Protein 6OUV (pdb70)

Sequence (1171 aa):
SDTPLLDQIHGPKDLKRLSREQLPALTEELRGEIVRVCSRGGLHLASSLGAVDIITALHYVLDSPRDRILFDVGHQAYAHKILTGRRDQMADIKKEGGISGFTKVSESEHDAITVGHASTSLANALGMALARDAQGKDFHVAAVIGDGSLTGGMALAALNTIGDMGRKMLIVLNDNEMSISENVGAMMNKFMRGLQVQKWFQAVEAVSKPSVNPFAAMGVRYVGPVDGHNVQELVWLLERLVDLDGPTILHIVTTKGKGLSYAEADPIYWHGPAKFDPATGEYVPPSSSSAAYYSWSAAFGEAVTEWAKTDPRRTFVVTPAMREGSGLVEEFSRRVHPHRYLDVGIAEEEVAVTTAAGMALQGMRPVVAIYSTFLQRAYDQVLHDVAIEHLNVTFCIDRAGIVGADGATHNGVFDLSFLRSIPGVRIGLPKDAAELRGMLKYAQTHDDGPFAIRYPRGNTAQVPAGTWPDLKWGEEWERLKGGDDVVILAGGKALDYALKAAEDLPGVGVVNARFVKPLDEEMLREVGGRARALITVEDNTVVGGFGGAVLEALNSMNLHPTVRRVLGIPDEFQEHATAESVHARAGIDAPAIRTVLAELGVDVPIEVSDTPLLDQIHGPKDLKRLSREQLPALTEELRGEIVRVCSRGGLHLASSLGAVDIITALHYVLDSPRDRILFDVGHQAYAHKILTGRRDQMADIKKEGGISGFTKVSESEHDAITVGHASTSLANALGMALARDAQGKDFHVAAVIGDGSLTGGMALAALNTIGDMGRKMLIVLNDNEMSISENVGAMMNKFMRGSVNPFAAMGVRYVGPVDGHNVQELVWLLERLVDLDGPTILHIVTTKGKGLSYAEADPIYWHGPAKFDPATGEYVPSSAYSWSAAFGEAVTEWAKTDPRRTFVVTPAMREGSGLVEEFSRRVHPHRYLDVGIAEEEVAVTTAAGMALQGMRPVVAIYSTFLQRAYDQVLHDVAIEHLNVTFCIDRAGIVGADGATHNGVFDLSFLRSIPGVRIGLPKDAAELRGMLKYAQTHDDGPFAIRYPRGNTAQVPAGTWPDLKWGEEWERLKGGDDVVILAGGKALDYALKAAEDLPGVGVVNARFVKPLDEEMLREVGGRARALITVEDNTVVGGFGGAVLEALNSMNLHPTVRRVLGIPDEFQEHATAESVHARAGIDAPAIRTVLAELGVDVP

Organism: Deinococcus radiodurans (strain ATCC 13939 / DSM 20539 / JCM 16871 / CCUG 27074 / LMG 4051 / NBRC 15346 / NCIMB 9279 / VKM B-1422 / R1) (NCBI:txid243230)

B-factor: mean 44.84, std 14.16, range [22.23, 112.89]

Secondary structure (DSSP, 8-state):
---TTGGG-SSHHHHHTS-GGGHHHHHHHHHHHHHHHHTTSSS-HHHHHHTHHHHHHHHHHS-TTTSEEEESSSTT-HHHHHTTT-TGGGGGTTSTTS--SS--TTT-TT--S--SSSS-HHHHHHHHHHHHHHTT----EEEEEETTGGGSHHHHHHHHHHHHH--SEEEEEEE-SBSSSB--SHHHHHHHTPPPPP----HHHHH-----TTGGGT-EEEEEEETT-HHHHHHHHHTTTTSSSEEEEEEE--TTTT-HHHHH-TTGGGS--SB-TTT--B----S-BHHHHHHHHHHHHHHH-TTEEEEESS-TTTTT-HHHHHH-GGGEEE--S-HHHHHHHHHHHHHTT-EEEEEEEHHHHGGGHHIIIIIIITTT---EEEEESBB---TT-TTT-B--HHHHTTTSTT-EEE--SSHHHHHHHHHHHHHSSS-EEEE--SSB-----TT------TT--EEEE--SSEEEEE-HHHHHHHHHHTTT-TTEEEEE--EEES--HHHHHHHHHH-SEEEEEEEEESSSSHHHHHHHHHHHTT---EEEEEEE-SS---SS-HHHHHHHHT-SHHHHHHHHHHTT--PPP--/---TTGGG-SSHHHHTTS-GGGHHHHHHHHHHHHHHHHTTSSS-HHHHHHTHHHHHHHHHHS-TTTSEEEESSSTT-HHHHIIIIITGGGGGTTSTTS--SS--TTT-TT--S--SSSS-HHHHHHHHHHHHHHTT----EEEEEETTGGGSHHHHHHHHHHHHH--SEEEEEEE-SBSSSB--SHHHHHHH----TTGGGT-EEEEEEETT-HHHHHHHHHTTTTSSSEEEEEEE--TTTT-HHHHH-TTGGGS--SB-TTT--B------BHHHHHHHHHHHHHHH-TTEEEEESS-TTTTT-HHHHHH-GGGEEE--S-HHHHHHHHHHHHHTT-EEEEEEEHHHHGGGHHIIIIIIITTT---EEEEESBB---TT-TTT-B--HHHHTTTSTT-EEE--SSHHHHHHHHHHHHTSSS-EEEE--SSB-----TT------TT--EEEE--SSEEEEE-HHHHHHHHHHTTT-TTEEEEE--EEES--HHHHHHHHHH-SEEEEEEEEESSSSHHHHHHHHHHHTT---EEEEEEE-SS---SS-HHHHHHHHT-SHHHHHHHHHHTT----

Radius of gyration: 29.57 Å; Cα contacts (8 Å, |Δi|>4): 2898; chains: 2; bounding box: 86×63×84 Å

Foldseek 3Di:
DQQVQLVQAQALVSLLVDDLVCLLVNLLVLLVLLCVLCLQFFAQNQLLNFQSQLLSLCSNQFPPPQAAEEEFQQSNCPNVCSNHRCSVLSNQELAVVGHHSGQDVVPHSRHRHDHRQGQCQLLSLVVVQVVCVVVVHDHAGEYEHEPLSCLAPSNVVSLLVQLVVFAQYEYEYAYACPDLHRFDDPVSVVCVPDDFDDPPCHVPVVVVCDDDPCVVSNAAEAGAHASNSNSVSNVVCNVRRPDTGYYYHYYYTQRNPPQVLCSVPVNQSSTFHNADSVPRDGDDDDCFWPLQLVQLLLLLVCVPAVLEAEEEANPCPVSNNPVVCVSCVVRYYHSGLYLLCRLLVVLVSQVVPGQYEYEEELLSCVNNLCCCQPSFQVVQTRYEYEYEAAFQQFSNFQSRGNFCCLFSQQPRPNEWEFEAAASLSVLQQVVVSSPDTGYYYYYARGDGHDHDDPPRHDHDDRAAKAKDADAQAEEEEEEHPLLVQVCVLCVPAHRHTYIHQGIQVPHNLVVLLVSLQRYQEYEYAYSHELPRGSQVNSVVSCVVVVGDHHYHYQYQYPDTTGHHGSVVSNVVSQRGNVSVNVVCVVSPGPRDDDD/DQQVQLVQAQALVSLLVDDLVCLLVNLLVLLVLLCVLCLQFFAQNQLLNFQSQLLSLCSNQFPPPQAAEEEFQQSNCPNVCSRHRCSVLSNQELAVPGHDSGQDVVVHSRHRHDHRQGQCQLLSLVVVQVVCVVVVHDHEYEYEHEPLSCLAPSNVVSLLVQLVVFAQYEYEYEYACPDLHRFDDPVSVVVVPPDDPCVVSNAAEADADASNSNSVSNVVCNVRRPDTGYYYHYYYTQRNPPQPLCSVPVNQSSTFHNADSVPRDGDDPPFAKPLQLVLLLLLLVCVPAVLEAEEEANPCPVSNNPVVCVSCVVRYYHSGNYLQCRLLVVLVSQVVPGQYEYEEALLSCVNNLCCCQPSFQVVQTRYEYEYEQAFQQFSNFQSRGNFCCLFSQVPRPNEWEFFAAASLSVLQQVVDSSPDTGYYYYYARTDGHDHDDPPRRDHDDRAAKAKDADAQAEEEEEEHPLLVQVCLLCVPFHRHTYIHQGILVPHNLVVLVVSLQRYQEYEYAYSHELPRGSVVNSVVSCVVVVGDHHYHYQYQYPDTTGHHGSVVSNVVSQRGNVSVNVVCVVSPGPDD

Solvent-accessible surface area: 37596 Å² total; per-residue (Å²): 125,122,7,82,35,1,50,122,8,134,13,7,141,25,0,70,173,23,50,110,125,71,0,51,52,0,7,117,21,0,17,27,20,0,16,111,19,0,26,88,11,54,4,26,0,0,7,0,0,2,0,0,2,0,0,0,0,0,0,20,34,1,52,4,28,117,8,33,2,0,2,1,20,1,30,5,1,1,0,0,2,1,0,10,44,9,60,127,80,1,62,69,0,15,88,100,83,24,16,11,2,6,2,25,45,84,48,19,117,19,1,3,1,15,1,4,2,10,0,0,0,1,0,4,1,0,0,1,0,3,0,7,55,24,54,69,112,133,29,53,3,1,0,0,0,14,8,4,7,10,9,1,3,2,0,10,2,0,0,6,5,1,12,25,50,36,72,82,13,6,3,0,2,10,7,23,78,25,18,40,3,83,8,35,4,4,23,9,104,61,12,128,58,35,149,74,41,142,37,82,108,49,104,51,23,111,81,70,153,156,87,42,16,5,37,6,20,54,5,89,37,15,3,5,0,60,0,36,57,6,50,6,0,0,48,3,0,57,117,16,20,93,70,107,16,7,2,2,0,0,0,56,7,57,7,0,73,49,16,77,72,0,65,89,59,24,45,64,8,23,40,0,36,131,10,68,51,85,66,9,130,88,86,101,108,116,64,52,37,16,9,39,3,0,4,49,0,0,10,36,32,10,142,120,24,88,117,0,8,0,0,0,3,6,29,38,50,19,2,21,0,43,108,0,17,180,61,23,76,146,46,36,4,19,5,2,30,1,6,19,0,0,0,0,0,0,0,0,0,12,43,30,34,2,61,0,0,0,0,1,16,0,3,28,0,2,15,0,2,1,3,0,4,2,12,0,4,20,35,63,18,31,0,3,1,1,0,1,48,1,0,2,7,1,44,44,4,12,9,24,4,0,7,6,0,0,10,0,1,12,2,0,10,23,0,44,0,0,9,1,67,46,2,28,12,1,3,1,0,0,54,50,3,6,73,74,96,1,0,0,0,0,10,3,13,135,31,94,22,78,114,24,103,83,55,31,52,52,127,24,142,27,8,82,10,71,82,56,70,51,17,72,66,0,0,0,1,0,4,8,40,0,1,83,30,0,55,136,0,0,131,79,8,134,38,3,0,0,0,0,1,30,0,4,25,60,15,13,89,147,42,0,134,92,9,3,52,142,9,116,2,0,0,0,1,3,5,0,2,40,16,4,0,4,0,0,4,0,15,27,10,4,14,92,19,73,42,76,14,42,3,75,36,16,4,1,47,45,114,40,22,89,18,4,81,13,110,24,1,0,50,143,21,18,0,23,5,86,20,0,55,76,9,0,52,108,27,58,23,136,22,84,146,180,185,124,124,6,84,31,2,54,118,7,135,11,4,148,22,0,75,171,24,49,110,128,69,0,49,52,0,6,116,19,0,17,25,21,0,15,116,21,0,27,91,11,52,4,27,0,0,8,0,0,2,0,0,2,0,0,0,0,0,0,21,33,2,53,3,26,122,9,31,2,0,2,1,20,1,31,6,0,1,0,0,2,1,0,10,42,9,55,128,83,0,63,67,0,16,90,99,82,23,15,12,2,6,2,25,45,85,48,18,118,20,1,3,2,14,1,4,2,11,0,0,0,0,0,4,0,0,0,1,0,2,0,8,55,24,51,69,114,136,29,54,3,1,0,0,1,14,10,4,8,9,8,1,1,8,0,9,2,0,1,6,5,1,13,27,51,37,71,80,13,7,3,0,2,9,10,24,82,27,17,40,3,84,8,34,5,4,20,9,102,70,30,136,103,160,98,42,23,5,42,6,20,54,5,89,41,36,31,83,30,73,0,37,61,5,71,68,0,0,135,25,0,59,122,17,18,92,66,107,17,7,2,4,0,3,0,71,7,59,7,0,74,47,16,75,72,0,66,89,60,24,48,62,8,21,41,0,33,135,10,67,52,87,66,9,128,88,87,101,104,115,63,48,35,15,9,39,3,0,5,50,0,0,13,36,31,9,140,123,23,92,122,0,8,0,0,0,3,5,28,38,49,18,2,21,0,78,87,0,21,165,50,23,77,146,45,35,3,16,6,2,32,0,6,12,0,0,0,0,0,0,0,0,0,11,43,32,34,2,61,0,0,0,0,1,16,0,2,28,0,3,24,0,2,0,2,0,5,3,11,0,4,20,36,64,18,30,0,2,0,1,0,1,48,1,0,3,7,2,43,44,4,11,11,22,5,0,8,6,0,0,9,0,0,12,1,0,10,22,0,45,0,0,8,2,72,44,2,28,10,0,2,1,0,0,54,49,3,6,73,73,96,1,0,1,0,0,10,3,13,135,32,99,22,76,117,26,104,85,54,30,50,53,124,25,148,27,9,75,7,69,80,64,48,48,18,71,57,0,1,0,0,0,5,10,39,0,1,86,32,0,64,120,0,0,120,79,5,124,29,1,0,0,0,0,1,19,0,4,25,60,17,15,87,146,42,0,129,87,6,4,56,141,11,127,1,0,0,0,1,2,5,0,2,40,15,6,0,5,0,0,5,0,16,26,10,4,15,91,20,89,43,76,16,40,2,61,34,23,4,0,45,46,114,40,20,87,18,4,83,12,106,26,1,0,51,143,22,18,0,21,10,90,20,0,48,78,19,0,52,124,16,60,17,134,38,131

InterPro domains:
  IPR005475 Transketolase-like, pyrimidine-binding domain [PF02779] (322-483)
  IPR005475 Transketolase-like, pyrimidine-binding domain [SM00861] (322-485)
  IPR005477 Deoxyxylulose-5-phosphate synthase [MF_00315] (12-623)
  IPR005477 Deoxyxylulose-5-phosphate synthase [NF003933] (9-615)
  IPR005477 Deoxyxylulose-5-phosphate synthase [PF13292] (13-287)
  IPR005477 Deoxyxylulose-5-phosphate synthase [PTHR43322] (8-617)
  IPR005477 Deoxyxylulose-5-phosphate synthase [TIGR00204] (15-615)
  IPR005477 Deoxyxylulose-5-phosphate synthase [cd02007] (49-293)
  IPR009014 Transketolase C-terminal/Pyruvate-ferredoxin oxidoreductase domain II [G3DSA:3.40.50.920] (497-629)
  IPR009014 Transketolase C-terminal/Pyruvate-ferredoxin oxidoreductase domain II [SSF52922] (494-619)
  IPR020826 Transketolase binding site [PS00802] (428-444)
  IPR029061 Thiamin diphosphate-binding fold [SSF52518] (10-384)
  IPR029061 Thiamin diphosphate-binding fold [SSF52518] (320-507)
  IPR033248 Transketolase, C-terminal domain [PF02780] (497-614)

Nearest PDB structures (foldseek):
  6ouv-assembly1_A  TM=1.002E+00  e=0.000E+00  Deinococcus radiodurans
  8v9i-assembly1_B  TM=1.001E+00  e=0.000E+00  Deinococcus radiodurans
  2o1x-assembly1_A  TM=9.989E-01  e=0.000E+00  Deinococcus radiodurans
  2o1x-assembly1_B  TM=9.949E-01  e=0.000E+00  Deinococcus radiodurans
  6ouw-assembly1_A-2  TM=9.785E-01  e=0.000E+00  Deinococcus radiodurans

Structure (mmCIF, N/CA/C/O backbone):
data_6OUV
#
_entry.id   6OUV
#
_cell.length_a   78.503
_cell.length_b   125.279
_cell.length_c   151.699
_cell.angle_alpha   90.00
_cell.angle_beta   90.00
_cell.angle_gamma   90.00
#
_symmetry.space_group_name_H-M   'P 21 21 21'
#
loop_
_entity.id
_entity.type
_entity.pdbx_description
1 polymer '1-deoxy-D-xylulose-5-phosphate synthase'
2 non-polymer 3-[(4-AMINO-2-METHYLPYRIMIDIN-5-YL)METHYL]-2-{(1S)-1-HYDROXY-1-[(R)-HYDROXY(METHOXY)PHOSPHORYL]ETHYL}-5-(2-{[(S)-HYDROXY(PHOSPHONOOXY)PHOSPHORYL]OXY}ETHYL)-4-METHYL-1,3-THIAZOL-3-IUM
3 non-polymer 'MAGNESIUM ION'
4 non-polymer 'SODIUM ION'
5 water water
#
loop_
_atom_site.group_PDB
_atom_site.id
_atom_site.type_symbol
_atom_site.label_atom_id
_atom_site.label_alt_id
_atom_site.label_comp_id
_atom_site.label_asym_id
_atom_site.label_entity_id
_atom_site.label_seq_id
_atom_site.pdbx_PDB_ins_code
_atom_site.Cartn_x
_atom_site.Cartn_y
_atom_site.Cartn_z
_atom_site.occupancy
_atom_site.B_iso_or_equiv
_atom_site.auth_seq_id
_atom_site.auth_comp_id
_atom_site.auth_asym_id
_atom_site.auth_atom_id
_atom_site.pdbx_PDB_model_num
ATOM 1 N N . SER A 1 29 ? -47.383 9.556 36.691 1.00 71.14 8 SER A N 1
ATOM 2 C CA . SER A 1 29 ? -46.062 8.972 36.902 1.00 68.13 8 SER A CA 1
ATOM 3 C C . SER A 1 29 ? -46.021 8.096 38.151 1.00 68.78 8 SER A C 1
ATOM 4 O O . SER A 1 29 ? -46.638 8.415 39.167 1.00 74.54 8 SER A O 1
ATOM 7 N N . ASP A 1 30 ? -45.282 6.989 38.063 1.00 68.99 9 ASP A N 1
ATOM 8 C CA . ASP A 1 30 ? -45.121 6.079 39.190 1.00 71.50 9 ASP A CA 1
ATOM 9 C C . ASP A 1 30 ? -44.083 6.554 40.198 1.00 67.98 9 ASP A C 1
ATOM 10 O O . ASP A 1 30 ? -44.043 6.032 41.317 1.00 67.65 9 ASP A O 1
ATOM 15 N N . THR A 1 31 ? -43.243 7.518 39.830 1.00 62.16 10 THR A N 1
ATOM 16 C CA . THR A 1 31 ? -42.083 7.908 40.632 1.00 58.97 10 THR A CA 1
ATOM 17 C C . THR A 1 31 ? -42.056 9.418 40.837 1.00 59.65 10 THR A C 1
ATOM 18 O O . THR A 1 31 ? -41.149 10.103 40.351 1.00 55.96 10 THR A O 1
ATOM 22 N N . PRO A 1 32 ? -43.020 9.969 41.585 1.00 59.33 11 PRO A N 1
ATOM 23 C CA . PRO A 1 32 ? -43.042 11.432 41.763 1.00 58.75 11 PRO A CA 1
ATOM 24 C C . PRO A 1 32 ? -41.806 11.980 42.461 1.00 59.39 11 PRO A C 1
ATOM 25 O O . PRO A 1 32 ? -41.349 13.079 42.123 1.00 55.77 11 PRO A O 1
ATOM 29 N N . LEU A 1 33 ? -41.246 11.246 43.425 1.00 55.25 12 LEU A N 1
ATOM 30 C CA . LEU A 1 33 ? -40.065 11.737 44.129 1.00 55.96 12 LEU A CA 1
ATOM 31 C C . LEU A 1 33 ? -38.832 11.694 43.234 1.00 59.31 12 LEU A C 1
ATOM 32 O O . LEU A 1 33 ? -38.079 12.672 43.146 1.00 61.02 12 LEU A O 1
ATOM 37 N N . LEU A 1 34 ? -38.610 10.563 42.560 1.00 55.26 13 LEU A N 1
ATOM 38 C CA . LEU A 1 34 ? -37.431 10.412 41.716 1.00 54.14 13 LEU A CA 1
ATOM 39 C C . LEU A 1 34 ? -37.462 11.350 40.514 1.00 52.64 13 LEU A C 1
ATOM 40 O O . LEU A 1 34 ? -36.402 11.727 39.998 1.00 54.33 13 LEU A O 1
ATOM 45 N N . ASP A 1 35 ? -38.657 11.734 40.056 1.00 51.26 14 ASP A N 1
ATOM 46 C CA . ASP A 1 35 ? -38.779 12.640 38.918 1.00 55.39 14 ASP A CA 1
ATOM 47 C C . ASP A 1 35 ? -38.153 14.004 39.188 1.00 58.98 14 ASP A C 1
ATOM 48 O O . ASP A 1 35 ? -37.843 14.728 38.236 1.00 62.61 14 ASP A O 1
ATOM 53 N N . GLN A 1 36 ? -37.977 14.378 40.454 1.00 53.54 15 GLN A N 1
ATOM 54 C CA . GLN A 1 36 ? -37.415 15.673 40.814 1.00 57.17 15 GLN A CA 1
ATOM 55 C C . GLN A 1 36 ? -35.970 15.587 41.289 1.00 57.64 15 GLN A C 1
ATOM 56 O O . GLN A 1 36 ? -35.410 16.605 41.708 1.00 57.55 15 GLN A O 1
ATOM 62 N N . ILE A 1 37 ? -35.352 14.410 41.234 1.00 52.22 16 ILE A N 1
ATOM 63 C CA . ILE A 1 37 ? -33.999 14.201 41.738 1.00 53.28 16 ILE A CA 1
ATOM 64 C C . ILE A 1 37 ? -33.077 13.991 40.546 1.00 56.10 16 ILE A C 1
ATOM 65 O O . ILE A 1 37 ? -33.125 12.949 39.882 1.00 56.92 16 ILE A O 1
ATOM 70 N N . HIS A 1 38 ? -32.234 14.985 40.272 1.00 58.12 17 HIS A N 1
ATOM 71 C CA . HIS A 1 38 ? -31.220 14.892 39.232 1.00 55.68 17 HIS A CA 1
ATOM 72 C C . HIS A 1 38 ? -29.816 14.775 39.803 1.00 51.68 17 HIS A C 1
ATOM 73 O O . HIS A 1 38 ? -28.852 14.657 39.036 1.00 51.52 17 HIS A O 1
ATOM 80 N N . GLY A 1 39 ? -29.679 14.791 41.125 1.00 49.44 18 GLY A N 1
ATOM 81 C CA . GLY A 1 39 ? -28.398 14.686 41.779 1.00 46.22 18 GLY A CA 1
ATOM 82 C C . GLY A 1 39 ? -28.570 14.674 43.284 1.00 46.26 18 GLY A C 1
ATOM 83 O O . GLY A 1 39 ? -29.674 14.873 43.803 1.00 50.86 18 GLY A O 1
ATOM 84 N N . PRO A 1 40 ? -27.478 14.444 44.015 1.00 46.20 19 PRO A N 1
ATOM 85 C CA . PRO A 1 40 ? -27.581 14.367 45.482 1.00 46.25 19 PRO A CA 1
ATOM 86 C C . PRO A 1 40 ? -28.093 15.639 46.143 1.00 50.53 19 PRO A C 1
ATOM 87 O O . PRO A 1 40 ? -28.682 15.560 47.229 1.00 51.88 19 PRO A O 1
ATOM 91 N N . LYS A 1 41 ? -27.898 16.809 45.533 1.00 51.82 20 LYS A N 1
ATOM 92 C CA . LYS A 1 41 ? -28.451 18.024 46.126 1.00 54.33 20 LYS A CA 1
ATOM 93 C C . LYS A 1 41 ? -29.974 17.997 46.121 1.00 55.40 20 LYS A C 1
ATOM 94 O O . LYS A 1 41 ? -30.609 18.398 47.103 1.00 56.40 20 LYS A O 1
ATOM 100 N N . ASP A 1 42 ? -30.580 17.526 45.028 1.00 53.28 21 ASP A N 1
ATOM 101 C CA . ASP A 1 42 ? -32.032 17.382 45.008 1.00 57.31 21 ASP A CA 1
ATOM 102 C C . ASP A 1 42 ? -32.490 16.358 46.039 1.00 55.86 21 ASP A C 1
ATOM 103 O O . ASP A 1 42 ? -33.539 16.528 46.671 1.00 53.24 21 ASP A O 1
ATOM 108 N N . LEU A 1 43 ? -31.708 15.290 46.228 1.00 54.38 22 LEU A N 1
ATOM 109 C CA . LEU A 1 43 ? -32.067 14.261 47.200 1.00 49.72 22 LEU A CA 1
ATOM 110 C C . LEU A 1 43 ? -32.141 14.833 48.612 1.00 51.73 22 LEU A C 1
ATOM 111 O O . LEU A 1 43 ? -33.057 14.504 49.377 1.00 50.98 22 LEU A O 1
ATOM 116 N N . LYS A 1 44 ? -31.201 15.710 48.969 1.00 49.72 23 LYS A N 1
ATOM 117 C CA . LYS A 1 44 ? -31.155 16.259 50.319 1.00 51.33 23 LYS A CA 1
ATOM 118 C C . LYS A 1 44 ? -32.326 17.179 50.634 1.00 56.37 23 LYS A C 1
ATOM 119 O O . LYS A 1 44 ? -32.549 17.483 51.811 1.00 57.18 23 LYS A O 1
ATOM 125 N N . ARG A 1 45 ? -33.083 17.618 49.627 1.00 53.98 24 ARG A N 1
ATOM 126 C CA . ARG A 1 45 ? -34.259 18.435 49.899 1.00 58.79 24 ARG A CA 1
ATOM 127 C C . ARG A 1 45 ? -35.409 17.615 50.467 1.00 57.54 24 ARG A C 1
ATOM 128 O O . ARG A 1 45 ? -36.344 18.190 51.029 1.00 53.93 24 ARG A O 1
ATOM 136 N N . LEU A 1 46 ? -35.358 16.290 50.344 1.00 57.81 25 LEU A N 1
ATOM 137 C CA . LEU A 1 46 ? -36.372 15.446 50.957 1.00 56.25 25 LEU A CA 1
ATOM 138 C C . LEU A 1 46 ? -36.182 15.397 52.469 1.00 54.19 25 LEU A C 1
ATOM 139 O O . LEU A 1 46 ? -35.064 15.489 52.983 1.00 53.00 25 LEU A O 1
ATOM 144 N N . SER A 1 47 ? -37.289 15.235 53.185 1.00 54.18 26 SER A N 1
ATOM 145 C CA . SER A 1 47 ? -37.187 14.984 54.611 1.00 55.72 26 SER A CA 1
ATOM 146 C C . SER A 1 47 ? -36.801 13.527 54.845 1.00 58.85 26 SER A C 1
ATOM 147 O O . SER A 1 47 ? -36.956 12.670 53.971 1.00 55.06 26 SER A O 1
ATOM 150 N N . ARG A 1 48 ? -36.270 13.256 56.040 1.00 61.10 27 ARG A N 1
ATOM 151 C CA . ARG A 1 48 ? -35.865 11.893 56.370 1.00 61.76 27 ARG A CA 1
ATOM 152 C C . ARG A 1 48 ? -37.040 10.926 56.317 1.00 60.66 27 ARG A C 1
ATOM 153 O O . ARG A 1 48 ? -36.851 9.737 56.035 1.00 56.68 27 ARG A O 1
ATOM 161 N N . GLU A 1 49 ? -38.255 11.417 56.568 1.00 60.71 28 GLU A N 1
ATOM 162 C CA . GLU A 1 49 ? -39.441 10.569 56.550 1.00 65.66 28 GLU A CA 1
ATOM 163 C C . GLU A 1 49 ? -39.887 10.203 55.140 1.00 61.91 28 GLU A C 1
ATOM 164 O O . GLU A 1 49 ? -40.639 9.236 54.976 1.00 62.15 28 GLU A O 1
ATOM 170 N N . GLN A 1 50 ? -39.451 10.948 54.124 1.00 59.73 29 GLN A N 1
ATOM 171 C CA . GLN A 1 50 ? -39.761 10.606 52.741 1.00 56.22 29 GLN A CA 1
ATOM 172 C C . GLN A 1 50 ? -38.803 9.580 52.154 1.00 57.55 29 GLN A C 1
ATOM 173 O O . GLN A 1 50 ? -39.086 9.039 51.080 1.00 57.10 29 GLN A O 1
ATOM 179 N N . LEU A 1 51 ? -37.688 9.302 52.827 1.00 55.01 30 LEU A N 1
ATOM 180 C CA . LEU A 1 51 ? -36.695 8.387 52.272 1.00 51.62 30 LEU A CA 1
ATOM 181 C C . LEU A 1 51 ? -37.209 6.962 52.077 1.00 50.85 30 LEU A C 1
ATOM 182 O O . LEU A 1 51 ? -36.849 6.349 51.057 1.00 48.21 30 LEU A O 1
ATOM 187 N N . PRO A 1 52 ? -38.014 6.375 52.975 1.00 50.33 31 PRO A N 1
ATOM 188 C CA . PRO A 1 52 ? -38.574 5.048 52.663 1.00 53.63 31 PRO A CA 1
ATOM 189 C C . PRO A 1 52 ? -39.349 5.020 51.357 1.00 53.98 31 PRO A C 1
ATOM 190 O O . PRO A 1 52 ? -39.186 4.081 50.567 1.00 54.14 31 PRO A O 1
ATOM 194 N N . ALA A 1 53 ? -40.176 6.036 51.099 1.00 51.15 32 ALA A N 1
ATOM 195 C CA . ALA A 1 53 ? -40.916 6.080 49.842 1.00 53.34 32 ALA A CA 1
ATOM 196 C C . ALA A 1 53 ? -39.971 6.171 48.650 1.00 54.47 32 ALA A C 1
ATOM 197 O O . ALA A 1 53 ? -40.229 5.576 47.596 1.00 56.50 32 ALA A O 1
ATOM 199 N N . LEU A 1 54 ? -38.861 6.897 48.799 1.00 51.11 33 LEU A N 1
ATOM 200 C CA . LEU A 1 54 ? -37.907 6.997 47.698 1.00 49.23 33 LEU A CA 1
ATOM 201 C C . LEU A 1 54 ? -37.254 5.652 47.395 1.00 46.74 33 LEU A C 1
ATOM 202 O O . LEU A 1 54 ? -37.063 5.305 46.223 1.00 49.94 33 LEU A O 1
ATOM 207 N N . THR A 1 55 ? -36.899 4.878 48.429 1.00 45.22 34 THR A N 1
ATOM 208 C CA . THR A 1 55 ? -36.274 3.580 48.178 1.00 46.06 34 THR A CA 1
ATOM 209 C C . THR A 1 55 ? -37.215 2.638 47.440 1.00 45.23 34 THR A C 1
ATOM 210 O O . THR A 1 55 ? -36.758 1.792 46.660 1.00 42.83 34 THR A O 1
ATOM 214 N N . GLU A 1 56 ? -38.523 2.760 47.675 1.00 50.75 35 GLU A N 1
ATOM 215 C CA . GLU A 1 56 ? -39.485 1.952 46.934 1.00 55.82 35 GLU A CA 1
ATOM 216 C C . GLU A 1 56 ? -39.503 2.335 45.460 1.00 55.87 35 GLU A C 1
ATOM 217 O O . GLU A 1 56 ? -39.526 1.457 44.588 1.00 49.03 35 GLU A O 1
ATOM 223 N N . GLU A 1 57 ? -39.484 3.639 45.163 1.00 55.40 36 GLU A N 1
ATOM 224 C CA . GLU A 1 57 ? -39.388 4.085 43.775 1.00 52.44 36 GLU A CA 1
ATOM 225 C C . GLU A 1 57 ? -38.101 3.595 43.129 1.00 48.59 36 GLU A C 1
ATOM 226 O O . GLU A 1 57 ? -38.105 3.161 41.971 1.00 49.73 36 GLU A O 1
ATOM 232 N N . LEU A 1 58 ? -36.986 3.669 43.860 1.00 45.22 37 LEU A N 1
ATOM 233 C CA . LEU A 1 58 ? -35.718 3.198 43.319 1.00 44.74 37 LEU A CA 1
ATOM 234 C C . LEU A 1 58 ? -35.769 1.706 43.015 1.00 48.53 37 LEU A C 1
ATOM 235 O O . LEU A 1 58 ? -35.268 1.262 41.975 1.00 44.27 37 LEU A O 1
ATOM 240 N N . ARG A 1 59 ? -36.371 0.916 43.909 1.00 48.68 38 ARG A N 1
ATOM 241 C CA . ARG A 1 59 ? -36.459 -0.524 43.679 1.00 52.07 38 ARG A CA 1
ATOM 242 C C . ARG A 1 59 ? -37.308 -0.838 42.455 1.00 52.55 38 ARG A C 1
ATOM 243 O O . ARG A 1 59 ? -36.920 -1.661 41.618 1.00 52.46 38 ARG A O 1
ATOM 251 N N . GLY A 1 60 ? -38.459 -0.177 42.320 1.00 52.10 39 GLY A N 1
ATOM 252 C CA . GLY A 1 60 ? -39.274 -0.378 41.134 1.00 54.08 39 GLY A CA 1
ATOM 253 C C . GLY A 1 60 ? -38.555 0.043 39.868 1.00 54.84 39 GLY A C 1
ATOM 254 O O . GLY A 1 60 ? -38.681 -0.605 38.826 1.00 52.18 39 GLY A O 1
ATOM 255 N N . GLU A 1 61 ? -37.776 1.125 39.949 1.00 52.53 40 GLU A N 1
ATOM 256 C CA . GLU A 1 61 ? -36.999 1.580 38.800 1.00 52.20 40 GLU A CA 1
ATOM 257 C C . GLU A 1 61 ? -35.929 0.565 38.408 1.00 47.57 40 GLU A C 1
ATOM 258 O O . GLU A 1 61 ? -35.738 0.285 37.219 1.00 49.13 40 GLU A O 1
ATOM 264 N N . ILE A 1 62 ? -35.217 0.012 39.391 1.00 41.46 41 ILE A N 1
ATOM 265 C CA . ILE A 1 62 ? -34.163 -0.953 39.096 1.00 41.67 41 ILE A CA 1
ATOM 266 C C . ILE A 1 62 ? -34.750 -2.225 38.495 1.00 44.33 41 ILE A C 1
ATOM 267 O O . ILE A 1 62 ? -34.158 -2.833 37.594 1.00 45.50 41 ILE A O 1
ATOM 272 N N . VAL A 1 63 ? -35.921 -2.645 38.977 1.00 42.01 42 VAL A N 1
ATOM 273 C CA . VAL A 1 63 ? -36.571 -3.832 38.426 1.00 48.07 42 VAL A CA 1
ATOM 274 C C . VAL A 1 63 ? -36.908 -3.625 36.952 1.00 49.99 42 VAL A C 1
ATOM 275 O O . VAL A 1 63 ? -36.672 -4.508 36.119 1.00 49.32 42 VAL A O 1
ATOM 279 N N . ARG A 1 64 ? -37.450 -2.453 36.603 1.00 50.56 43 ARG A N 1
ATOM 280 C CA . ARG A 1 64 ? -37.786 -2.187 35.207 1.00 50.00 43 ARG A CA 1
ATOM 281 C C . ARG A 1 64 ? -36.533 -2.120 34.338 1.00 50.96 43 ARG A C 1
ATOM 282 O O . ARG A 1 64 ? -36.518 -2.645 33.217 1.00 53.01 43 ARG A O 1
ATOM 290 N N . VAL A 1 65 ? -35.468 -1.496 34.845 1.00 46.84 44 VAL A N 1
ATOM 291 C CA . VAL A 1 65 ? -34.215 -1.413 34.096 1.00 47.07 44 VAL A CA 1
ATOM 292 C C . VAL A 1 65 ? -33.678 -2.807 33.791 1.00 47.73 44 VAL A C 1
ATOM 293 O O . VAL A 1 65 ? -33.183 -3.072 32.688 1.00 49.01 44 VAL A O 1
ATOM 297 N N . CYS A 1 66 ? -33.777 -3.721 34.752 1.00 45.10 45 CYS A N 1
ATOM 298 C CA . CYS A 1 66 ? -33.193 -5.046 34.600 1.00 42.76 45 CYS A CA 1
ATOM 299 C C . CYS A 1 66 ? -34.105 -6.039 33.892 1.00 42.70 45 CYS A C 1
ATOM 300 O O . CYS A 1 66 ? -33.644 -7.137 33.555 1.00 42.05 45 CYS A O 1
ATOM 303 N N . SER A 1 67 ? -35.373 -5.684 33.649 1.00 45.75 46 SER A N 1
ATOM 304 C CA . SER A 1 67 ? -36.317 -6.638 33.075 1.00 46.33 46 SER A CA 1
ATOM 305 C C . SER A 1 67 ? -35.946 -7.055 31.657 1.00 49.01 46 SER A C 1
ATOM 306 O O . SER A 1 67 ? -36.401 -8.109 31.201 1.00 50.47 46 SER A O 1
ATOM 309 N N . ARG A 1 68 ? -35.136 -6.266 30.948 1.00 48.94 47 ARG A N 1
ATOM 310 C CA . ARG A 1 68 ? -34.698 -6.678 29.620 1.00 50.86 47 ARG A CA 1
ATOM 311 C C . ARG A 1 68 ? -33.627 -7.760 29.659 1.00 46.70 47 ARG A C 1
ATOM 312 O O . ARG A 1 68 ? -33.339 -8.357 28.617 1.00 48.33 47 ARG A O 1
ATOM 320 N N . GLY A 1 69 ? -33.036 -8.022 30.813 1.00 42.92 48 GLY A N 1
ATOM 321 C CA . GLY A 1 69 ? -32.123 -9.135 30.960 1.00 42.25 48 GLY A CA 1
ATOM 322 C C . GLY A 1 69 ? -30.667 -8.718 30.873 1.00 45.33 48 GLY A C 1
ATOM 323 O O . GLY A 1 69 ? -30.313 -7.701 30.265 1.00 49.76 48 GLY A O 1
ATOM 324 N N . GLY A 1 70 ? -29.807 -9.511 31.509 1.00 42.77 49 GLY A N 1
ATOM 325 C CA . GLY A 1 70 ? -28.372 -9.341 31.410 1.00 45.07 49 GLY A CA 1
ATOM 326 C C . GLY A 1 70 ? -27.743 -8.361 32.377 1.00 45.05 49 GLY A C 1
ATOM 327 O O . GLY A 1 70 ? -26.573 -8.003 32.187 1.00 43.95 49 GLY A O 1
ATOM 328 N N . LEU A 1 71 ? -28.456 -7.942 33.420 1.00 40.42 50 LEU A N 1
ATOM 329 C CA . LEU A 1 71 ? -27.973 -6.927 34.349 1.00 42.29 50 LEU A CA 1
ATOM 330 C C . LEU A 1 71 ? -27.919 -7.487 35.769 1.00 41.18 50 LEU A C 1
ATOM 331 O O . LEU A 1 71 ? -28.446 -8.564 36.060 1.00 42.69 50 LEU A O 1
ATOM 336 N N . HIS A 1 72 ? -27.285 -6.724 36.666 1.00 38.20 51 HIS A N 1
ATOM 337 C CA . HIS A 1 72 ? -27.071 -7.134 38.060 1.00 37.49 51 HIS A CA 1
ATOM 338 C C . HIS A 1 72 ? -28.240 -6.666 38.927 1.00 39.37 51 HIS A C 1
ATOM 339 O O . HIS A 1 72 ? -28.166 -5.666 39.646 1.00 43.76 51 HIS A O 1
ATOM 346 N N . LEU A 1 73 ? -29.324 -7.442 38.890 1.00 37.07 52 LEU A N 1
ATOM 347 C CA . LEU A 1 73 ? -30.556 -7.042 39.566 1.00 36.98 52 LEU A CA 1
ATOM 348 C C . LEU A 1 73 ? -30.452 -7.188 41.084 1.00 40.72 52 LEU A C 1
ATOM 349 O O . LEU A 1 73 ? -30.649 -6.220 41.826 1.00 41.21 52 LEU A O 1
ATOM 354 N N . ALA A 1 74 ? -30.153 -8.399 41.568 1.00 39.21 53 ALA A N 1
ATOM 355 C CA . ALA A 1 74 ? -30.322 -8.681 42.994 1.00 38.69 53 ALA A CA 1
ATOM 356 C C . ALA A 1 74 ? -29.340 -7.889 43.853 1.00 36.67 53 ALA A C 1
ATOM 357 O O . ALA A 1 74 ? -29.681 -7.473 44.968 1.00 37.06 53 ALA A O 1
ATOM 359 N N . SER A 1 75 ? -28.120 -7.671 43.362 1.00 33.41 54 SER A N 1
ATOM 360 C CA . SER A 1 75 ? -27.137 -6.935 44.155 1.00 37.52 54 SER A CA 1
ATOM 361 C C . SER A 1 75 ? -27.516 -5.466 44.295 1.00 38.35 54 SER A C 1
ATOM 362 O O . SER A 1 75 ? -27.387 -4.889 45.382 1.00 36.05 54 SER A O 1
ATOM 365 N N . SER A 1 76 ? -27.974 -4.838 43.208 1.00 35.40 55 SER A N 1
ATOM 366 C CA . SER A 1 76 ? -28.352 -3.431 43.294 1.00 36.44 55 SER A CA 1
ATOM 367 C C . SER A 1 76 ? -29.628 -3.240 44.101 1.00 37.47 55 SER A C 1
ATOM 368 O O . SER A 1 76 ? -29.775 -2.221 44.783 1.00 38.97 55 SER A O 1
ATOM 371 N N . LEU A 1 77 ? -30.560 -4.197 44.041 1.00 37.99 56 LEU A N 1
ATOM 372 C CA . LEU A 1 77 ? -31.747 -4.108 44.886 1.00 40.15 56 LEU A CA 1
ATOM 373 C C . LEU A 1 77 ? -31.374 -4.152 46.362 1.00 40.12 56 LEU A C 1
ATOM 374 O O . LEU A 1 77 ? -31.952 -3.422 47.176 1.00 43.32 56 LEU A O 1
ATOM 379 N N . GLY A 1 78 ? -30.419 -5.011 46.729 1.00 37.59 57 GLY A N 1
ATOM 380 C CA . GLY A 1 78 ? -30.025 -5.115 48.124 1.00 39.54 57 GLY A CA 1
ATOM 381 C C . GLY A 1 78 ? -29.350 -3.867 48.661 1.00 39.39 57 GLY A C 1
ATOM 382 O O . GLY A 1 78 ? -29.436 -3.580 49.859 1.00 39.97 57 GLY A O 1
ATOM 383 N N . ALA A 1 79 ? -28.694 -3.097 47.792 1.00 37.02 58 ALA A N 1
ATOM 384 C CA . ALA A 1 79 ? -27.903 -1.946 48.210 1.00 35.80 58 ALA A CA 1
ATOM 385 C C . ALA A 1 79 ? -28.657 -0.622 48.120 1.00 36.96 58 ALA A C 1
ATOM 386 O O . ALA A 1 79 ? -28.056 0.430 48.361 1.00 36.63 58 ALA A O 1
ATOM 388 N N . VAL A 1 80 ? -29.957 -0.646 47.802 1.00 36.08 59 VAL A N 1
ATOM 389 C CA . VAL A 1 80 ? -30.698 0.597 47.572 1.00 39.33 59 VAL A CA 1
ATOM 390 C C . VAL A 1 80 ? -30.674 1.490 48.808 1.00 43.89 59 VAL A C 1
ATOM 391 O O . VAL A 1 80 ? -30.474 2.709 48.709 1.00 41.91 59 VAL A O 1
ATOM 395 N N . ASP A 1 81 ? -30.885 0.908 49.988 1.00 44.90 60 ASP A N 1
ATOM 396 C CA . ASP A 1 81 ? -31.105 1.725 51.178 1.00 45.32 60 ASP A CA 1
ATOM 397 C C . ASP A 1 81 ? -29.813 2.368 51.666 1.00 42.92 60 ASP A C 1
ATOM 398 O O . ASP A 1 81 ? -29.814 3.537 52.070 1.00 45.67 60 ASP A O 1
ATOM 403 N N . ILE A 1 82 ? -28.704 1.625 51.651 1.00 41.08 61 ILE A N 1
ATOM 404 C CA . ILE A 1 82 ? -27.442 2.206 52.096 1.00 41.73 61 ILE A CA 1
ATOM 405 C C . ILE A 1 82 ? -26.945 3.248 51.098 1.00 42.18 61 ILE A C 1
ATOM 406 O O . ILE A 1 82 ? -26.342 4.253 51.492 1.00 36.43 61 ILE A O 1
ATOM 411 N N . ILE A 1 83 ? -27.203 3.048 49.802 1.00 40.71 62 ILE A N 1
ATOM 412 C CA . ILE A 1 83 ? -26.794 4.040 48.809 1.00 38.86 62 ILE A CA 1
ATOM 413 C C . ILE A 1 83 ? -27.594 5.324 48.977 1.00 40.94 62 ILE A C 1
ATOM 414 O O . ILE A 1 83 ? -27.041 6.429 48.909 1.00 37.54 62 ILE A O 1
ATOM 419 N N . THR A 1 84 ? -28.906 5.201 49.206 1.00 37.66 63 THR A N 1
ATOM 420 C CA . THR A 1 84 ? -29.734 6.374 49.458 1.00 39.93 63 THR A CA 1
ATOM 421 C C . THR A 1 84 ? -29.254 7.127 50.694 1.00 42.06 63 THR A C 1
ATOM 422 O O . THR A 1 84 ? -29.140 8.358 50.682 1.00 41.85 63 THR A O 1
ATOM 426 N N . ALA A 1 85 ? -28.968 6.395 51.774 1.00 42.61 64 ALA A N 1
ATOM 427 C CA . ALA A 1 85 ? -28.505 7.033 53.003 1.00 42.71 64 ALA A CA 1
ATOM 428 C C . ALA A 1 85 ? -27.153 7.707 52.806 1.00 40.61 64 ALA A C 1
ATOM 429 O O . ALA A 1 85 ? -26.919 8.805 53.324 1.00 40.15 64 ALA A O 1
ATOM 431 N N . LEU A 1 86 ? -26.247 7.063 52.064 1.00 39.77 65 LEU A N 1
ATOM 432 C CA . LEU A 1 86 ? -24.918 7.633 51.862 1.00 39.61 65 LEU A CA 1
ATOM 433 C C . LEU A 1 86 ? -24.982 8.962 51.119 1.00 43.14 65 LEU A C 1
ATOM 434 O O . LEU A 1 86 ? -24.298 9.923 51.492 1.00 42.60 65 LEU A O 1
ATOM 439 N N . HIS A 1 87 ? -25.786 9.036 50.057 1.00 41.86 66 HIS A N 1
ATOM 440 C CA . HIS A 1 87 ? -25.891 10.285 49.313 1.00 40.02 66 HIS A CA 1
ATOM 441 C C . HIS A 1 87 ? -26.690 11.344 50.064 1.00 41.81 66 HIS A C 1
ATOM 442 O O . HIS A 1 87 ? -26.489 12.541 49.826 1.00 43.19 66 HIS A O 1
ATOM 449 N N . TYR A 1 88 ? -27.574 10.936 50.977 1.00 39.40 67 TYR A N 1
ATOM 450 C CA . TYR A 1 88 ? -28.311 11.908 51.776 1.00 41.59 67 TYR A CA 1
ATOM 451 C C . TYR A 1 88 ? -27.406 12.564 52.811 1.00 42.06 67 TYR A C 1
ATOM 452 O O . TYR A 1 88 ? -27.545 13.758 53.099 1.00 43.59 67 TYR A O 1
ATOM 461 N N . VAL A 1 89 ? -26.478 11.802 53.380 1.00 40.50 68 VAL A N 1
ATOM 462 C CA . VAL A 1 89 ? -25.601 12.307 54.433 1.00 46.90 68 VAL A CA 1
ATOM 463 C C . VAL A 1 89 ? -24.336 12.937 53.858 1.00 44.91 68 VAL A C 1
ATOM 464 O O . VAL A 1 89 ? -23.933 14.028 54.266 1.00 43.83 68 VAL A O 1
ATOM 468 N N . LEU A 1 90 ? -23.686 12.266 52.912 1.00 40.01 69 LEU A N 1
ATOM 469 C CA . LEU A 1 90 ? -22.429 12.741 52.352 1.00 41.66 69 LEU A CA 1
ATOM 470 C C . LEU A 1 90 ? -22.680 13.682 51.175 1.00 43.54 69 LEU A C 1
ATOM 471 O O . LEU A 1 90 ? -23.797 13.807 50.670 1.00 45.41 69 LEU A O 1
ATOM 476 N N . ASP A 1 91 ? -21.614 14.342 50.732 1.00 41.06 70 ASP A N 1
ATOM 477 C CA . ASP A 1 91 ? -21.690 15.411 49.738 1.00 44.04 70 ASP A CA 1
ATOM 478 C C . ASP A 1 91 ? -20.803 15.056 48.543 1.00 40.67 70 ASP A C 1
ATOM 479 O O . ASP A 1 91 ? -19.758 15.674 48.313 1.00 40.17 70 ASP A O 1
ATOM 484 N N . SER A 1 92 ? -21.223 14.052 47.780 1.00 36.20 71 SER A N 1
ATOM 485 C CA . SER A 1 92 ? -20.525 13.719 46.545 1.00 36.14 71 SER A CA 1
ATOM 486 C C . SER A 1 92 ? -20.769 14.818 45.512 1.00 38.71 71 SER A C 1
ATOM 487 O O . SER A 1 92 ? -21.876 15.353 45.431 1.00 38.03 71 SER A O 1
ATOM 490 N N . PRO A 1 93 ? -19.774 15.151 44.673 1.00 40.90 72 PRO A N 1
ATOM 491 C CA . PRO A 1 93 ? -18.464 14.518 44.493 1.00 38.80 72 PRO A CA 1
ATOM 492 C C . PRO A 1 93 ? -17.350 15.050 45.400 1.00 38.92 72 PRO A C 1
ATOM 493 O O . PRO A 1 93 ? -16.220 14.587 45.282 1.00 42.59 72 PRO A O 1
ATOM 497 N N . ARG A 1 94 ? -17.647 16.003 46.283 1.00 39.10 73 ARG A N 1
ATOM 498 C CA . ARG A 1 94 ? -16.620 16.464 47.213 1.00 40.22 73 ARG A CA 1
ATOM 499 C C . ARG A 1 94 ? -16.194 15.332 48.144 1.00 42.07 73 ARG A C 1
ATOM 500 O O . ARG A 1 94 ? -14.998 15.068 48.315 1.00 40.26 73 ARG A O 1
ATOM 508 N N . ASP A 1 95 ? -17.162 14.625 48.720 1.00 39.58 74 ASP A N 1
ATOM 509 C CA . ASP A 1 95 ? -16.876 13.367 49.392 1.00 35.66 74 ASP A CA 1
ATOM 510 C C . ASP A 1 95 ? -16.799 12.245 48.363 1.00 35.18 74 ASP A C 1
ATOM 511 O O . ASP A 1 95 ? -17.484 12.268 47.338 1.00 35.49 74 ASP A O 1
ATOM 516 N N . ARG A 1 96 ? -15.962 11.250 48.650 1.00 33.02 75 ARG A N 1
ATOM 517 C CA . ARG A 1 96 ? -15.718 10.143 47.734 1.00 35.92 75 ARG A CA 1
ATOM 518 C C . ARG A 1 96 ? -16.376 8.885 48.281 1.00 35.53 75 ARG A C 1
ATOM 519 O O . ARG A 1 96 ? -16.042 8.433 49.382 1.00 35.31 75 ARG A O 1
ATOM 527 N N . ILE A 1 97 ? -17.301 8.324 47.511 1.00 34.82 76 ILE A N 1
ATOM 528 C CA . ILE A 1 97 ? -17.975 7.076 47.849 1.00 35.27 76 ILE A CA 1
ATOM 529 C C . ILE A 1 97 ? -17.512 6.026 46.851 1.00 32.52 76 ILE A C 1
ATOM 530 O O . ILE A 1 97 ? -17.743 6.165 45.643 1.00 37.18 76 ILE A O 1
ATOM 535 N N . LEU A 1 98 ? -16.850 4.985 47.352 1.00 30.29 77 LEU A N 1
ATOM 536 C CA . LEU A 1 98 ? -16.226 3.961 46.524 1.00 29.87 77 LEU A CA 1
ATOM 537 C C . LEU A 1 98 ? -17.035 2.674 46.619 1.00 34.71 77 LEU A C 1
ATOM 538 O O . LEU A 1 98 ? -17.383 2.236 47.720 1.00 36.21 77 LEU A O 1
ATOM 543 N N . PHE A 1 99 ? -17.333 2.072 45.473 1.00 31.21 78 PHE A N 1
ATOM 544 C CA . PHE A 1 99 ? -18.070 0.818 45.429 1.00 32.95 78 PHE A CA 1
ATOM 545 C C . PHE A 1 99 ? -17.132 -0.307 45.031 1.00 32.11 78 PHE A C 1
ATOM 546 O O . PHE A 1 99 ? -16.414 -0.205 44.031 1.00 31.02 78 PHE A O 1
ATOM 554 N N . ASP A 1 100 ? -17.134 -1.367 45.823 1.00 32.21 79 ASP A N 1
ATOM 555 C CA . ASP A 1 100 ? -16.374 -2.557 45.485 1.00 31.22 79 ASP A CA 1
ATOM 556 C C . ASP A 1 100 ? -17.151 -3.379 44.463 1.00 32.39 79 ASP A C 1
ATOM 557 O O . ASP A 1 100 ? -18.318 -3.712 44.691 1.00 34.00 79 ASP A O 1
ATOM 562 N N . VAL A 1 101 ? -16.490 -3.701 43.343 1.00 31.09 80 VAL A N 1
ATOM 563 C CA . VAL A 1 101 ? -17.064 -4.332 42.149 1.00 28.67 80 VAL A CA 1
ATOM 564 C C . VAL A 1 101 ? -17.896 -3.325 41.358 1.00 30.60 80 VAL A C 1
ATOM 565 O O . VAL A 1 101 ? -17.697 -3.155 40.150 1.00 31.72 80 VAL A O 1
ATOM 569 N N . GLY A 1 102 ? -18.839 -2.660 42.021 1.00 30.78 81 GLY A N 1
ATOM 570 C CA . GLY A 1 102 ? -19.674 -1.676 41.362 1.00 33.58 81 GLY A CA 1
ATOM 571 C C . GLY A 1 102 ? -20.953 -2.219 40.763 1.00 34.14 81 GLY A C 1
ATOM 572 O O . GLY A 1 102 ? -21.764 -1.432 40.256 1.00 37.24 81 GLY A O 1
ATOM 573 N N . HIS A 1 103 ? -21.155 -3.537 40.797 1.00 31.59 82 HIS A N 1
ATOM 574 C CA . HIS A 1 103 ? -22.369 -4.146 40.265 1.00 34.81 82 HIS A CA 1
ATOM 575 C C . HIS A 1 103 ? -23.596 -3.851 41.119 1.00 37.91 82 HIS A C 1
ATOM 576 O O . HIS A 1 103 ? -24.723 -4.075 40.658 1.00 35.34 82 HIS A O 1
ATOM 583 N N . GLN A 1 104 ? -23.410 -3.383 42.353 1.00 34.27 83 GLN A N 1
ATOM 584 C CA . GLN A 1 104 ? -24.517 -3.092 43.255 1.00 33.30 83 GLN A CA 1
ATOM 585 C C . GLN A 1 104 ? -24.921 -1.621 43.236 1.00 34.20 83 GLN A C 1
ATOM 586 O O . GLN A 1 104 ? -25.740 -1.202 44.064 1.00 32.51 83 GLN A O 1
ATOM 592 N N . ALA A 1 105 ? -24.396 -0.835 42.293 1.00 35.14 84 ALA A N 1
ATOM 593 C CA . ALA A 1 105 ? -24.499 0.620 42.350 1.00 37.13 84 ALA A CA 1
ATOM 594 C C . ALA A 1 105 ? -25.480 1.207 41.334 1.00 36.49 84 ALA A C 1
ATOM 595 O O . ALA A 1 105 ? -25.344 2.372 40.952 1.00 38.08 84 ALA A O 1
ATOM 597 N N . TYR A 1 106 ? -26.495 0.447 40.908 1.00 35.53 85 TYR A N 1
ATOM 598 C CA . TYR A 1 106 ? -27.474 1.020 39.980 1.00 36.15 85 TYR A CA 1
ATOM 599 C C . TYR A 1 106 ? -28.222 2.191 40.609 1.00 38.36 85 TYR A C 1
ATOM 600 O O . TYR A 1 106 ? -28.480 3.201 39.941 1.00 37.34 85 TYR A O 1
ATOM 609 N N . ALA A 1 107 ? -28.592 2.073 41.887 1.00 37.79 86 ALA A N 1
ATOM 610 C CA . ALA A 1 107 ? -29.258 3.187 42.556 1.00 38.68 86 ALA A CA 1
ATOM 611 C C . ALA A 1 107 ? -28.340 4.397 42.661 1.00 36.49 86 ALA A C 1
ATOM 612 O O . ALA A 1 107 ? -28.811 5.539 42.642 1.00 37.83 86 ALA A O 1
ATOM 614 N N . HIS A 1 108 ? -27.032 4.161 42.789 1.00 37.14 87 HIS A N 1
ATOM 615 C CA . HIS A 1 108 ? -26.061 5.252 42.807 1.00 35.77 87 HIS A CA 1
ATOM 616 C C . HIS A 1 108 ? -26.076 6.030 41.495 1.00 36.42 87 HIS A C 1
ATOM 617 O O . HIS A 1 108 ? -26.084 7.267 41.498 1.00 36.69 87 HIS A O 1
ATOM 624 N N . LYS A 1 109 ? -26.103 5.323 40.363 1.00 38.11 88 LYS A N 1
ATOM 625 C CA . LYS A 1 109 ? -26.132 6.000 39.070 1.00 38.86 88 LYS A CA 1
ATOM 626 C C . LYS A 1 109 ? -27.458 6.720 38.849 1.00 39.13 88 LYS A C 1
ATOM 627 O O . LYS A 1 109 ? -27.485 7.821 38.286 1.00 39.07 88 LYS A O 1
ATOM 633 N N . ILE A 1 110 ? -28.562 6.129 39.313 1.00 36.55 89 ILE A N 1
ATOM 634 C CA . ILE A 1 110 ? -29.871 6.761 39.166 1.00 37.25 89 ILE A CA 1
ATOM 635 C C . ILE A 1 110 ? -29.925 8.066 39.950 1.00 40.47 89 ILE A C 1
ATOM 636 O O . ILE A 1 110 ? -30.544 9.045 39.514 1.00 41.62 89 ILE A O 1
ATOM 641 N N . LEU A 1 111 ? -29.261 8.114 41.102 1.00 41.61 90 LEU A N 1
ATOM 642 C CA . LEU A 1 111 ? -29.271 9.295 41.955 1.00 40.08 90 LEU A CA 1
ATOM 643 C C . LEU A 1 111 ? -28.199 10.316 41.588 1.00 41.66 90 LEU A C 1
ATOM 644 O O . LEU A 1 111 ? -28.150 11.383 42.206 1.00 40.78 90 LEU A O 1
ATOM 649 N N . THR A 1 112 ? -27.339 10.024 40.615 1.00 41.84 91 THR A N 1
ATOM 650 C CA . THR A 1 112 ? -26.257 10.923 40.230 1.00 42.68 91 THR A CA 1
ATOM 651 C C . THR A 1 112 ? -26.348 11.299 38.755 1.00 44.37 91 THR A C 1
ATOM 652 O O . THR A 1 112 ? -25.349 11.306 38.032 1.00 47.85 91 THR A O 1
ATOM 656 N N . GLY A 1 113 ? -27.557 11.603 38.290 1.00 38.37 92 GLY A N 1
ATOM 657 C CA . GLY A 1 113 ? -27.741 12.181 36.975 1.00 42.86 92 GLY A CA 1
ATOM 658 C C . GLY A 1 113 ? -27.746 11.211 35.816 1.00 44.40 92 GLY A C 1
ATOM 659 O O . GLY A 1 113 ? -27.676 11.653 34.663 1.00 47.05 92 GLY A O 1
ATOM 660 N N . ARG A 1 114 ? -27.837 9.906 36.067 1.00 40.39 93 ARG A N 1
ATOM 661 C CA . ARG A 1 114 ? -27.801 8.932 34.983 1.00 38.15 93 ARG A CA 1
ATOM 662 C C . ARG A 1 114 ? -29.076 8.096 34.906 1.00 39.77 93 ARG A C 1
ATOM 663 O O . ARG A 1 114 ? -29.060 7.005 34.331 1.00 41.75 93 ARG A O 1
ATOM 671 N N . ARG A 1 115 ? -30.191 8.601 35.442 1.00 39.36 94 ARG A N 1
ATOM 672 C CA . ARG A 1 115 ? -31.426 7.821 35.453 1.00 42.72 94 ARG A CA 1
ATOM 673 C C . ARG A 1 115 ? -31.876 7.462 34.040 1.00 47.57 94 ARG A C 1
ATOM 674 O O . ARG A 1 115 ? -32.234 6.311 33.765 1.00 48.89 94 ARG A O 1
ATOM 682 N N . ASP A 1 116 ? -31.871 8.440 33.129 1.00 45.87 95 ASP A N 1
ATOM 683 C CA . ASP A 1 116 ? -32.308 8.168 31.763 1.00 49.79 95 ASP A CA 1
ATOM 684 C C . ASP A 1 116 ? -31.358 7.220 31.040 1.00 51.85 95 ASP A C 1
ATOM 685 O O . ASP A 1 116 ? -31.799 6.424 30.202 1.00 54.70 95 ASP A O 1
ATOM 690 N N . GLN A 1 117 ? -30.062 7.274 31.356 1.00 47.01 96 GLN A N 1
ATOM 691 C CA . GLN A 1 117 ? -29.089 6.420 30.683 1.00 44.67 96 GLN A CA 1
ATOM 692 C C . GLN A 1 117 ? -29.149 4.965 31.131 1.00 43.99 96 GLN A C 1
ATOM 693 O O . GLN A 1 117 ? -28.493 4.123 30.510 1.00 40.98 96 GLN A O 1
ATOM 699 N N . MET A 1 118 ? -29.901 4.646 32.188 1.00 44.62 97 MET A N 1
ATOM 700 C CA . MET A 1 118 ? -29.992 3.256 32.626 1.00 45.64 97 MET A CA 1
ATOM 701 C C . MET A 1 118 ? -30.620 2.362 31.564 1.00 43.08 97 MET A C 1
ATOM 702 O O . MET A 1 118 ? -30.407 1.146 31.589 1.00 42.81 97 MET A O 1
ATOM 707 N N . ALA A 1 119 ? -31.383 2.937 30.631 1.00 42.41 98 ALA A N 1
ATOM 708 C CA . ALA A 1 119 ? -31.998 2.135 29.579 1.00 44.50 98 ALA A CA 1
ATOM 709 C C . ALA A 1 119 ? -30.953 1.480 28.686 1.00 45.42 98 ALA A C 1
ATOM 710 O O . ALA A 1 119 ? -31.193 0.396 28.142 1.00 47.91 98 ALA A O 1
ATOM 712 N N . ASP A 1 120 ? -29.788 2.110 28.526 1.00 44.23 99 ASP A N 1
ATOM 713 C CA . ASP A 1 120 ? -28.739 1.597 27.654 1.00 43.36 99 ASP A CA 1
ATOM 714 C C . ASP A 1 120 ? -27.507 1.135 28.426 1.00 40.77 99 ASP A C 1
ATOM 715 O O . ASP A 1 120 ? -26.415 1.063 27.852 1.00 43.60 99 ASP A O 1
ATOM 720 N N . ILE A 1 121 ? -27.653 0.811 29.714 1.00 38.87 100 ILE A N 1
ATOM 721 C CA . ILE A 1 121 ? -26.491 0.414 30.500 1.00 36.46 100 ILE A CA 1
ATOM 722 C C . ILE A 1 121 ? -25.916 -0.888 29.947 1.00 39.55 100 ILE A C 1
ATOM 723 O O . ILE A 1 121 ? -26.653 -1.812 29.577 1.00 40.92 100 ILE A O 1
ATOM 728 N N . LYS A 1 122 ? -24.584 -0.941 29.857 1.00 35.97 101 LYS A N 1
ATOM 729 C CA . LYS A 1 122 ? -23.770 -2.027 29.309 1.00 34.68 101 LYS A CA 1
ATOM 730 C C . LYS A 1 122 ? -23.910 -2.195 27.796 1.00 35.24 101 LYS A C 1
ATOM 731 O O . LYS A 1 122 ? -23.280 -3.098 27.231 1.00 40.13 101 LYS A O 1
ATOM 737 N N . LYS A 1 123 ? -24.712 -1.374 27.125 1.00 34.87 102 LYS A N 1
ATOM 738 C CA . LYS A 1 123 ? -24.755 -1.366 25.669 1.00 40.12 102 LYS A CA 1
ATOM 739 C C . LYS A 1 123 ? -23.631 -0.500 25.109 1.00 40.90 102 LYS A C 1
ATOM 740 O O . LYS A 1 123 ? -23.188 0.462 25.742 1.00 37.90 102 LYS A O 1
ATOM 746 N N . GLU A 1 124 ? -23.190 -0.837 23.896 1.00 40.71 103 GLU A N 1
ATOM 747 C CA . GLU A 1 124 ? -22.144 -0.063 23.237 1.00 39.41 103 GLU A CA 1
ATOM 748 C C . GLU A 1 124 ? -22.559 1.399 23.129 1.00 39.16 103 GLU A C 1
ATOM 749 O O . GLU A 1 124 ? -23.642 1.715 22.634 1.00 37.62 103 GLU A O 1
ATOM 755 N N . GLY A 1 125 ? -21.698 2.294 23.613 1.00 41.31 104 GLY A N 1
ATOM 756 C CA . GLY A 1 125 ? -22.011 3.706 23.634 1.00 46.41 104 GLY A CA 1
ATOM 757 C C . GLY A 1 125 ? -22.792 4.173 24.845 1.00 45.44 104 GLY A C 1
ATOM 758 O O . GLY A 1 125 ? -22.908 5.387 25.055 1.00 44.42 104 GLY A O 1
ATOM 759 N N . GLY A 1 126 ? -23.346 3.256 25.637 1.00 44.52 105 GLY A N 1
ATOM 760 C CA . GLY A 1 126 ? -24.044 3.607 26.855 1.00 43.59 105 GLY A CA 1
ATOM 761 C C . GLY A 1 126 ? -23.111 3.643 28.050 1.00 40.52 105 GLY A C 1
ATOM 762 O O . GLY A 1 126 ? -21.891 3.520 27.933 1.00 42.58 105 GLY A O 1
ATOM 763 N N . ILE A 1 127 ? -23.710 3.816 29.231 1.00 39.12 106 ILE A N 1
ATOM 764 C CA . ILE A 1 127 ? -22.927 3.835 30.462 1.00 37.27 106 ILE A CA 1
ATOM 765 C C . ILE A 1 127 ? -22.502 2.416 30.829 1.00 39.02 106 ILE A C 1
ATOM 766 O O . ILE A 1 127 ? -23.081 1.423 30.378 1.00 39.21 106 ILE A O 1
ATOM 771 N N . SER A 1 128 ? -21.472 2.332 31.667 1.00 35.78 107 SER A N 1
ATOM 772 C CA . SER A 1 128 ? -20.916 1.063 32.108 1.00 32.86 107 SER A CA 1
ATOM 773 C C . SER A 1 128 ? -21.828 0.393 33.136 1.00 35.09 107 SER A C 1
ATOM 774 O O . SER A 1 128 ? -22.623 1.042 33.823 1.00 34.80 107 SER A O 1
ATOM 777 N N . GLY A 1 129 ? -21.712 -0.934 33.225 1.00 34.19 108 GLY A N 1
ATOM 778 C CA . GLY A 1 129 ? -22.404 -1.682 34.263 1.00 35.80 108 GLY A CA 1
ATOM 779 C C . GLY A 1 129 ? -21.807 -1.534 35.649 1.00 36.24 108 GLY A C 1
ATOM 780 O O . GLY A 1 129 ? -22.444 -1.940 36.628 1.00 33.50 108 GLY A O 1
ATOM 781 N N . PHE A 1 130 ? -20.612 -0.962 35.751 1.00 30.50 109 PHE A N 1
ATOM 782 C CA . PHE A 1 130 ? -19.940 -0.694 37.012 1.00 32.04 109 PHE A CA 1
ATOM 783 C C . PHE A 1 130 ? -19.607 0.793 37.076 1.00 32.33 109 PHE A C 1
ATOM 784 O O . PHE A 1 130 ? -19.727 1.516 36.083 1.00 34.45 109 PHE A O 1
ATOM 792 N N . THR A 1 131 ? -19.184 1.262 38.250 1.00 32.99 110 THR A N 1
ATOM 793 C CA . THR A 1 131 ? -18.773 2.657 38.352 1.00 30.76 110 THR A CA 1
ATOM 794 C C . THR A 1 131 ? -17.477 2.855 37.578 1.00 32.17 110 THR A C 1
ATOM 795 O O . THR A 1 131 ? -16.623 1.967 37.532 1.00 31.64 110 THR A O 1
ATOM 799 N N . LYS A 1 132 ? -17.342 4.019 36.948 1.00 31.19 111 LYS A N 1
ATOM 800 C CA . LYS A 1 132 ? -16.221 4.287 36.056 1.00 35.66 111 LYS A CA 1
ATOM 801 C C . LYS A 1 132 ? -15.826 5.748 36.191 1.00 34.05 111 LYS A C 1
ATOM 802 O O . LYS A 1 132 ? -16.657 6.638 35.983 1.00 30.95 111 LYS A O 1
ATOM 808 N N . VAL A 1 133 ? -14.553 5.986 36.520 1.00 32.43 112 VAL A N 1
ATOM 809 C CA . VAL A 1 133 ? -14.079 7.340 36.812 1.00 33.11 112 VAL A CA 1
ATOM 810 C C . VAL A 1 133 ? -14.328 8.276 35.636 1.00 34.78 112 VAL A C 1
ATOM 811 O O . VAL A 1 133 ? -14.741 9.429 35.816 1.00 30.90 112 VAL A O 1
ATOM 815 N N . SER A 1 134 ? -14.083 7.807 34.412 1.00 33.89 113 SER A N 1
ATOM 816 C CA . SER A 1 134 ? -14.275 8.686 33.262 1.00 36.52 113 SER A CA 1
ATOM 817 C C . SER A 1 134 ? -15.744 8.966 32.967 1.00 37.38 113 SER A C 1
ATOM 818 O O . SER A 1 134 ? -16.040 9.881 32.189 1.00 38.71 113 SER A O 1
ATOM 821 N N . GLU A 1 135 ? -16.665 8.220 33.572 1.00 35.02 114 GLU A N 1
ATOM 822 C CA . GLU A 1 135 ? -18.085 8.375 33.282 1.00 38.34 114 GLU A CA 1
ATOM 823 C C . GLU A 1 135 ? -18.758 9.450 34.125 1.00 39.30 114 GLU A C 1
ATOM 824 O O . GLU A 1 135 ? -19.673 10.126 33.639 1.00 39.01 114 GLU A O 1
ATOM 830 N N . SER A 1 136 ? -18.322 9.640 35.368 1.00 36.37 115 SER A N 1
ATOM 831 C CA . SER A 1 136 ? -18.999 10.584 36.244 1.00 38.74 115 SER A CA 1
ATOM 832 C C . SER A 1 136 ? -18.058 11.022 37.355 1.00 36.91 115 SER A C 1
ATOM 833 O O . SER A 1 136 ? -17.288 10.212 37.877 1.00 35.93 115 SER A O 1
ATOM 836 N N . GLU A 1 137 ? -18.151 12.303 37.725 1.00 36.89 116 GLU A N 1
ATOM 837 C CA . GLU A 1 137 ? -17.433 12.805 38.891 1.00 36.43 116 GLU A CA 1
ATOM 838 C C . GLU A 1 137 ? -17.865 12.099 40.168 1.00 39.32 116 GLU A C 1
ATOM 839 O O . GLU A 1 137 ? -17.123 12.116 41.157 1.00 34.30 116 GLU A O 1
ATOM 845 N N . HIS A 1 138 ? -19.051 11.484 40.169 1.00 38.66 117 HIS A N 1
ATOM 846 C CA . HIS A 1 138 ? -19.553 10.754 41.327 1.00 37.62 117 HIS A CA 1
ATOM 847 C C . HIS A 1 138 ? -19.023 9.329 41.422 1.00 35.34 117 HIS A C 1
ATOM 848 O O . HIS A 1 138 ? -19.248 8.680 42.448 1.00 34.97 117 HIS A O 1
ATOM 855 N N . ASP A 1 139 ? -18.339 8.825 40.392 1.00 34.69 118 ASP A N 1
ATOM 856 C CA . ASP A 1 139 ? -17.779 7.471 40.400 1.00 34.24 118 ASP A CA 1
ATOM 857 C C . ASP A 1 139 ? -16.324 7.571 40.850 1.00 34.59 118 ASP A C 1
ATOM 858 O O . ASP A 1 139 ? -15.454 7.994 40.084 1.00 33.92 118 ASP A O 1
ATOM 863 N N . ALA A 1 140 ? -16.060 7.175 42.097 1.00 31.57 119 ALA A N 1
ATOM 864 C CA . ALA A 1 140 ? -14.745 7.412 42.685 1.00 35.01 119 ALA A CA 1
ATOM 865 C C . ALA A 1 140 ? -13.678 6.469 42.143 1.00 33.42 119 ALA A C 1
ATOM 866 O O . ALA A 1 140 ? -12.511 6.863 42.028 1.00 34.77 119 ALA A O 1
ATOM 868 N N . ILE A 1 141 ? -14.042 5.233 41.811 1.00 30.82 120 ILE A N 1
ATOM 869 C CA . ILE A 1 141 ? -13.087 4.271 41.277 1.00 32.52 120 ILE A CA 1
ATOM 870 C C . ILE A 1 141 ? -13.726 3.519 40.121 1.00 32.99 120 ILE A C 1
ATOM 871 O O . ILE A 1 141 ? -14.949 3.371 40.047 1.00 33.85 120 ILE A O 1
ATOM 876 N N . THR A 1 142 ? -12.881 3.045 39.212 1.00 30.20 121 THR A N 1
ATOM 877 C CA . THR A 1 142 ? -13.309 2.162 38.135 1.00 31.08 121 THR A CA 1
ATOM 878 C C . THR A 1 142 ? -13.098 0.724 38.589 1.00 29.19 121 THR A C 1
ATOM 879 O O . THR A 1 142 ? -11.968 0.319 38.888 1.00 29.08 121 THR A O 1
ATOM 883 N N . VAL A 1 143 ? -14.187 -0.042 38.660 1.00 27.19 122 VAL A N 1
ATOM 884 C CA . VAL A 1 143 ? -14.169 -1.346 39.300 1.00 26.98 122 VAL A CA 1
ATOM 885 C C . VAL A 1 143 ? -14.869 -2.369 38.414 1.00 32.83 122 VAL A C 1
ATOM 886 O O . VAL A 1 143 ? -15.542 -2.039 37.437 1.00 32.75 122 VAL A O 1
ATOM 890 N N . GLY A 1 144 ? -14.675 -3.629 38.772 1.00 28.54 123 GLY A N 1
ATOM 891 C CA . GLY A 1 144 ? -15.232 -4.769 38.074 1.00 27.83 123 GLY A CA 1
ATOM 892 C C . GLY A 1 144 ? -14.670 -5.992 38.759 1.00 29.18 123 GLY A C 1
ATOM 893 O O . GLY A 1 144 ? -15.411 -6.848 39.247 1.00 29.68 123 GLY A O 1
ATOM 894 N N . HIS A 1 145 ? -13.343 -6.055 38.830 1.00 26.51 124 HIS A N 1
ATOM 895 C CA . HIS A 1 145 ? -12.698 -6.968 39.756 1.00 29.23 124 HIS A CA 1
ATOM 896 C C . HIS A 1 145 ? -13.018 -6.546 41.185 1.00 29.89 124 HIS A C 1
ATOM 897 O O . HIS A 1 145 ? -13.153 -5.357 41.490 1.00 29.34 124 HIS A O 1
ATOM 904 N N . ALA A 1 146 ? -13.153 -7.539 42.056 1.00 28.12 125 ALA A N 1
ATOM 905 C CA . ALA A 1 146 ? -13.582 -7.351 43.433 1.00 28.38 125 ALA A CA 1
ATOM 906 C C . ALA A 1 146 ? -12.402 -7.057 44.351 1.00 31.45 125 ALA A C 1
ATOM 907 O O . ALA A 1 146 ? -11.247 -7.364 44.042 1.00 28.89 125 ALA A O 1
ATOM 909 N N . SER A 1 147 ? -12.720 -6.449 45.498 1.00 27.71 126 SER A N 1
ATOM 910 C CA . SER A 1 147 ? -11.842 -6.276 46.659 1.00 28.49 126 SER A CA 1
ATOM 911 C C . SER A 1 147 ? -10.863 -5.117 46.512 1.00 29.25 126 SER A C 1
ATOM 912 O O . SER A 1 147 ? -9.948 -4.997 47.345 1.00 29.05 126 SER A O 1
ATOM 915 N N . THR A 1 148 ? -11.020 -4.251 45.506 1.00 25.78 127 THR A N 1
ATOM 916 C CA . THR A 1 148 ? -10.094 -3.137 45.314 1.00 27.58 127 THR A CA 1
ATOM 917 C C . THR A 1 148 ? -10.489 -1.879 46.077 1.00 30.83 127 THR A C 1
ATOM 918 O O . THR A 1 148 ? -9.691 -0.937 46.129 1.00 29.14 127 THR A O 1
ATOM 922 N N . SER A 1 149 ? -11.684 -1.839 46.674 1.00 31.39 128 SER A N 1
ATOM 923 C CA . SER A 1 149 ? -12.183 -0.588 47.243 1.00 30.64 128 SER A CA 1
ATOM 924 C C . SER A 1 149 ? -11.360 -0.146 48.446 1.00 29.00 128 SER A C 1
ATOM 925 O O . SER A 1 149 ? -11.155 1.055 48.652 1.00 30.69 128 SER A O 1
ATOM 928 N N . LEU A 1 150 ? -10.882 -1.095 49.256 1.00 29.04 129 LEU A N 1
ATOM 929 C CA . LEU A 1 150 ? -10.249 -0.712 50.517 1.00 29.23 129 LEU A CA 1
ATOM 930 C C . LEU A 1 150 ? -8.870 -0.099 50.290 1.00 30.05 129 LEU A C 1
ATOM 931 O O . LEU A 1 150 ? -8.535 0.919 50.905 1.00 28.86 129 LEU A O 1
ATOM 936 N N . ALA A 1 151 ? -8.052 -0.699 49.420 1.00 27.32 130 ALA A N 1
ATOM 937 C CA . ALA A 1 151 ? -6.759 -0.092 49.112 1.00 28.91 130 ALA A CA 1
ATOM 938 C C . ALA A 1 151 ? -6.930 1.246 48.397 1.00 27.70 130 ALA A C 1
ATOM 939 O O . ALA A 1 151 ? -6.201 2.203 48.685 1.00 30.27 130 ALA A O 1
ATOM 941 N N . ASN A 1 152 ? -7.881 1.333 47.459 1.00 27.14 131 ASN A N 1
ATOM 942 C CA . ASN A 1 152 ? -8.174 2.620 46.822 1.00 27.86 131 ASN A CA 1
ATOM 943 C C . ASN A 1 152 ? -8.591 3.663 47.853 1.00 28.84 131 ASN A C 1
ATOM 944 O O . ASN A 1 152 ? -8.137 4.814 47.805 1.00 30.17 131 ASN A O 1
ATOM 949 N N . ALA A 1 153 ? -9.464 3.283 48.789 1.00 27.66 132 ALA A N 1
ATOM 950 C CA . ALA A 1 153 ? -9.915 4.229 49.805 1.00 31.27 132 ALA A CA 1
ATOM 951 C C . ALA A 1 153 ? -8.759 4.675 50.687 1.00 32.48 132 ALA A C 1
ATOM 952 O O . ALA A 1 153 ? -8.668 5.851 51.060 1.00 32.22 132 ALA A O 1
ATOM 954 N N . LEU A 1 154 ? -7.867 3.746 51.036 1.00 29.68 133 LEU A N 1
ATOM 955 C CA . LEU A 1 154 ? -6.692 4.116 51.814 1.00 32.47 133 LEU A CA 1
ATOM 956 C C . LEU A 1 154 ? -5.841 5.133 51.067 1.00 28.96 133 LEU A C 1
ATOM 957 O O . LEU A 1 154 ? -5.396 6.128 51.649 1.00 30.43 133 LEU A O 1
ATOM 962 N N . GLY A 1 155 ? -5.613 4.904 49.771 1.00 28.35 134 GLY A N 1
ATOM 963 C CA . GLY A 1 155 ? -4.819 5.844 48.997 1.00 29.12 134 GLY A CA 1
ATOM 964 C C . GLY A 1 155 ? -5.446 7.223 48.937 1.00 32.63 134 GLY A C 1
ATOM 965 O O . GLY A 1 155 ? -4.749 8.236 49.020 1.00 32.30 134 GLY A O 1
ATOM 966 N N . MET A 1 156 ? -6.772 7.283 48.815 1.00 29.21 135 MET A N 1
ATOM 967 C CA . MET A 1 156 ? -7.442 8.579 48.775 1.00 31.17 135 MET A CA 1
ATOM 968 C C . MET A 1 156 ? -7.375 9.284 50.123 1.00 33.26 135 MET A C 1
ATOM 969 O O . MET A 1 156 ? -7.202 10.509 50.178 1.00 33.61 135 MET A O 1
ATOM 974 N N . ALA A 1 157 ? -7.507 8.533 51.219 1.00 30.92 136 ALA A N 1
ATOM 975 C CA . ALA A 1 157 ? -7.421 9.143 52.543 1.00 33.48 136 ALA A CA 1
ATOM 976 C C . ALA A 1 157 ? -6.013 9.651 52.824 1.00 31.67 136 ALA A C 1
ATOM 977 O O . ALA A 1 157 ? -5.840 10.727 53.410 1.00 35.16 136 ALA A O 1
ATOM 979 N N . LEU A 1 158 ? -4.993 8.887 52.427 1.00 32.81 137 LEU A N 1
ATOM 980 C CA . LEU A 1 158 ? -3.618 9.343 52.611 1.00 34.31 137 LEU A CA 1
ATOM 981 C C . LEU A 1 158 ? -3.324 10.563 51.747 1.00 35.09 137 LEU A C 1
ATOM 982 O O . LEU A 1 158 ? -2.623 11.485 52.182 1.00 37.43 137 LEU A O 1
ATOM 987 N N . ALA A 1 159 ? -3.851 10.587 50.522 1.00 33.97 138 ALA A N 1
ATOM 988 C CA . ALA A 1 159 ? -3.679 11.754 49.660 1.00 33.59 138 ALA A CA 1
ATOM 989 C C . ALA A 1 159 ? -4.382 12.971 50.239 1.00 35.05 138 ALA A C 1
ATOM 990 O O . ALA A 1 159 ? -3.839 14.083 50.213 1.00 33.65 138 ALA A O 1
ATOM 992 N N . ARG A 1 160 ? -5.596 12.776 50.758 1.00 36.82 139 ARG A N 1
ATOM 993 C CA . ARG A 1 160 ? -6.324 13.860 51.407 1.00 34.15 139 ARG A CA 1
ATOM 994 C C . ARG A 1 160 ? -5.526 14.446 52.567 1.00 35.62 139 ARG A C 1
ATOM 995 O O . ARG A 1 160 ? -5.384 15.669 52.686 1.00 37.39 139 ARG A O 1
ATOM 1003 N N . ASP A 1 161 ? -5.011 13.582 53.446 1.00 36.29 140 ASP A N 1
ATOM 1004 C CA . ASP A 1 161 ? -4.272 14.062 54.611 1.00 39.40 140 ASP A CA 1
ATOM 1005 C C . ASP A 1 161 ? -2.967 14.735 54.201 1.00 41.65 140 ASP A C 1
ATOM 1006 O O . ASP A 1 161 ? -2.573 15.749 54.791 1.00 40.88 140 ASP A O 1
ATOM 1011 N N . ALA A 1 162 ? -2.288 14.193 53.186 1.00 40.89 141 ALA A N 1
ATOM 1012 C CA . ALA A 1 162 ? -1.046 14.804 52.724 1.00 41.94 141 ALA A CA 1
ATOM 1013 C C . ALA A 1 162 ? -1.282 16.204 52.169 1.00 41.65 141 ALA A C 1
ATOM 1014 O O . ALA A 1 162 ? -0.431 17.088 52.325 1.00 42.43 141 ALA A O 1
ATOM 1016 N N . GLN A 1 163 ? -2.440 16.436 51.559 1.00 40.62 142 GLN A N 1
ATOM 1017 C CA . GLN A 1 163 ? -2.772 17.734 50.986 1.00 41.59 142 GLN A CA 1
ATOM 1018 C C . GLN A 1 163 ? -3.463 18.657 51.981 1.00 41.74 142 GLN A C 1
ATOM 1019 O O . GLN A 1 163 ? -3.829 19.777 51.614 1.00 42.99 142 GLN A O 1
ATOM 1025 N N . GLY A 1 164 ? -3.657 18.216 53.222 1.00 43.02 143 GLY A N 1
ATOM 1026 C CA . GLY A 1 164 ? -4.315 19.056 54.201 1.00 43.79 143 GLY A CA 1
ATOM 1027 C C . GLY A 1 164 ? -5.787 19.271 53.949 1.00 44.17 143 GLY A C 1
ATOM 1028 O O . GLY A 1 164 ? -6.346 20.266 54.415 1.00 44.33 143 GLY A O 1
ATOM 1029 N N . LYS A 1 165 ? -6.432 18.369 53.213 1.00 41.26 144 LYS A N 1
ATOM 1030 C CA . LYS A 1 165 ? -7.840 18.506 52.883 1.00 42.80 144 LYS A CA 1
ATOM 1031 C C . LYS A 1 165 ? -8.706 17.772 53.902 1.00 46.77 144 LYS A C 1
ATOM 1032 O O . LYS A 1 165 ? -8.225 16.991 54.728 1.00 45.68 144 LYS A O 1
ATOM 1038 N N . ASP A 1 166 ? -10.016 18.011 53.812 1.00 47.96 145 ASP A N 1
ATOM 1039 C CA . ASP A 1 166 ? -10.962 17.546 54.813 1.00 55.15 145 ASP A CA 1
ATOM 1040 C C . ASP A 1 166 ? -12.277 17.195 54.114 1.00 59.05 145 ASP A C 1
ATOM 1041 O O . ASP A 1 166 ? -13.278 17.906 54.188 1.00 73.35 145 ASP A O 1
ATOM 1046 N N . PHE A 1 167 ? -12.272 16.085 53.389 1.00 48.19 146 PHE A N 1
ATOM 1047 C CA . PHE A 1 167 ? -13.488 15.516 52.834 1.00 41.53 146 PHE A CA 1
ATOM 1048 C C . PHE A 1 167 ? -13.628 14.086 53.340 1.00 38.23 146 PHE A C 1
ATOM 1049 O O . PHE A 1 167 ? -12.687 13.505 53.887 1.00 38.35 146 PHE A O 1
ATOM 1057 N N . HIS A 1 168 ? -14.822 13.524 53.180 1.00 37.85 147 HIS A N 1
ATOM 1058 C CA . HIS A 1 168 ? -15.092 12.168 53.647 1.00 37.39 147 HIS A CA 1
ATOM 1059 C C . HIS A 1 168 ? -14.716 11.141 52.588 1.00 36.03 147 HIS A C 1
ATOM 1060 O O . HIS A 1 168 ? -14.894 11.367 51.386 1.00 34.77 147 HIS A O 1
ATOM 1067 N N . VAL A 1 169 ? -14.186 10.010 53.047 1.00 34.43 148 VAL A N 1
ATOM 1068 C CA . VAL A 1 169 ? -13.917 8.851 52.206 1.00 33.49 148 VAL A CA 1
ATOM 1069 C C . VAL A 1 169 ? -14.748 7.700 52.750 1.00 36.07 148 VAL A C 1
ATOM 1070 O O . VAL A 1 169 ? -14.636 7.354 53.934 1.00 34.63 148 VAL A O 1
ATOM 1074 N N . ALA A 1 170 ? -15.585 7.118 51.896 1.00 34.12 149 ALA A N 1
ATOM 1075 C CA . ALA A 1 170 ? -16.444 6.007 52.277 1.00 33.98 149 ALA A CA 1
ATOM 1076 C C . ALA A 1 170 ? -16.349 4.916 51.224 1.00 34.24 149 ALA A C 1
ATOM 1077 O O . ALA A 1 170 ? -16.357 5.198 50.021 1.00 36.85 149 ALA A O 1
ATOM 1079 N N . ALA A 1 171 ? -16.250 3.671 51.680 1.00 32.27 150 ALA A N 1
ATOM 1080 C CA . ALA A 1 171 ? -16.179 2.518 50.797 1.00 31.91 150 ALA A CA 1
ATOM 1081 C C . ALA A 1 171 ? -17.281 1.535 51.160 1.00 35.35 150 ALA A C 1
ATOM 1082 O O . ALA A 1 171 ? -17.517 1.260 52.340 1.00 39.29 150 ALA A O 1
ATOM 1084 N N . VAL A 1 172 ? -17.960 1.017 50.140 1.00 32.11 151 VAL A N 1
ATOM 1085 C CA . VAL A 1 172 ? -18.979 -0.015 50.302 1.00 32.55 151 VAL A CA 1
ATOM 1086 C C . VAL A 1 172 ? -18.412 -1.316 49.749 1.00 31.87 151 VAL A C 1
ATOM 1087 O O . VAL A 1 172 ? -18.124 -1.413 48.550 1.00 35.34 151 VAL A O 1
ATOM 1091 N N . ILE A 1 173 ? -18.252 -2.317 50.614 1.00 33.56 152 ILE A N 1
ATOM 1092 C CA . ILE A 1 173 ? -17.668 -3.595 50.225 1.00 29.89 152 ILE A CA 1
ATOM 1093 C C . ILE A 1 173 ? -18.589 -4.717 50.687 1.00 33.45 152 ILE A C 1
ATOM 1094 O O . ILE A 1 173 ? -19.071 -4.707 51.825 1.00 32.13 152 ILE A O 1
ATOM 1099 N N . GLY A 1 174 ? -18.848 -5.676 49.793 1.00 31.92 153 GLY A N 1
ATOM 1100 C CA . GLY A 1 174 ? -19.693 -6.798 50.134 1.00 32.11 153 GLY A CA 1
ATOM 1101 C C . GLY A 1 174 ? -18.955 -7.859 50.926 1.00 29.94 153 GLY A C 1
ATOM 1102 O O . GLY A 1 174 ? -17.729 -7.876 51.007 1.00 32.15 153 GLY A O 1
ATOM 1103 N N . ASP A 1 175 ? -19.735 -8.763 51.526 1.00 33.69 154 ASP A N 1
ATOM 1104 C CA . ASP A 1 175 ? -19.136 -9.855 52.287 1.00 32.82 154 ASP A CA 1
ATOM 1105 C C . ASP A 1 175 ? -18.340 -10.794 51.389 1.00 33.75 154 ASP A C 1
ATOM 1106 O O . ASP A 1 175 ? -17.354 -11.392 51.836 1.00 32.66 154 ASP A O 1
ATOM 1111 N N . GLY A 1 176 ? -18.748 -10.940 50.127 1.00 33.37 155 GLY A N 1
ATOM 1112 C CA . GLY A 1 176 ? -17.961 -11.736 49.199 1.00 32.06 155 GLY A CA 1
ATOM 1113 C C . GLY A 1 176 ? -16.633 -11.080 48.864 1.00 30.11 155 GLY A C 1
ATOM 1114 O O . GLY A 1 176 ? -15.579 -11.718 48.909 1.00 31.71 155 GLY A O 1
ATOM 1115 N N . SER A 1 177 ? -16.667 -9.791 48.528 1.00 33.80 156 SER A N 1
ATOM 1116 C CA . SER A 1 177 ? -15.432 -9.077 48.221 1.00 29.91 156 SER A CA 1
ATOM 1117 C C . SER A 1 177 ? -14.483 -9.040 49.412 1.00 31.33 156 SER A C 1
ATOM 1118 O O . SER A 1 177 ? -13.263 -8.960 49.228 1.00 29.33 156 SER A O 1
ATOM 1121 N N . LEU A 1 178 ? -15.018 -9.086 50.636 1.00 29.41 157 LEU A N 1
ATOM 1122 C CA . LEU A 1 178 ? -14.168 -9.078 51.821 1.00 32.56 157 LEU A CA 1
ATOM 1123 C C . LEU A 1 178 ? -13.333 -10.349 51.947 1.00 34.12 157 LEU A C 1
ATOM 1124 O O . LEU A 1 178 ? -12.346 -10.350 52.687 1.00 33.05 157 LEU A O 1
ATOM 1129 N N . THR A 1 179 ? -13.705 -11.432 51.253 1.00 33.22 158 THR A N 1
ATOM 1130 C CA . THR A 1 179 ? -12.887 -12.643 51.285 1.00 34.47 158 THR A CA 1
ATOM 1131 C C . THR A 1 179 ? -11.597 -12.508 50.485 1.00 34.49 158 THR A C 1
ATOM 1132 O O . THR A 1 179 ? -10.724 -13.377 50.601 1.00 32.11 158 THR A O 1
ATOM 1136 N N . GLY A 1 180 ? -11.456 -11.455 49.685 1.00 30.63 159 GLY A N 1
ATOM 1137 C CA . GLY A 1 180 ? -10.258 -11.304 48.878 1.00 29.46 159 GLY A CA 1
ATOM 1138 C C . GLY A 1 180 ? -9.065 -10.896 49.725 1.00 31.36 159 GLY A C 1
ATOM 1139 O O . GLY A 1 180 ? -9.173 -10.071 50.632 1.00 30.56 159 GLY A O 1
ATOM 1140 N N . GLY A 1 181 ? -7.907 -11.485 49.412 1.00 30.90 160 GLY A N 1
ATOM 1141 C CA . GLY A 1 181 ? -6.699 -11.178 50.163 1.00 29.91 160 GLY A CA 1
ATOM 1142 C C . GLY A 1 181 ? -6.327 -9.705 50.139 1.00 30.94 160 GLY A C 1
ATOM 1143 O O . GLY A 1 181 ? -5.866 -9.156 51.144 1.00 31.24 160 GLY A O 1
ATOM 1144 N N . MET A 1 182 ? -6.509 -9.042 48.993 1.00 26.99 161 MET A N 1
ATOM 1145 C CA . MET A 1 182 ? -6.125 -7.635 48.927 1.00 30.52 161 MET A CA 1
ATOM 1146 C C . MET A 1 182 ? -7.059 -6.743 49.736 1.00 29.41 161 MET A C 1
ATOM 1147 O O . MET A 1 182 ? -6.674 -5.622 50.075 1.00 31.53 161 MET A O 1
ATOM 1152 N N . ALA A 1 183 ? -8.273 -7.207 50.051 1.00 29.80 162 ALA A N 1
ATOM 1153 C CA . ALA A 1 183 ? -9.109 -6.466 50.994 1.00 29.74 162 ALA A CA 1
ATOM 1154 C C . ALA A 1 183 ? -8.668 -6.706 52.433 1.00 32.00 162 ALA A C 1
ATOM 1155 O O . ALA A 1 183 ? -8.597 -5.763 53.228 1.00 32.42 162 ALA A O 1
ATOM 1157 N N . LEU A 1 184 ? -8.370 -7.960 52.787 1.00 31.45 163 LEU A N 1
ATOM 1158 C CA . LEU A 1 184 ? -7.935 -8.250 54.151 1.00 31.93 163 LEU A CA 1
ATOM 1159 C C . LEU A 1 184 ? -6.607 -7.572 54.459 1.00 31.38 163 LEU A C 1
ATOM 1160 O O . LEU A 1 184 ? -6.422 -7.012 55.548 1.00 31.30 163 LEU A O 1
ATOM 1165 N N . ALA A 1 185 ? -5.668 -7.608 53.512 1.00 30.72 164 ALA A N 1
ATOM 1166 C CA . ALA A 1 185 ? -4.384 -6.955 53.749 1.00 28.41 164 ALA A CA 1
ATOM 1167 C C . ALA A 1 185 ? -4.534 -5.437 53.784 1.00 30.38 164 ALA A C 1
ATOM 1168 O O . ALA A 1 185 ? -3.906 -4.768 54.614 1.00 31.56 164 ALA A O 1
ATOM 1170 N N . ALA A 1 186 ? -5.371 -4.868 52.909 1.00 29.73 165 ALA A N 1
ATOM 1171 C CA . ALA A 1 186 ? -5.573 -3.420 52.942 1.00 29.82 165 ALA A CA 1
ATOM 1172 C C . ALA A 1 186 ? -6.176 -2.980 54.271 1.00 29.64 165 ALA A C 1
ATOM 1173 O O . ALA A 1 186 ? -5.808 -1.933 54.816 1.00 32.32 165 ALA A O 1
ATOM 1175 N N . LEU A 1 187 ? -7.095 -3.779 54.816 1.00 31.02 166 LEU A N 1
ATOM 1176 C CA . LEU A 1 187 ? -7.679 -3.458 56.113 1.00 32.05 166 LEU A CA 1
ATOM 1177 C C . LEU A 1 187 ? -6.615 -3.449 57.204 1.00 34.56 166 LEU A C 1
ATOM 1178 O O . LEU A 1 187 ? -6.645 -2.607 58.111 1.00 35.18 166 LEU A O 1
ATOM 1183 N N . ASN A 1 188 ? -5.651 -4.369 57.115 1.00 31.22 167 ASN A N 1
ATOM 1184 C CA . ASN A 1 188 ? -4.538 -4.399 58.059 1.00 31.37 167 ASN A CA 1
ATOM 1185 C C . ASN A 1 188 ? -3.734 -3.105 57.998 1.00 32.87 167 ASN A C 1
ATOM 1186 O O . ASN A 1 188 ? -3.285 -2.592 59.030 1.00 37.47 167 ASN A O 1
ATOM 1191 N N . THR A 1 189 ? -3.539 -2.562 56.793 1.00 32.64 168 THR A N 1
ATOM 1192 C CA . THR A 1 189 ? -2.841 -1.286 56.670 1.00 32.92 168 THR A CA 1
ATOM 1193 C C . THR A 1 189 ? -3.729 -0.134 57.119 1.00 34.68 168 THR A C 1
ATOM 1194 O O . THR A 1 189 ? -3.256 0.809 57.765 1.00 36.00 168 THR A O 1
ATOM 1198 N N . ILE A 1 190 ? -5.022 -0.201 56.789 1.00 34.07 169 ILE A N 1
ATOM 1199 C CA . ILE A 1 190 ? -5.966 0.838 57.190 1.00 33.92 169 ILE A CA 1
ATOM 1200 C C . ILE A 1 190 ? -5.979 1.000 58.705 1.00 34.64 169 ILE A C 1
ATOM 1201 O O . ILE A 1 190 ? -5.960 2.122 59.224 1.00 38.20 169 ILE A O 1
ATOM 1206 N N . GLY A 1 191 ? -6.014 -0.112 59.439 1.00 36.04 170 GLY A N 1
ATOM 1207 C CA . GLY A 1 191 ? -5.953 -0.017 60.887 1.00 38.84 170 GLY A CA 1
ATOM 1208 C C . GLY A 1 191 ? -4.634 0.537 61.384 1.00 42.50 170 GLY A C 1
ATOM 1209 O O . GLY A 1 191 ? -4.591 1.227 62.407 1.00 42.41 170 GLY A O 1
ATOM 1210 N N . ASP A 1 192 ? -3.547 0.258 60.663 1.00 41.89 171 ASP A N 1
ATOM 1211 C CA . ASP A 1 192 ? -2.233 0.754 61.055 1.00 40.87 171 ASP A CA 1
ATOM 1212 C C . ASP A 1 192 ? -2.138 2.264 60.885 1.00 41.05 171 ASP A C 1
ATOM 1213 O O . ASP A 1 192 ? -1.604 2.961 61.758 1.00 41.41 171 ASP A O 1
ATOM 1218 N N . MET A 1 193 ? -2.653 2.790 59.770 1.00 38.43 172 MET A N 1
ATOM 1219 C CA . MET A 1 193 ? -2.527 4.217 59.493 1.00 35.89 172 MET A CA 1
ATOM 1220 C C . MET A 1 193 ? -3.505 5.049 60.312 1.00 36.75 172 MET A C 1
ATOM 1221 O O . MET A 1 193 ? -3.213 6.211 60.621 1.00 36.76 172 MET A O 1
ATOM 1226 N N . GLY A 1 194 ? -4.663 4.489 60.658 1.00 36.57 173 GLY A N 1
ATOM 1227 C CA . GLY A 1 194 ? -5.578 5.150 61.575 1.00 39.85 173 GLY A CA 1
ATOM 1228 C C . GLY A 1 194 ? -6.195 6.438 61.073 1.00 39.77 173 GLY A C 1
ATOM 1229 O O . GLY A 1 194 ? -6.475 7.333 61.875 1.00 39.96 173 GLY A O 1
ATOM 1230 N N . ARG A 1 195 ? -6.439 6.550 59.773 1.00 39.14 174 ARG A N 1
ATOM 1231 C CA . ARG A 1 195 ? -6.961 7.785 59.210 1.00 41.48 174 ARG A CA 1
ATOM 1232 C C . ARG A 1 195 ? -8.488 7.772 59.172 1.00 41.06 174 ARG A C 1
ATOM 1233 O O . ARG A 1 195 ? -9.132 6.726 59.284 1.00 40.00 174 ARG A O 1
ATOM 1241 N N . LYS A 1 196 ? -9.060 8.964 59.019 1.00 38.20 175 LYS A N 1
ATOM 1242 C CA . LYS A 1 196 ? -10.507 9.106 58.918 1.00 38.29 175 LYS A CA 1
ATOM 1243 C C . LYS A 1 196 ? -10.996 8.470 57.624 1.00 39.03 175 LYS A C 1
ATOM 1244 O O . LYS A 1 196 ? -10.547 8.837 56.534 1.00 37.86 175 LYS A O 1
ATOM 1250 N N . MET A 1 197 ? -11.918 7.521 57.750 1.00 34.80 176 MET A N 1
ATOM 1251 C CA . MET A 1 197 ? -12.548 6.851 56.622 1.00 34.53 176 MET A CA 1
ATOM 1252 C C . MET A 1 197 ? -13.624 5.929 57.175 1.00 39.45 176 MET A C 1
ATOM 1253 O O . MET A 1 197 ? -13.556 5.499 58.331 1.00 38.33 176 MET A O 1
ATOM 1258 N N . LEU A 1 198 ? -14.629 5.658 56.350 1.00 37.40 177 LEU A N 1
ATOM 1259 C CA . LEU A 1 198 ? -15.737 4.794 56.724 1.00 36.37 177 LEU A CA 1
ATOM 1260 C C . LEU A 1 198 ? -15.841 3.639 55.741 1.00 36.23 177 LEU A C 1
ATOM 1261 O O . LEU A 1 198 ? -15.862 3.851 54.525 1.00 39.66 177 LEU A O 1
ATOM 1266 N N . ILE A 1 199 ? -15.903 2.423 56.269 1.00 33.99 178 ILE A N 1
ATOM 1267 C CA . ILE A 1 199 ? -16.116 1.221 55.474 1.00 33.85 178 ILE A CA 1
ATOM 1268 C C . ILE A 1 199 ? -17.491 0.679 55.824 1.00 35.69 178 ILE A C 1
ATOM 1269 O O . ILE A 1 199 ? -17.765 0.385 56.993 1.00 36.79 178 ILE A O 1
ATOM 1274 N N . VAL A 1 200 ? -18.361 0.568 54.827 1.00 34.94 179 VAL A N 1
ATOM 1275 C CA . VAL A 1 200 ? -19.659 -0.074 54.998 1.00 32.78 179 VAL A CA 1
ATOM 1276 C C . VAL A 1 200 ? -19.523 -1.509 54.504 1.00 33.84 179 VAL A C 1
ATOM 1277 O O . VAL A 1 200 ? -19.314 -1.746 53.310 1.00 33.88 179 VAL A O 1
ATOM 1281 N N . LEU A 1 201 ? -19.626 -2.471 55.421 1.00 34.15 180 LEU A N 1
ATOM 1282 C CA . LEU A 1 201 ? -19.640 -3.886 55.067 1.00 34.83 180 LEU A CA 1
ATOM 1283 C C . LEU A 1 201 ? -21.075 -4.265 54.727 1.00 36.38 180 LEU A C 1
ATOM 1284 O O . LEU A 1 201 ? -21.932 -4.339 55.613 1.00 35.52 180 LEU A O 1
ATOM 1289 N N . ASN A 1 202 ? -21.339 -4.476 53.439 1.00 37.50 181 ASN A N 1
ATOM 1290 C CA . ASN A 1 202 ? -22.668 -4.837 52.947 1.00 36.80 181 ASN A CA 1
ATOM 1291 C C . ASN A 1 202 ? -22.771 -6.357 52.978 1.00 37.54 181 ASN A C 1
ATOM 1292 O O . ASN A 1 202 ? -22.416 -7.045 52.022 1.00 36.62 181 ASN A O 1
ATOM 1297 N N . ASP A 1 203 ? -23.272 -6.884 54.093 1.00 37.90 182 ASP A N 1
ATOM 1298 C CA . ASP A 1 203 ? -23.255 -8.316 54.378 1.00 37.03 182 ASP A CA 1
ATOM 1299 C C . ASP A 1 203 ? -24.628 -8.907 54.074 1.00 36.59 182 ASP A C 1
ATOM 1300 O O . ASP A 1 203 ? -25.593 -8.659 54.804 1.00 34.81 182 ASP A O 1
ATOM 1305 N N . ASN A 1 204 ? -24.712 -9.698 53.004 1.00 36.55 183 ASN A N 1
ATOM 1306 C CA . ASN A 1 204 ? -25.934 -10.426 52.680 1.00 36.81 183 ASN A CA 1
ATOM 1307 C C . ASN A 1 204 ? -25.723 -11.934 52.659 1.00 38.85 183 ASN A C 1
ATOM 1308 O O . ASN A 1 204 ? -26.601 -12.662 52.177 1.00 36.13 183 ASN A O 1
ATOM 1313 N N . GLU A 1 205 ? -24.591 -12.416 53.174 1.00 35.80 184 GLU A N 1
ATOM 1314 C CA . GLU A 1 205 ? -24.203 -13.825 53.198 1.00 37.06 184 GLU A CA 1
ATOM 1315 C C . GLU A 1 205 ? -24.124 -14.436 51.806 1.00 38.08 184 GLU A C 1
ATOM 1316 O O . GLU A 1 205 ? -24.034 -15.663 51.676 1.00 38.15 184 GLU A O 1
ATOM 1322 N N . MET A 1 206 ? -24.135 -13.614 50.763 1.00 33.82 185 MET A N 1
ATOM 1323 C CA . MET A 1 206 ? -24.101 -14.083 49.388 1.00 34.78 185 MET A CA 1
ATOM 1324 C C . MET A 1 206 ? -22.879 -13.511 48.688 1.00 36.82 185 MET A C 1
ATOM 1325 O O . MET A 1 206 ? -22.487 -12.365 48.927 1.00 34.08 185 MET A O 1
ATOM 1330 N N . SER A 1 207 ? -22.266 -14.333 47.837 1.00 30.64 186 SER A N 1
ATOM 1331 C CA . SER A 1 207 ? -21.301 -13.855 46.866 1.00 31.17 186 SER A CA 1
ATOM 1332 C C . SER A 1 207 ? -22.027 -13.911 45.534 1.00 37.01 186 SER A C 1
ATOM 1333 O O . SER A 1 207 ? -22.893 -13.054 45.268 1.00 35.14 186 SER A O 1
ATOM 1336 N N . ILE A 1 208 ? -21.754 -14.892 44.677 1.00 33.47 187 ILE A N 1
ATOM 1337 C CA . ILE A 1 208 ? -22.713 -15.247 43.638 1.00 33.66 187 ILE A CA 1
ATOM 1338 C C . ILE A 1 208 ? -23.448 -16.487 44.128 1.00 33.59 187 ILE A C 1
ATOM 1339 O O . ILE A 1 208 ? -24.679 -16.486 44.242 1.00 35.73 187 ILE A O 1
ATOM 1344 N N . SER A 1 209 ? -22.699 -17.548 44.433 1.00 31.13 188 SER A N 1
ATOM 1345 C CA . SER A 1 209 ? -23.212 -18.587 45.308 1.00 34.61 188 SER A CA 1
ATOM 1346 C C . SER A 1 209 ? -23.339 -18.024 46.720 1.00 35.89 188 SER A C 1
ATOM 1347 O O . SER A 1 209 ? -23.034 -16.858 46.985 1.00 36.47 188 SER A O 1
ATOM 1350 N N . GLU A 1 210 ? -23.789 -18.864 47.645 1.00 33.60 189 GLU A N 1
ATOM 1351 C CA . GLU A 1 210 ? -23.682 -18.512 49.052 1.00 37.00 189 GLU A CA 1
ATOM 1352 C C . GLU A 1 210 ? -22.224 -18.208 49.369 1.00 37.27 189 GLU A C 1
ATOM 1353 O O . GLU A 1 210 ? -21.314 -18.847 48.834 1.00 34.52 189 GLU A O 1
ATOM 1359 N N . ASN A 1 211 ? -21.994 -17.202 50.208 1.00 37.67 190 ASN A N 1
ATOM 1360 C CA . ASN A 1 211 ? -20.621 -16.853 50.537 1.00 34.66 190 ASN A CA 1
ATOM 1361 C C . ASN A 1 211 ? -19.982 -17.983 51.342 1.00 36.73 190 ASN A C 1
ATOM 1362 O O . ASN A 1 211 ? -20.665 -18.801 51.959 1.00 34.62 190 ASN A O 1
ATOM 1367 N N . VAL A 1 212 ? -18.653 -18.040 51.309 1.00 37.13 191 VAL A N 1
ATOM 1368 C CA . VAL A 1 212 ? -17.898 -19.057 52.024 1.00 39.06 191 VAL A CA 1
ATOM 1369 C C . VAL A 1 212 ? -16.858 -18.362 52.897 1.00 38.74 191 VAL A C 1
ATOM 1370 O O . VAL A 1 212 ? -16.702 -17.142 52.860 1.00 36.28 191 VAL A O 1
ATOM 1374 N N . GLY A 1 213 ? -16.144 -19.156 53.681 1.00 37.23 192 GLY A N 1
ATOM 1375 C CA . GLY A 1 213 ? -15.085 -18.642 54.522 1.00 40.92 192 GLY A CA 1
ATOM 1376 C C . GLY A 1 213 ? -15.496 -18.592 55.985 1.00 42.40 192 GLY A C 1
ATOM 1377 O O . GLY A 1 213 ? -16.679 -18.617 56.338 1.00 41.35 192 GLY A O 1
ATOM 1378 N N . ALA A 1 214 ? -14.480 -18.521 56.849 1.00 41.12 193 ALA A N 1
ATOM 1379 C CA . ALA A 1 214 ? -14.731 -18.525 58.287 1.00 41.16 193 ALA A CA 1
ATOM 1380 C C . ALA A 1 214 ? -15.360 -17.219 58.759 1.00 39.00 193 ALA A C 1
ATOM 1381 O O . ALA A 1 214 ? -16.171 -17.225 59.694 1.00 36.43 193 ALA A O 1
ATOM 1383 N N . MET A 1 215 ? -14.993 -16.094 58.147 1.00 36.94 194 MET A N 1
ATOM 1384 C CA A MET A 1 215 ? -15.581 -14.818 58.544 0.50 39.37 194 MET A CA 1
ATOM 1385 C CA B MET A 1 215 ? -15.584 -14.822 58.551 0.50 39.37 194 MET A CA 1
ATOM 1386 C C . MET A 1 215 ? -17.082 -14.804 58.285 1.00 40.06 194 MET A C 1
ATOM 1387 O O . MET A 1 215 ? -17.858 -14.291 59.100 1.00 45.07 194 MET A O 1
ATOM 1396 N N . ASN A 1 216 ? -17.507 -15.363 57.152 1.00 38.73 195 ASN A N 1
ATOM 1397 C CA . ASN A 1 216 ? -18.932 -15.445 56.855 1.00 42.30 195 ASN A CA 1
ATOM 1398 C C . ASN A 1 216 ? -19.655 -16.306 57.884 1.00 45.70 195 ASN A C 1
ATOM 1399 O O . ASN A 1 216 ? -20.756 -15.962 58.329 1.00 47.58 195 ASN A O 1
ATOM 1404 N N . LYS A 1 217 ? -19.046 -17.427 58.282 1.00 45.97 196 LYS A N 1
ATOM 1405 C CA . LYS A 1 217 ? -19.643 -18.274 59.311 1.00 49.86 196 LYS A CA 1
ATOM 1406 C C . LYS A 1 217 ? -19.709 -17.558 60.655 1.00 50.07 196 LYS A C 1
ATOM 1407 O O . LYS A 1 217 ? -20.708 -17.665 61.377 1.00 49.76 196 LYS A O 1
ATOM 1413 N N . PHE A 1 218 ? -18.649 -16.828 61.012 1.00 45.71 197 PHE A N 1
ATOM 1414 C CA . PHE A 1 218 ? -18.612 -16.146 62.302 1.00 49.34 197 PHE A CA 1
ATOM 1415 C C . PHE A 1 218 ? -19.679 -15.061 62.391 1.00 54.06 197 PHE A C 1
ATOM 1416 O O . PHE A 1 218 ? -20.338 -14.913 63.427 1.00 57.13 197 PHE A O 1
ATOM 1424 N N . MET A 1 219 ? -19.873 -14.300 61.312 1.00 51.53 198 MET A N 1
ATOM 1425 C CA . MET A 1 219 ? -20.812 -13.186 61.334 1.00 54.63 198 MET A CA 1
ATOM 1426 C C . MET A 1 219 ? -22.268 -13.633 61.311 1.00 60.82 198 MET A C 1
ATOM 1427 O O . MET A 1 219 ? -23.150 -12.829 61.630 1.00 63.37 198 MET A O 1
ATOM 1432 N N . ARG A 1 220 ? -22.540 -14.887 60.940 1.00 63.94 199 ARG A N 1
ATOM 1433 C CA . ARG A 1 220 ? -23.909 -15.392 60.994 1.00 66.99 199 ARG A CA 1
ATOM 1434 C C . ARG A 1 220 ? -24.462 -15.340 62.412 1.00 68.61 199 ARG A C 1
ATOM 1435 O O . ARG A 1 220 ? -25.655 -15.086 62.611 1.00 71.29 199 ARG A O 1
ATOM 1443 N N . GLY A 1 221 ? -23.616 -15.583 63.408 1.00 68.76 200 GLY A N 1
ATOM 1444 C CA . GLY A 1 221 ? -24.027 -15.581 64.794 1.00 68.96 200 GLY A CA 1
ATOM 1445 C C . GLY A 1 221 ? -24.038 -14.229 65.476 1.00 67.12 200 GLY A C 1
ATOM 1446 O O . GLY A 1 221 ? -24.277 -14.168 66.686 1.00 68.64 200 GLY A O 1
ATOM 1447 N N . LEU A 1 222 ? -23.790 -13.143 64.747 1.00 64.98 201 LEU A N 1
ATOM 1448 C CA . LEU A 1 222 ? -23.813 -11.806 65.326 1.00 65.24 201 LEU A CA 1
ATOM 1449 C C . LEU A 1 222 ? -25.236 -11.258 65.309 1.00 66.63 201 LEU A C 1
ATOM 1450 O O . LEU A 1 222 ? -25.893 -11.249 64.264 1.00 66.93 201 LEU A O 1
ATOM 1455 N N . GLN A 1 223 ? -25.704 -10.804 66.469 1.00 68.83 202 GLN A N 1
ATOM 1456 C CA . GLN A 1 223 ? -27.064 -10.299 66.596 1.00 70.56 202 GLN A CA 1
ATOM 1457 C C . GLN A 1 223 ? -27.163 -8.867 66.084 1.00 65.67 202 GLN A C 1
ATOM 1458 O O . GLN A 1 223 ? -26.248 -8.060 66.267 1.00 60.52 202 GLN A O 1
ATOM 1464 N N . VAL A 1 224 ? -28.294 -8.555 65.448 1.00 66.60 203 VAL A N 1
ATOM 1465 C CA . VAL A 1 224 ? -28.513 -7.222 64.899 1.00 67.22 203 VAL A CA 1
ATOM 1466 C C . VAL A 1 224 ? -28.760 -6.229 66.029 1.00 67.44 203 VAL A C 1
ATOM 1467 O O . VAL A 1 224 ? -29.481 -6.519 66.993 1.00 68.14 203 VAL A O 1
ATOM 1471 N N . GLN A 1 225 ? -28.156 -5.048 65.913 1.00 64.98 204 GLN A N 1
ATOM 1472 C CA . GLN A 1 225 ? -28.285 -3.988 66.905 1.00 67.21 204 GLN A CA 1
ATOM 1473 C C . GLN A 1 225 ? -29.308 -2.954 66.449 1.00 62.76 204 GLN A C 1
ATOM 1474 O O . GLN A 1 225 ? -29.341 -2.575 65.274 1.00 58.46 204 GLN A O 1
ATOM 1480 N N . LYS A 1 226 ? -30.133 -2.494 67.388 1.00 62.87 205 LYS A N 1
ATOM 1481 C CA . LYS A 1 226 ? -31.148 -1.480 67.125 1.00 65.99 205 LYS A CA 1
ATOM 1482 C C . LYS A 1 226 ? -30.665 -0.141 67.673 1.00 67.56 205 LYS A C 1
ATOM 1483 O O . LYS A 1 226 ? -30.490 0.010 68.887 1.00 66.69 205 LYS A O 1
ATOM 1489 N N . TRP A 1 227 ? -30.460 0.826 66.780 1.00 67.02 206 TRP A N 1
ATOM 1490 C CA . TRP A 1 227 ? -29.914 2.129 67.145 1.00 68.98 206 TRP A CA 1
ATOM 1491 C C . TRP A 1 227 ? -30.929 3.259 67.101 1.00 73.10 206 TRP A C 1
ATOM 1492 O O . TRP A 1 227 ? -30.956 4.084 68.017 1.00 77.74 206 TRP A O 1
ATOM 1503 N N . PHE A 1 228 ? -31.762 3.337 66.065 1.00 75.73 207 PHE A N 1
ATOM 1504 C CA . PHE A 1 228 ? -32.697 4.443 65.898 1.00 84.87 207 PHE A CA 1
ATOM 1505 C C . PHE A 1 228 ? -34.128 3.925 65.888 1.00 93.17 207 PHE A C 1
ATOM 1506 O O . PHE A 1 228 ? -34.431 2.931 65.219 1.00 94.69 207 PHE A O 1
ATOM 1514 N N . GLN A 1 229 ? -35.002 4.609 66.623 1.00 98.35 208 GLN A N 1
ATOM 1515 C CA . GLN A 1 229 ? -36.416 4.257 66.692 1.00 99.96 208 GLN A CA 1
ATOM 1516 C C . GLN A 1 229 ? -37.294 5.439 66.287 1.00 100.31 208 GLN A C 1
ATOM 1517 O O . GLN A 1 229 ? -37.644 5.596 65.116 1.00 100.07 208 GLN A O 1
ATOM 1519 N N . ALA A 1 238 ? -34.354 2.674 70.335 1.00 112.89 217 ALA A N 1
ATOM 1520 C CA . ALA A 1 238 ? -32.981 3.165 70.338 1.00 108.20 217 ALA A CA 1
ATOM 1521 C C . ALA A 1 238 ? -32.172 2.516 71.459 1.00 104.38 217 ALA A C 1
ATOM 1522 O O . ALA A 1 238 ? -31.563 3.210 72.271 1.00 105.10 217 ALA A O 1
ATOM 1524 N N . VAL A 1 239 ? -32.161 1.181 71.491 1.00 97.77 218 VAL A N 1
ATOM 1525 C CA . VAL A 1 239 ? -31.525 0.464 72.595 1.00 93.21 218 VAL A CA 1
ATOM 1526 C C . VAL A 1 239 ? -30.020 0.715 72.603 1.00 87.42 218 VAL A C 1
ATOM 1527 O O . VAL A 1 239 ? -29.436 1.065 73.636 1.00 83.43 218 VAL A O 1
ATOM 1531 N N . GLU A 1 240 ? -29.368 0.542 71.449 1.00 82.97 219 GLU A N 1
ATOM 1532 C CA . GLU A 1 240 ? -27.921 0.727 71.386 1.00 82.22 219 GLU A CA 1
ATOM 1533 C C . GLU A 1 240 ? -27.524 2.196 71.486 1.00 77.45 219 GLU A C 1
ATOM 1534 O O . GLU A 1 240 ? -26.428 2.504 71.969 1.00 76.12 219 GLU A O 1
ATOM 1540 N N . ALA A 1 241 ? -28.385 3.113 71.034 1.00 74.31 220 ALA A N 1
ATOM 1541 C CA . ALA A 1 241 ? -28.079 4.536 71.167 1.00 72.19 220 ALA A CA 1
ATOM 1542 C C . ALA A 1 241 ? -28.128 4.984 72.621 1.00 75.36 220 ALA A C 1
ATOM 1543 O O . ALA A 1 241 ? -27.402 5.907 73.009 1.00 74.48 220 ALA A O 1
ATOM 1545 N N . VAL A 1 242 ? -28.977 4.349 73.430 1.00 78.37 221 VAL A N 1
ATOM 1546 C CA . VAL A 1 242 ? -29.035 4.649 74.856 1.00 80.45 221 VAL A CA 1
ATOM 1547 C C . VAL A 1 242 ? -27.875 3.992 75.601 1.00 87.18 221 VAL A C 1
ATOM 1548 O O . VAL A 1 242 ? -27.351 4.562 76.567 1.00 90.42 221 VAL A O 1
ATOM 1552 N N . SER A 1 243 ? -27.446 2.803 75.160 1.00 90.26 222 SER A N 1
ATOM 1553 C CA . SER A 1 243 ? -26.387 2.076 75.857 1.00 93.20 222 SER A CA 1
ATOM 1554 C C . SER A 1 243 ? -25.055 2.815 75.809 1.00 93.11 222 SER A C 1
ATOM 1555 O O . SER A 1 243 ? -24.270 2.732 76.761 1.00 96.38 222 SER A O 1
ATOM 1558 N N . LYS A 1 244 ? -24.779 3.537 74.724 1.00 89.34 223 LYS A N 1
ATOM 1559 C CA . LYS A 1 244 ? -23.527 4.273 74.556 1.00 88.68 223 LYS A CA 1
ATOM 1560 C C . LYS A 1 244 ? -23.825 5.751 74.319 1.00 86.67 223 LYS A C 1
ATOM 1561 O O . LYS A 1 244 ? -23.654 6.254 73.202 1.00 88.03 223 LYS A O 1
ATOM 1563 N N . PRO A 1 245 ? -24.265 6.484 75.358 1.00 81.83 224 PRO A N 1
ATOM 1564 C CA . PRO A 1 245 ? -24.538 7.913 75.185 1.00 78.99 224 PRO A CA 1
ATOM 1565 C C . PRO A 1 245 ? -23.281 8.763 75.350 1.00 79.09 224 PRO A C 1
ATOM 1566 O O . PRO A 1 245 ? -22.307 8.284 75.931 1.00 77.89 224 PRO A O 1
ATOM 1570 N N . SER A 1 265 ? -21.316 -8.588 71.202 1.00 111.85 244 SER A N 1
ATOM 1571 C CA . SER A 1 265 ? -20.654 -7.345 71.581 1.00 109.97 244 SER A CA 1
ATOM 1572 C C . SER A 1 265 ? -19.172 -7.375 71.213 1.00 105.89 244 SER A C 1
ATOM 1573 O O . SER A 1 265 ? -18.412 -6.478 71.585 1.00 105.85 244 SER A O 1
ATOM 1576 N N . VAL A 1 266 ? -18.767 -8.411 70.478 1.00 98.71 245 VAL A N 1
ATOM 1577 C CA . VAL A 1 266 ? -17.371 -8.602 70.103 1.00 89.89 245 VAL A CA 1
ATOM 1578 C C . VAL A 1 266 ? -17.107 -7.910 68.772 1.00 79.08 245 VAL A C 1
ATOM 1579 O O . VAL A 1 266 ? -17.978 -7.827 67.900 1.00 77.74 245 VAL A O 1
ATOM 1583 N N . ASN A 1 267 ? -15.887 -7.393 68.624 1.00 69.33 246 ASN A N 1
ATOM 1584 C CA . ASN A 1 267 ? -15.448 -6.782 67.378 1.00 60.73 246 ASN A CA 1
ATOM 1585 C C . ASN A 1 267 ? -14.762 -7.843 66.526 1.00 56.66 246 ASN A C 1
ATOM 1586 O O . ASN A 1 267 ? -13.643 -8.259 66.863 1.00 53.61 246 ASN A O 1
ATOM 1591 N N . PRO A 1 268 ? -15.369 -8.298 65.424 1.00 54.18 247 PRO A N 1
ATOM 1592 C CA . PRO A 1 268 ? -14.706 -9.312 64.584 1.00 50.52 247 PRO A CA 1
ATOM 1593 C C . PRO A 1 268 ? -13.404 -8.827 63.977 1.00 48.66 247 PRO A C 1
ATOM 1594 O O . PRO A 1 268 ? -12.607 -9.650 63.508 1.00 45.70 247 PRO A O 1
ATOM 1598 N N . PHE A 1 269 ? -13.174 -7.515 63.956 1.00 44.52 248 PHE A N 1
ATOM 1599 C CA . PHE A 1 269 ? -11.952 -6.918 63.435 1.00 44.08 248 PHE A CA 1
ATOM 1600 C C . PHE A 1 269 ? -11.120 -6.290 64.547 1.00 46.95 248 PHE A C 1
ATOM 1601 O O . PHE A 1 269 ? -10.438 -5.288 64.323 1.00 45.73 248 PHE A O 1
ATOM 1609 N N . ALA A 1 270 ? -11.179 -6.867 65.751 1.00 48.10 249 ALA A N 1
ATOM 1610 C CA . ALA A 1 270 ? -10.487 -6.284 66.898 1.00 50.54 249 ALA A CA 1
ATOM 1611 C C . ALA A 1 270 ? -8.990 -6.156 66.647 1.00 49.84 249 ALA A C 1
ATOM 1612 O O . ALA A 1 270 ? -8.387 -5.122 66.959 1.00 52.31 249 ALA A O 1
ATOM 1614 N N . ALA A 1 271 ? -8.373 -7.188 66.069 1.00 45.26 250 ALA A N 1
ATOM 1615 C CA . ALA A 1 271 ? -6.948 -7.129 65.771 1.00 49.55 250 ALA A CA 1
ATOM 1616 C C . ALA A 1 271 ? -6.614 -6.124 64.677 1.00 54.29 250 ALA A C 1
ATOM 1617 O O . ALA A 1 271 ? -5.436 -5.790 64.509 1.00 55.97 250 ALA A O 1
ATOM 1619 N N . MET A 1 272 ? -7.610 -5.635 63.937 1.00 53.07 251 MET A N 1
ATOM 1620 C CA . MET A 1 272 ? -7.373 -4.640 62.901 1.00 53.61 251 MET A CA 1
ATOM 1621 C C . MET A 1 272 ? -7.334 -3.214 63.436 1.00 52.77 251 MET A C 1
ATOM 1622 O O . MET A 1 272 ? -7.003 -2.300 62.676 1.00 55.42 251 MET A O 1
ATOM 1627 N N . GLY A 1 273 ? -7.662 -3.000 64.707 1.00 51.10 252 GLY A N 1
ATOM 1628 C CA . GLY A 1 273 ? -7.642 -1.656 65.262 1.00 55.23 252 GLY A CA 1
ATOM 1629 C C . GLY A 1 273 ? -8.630 -0.709 64.622 1.00 56.63 252 GLY A C 1
ATOM 1630 O O . GLY A 1 273 ? -8.369 0.496 64.549 1.00 59.13 252 GLY A O 1
ATOM 1631 N N . VAL A 1 274 ? -9.760 -1.222 64.148 1.00 54.75 253 VAL A N 1
ATOM 1632 C CA . VAL A 1 274 ? -10.772 -0.431 63.460 1.00 51.16 253 VAL A CA 1
ATOM 1633 C C . VAL A 1 274 ? -12.029 -0.390 64.318 1.00 49.39 253 VAL A C 1
ATOM 1634 O O . VAL A 1 274 ? -12.428 -1.406 64.900 1.00 49.88 253 VAL A O 1
ATOM 1638 N N . ARG A 1 275 ? -12.639 0.789 64.413 1.00 44.70 254 ARG A N 1
ATOM 1639 C CA . ARG A 1 275 ? -13.929 0.910 65.078 1.00 46.88 254 ARG A CA 1
ATOM 1640 C C . ARG A 1 275 ? -14.972 0.076 64.343 1.00 47.27 254 ARG A C 1
ATOM 1641 O O . ARG A 1 275 ? -15.038 0.082 63.110 1.00 46.61 254 ARG A O 1
ATOM 1649 N N . TYR A 1 276 ? -15.781 -0.660 65.103 1.00 42.51 255 TYR A N 1
ATOM 1650 C CA . TYR A 1 276 ? -16.755 -1.586 64.535 1.00 40.63 255 TYR A CA 1
ATOM 1651 C C . TYR A 1 276 ? -18.135 -1.271 65.086 1.00 42.84 255 TYR A C 1
ATOM 1652 O O . TYR A 1 276 ? -18.338 -1.282 66.305 1.00 42.01 255 TYR A O 1
ATOM 1661 N N . VAL A 1 277 ? -19.084 -1.007 64.189 1.00 42.62 256 VAL A N 1
ATOM 1662 C CA . VAL A 1 277 ? -20.462 -0.701 64.554 1.00 40.85 256 VAL A CA 1
ATOM 1663 C C . VAL A 1 277 ? -21.372 -1.670 63.817 1.00 42.96 256 VAL A C 1
ATOM 1664 O O . VAL A 1 277 ? -21.263 -1.822 62.595 1.00 40.74 256 VAL A O 1
ATOM 1668 N N . GLY A 1 278 ? -22.256 -2.334 64.554 1.00 44.90 257 GLY A N 1
ATOM 1669 C CA . GLY A 1 278 ? -23.190 -3.251 63.950 1.00 47.33 257 GLY A CA 1
ATOM 1670 C C . GLY A 1 278 ? -23.132 -4.645 64.542 1.00 51.03 257 GLY A C 1
ATOM 1671 O O . GLY A 1 278 ? -22.492 -4.881 65.571 1.00 54.07 257 GLY A O 1
ATOM 1672 N N . PRO A 1 279 ? -23.805 -5.611 63.892 1.00 48.98 258 PRO A N 1
ATOM 1673 C CA . PRO A 1 279 ? -24.555 -5.430 62.641 1.00 47.48 258 PRO A CA 1
ATOM 1674 C C . PRO A 1 279 ? -25.858 -4.653 62.825 1.00 43.99 258 PRO A C 1
ATOM 1675 O O . PRO A 1 279 ? -26.469 -4.736 63.887 1.00 46.92 258 PRO A O 1
ATOM 1679 N N . VAL A 1 280 ? -26.261 -3.895 61.804 1.00 42.08 259 VAL A N 1
ATOM 1680 C CA . VAL A 1 280 ? -27.499 -3.127 61.832 1.00 44.53 259 VAL A CA 1
ATOM 1681 C C . VAL A 1 280 ? -28.338 -3.506 60.619 1.00 45.81 259 VAL A C 1
ATOM 1682 O O . VAL A 1 280 ? -27.854 -4.118 59.664 1.00 45.24 259 VAL A O 1
ATOM 1686 N N . ASP A 1 281 ? -29.620 -3.142 60.674 1.00 46.97 260 ASP A N 1
ATOM 1687 C CA . ASP A 1 281 ? -30.547 -3.413 59.576 1.00 48.96 260 ASP A CA 1
ATOM 1688 C C . ASP A 1 281 ? -30.159 -2.564 58.370 1.00 46.03 260 ASP A C 1
ATOM 1689 O O . ASP A 1 281 ? -30.296 -1.337 58.395 1.00 46.05 260 ASP A O 1
ATOM 1694 N N . GLY A 1 282 ? -29.694 -3.217 57.307 1.00 41.88 261 GLY A N 1
ATOM 1695 C CA . GLY A 1 282 ? -29.286 -2.539 56.094 1.00 39.33 261 GLY A CA 1
ATOM 1696 C C . GLY A 1 282 ? -30.404 -2.038 55.209 1.00 42.24 261 GLY A C 1
ATOM 1697 O O . GLY A 1 282 ? -30.131 -1.472 54.147 1.00 45.16 261 GLY A O 1
ATOM 1698 N N . HIS A 1 283 ? -31.661 -2.224 55.614 1.00 44.45 262 HIS A N 1
ATOM 1699 C CA . HIS A 1 283 ? -32.808 -1.760 54.842 1.00 46.74 262 HIS A CA 1
ATOM 1700 C C . HIS A 1 283 ? -33.634 -0.722 55.588 1.00 50.61 262 HIS A C 1
ATOM 1701 O O . HIS A 1 283 ? -34.707 -0.335 55.108 1.00 56.89 262 HIS A O 1
ATOM 1708 N N . ASN A 1 284 ? -33.173 -0.272 56.752 1.00 50.27 263 ASN A N 1
ATOM 1709 C CA . ASN A 1 284 ? -33.823 0.804 57.501 1.00 50.40 263 ASN A CA 1
ATOM 1710 C C . ASN A 1 284 ? -33.107 2.097 57.122 1.00 50.12 263 ASN A C 1
ATOM 1711 O O . ASN A 1 284 ? -32.108 2.477 57.734 1.00 49.83 263 ASN A O 1
ATOM 1716 N N . VAL A 1 285 ? -33.627 2.780 56.097 1.00 50.42 264 VAL A N 1
ATOM 1717 C CA . VAL A 1 285 ? -32.885 3.893 55.506 1.00 47.84 264 VAL A CA 1
ATOM 1718 C C . VAL A 1 285 ? -32.766 5.066 56.479 1.00 48.06 264 VAL A C 1
ATOM 1719 O O . VAL A 1 285 ? -31.745 5.767 56.485 1.00 47.60 264 VAL A O 1
ATOM 1723 N N . GLN A 1 286 ? -33.778 5.297 57.321 1.00 49.20 265 GLN A N 1
ATOM 1724 C CA . GLN A 1 286 ? -33.691 6.405 58.271 1.00 51.96 265 GLN A CA 1
ATOM 1725 C C . GLN A 1 286 ? -32.667 6.118 59.363 1.00 53.55 265 GLN A C 1
ATOM 1726 O O . GLN A 1 286 ? -31.923 7.016 59.774 1.00 50.93 265 GLN A O 1
ATOM 1732 N N . GLU A 1 287 ? -32.613 4.872 59.845 1.00 50.57 266 GLU A N 1
ATOM 1733 C CA . GLU A 1 287 ? -31.610 4.507 60.842 1.00 51.40 266 GLU A CA 1
ATOM 1734 C C . GLU A 1 287 ? -30.205 4.556 60.254 1.00 47.26 266 GLU A C 1
ATOM 1735 O O . GLU A 1 287 ? -29.256 4.961 60.935 1.00 47.79 266 GLU A O 1
ATOM 1741 N N . LEU A 1 288 ? -30.050 4.148 58.991 1.00 44.35 267 LEU A N 1
ATOM 1742 C CA . LEU A 1 288 ? -28.747 4.259 58.345 1.00 43.63 267 LEU A CA 1
ATOM 1743 C C . LEU A 1 288 ? -28.309 5.716 58.252 1.00 44.22 267 LEU A C 1
ATOM 1744 O O . LEU A 1 288 ? -27.144 6.037 58.509 1.00 43.48 267 LEU A O 1
ATOM 1749 N N . VAL A 1 289 ? -29.233 6.611 57.888 1.00 42.46 268 VAL A N 1
ATOM 1750 C CA . VAL A 1 289 ? -28.934 8.042 57.887 1.00 45.07 268 VAL A CA 1
ATOM 1751 C C . VAL A 1 289 ? -28.505 8.493 59.277 1.00 46.95 268 VAL A C 1
ATOM 1752 O O . VAL A 1 289 ? -27.483 9.169 59.446 1.00 46.87 268 VAL A O 1
ATOM 1756 N N . TRP A 1 290 ? -29.287 8.120 60.293 1.00 43.75 269 TRP A N 1
ATOM 1757 C CA . TRP A 1 290 ? -28.967 8.484 61.670 1.00 46.55 269 TRP A CA 1
ATOM 1758 C C . TRP A 1 290 ? -27.574 8.004 62.062 1.00 48.71 269 TRP A C 1
ATOM 1759 O O . TRP A 1 290 ? -26.802 8.750 62.676 1.00 54.49 269 TRP A O 1
ATOM 1770 N N . LEU A 1 291 ? -27.230 6.764 61.705 1.00 47.17 270 LEU A N 1
ATOM 1771 C CA . LEU A 1 291 ? -25.917 6.223 62.046 1.00 47.73 270 LEU A CA 1
ATOM 1772 C C . LEU A 1 291 ? -24.806 6.921 61.272 1.00 46.92 270 LEU A C 1
ATOM 1773 O O . LEU A 1 291 ? -23.773 7.285 61.847 1.00 44.79 270 LEU A O 1
ATOM 1778 N N . LEU A 1 292 ? -24.990 7.096 59.960 1.00 44.66 271 LEU A N 1
ATOM 1779 C CA . LEU A 1 292 ? -23.942 7.705 59.146 1.00 44.55 271 LEU A CA 1
ATOM 1780 C C . LEU A 1 292 ? -23.616 9.114 59.626 1.00 43.49 271 LEU A C 1
ATOM 1781 O O . LEU A 1 292 ? -22.443 9.505 59.669 1.00 43.02 271 LEU A O 1
ATOM 1786 N N . GLU A 1 293 ? -24.640 9.888 60.000 1.00 43.15 272 GLU A N 1
ATOM 1787 C CA . GLU A 1 293 ? -24.402 11.237 60.507 1.00 47.66 272 GLU A CA 1
ATOM 1788 C C . GLU A 1 293 ? -23.504 11.223 61.734 1.00 48.57 272 GLU A C 1
ATOM 1789 O O . GLU A 1 293 ? -22.730 12.162 61.949 1.00 46.57 272 GLU A O 1
ATOM 1795 N N . ARG A 1 294 ? -23.596 10.176 62.551 1.00 45.72 273 ARG A N 1
ATOM 1796 C CA . ARG A 1 294 ? -22.868 10.108 63.807 1.00 46.62 273 ARG A CA 1
ATOM 1797 C C . ARG A 1 294 ? -21.573 9.316 63.712 1.00 47.52 273 ARG A C 1
ATOM 1798 O O . ARG A 1 294 ? -20.899 9.141 64.731 1.00 48.38 273 ARG A O 1
ATOM 1806 N N . LEU A 1 295 ? -21.191 8.861 62.517 1.00 43.95 274 LEU A N 1
ATOM 1807 C CA . LEU A 1 295 ? -19.958 8.105 62.329 1.00 44.39 274 LEU A CA 1
ATOM 1808 C C . LEU A 1 295 ? -18.951 8.784 61.411 1.00 46.85 274 LEU A C 1
ATOM 1809 O O . LEU A 1 295 ? -17.744 8.671 61.645 1.00 45.80 274 LEU A O 1
ATOM 1814 N N . VAL A 1 296 ? -19.407 9.486 60.369 1.00 43.06 275 VAL A N 1
ATOM 1815 C CA . VAL A 1 296 ? -18.497 9.892 59.299 1.00 41.03 275 VAL A CA 1
ATOM 1816 C C . VAL A 1 296 ? -17.489 10.943 59.746 1.00 43.11 275 VAL A C 1
ATOM 1817 O O . VAL A 1 296 ? -16.468 11.134 59.075 1.00 43.31 275 VAL A O 1
ATOM 1821 N N . ASP A 1 297 ? -17.729 11.625 60.864 1.00 41.71 276 ASP A N 1
ATOM 1822 C CA . ASP A 1 297 ? -16.831 12.674 61.330 1.00 46.06 276 ASP A CA 1
ATOM 1823 C C . ASP A 1 297 ? -15.953 12.232 62.493 1.00 48.00 276 ASP A C 1
ATOM 1824 O O . ASP A 1 297 ? -15.217 13.055 63.047 1.00 48.80 276 ASP A O 1
ATOM 1829 N N . LEU A 1 298 ? -16.007 10.959 62.871 1.00 48.09 277 LEU A N 1
ATOM 1830 C CA . LEU A 1 298 ? -15.192 10.448 63.961 1.00 47.71 277 LEU A CA 1
ATOM 1831 C C . LEU A 1 298 ? -13.744 10.251 63.518 1.00 48.74 277 LEU A C 1
ATOM 1832 O O . LEU A 1 298 ? -13.440 10.082 62.334 1.00 44.52 277 LEU A O 1
ATOM 1837 N N . ASP A 1 299 ? -12.847 10.253 64.501 1.00 47.94 278 ASP A N 1
ATOM 1838 C CA . ASP A 1 299 ? -11.440 9.986 64.239 1.00 48.18 278 ASP A CA 1
ATOM 1839 C C . ASP A 1 299 ? -11.225 8.512 63.923 1.00 44.68 278 ASP A C 1
ATOM 1840 O O . ASP A 1 299 ? -11.877 7.635 64.496 1.00 47.09 278 ASP A O 1
ATOM 1845 N N . GLY A 1 300 ? -10.295 8.240 63.011 1.00 41.37 279 GLY A N 1
ATOM 1846 C CA . GLY A 1 300 ? -9.895 6.884 62.715 1.00 40.81 279 GLY A CA 1
ATOM 1847 C C . GLY A 1 300 ? -10.867 6.135 61.825 1.00 41.15 279 GLY A C 1
ATOM 1848 O O . GLY A 1 300 ? -11.963 6.611 61.512 1.00 43.84 279 GLY A O 1
ATOM 1849 N N . PRO A 1 301 ? -10.472 4.941 61.395 1.00 41.96 280 PRO A N 1
ATOM 1850 C CA . PRO A 1 301 ? -11.322 4.156 60.495 1.00 39.13 280 PRO A CA 1
ATOM 1851 C C . PRO A 1 301 ? -12.442 3.442 61.232 1.00 42.68 280 PRO A C 1
ATOM 1852 O O . PRO A 1 301 ? -12.288 2.982 62.366 1.00 42.77 280 PRO A O 1
ATOM 1856 N N . THR A 1 302 ? -13.579 3.330 60.548 1.00 42.51 281 THR A N 1
ATOM 1857 C CA . THR A 1 302 ? -14.768 2.689 61.090 1.00 42.84 281 THR A CA 1
ATOM 1858 C C . THR A 1 302 ? -15.315 1.698 60.076 1.00 42.24 281 THR A C 1
ATOM 1859 O O . THR A 1 302 ? -15.364 1.987 58.876 1.00 37.04 281 THR A O 1
ATOM 1863 N N . ILE A 1 303 ? -15.704 0.522 60.560 1.00 42.36 282 ILE A N 1
ATOM 1864 C CA . ILE A 1 303 ? -16.475 -0.435 59.777 1.00 38.61 282 ILE A CA 1
ATOM 1865 C C . ILE A 1 303 ? -17.911 -0.396 60.277 1.00 38.56 282 ILE A C 1
ATOM 1866 O O . ILE A 1 303 ? -18.179 -0.694 61.447 1.00 39.91 282 ILE A O 1
ATOM 1871 N N . LEU A 1 304 ? -18.830 0.008 59.406 1.00 37.09 283 LEU A N 1
ATOM 1872 C CA . LEU A 1 304 ? -20.260 -0.080 59.675 1.00 37.98 283 LEU A CA 1
ATOM 1873 C C . LEU A 1 304 ? -20.762 -1.366 59.032 1.00 38.26 283 LEU A C 1
ATOM 1874 O O . LEU A 1 304 ? -20.789 -1.484 57.802 1.00 38.19 283 LEU A O 1
ATOM 1879 N N . HIS A 1 305 ? -21.139 -2.329 59.863 1.00 37.08 284 HIS A N 1
ATOM 1880 C CA . HIS A 1 305 ? -21.581 -3.638 59.400 1.00 38.84 284 HIS A CA 1
ATOM 1881 C C . HIS A 1 305 ? -23.098 -3.607 59.246 1.00 36.89 284 HIS A C 1
ATOM 1882 O O . HIS A 1 305 ? -23.824 -3.509 60.238 1.00 38.14 284 HIS A O 1
ATOM 1889 N N . ILE A 1 306 ? -23.577 -3.684 58.008 1.00 36.43 285 ILE A N 1
ATOM 1890 C CA . ILE A 1 306 ? -25.009 -3.731 57.739 1.00 35.51 285 ILE A CA 1
ATOM 1891 C C . ILE A 1 306 ? -25.364 -5.114 57.207 1.00 39.79 285 ILE A C 1
ATOM 1892 O O . ILE A 1 306 ? -24.534 -5.810 56.608 1.00 36.57 285 ILE A O 1
ATOM 1897 N N . VAL A 1 307 ? -26.609 -5.516 57.448 1.00 40.60 286 VAL A N 1
ATOM 1898 C CA . VAL A 1 307 ? -27.142 -6.799 57.003 1.00 43.72 286 VAL A CA 1
ATOM 1899 C C . VAL A 1 307 ? -28.233 -6.519 55.981 1.00 42.32 286 VAL A C 1
ATOM 1900 O O . VAL A 1 307 ? -29.212 -5.827 56.285 1.00 45.10 286 VAL A O 1
ATOM 1904 N N . THR A 1 308 ? -28.066 -7.047 54.770 1.00 39.68 287 THR A N 1
ATOM 1905 C CA . THR A 1 308 ? -29.036 -6.843 53.705 1.00 39.31 287 THR A CA 1
ATOM 1906 C C . THR A 1 308 ? -29.491 -8.188 53.155 1.00 42.07 287 THR A C 1
ATOM 1907 O O . THR A 1 308 ? -28.835 -9.218 53.332 1.00 38.59 287 THR A O 1
ATOM 1911 N N . THR A 1 309 ? -30.638 -8.156 52.485 1.00 44.10 288 THR A N 1
ATOM 1912 C CA . THR A 1 309 ? -31.192 -9.309 51.791 1.00 41.01 288 THR A CA 1
ATOM 1913 C C . THR A 1 309 ? -30.926 -9.128 50.304 1.00 42.65 288 THR A C 1
ATOM 1914 O O . THR A 1 309 ? -31.416 -8.168 49.699 1.00 45.14 288 THR A O 1
ATOM 1918 N N . LYS A 1 310 ? -30.145 -10.031 49.716 1.00 38.70 289 LYS A N 1
ATOM 1919 C CA . LYS A 1 310 ? -29.877 -9.919 48.290 1.00 39.10 289 LYS A CA 1
ATOM 1920 C C . LYS A 1 310 ? -31.186 -10.052 47.519 1.00 42.43 289 LYS A C 1
ATOM 1921 O O . LYS A 1 310 ? -31.980 -10.964 47.770 1.00 42.21 289 LYS A O 1
ATOM 1927 N N . GLY A 1 311 ? -31.431 -9.105 46.615 1.00 40.85 290 GLY A N 1
ATOM 1928 C CA . GLY A 1 311 ? -32.682 -9.060 45.886 1.00 41.75 290 GLY A CA 1
ATOM 1929 C C . GLY A 1 311 ? -33.831 -8.394 46.611 1.00 43.09 290 GLY A C 1
ATOM 1930 O O . GLY A 1 311 ? -34.978 -8.543 46.177 1.00 46.73 290 GLY A O 1
ATOM 1931 N N . LYS A 1 312 ? -33.558 -7.666 47.695 1.00 40.62 291 LYS A N 1
ATOM 1932 C CA . LYS A 1 312 ? -34.608 -7.067 48.516 1.00 42.26 291 LYS A CA 1
ATOM 1933 C C . LYS A 1 312 ? -35.567 -6.228 47.681 1.00 45.47 291 LYS A C 1
ATOM 1934 O O . LYS A 1 312 ? -35.153 -5.316 46.963 1.00 47.20 291 LYS A O 1
ATOM 1940 N N . GLY A 1 313 ? -36.858 -6.536 47.791 1.00 50.09 292 GLY A N 1
ATOM 1941 C CA . GLY A 1 313 ? -37.904 -5.817 47.094 1.00 52.19 292 GLY A CA 1
ATOM 1942 C C . GLY A 1 313 ? -38.581 -6.608 45.998 1.00 52.44 292 GLY A C 1
ATOM 1943 O O . GLY A 1 313 ? -39.670 -6.222 45.554 1.00 55.07 292 GLY A O 1
ATOM 1944 N N . LEU A 1 314 ? -37.970 -7.701 45.546 1.00 49.08 293 LEU A N 1
ATOM 1945 C CA . LEU A 1 314 ? -38.562 -8.579 44.545 1.00 52.31 293 LEU A CA 1
ATOM 1946 C C . LEU A 1 314 ? -38.583 -9.989 45.116 1.00 53.15 293 LEU A C 1
ATOM 1947 O O . LEU A 1 314 ? -37.522 -10.575 45.361 1.00 48.25 293 LEU A O 1
ATOM 1952 N N . SER A 1 315 ? -39.790 -10.528 45.321 1.00 53.28 294 SER A N 1
ATOM 1953 C CA . SER A 1 315 ? -39.939 -11.790 46.044 1.00 55.18 294 SER A CA 1
ATOM 1954 C C . SER A 1 315 ? -39.155 -12.917 45.381 1.00 55.20 294 SER A C 1
ATOM 1955 O O . SER A 1 315 ? -38.497 -13.710 46.066 1.00 51.53 294 SER A O 1
ATOM 1958 N N . TYR A 1 316 ? -39.199 -12.994 44.049 1.00 55.79 295 TYR A N 1
ATOM 1959 C CA . TYR A 1 316 ? -38.487 -14.057 43.347 1.00 56.73 295 TYR A CA 1
ATOM 1960 C C . TYR A 1 316 ? -36.985 -13.943 43.559 1.00 50.66 295 TYR A C 1
ATOM 1961 O O . TYR A 1 316 ? -36.295 -14.956 43.729 1.00 48.46 295 TYR A O 1
ATOM 1970 N N . ALA A 1 317 ? -36.462 -12.713 43.554 1.00 47.93 296 ALA A N 1
ATOM 1971 C CA . ALA A 1 317 ? -35.027 -12.506 43.721 1.00 46.67 296 ALA A CA 1
ATOM 1972 C C . ALA A 1 317 ? -34.581 -12.813 45.145 1.00 48.06 296 ALA A C 1
ATOM 1973 O O . ALA A 1 317 ? -33.492 -13.360 45.356 1.00 45.55 296 ALA A O 1
ATOM 1975 N N . GLU A 1 318 ? -35.404 -12.462 46.138 1.00 49.10 297 GLU A N 1
ATOM 1976 C CA . GLU A 1 318 ? -35.073 -12.803 47.518 1.00 48.03 297 GLU A CA 1
ATOM 1977 C C . GLU A 1 318 ? -35.069 -14.312 47.735 1.00 48.81 297 GLU A C 1
ATOM 1978 O O . GLU A 1 318 ? -34.244 -14.823 48.501 1.00 48.59 297 GLU A O 1
ATOM 1984 N N . ALA A 1 319 ? -35.962 -15.038 47.056 1.00 48.23 298 ALA A N 1
ATOM 1985 C CA . ALA A 1 319 ? -36.057 -16.483 47.235 1.00 50.21 298 ALA A CA 1
ATOM 1986 C C . ALA A 1 319 ? -34.916 -17.226 46.553 1.00 50.28 298 ALA A C 1
ATOM 1987 O O . ALA A 1 319 ? -34.504 -18.289 47.032 1.00 50.36 298 ALA A O 1
ATOM 1989 N N . ASP A 1 320 ? -34.404 -16.705 45.441 1.00 50.46 299 ASP A N 1
ATOM 1990 C CA . ASP A 1 320 ? -33.281 -17.316 44.727 1.00 43.67 299 ASP A CA 1
ATOM 1991 C C . ASP A 1 320 ? -32.308 -16.223 44.318 1.00 42.02 299 ASP A C 1
ATOM 1992 O O . ASP A 1 320 ? -32.253 -15.821 43.149 1.00 41.12 299 ASP A O 1
ATOM 1997 N N . PRO A 1 321 ? -31.506 -15.721 45.262 1.00 40.44 300 PRO A N 1
ATOM 1998 C CA . PRO A 1 321 ? -30.544 -14.661 44.921 1.00 39.19 300 PRO A CA 1
ATOM 1999 C C . PRO A 1 321 ? -29.414 -15.126 44.020 1.00 39.52 300 PRO A C 1
ATOM 2000 O O . PRO A 1 321 ? -28.688 -14.278 43.484 1.00 39.42 300 PRO A O 1
ATOM 2004 N N . ILE A 1 322 ? -29.237 -16.433 43.829 1.00 39.18 301 ILE A N 1
ATOM 2005 C CA . ILE A 1 322 ? -28.184 -16.907 42.936 1.00 39.12 301 ILE A CA 1
ATOM 2006 C C . ILE A 1 322 ? -28.550 -16.619 41.485 1.00 39.69 301 ILE A C 1
ATOM 2007 O O . ILE A 1 322 ? -27.813 -15.931 40.769 1.00 35.80 301 ILE A O 1
ATOM 2012 N N . TYR A 1 323 ? -29.700 -17.133 41.030 1.00 37.87 302 TYR A N 1
ATOM 2013 C CA . TYR A 1 323 ? -30.093 -16.875 39.648 1.00 39.80 302 TYR A CA 1
ATOM 2014 C C . TYR A 1 323 ? -30.309 -15.386 39.407 1.00 39.44 302 TYR A C 1
ATOM 2015 O O . TYR A 1 323 ? -29.862 -14.844 38.389 1.00 40.92 302 TYR A O 1
ATOM 2024 N N . TRP A 1 324 ? -30.992 -14.709 40.327 1.00 37.65 303 TRP A N 1
ATOM 2025 C CA . TRP A 1 324 ? -31.366 -13.317 40.118 1.00 37.69 303 TRP A CA 1
ATOM 2026 C C . TRP A 1 324 ? -30.212 -12.348 40.330 1.00 40.78 303 TRP A C 1
ATOM 2027 O O . TRP A 1 324 ? -30.409 -11.134 40.196 1.00 37.85 303 TRP A O 1
ATOM 2038 N N . HIS A 1 325 ? -29.022 -12.857 40.656 1.00 37.54 304 HIS A N 1
ATOM 2039 C CA . HIS A 1 325 ? -27.812 -12.050 40.577 1.00 39.12 304 HIS A CA 1
ATOM 2040 C C . HIS A 1 325 ? -27.631 -11.470 39.182 1.00 41.50 304 HIS A C 1
ATOM 2041 O O . HIS A 1 325 ? -27.131 -10.350 39.034 1.00 38.30 304 HIS A O 1
ATOM 2048 N N . GLY A 1 326 ? -28.031 -12.217 38.154 1.00 38.92 305 GLY A N 1
ATOM 2049 C CA . GLY A 1 326 ? -27.960 -11.764 36.787 1.00 41.22 305 GLY A CA 1
ATOM 2050 C C . GLY A 1 326 ? -29.002 -12.453 35.931 1.00 42.39 305 GLY A C 1
ATOM 2051 O O . GLY A 1 326 ? -28.708 -13.395 35.186 1.00 40.53 305 GLY A O 1
ATOM 2052 N N . PRO A 1 327 ? -30.248 -11.999 36.028 1.00 41.32 306 PRO A N 1
ATOM 2053 C CA . PRO A 1 327 ? -31.345 -12.693 35.349 1.00 41.02 306 PRO A CA 1
ATOM 2054 C C . PRO A 1 327 ? -31.445 -12.323 33.879 1.00 44.30 306 PRO A C 1
ATOM 2055 O O . PRO A 1 327 ? -31.087 -11.220 33.456 1.00 46.32 306 PRO A O 1
ATOM 2059 N N . ALA A 1 328 ? -31.951 -13.273 33.097 1.00 43.77 307 ALA A N 1
ATOM 2060 C CA . ALA A 1 328 ? -32.302 -12.997 31.714 1.00 42.59 307 ALA A CA 1
ATOM 2061 C C . ALA A 1 328 ? -33.565 -12.141 31.671 1.00 44.72 307 ALA A C 1
ATOM 2062 O O . ALA A 1 328 ? -34.087 -11.701 32.700 1.00 48.46 307 ALA A O 1
ATOM 2064 N N . LYS A 1 329 ? -34.057 -11.888 30.459 1.00 44.73 308 LYS A N 1
ATOM 2065 C CA . LYS A 1 329 ? -35.292 -11.132 30.298 1.00 48.88 308 LYS A CA 1
ATOM 2066 C C . LYS A 1 329 ? -36.407 -11.783 31.105 1.00 50.72 308 LYS A C 1
ATOM 2067 O O . LYS A 1 329 ? -36.633 -12.993 31.004 1.00 52.23 308 LYS A O 1
ATOM 2073 N N . PHE A 1 330 ? -37.084 -10.986 31.932 1.00 47.33 309 PHE A N 1
ATOM 2074 C CA . PHE A 1 330 ? -38.093 -11.530 32.830 1.00 46.66 309 PHE A CA 1
ATOM 2075 C C . PHE A 1 330 ? -39.300 -10.608 32.913 1.00 52.33 309 PHE A C 1
ATOM 2076 O O . PHE A 1 330 ? -39.239 -9.422 32.576 1.00 51.68 309 PHE A O 1
ATOM 2084 N N . ASP A 1 331 ? -40.404 -11.186 33.385 1.00 51.28 310 ASP A N 1
ATOM 2085 C CA . ASP A 1 331 ? -41.630 -10.445 33.637 1.00 53.73 310 ASP A CA 1
ATOM 2086 C C . ASP A 1 331 ? -41.635 -10.043 35.106 1.00 53.66 310 ASP A C 1
ATOM 2087 O O . ASP A 1 331 ? -41.678 -10.927 35.977 1.00 54.28 310 ASP A O 1
ATOM 2092 N N . PRO A 1 332 ? -41.573 -8.749 35.433 1.00 53.40 311 PRO A N 1
ATOM 2093 C CA . PRO A 1 332 ? -41.521 -8.355 36.853 1.00 56.22 311 PRO A CA 1
ATOM 2094 C C . PRO A 1 332 ? -42.735 -8.791 37.654 1.00 57.82 311 PRO A C 1
ATOM 2095 O O . PRO A 1 332 ? -42.620 -9.004 38.868 1.00 56.83 311 PRO A O 1
ATOM 2099 N N . ALA A 1 333 ? -43.895 -8.937 37.012 1.00 57.18 312 ALA A N 1
ATOM 2100 C CA . ALA A 1 333 ? -45.112 -9.288 37.733 1.00 60.34 312 ALA A CA 1
ATOM 2101 C C . ALA A 1 333 ? -45.186 -10.774 38.065 1.00 65.71 312 ALA A C 1
ATOM 2102 O O . ALA A 1 333 ? -45.865 -11.153 39.026 1.00 69.69 312 ALA A O 1
ATOM 2104 N N . THR A 1 334 ? -44.525 -11.627 37.279 1.00 60.66 313 THR A N 1
ATOM 2105 C CA . THR A 1 334 ? -44.613 -13.069 37.464 1.00 60.44 313 THR A CA 1
ATOM 2106 C C . THR A 1 334 ? -43.312 -13.717 37.909 1.00 59.76 313 THR A C 1
ATOM 2107 O O . THR A 1 334 ? -43.352 -14.809 38.483 1.00 61.03 313 THR A O 1
ATOM 2111 N N . GLY A 1 335 ? -42.171 -13.084 37.655 1.00 52.31 314 GLY A N 1
ATOM 2112 C CA . GLY A 1 335 ? -40.886 -13.693 37.918 1.00 56.48 314 GLY A CA 1
ATOM 2113 C C . GLY A 1 335 ? -40.444 -14.716 36.896 1.00 56.37 314 GLY A C 1
ATOM 2114 O O . GLY A 1 335 ? -39.359 -15.293 37.049 1.00 50.97 314 GLY A O 1
ATOM 2115 N N . GLU A 1 336 ? -41.244 -14.969 35.863 1.00 59.16 315 GLU A N 1
ATOM 2116 C CA . GLU A 1 336 ? -40.855 -15.918 34.831 1.00 64.39 315 GLU A CA 1
ATOM 2117 C C . GLU A 1 336 ? -39.840 -15.282 33.892 1.00 59.78 315 GLU A C 1
ATOM 2118 O O . GLU A 1 336 ? -39.955 -14.108 33.529 1.00 54.21 315 GLU A O 1
ATOM 2124 N N . TYR A 1 337 ? -38.837 -16.064 33.507 1.00 57.80 316 TYR A N 1
ATOM 2125 C CA . TYR A 1 337 ? -37.734 -15.566 32.704 1.00 59.09 316 TYR A CA 1
ATOM 2126 C C . TYR A 1 337 ? -37.443 -16.503 31.541 1.00 61.43 316 TYR A C 1
ATOM 2127 O O . TYR A 1 337 ? -37.847 -17.669 31.532 1.00 57.78 316 TYR A O 1
ATOM 2136 N N . VAL A 1 338 ? -36.732 -15.963 30.555 1.00 63.75 317 VAL A N 1
ATOM 2137 C CA . VAL A 1 338 ? -36.338 -16.702 29.359 1.00 70.90 317 VAL A CA 1
ATOM 2138 C C . VAL A 1 338 ? -35.228 -17.677 29.734 1.00 71.48 317 VAL A C 1
ATOM 2139 O O . VAL A 1 338 ? -34.145 -17.245 30.155 1.00 68.78 317 VAL A O 1
ATOM 2143 N N A PRO A 1 339 ? -35.461 -18.985 29.638 0.50 73.23 318 PRO A N 1
ATOM 2144 N N B PRO A 1 339 ? -35.436 -18.986 29.584 0.50 73.21 318 PRO A N 1
ATOM 2145 C CA A PRO A 1 339 ? -34.424 -19.945 30.027 0.50 73.20 318 PRO A CA 1
ATOM 2146 C CA B PRO A 1 339 ? -34.356 -19.938 29.878 0.50 73.16 318 PRO A CA 1
ATOM 2147 C C A PRO A 1 339 ? -33.308 -20.005 28.999 0.50 75.15 318 PRO A C 1
ATOM 2148 C C B PRO A 1 339 ? -33.144 -19.691 28.990 0.50 74.86 318 PRO A C 1
ATOM 2149 O O A PRO A 1 339 ? -33.517 -19.788 27.803 0.50 75.99 318 PRO A O 1
ATOM 2150 O O B PRO A 1 339 ? -33.270 -19.326 27.819 0.50 74.95 318 PRO A O 1
ATOM 2157 N N A SER A 1 340 ? -32.104 -20.306 29.485 0.50 75.36 319 SER A N 1
ATOM 2158 N N B SER A 1 340 ? -31.959 -19.884 29.565 0.50 75.03 319 SER A N 1
ATOM 2159 C CA A SER A 1 340 ? -30.931 -20.437 28.622 0.50 74.20 319 SER A CA 1
ATOM 2160 C CA B SER A 1 340 ? -30.713 -19.657 28.852 0.50 73.98 319 SER A CA 1
ATOM 2161 C C A SER A 1 340 ? -30.899 -21.859 28.070 0.50 73.98 319 SER A C 1
ATOM 2162 C C B SER A 1 340 ? -30.282 -20.925 28.115 0.50 72.91 319 SER A C 1
ATOM 2163 O O A SER A 1 340 ? -30.236 -22.757 28.595 0.50 74.40 319 SER A O 1
ATOM 2164 O O B SER A 1 340 ? -30.904 -21.985 28.224 0.50 74.55 319 SER A O 1
ATOM 2169 N N A SER A 1 341 ? -31.641 -22.062 26.980 0.50 72.36 320 SER A N 1
ATOM 2170 N N B SER A 1 341 ? -29.200 -20.812 27.349 0.50 66.26 320 SER A N 1
ATOM 2171 C CA A SER A 1 341 ? -31.704 -23.365 26.327 0.50 65.74 320 SER A CA 1
ATOM 2172 C CA B SER A 1 341 ? -28.685 -21.951 26.602 0.50 56.98 320 SER A CA 1
ATOM 2173 C C A SER A 1 341 ? -30.435 -23.710 25.560 0.50 58.90 320 SER A C 1
ATOM 2174 C C B SER A 1 341 ? -28.048 -22.963 27.546 0.50 49.91 320 SER A C 1
ATOM 2175 O O A SER A 1 341 ? -30.345 -24.818 25.022 0.50 51.98 320 SER A O 1
ATOM 2176 O O B SER A 1 341 ? -27.254 -22.600 28.420 0.50 45.43 320 SER A O 1
ATOM 2181 N N A ALA A 1 342 ? -29.466 -22.801 25.490 0.50 57.94 321 ALA A N 1
ATOM 2182 N N B ALA A 1 342 ? -28.400 -24.234 27.370 0.50 51.17 321 ALA A N 1
ATOM 2183 C CA A ALA A 1 342 ? -28.225 -23.062 24.783 0.50 56.00 321 ALA A CA 1
ATOM 2184 C CA B ALA A 1 342 ? -27.803 -25.323 28.127 0.50 49.71 321 ALA A CA 1
ATOM 2185 C C A ALA A 1 342 ? -27.303 -23.945 25.623 0.50 51.60 321 ALA A C 1
ATOM 2186 C C B ALA A 1 342 ? -26.563 -25.896 27.452 0.50 48.61 321 ALA A C 1
ATOM 2187 O O A ALA A 1 342 ? -27.535 -24.183 26.811 0.50 50.99 321 ALA A O 1
ATOM 2188 O O B ALA A 1 342 ? -26.091 -26.963 27.856 0.50 47.59 321 ALA A O 1
ATOM 2191 N N A TYR A 1 343 ? -26.241 -24.434 24.984 0.50 49.16 322 TYR A N 1
ATOM 2192 N N B TYR A 1 343 ? -26.025 -25.212 26.443 0.50 48.26 322 TYR A N 1
ATOM 2193 C CA A TYR A 1 343 ? -25.254 -25.305 25.617 0.50 45.62 322 TYR A CA 1
ATOM 2194 C CA B TYR A 1 343 ? -24.921 -25.726 25.643 0.50 46.27 322 TYR A CA 1
ATOM 2195 C C A TYR A 1 343 ? -23.907 -24.594 25.594 0.50 39.70 322 TYR A C 1
ATOM 2196 C C B TYR A 1 343 ? -23.756 -24.744 25.619 0.50 39.82 322 TYR A C 1
ATOM 2197 O O A TYR A 1 343 ? -23.265 -24.507 24.542 0.50 38.83 322 TYR A O 1
ATOM 2198 O O B TYR A 1 343 ? -23.099 -24.557 24.592 0.50 38.53 322 TYR A O 1
ATOM 2215 N N . SER A 1 344 ? -23.473 -24.106 26.751 1.00 33.24 323 SER A N 1
ATOM 2216 C CA . SER A 1 344 ? -22.297 -23.255 26.842 1.00 34.98 323 SER A CA 1
ATOM 2217 C C . SER A 1 344 ? -21.022 -24.089 26.934 1.00 31.94 323 SER A C 1
ATOM 2218 O O . SER A 1 344 ? -21.047 -25.277 27.263 1.00 35.97 323 SER A O 1
ATOM 2221 N N . TRP A 1 345 ? -19.891 -23.440 26.639 1.00 30.93 324 TRP A N 1
ATOM 2222 C CA . TRP A 1 345 ? -18.595 -24.041 26.940 1.00 30.58 324 TRP A CA 1
ATOM 2223 C C . TRP A 1 345 ? -18.497 -24.402 28.413 1.00 32.34 324 TRP A C 1
ATOM 2224 O O . TRP A 1 345 ? -17.909 -25.430 28.773 1.00 30.92 324 TRP A O 1
ATOM 2235 N N . SER A 1 346 ? -19.061 -23.558 29.282 1.00 33.53 325 SER A N 1
ATOM 2236 C CA . SER A 1 346 ? -19.068 -23.848 30.713 1.00 33.62 325 SER A CA 1
ATOM 2237 C C . SER A 1 346 ? -19.750 -25.179 31.001 1.00 31.92 325 SER A C 1
ATOM 2238 O O . SER A 1 346 ? -19.260 -25.975 31.812 1.00 33.97 325 SER A O 1
ATOM 2241 N N . ALA A 1 347 ? -20.887 -25.434 30.349 1.00 29.79 326 ALA A N 1
ATOM 2242 C CA . ALA A 1 347 ? -21.589 -26.700 30.540 1.00 32.69 326 ALA A CA 1
ATOM 2243 C C . ALA A 1 347 ? -20.798 -27.870 29.961 1.00 34.73 326 ALA A C 1
ATOM 2244 O O . ALA A 1 347 ? -20.805 -28.970 30.527 1.00 34.78 326 ALA A O 1
ATOM 2246 N N . ALA A 1 348 ? -20.109 -27.657 28.836 1.00 35.91 327 ALA A N 1
ATOM 2247 C CA . ALA A 1 348 ? -19.289 -28.726 28.271 1.00 35.46 327 ALA A CA 1
ATOM 2248 C C . ALA A 1 348 ? -18.148 -29.097 29.211 1.00 33.54 327 ALA A C 1
ATOM 2249 O O . ALA A 1 348 ? -17.854 -30.283 29.408 1.00 35.17 327 ALA A O 1
ATOM 2251 N N . PHE A 1 349 ? -17.500 -28.095 29.806 1.00 31.37 328 PHE A N 1
ATOM 2252 C CA . PHE A 1 349 ? -16.452 -28.366 30.783 1.00 32.46 328 PHE A CA 1
ATOM 2253 C C . PHE A 1 349 ? -17.018 -29.069 32.011 1.00 31.81 328 PHE A C 1
ATOM 2254 O O . PHE A 1 349 ? -16.450 -30.057 32.490 1.00 32.19 328 PHE A O 1
ATOM 2262 N N . GLY A 1 350 ? -18.138 -28.567 32.539 1.00 33.54 329 GLY A N 1
ATOM 2263 C CA . GLY A 1 350 ? -18.725 -29.174 33.725 1.00 30.74 329 GLY A CA 1
ATOM 2264 C C . GLY A 1 350 ? -19.100 -30.628 33.513 1.00 35.99 329 GLY A C 1
ATOM 2265 O O . GLY A 1 350 ? -18.859 -31.476 34.378 1.00 34.90 329 GLY A O 1
ATOM 2266 N N . GLU A 1 351 ? -19.696 -30.933 32.360 1.00 30.54 330 GLU A N 1
ATOM 2267 C CA . GLU A 1 351 ? -20.008 -32.317 32.027 1.00 34.75 330 GLU A CA 1
ATOM 2268 C C . GLU A 1 351 ? -18.741 -33.161 31.926 1.00 36.05 330 GLU A C 1
ATOM 2269 O O . GLU A 1 351 ? -18.688 -34.283 32.446 1.00 38.54 330 GLU A O 1
ATOM 2275 N N . ALA A 1 352 ? -17.703 -32.629 31.278 1.00 34.54 331 ALA A N 1
ATOM 2276 C CA . ALA A 1 352 ? -16.468 -33.384 31.081 1.00 33.26 331 ALA A CA 1
ATOM 2277 C C . ALA A 1 352 ? -15.776 -33.686 32.407 1.00 32.75 331 ALA A C 1
ATOM 2278 O O . ALA A 1 352 ? -15.344 -34.818 32.651 1.00 33.05 331 ALA A O 1
ATOM 2280 N N . VAL A 1 353 ? -15.651 -32.683 33.277 1.00 31.14 332 VAL A N 1
ATOM 2281 C CA . VAL A 1 353 ? -14.906 -32.902 34.513 1.00 31.76 332 VAL A CA 1
ATOM 2282 C C . VAL A 1 353 ? -15.723 -33.729 35.508 1.00 33.73 332 VAL A C 1
ATOM 2283 O O . VAL A 1 353 ? -15.154 -34.520 36.271 1.00 32.38 332 VAL A O 1
ATOM 2287 N N . THR A 1 354 ? -17.054 -33.596 35.503 1.00 31.15 333 THR A N 1
ATOM 2288 C CA . THR A 1 354 ? -17.880 -34.457 36.345 1.00 31.79 333 THR A CA 1
ATOM 2289 C C . THR A 1 354 ? -17.744 -35.914 35.924 1.00 36.29 333 THR A C 1
ATOM 2290 O O . THR A 1 354 ? -17.674 -36.816 36.768 1.00 38.98 333 THR A O 1
ATOM 2294 N N . GLU A 1 355 ? -17.707 -36.155 34.614 1.00 36.14 334 GLU A N 1
ATOM 2295 C CA . GLU A 1 355 ? -17.495 -37.496 34.083 1.00 35.94 334 GLU A CA 1
ATOM 2296 C C . GLU A 1 355 ? -16.100 -38.003 34.433 1.00 35.73 334 GLU A C 1
ATOM 2297 O O . GLU A 1 355 ? -15.936 -39.142 34.884 1.00 38.51 334 GLU A O 1
ATOM 2303 N N . TRP A 1 356 ? -15.084 -37.158 34.238 1.00 34.75 335 TRP A N 1
ATOM 2304 C CA . TRP A 1 356 ? -13.701 -37.566 34.476 1.00 35.35 335 TRP A CA 1
ATOM 2305 C C . TRP A 1 356 ? -13.474 -37.965 35.931 1.00 37.12 335 TRP A C 1
ATOM 2306 O O . TRP A 1 356 ? -12.808 -38.971 36.210 1.00 32.95 335 TRP A O 1
ATOM 2317 N N . ALA A 1 357 ? -14.026 -37.196 36.872 1.00 34.00 336 ALA A N 1
ATOM 2318 C CA . ALA A 1 357 ? -13.784 -37.448 38.288 1.00 34.12 336 ALA A CA 1
ATOM 2319 C C . ALA A 1 357 ? -14.412 -38.749 38.777 1.00 36.94 336 ALA A C 1
ATOM 2320 O O . ALA A 1 357 ? -14.040 -39.235 39.851 1.00 37.35 336 ALA A O 1
ATOM 2322 N N . LYS A 1 358 ? -15.351 -39.326 38.022 1.00 34.41 337 LYS A N 1
ATOM 2323 C CA . LYS A 1 358 ? -15.939 -40.598 38.436 1.00 37.46 337 LYS A CA 1
ATOM 2324 C C . LYS A 1 358 ? -14.926 -41.734 38.389 1.00 37.69 337 LYS A C 1
ATOM 2325 O O . LYS A 1 358 ? -15.010 -42.669 39.196 1.00 37.66 337 LYS A O 1
ATOM 2331 N N . THR A 1 359 ? -13.985 -41.695 37.443 1.00 37.84 338 THR A N 1
ATOM 2332 C CA . THR A 1 359 ? -12.978 -42.741 37.325 1.00 40.08 338 THR A CA 1
ATOM 2333 C C . THR A 1 359 ? -11.604 -42.311 37.814 1.00 40.42 338 THR A C 1
ATOM 2334 O O . THR A 1 359 ? -10.707 -43.157 37.906 1.00 41.47 338 THR A O 1
ATOM 2338 N N . ASP A 1 360 ? -11.418 -41.037 38.146 1.00 36.15 339 ASP A N 1
ATOM 2339 C CA . ASP A 1 360 ? -10.140 -40.533 38.647 1.00 34.31 339 ASP A CA 1
ATOM 2340 C C . ASP A 1 360 ? -10.330 -39.938 40.032 1.00 34.99 339 ASP A C 1
ATOM 2341 O O . ASP A 1 360 ? -10.684 -38.751 40.158 1.00 34.29 339 ASP A O 1
ATOM 2346 N N . PRO A 1 361 ? -10.085 -40.707 41.098 1.00 35.33 340 PRO A N 1
ATOM 2347 C CA . PRO A 1 361 ? -10.221 -40.158 42.459 1.00 35.24 340 PRO A CA 1
ATOM 2348 C C . PRO A 1 361 ? -9.196 -39.083 42.808 1.00 36.34 340 PRO A C 1
ATOM 2349 O O . PRO A 1 361 ? -9.330 -38.461 43.869 1.00 36.11 340 PRO A O 1
ATOM 2353 N N . ARG A 1 362 ? -8.184 -38.844 41.972 1.00 32.64 341 ARG A N 1
ATOM 2354 C CA A ARG A 1 362 ? -7.226 -37.783 42.255 0.50 34.05 341 ARG A CA 1
ATOM 2355 C CA B ARG A 1 362 ? -7.210 -37.787 42.230 0.50 34.03 341 ARG A CA 1
ATOM 2356 C C . ARG A 1 362 ? -7.683 -36.420 41.758 1.00 33.14 341 ARG A C 1
ATOM 2357 O O . ARG A 1 362 ? -7.103 -35.404 42.161 1.00 33.71 341 ARG A O 1
ATOM 2372 N N . THR A 1 363 ? -8.711 -36.367 40.914 1.00 32.45 342 THR A N 1
ATOM 2373 C CA . THR A 1 363 ? -9.210 -35.085 40.435 1.00 32.75 342 THR A CA 1
ATOM 2374 C C . THR A 1 363 ? -9.945 -34.351 41.550 1.00 33.85 342 THR A C 1
ATOM 2375 O O . THR A 1 363 ? -10.752 -34.940 42.279 1.00 37.09 342 THR A O 1
ATOM 2379 N N . PHE A 1 364 ? -9.646 -33.061 41.680 1.00 32.36 343 PHE A N 1
ATOM 2380 C CA . PHE A 1 364 ? -10.198 -32.188 42.709 1.00 31.57 343 PHE A CA 1
ATOM 2381 C C . PHE A 1 364 ? -10.350 -30.820 42.061 1.00 30.84 343 PHE A C 1
ATOM 2382 O O . PHE A 1 364 ? -9.368 -30.280 41.546 1.00 32.04 343 PHE A O 1
ATOM 2390 N N . VAL A 1 365 ? -11.561 -30.260 42.062 1.00 30.54 344 VAL A N 1
ATOM 2391 C CA . VAL A 1 365 ? -11.834 -28.997 41.373 1.00 28.58 344 VAL A CA 1
ATOM 2392 C C . VAL A 1 365 ? -11.904 -27.866 42.392 1.00 31.95 344 VAL A C 1
ATOM 2393 O O . VAL A 1 365 ? -12.567 -27.993 43.430 1.00 29.20 344 VAL A O 1
ATOM 2397 N N . VAL A 1 366 ? -11.224 -26.758 42.089 1.00 29.57 345 VAL A N 1
ATOM 2398 C CA . VAL A 1 366 ? -11.193 -25.565 42.927 1.00 29.18 345 VAL A CA 1
ATOM 2399 C C . VAL A 1 366 ? -11.707 -24.391 42.103 1.00 29.44 345 VAL A C 1
ATOM 2400 O O . VAL A 1 366 ? -11.255 -24.175 40.972 1.00 29.03 345 VAL A O 1
ATOM 2404 N N . THR A 1 367 ? -12.646 -23.637 42.663 1.00 28.46 346 THR A N 1
ATOM 2405 C CA . THR A 1 367 ? -13.106 -22.415 42.020 1.00 24.99 346 THR A CA 1
ATOM 2406 C C . THR A 1 367 ? -13.016 -21.266 43.009 1.00 29.56 346 THR A C 1
ATOM 2407 O O . THR A 1 367 ? -13.207 -21.464 44.215 1.00 28.56 346 THR A O 1
ATOM 2411 N N . PRO A 1 368 ? -12.698 -20.057 42.535 1.00 27.91 347 PRO A N 1
ATOM 2412 C CA . PRO A 1 368 ? -12.799 -18.888 43.408 1.00 29.08 347 PRO A CA 1
ATOM 2413 C C . PRO A 1 368 ? -14.139 -18.194 43.217 1.00 29.73 347 PRO A C 1
ATOM 2414 O O . PRO A 1 368 ? -14.246 -17.239 42.441 1.00 28.45 347 PRO A O 1
ATOM 2418 N N . ALA A 1 369 ? -15.170 -18.715 43.888 1.00 28.94 348 ALA A N 1
ATOM 2419 C CA . ALA A 1 369 ? -16.502 -18.119 43.988 1.00 29.58 348 ALA A CA 1
ATOM 2420 C C . ALA A 1 369 ? -17.294 -18.151 42.682 1.00 30.00 348 ALA A C 1
ATOM 2421 O O . ALA A 1 369 ? -18.288 -17.430 42.549 1.00 30.15 348 ALA A O 1
ATOM 2423 N N . MET A 1 370 ? -16.920 -18.989 41.713 1.00 28.06 349 MET A N 1
ATOM 2424 C CA . MET A 1 370 ? -17.645 -18.992 40.444 1.00 30.90 349 MET A CA 1
ATOM 2425 C C . MET A 1 370 ? -18.178 -20.380 40.101 1.00 30.77 349 MET A C 1
ATOM 2426 O O . MET A 1 370 ? -18.056 -20.843 38.961 1.00 29.50 349 MET A O 1
ATOM 2431 N N . ARG A 1 371 ? -18.790 -21.039 41.085 1.00 29.78 350 ARG A N 1
ATOM 2432 C CA . ARG A 1 371 ? -19.402 -22.344 40.849 1.00 30.69 350 ARG A CA 1
ATOM 2433 C C . ARG A 1 371 ? -20.406 -22.290 39.701 1.00 34.48 350 ARG A C 1
ATOM 2434 O O . ARG A 1 371 ? -20.406 -23.157 38.818 1.00 30.23 350 ARG A O 1
ATOM 2442 N N . GLU A 1 372 ? -21.268 -21.271 39.689 1.00 32.69 351 GLU A N 1
ATOM 2443 C CA . GLU A 1 372 ? -22.280 -21.191 38.641 1.00 32.85 351 GLU A CA 1
ATOM 2444 C C . GLU A 1 372 ? -21.655 -20.845 37.295 1.00 32.81 351 GLU A C 1
ATOM 2445 O O . GLU A 1 372 ? -21.889 -21.536 36.297 1.00 33.37 351 GLU A O 1
ATOM 2451 N N . GLY A 1 373 ? -20.856 -19.778 37.249 1.00 30.55 352 GLY A N 1
ATOM 2452 C CA . GLY A 1 373 ? -20.334 -19.312 35.973 1.00 32.20 352 GLY A CA 1
ATOM 2453 C C . GLY A 1 373 ? -19.445 -20.330 35.279 1.00 32.11 352 GLY A C 1
ATOM 2454 O O . GLY A 1 373 ? -19.528 -20.511 34.059 1.00 29.01 352 GLY A O 1
ATOM 2455 N N . SER A 1 374 ? -18.598 -21.021 36.042 1.00 30.04 353 SER A N 1
ATOM 2456 C CA . SER A 1 374 ? -17.703 -22.018 35.463 1.00 32.34 353 SER A CA 1
ATOM 2457 C C . SER A 1 374 ? -18.403 -23.336 35.141 1.00 32.76 353 SER A C 1
ATOM 2458 O O . SER A 1 374 ? -17.769 -24.228 34.564 1.00 30.93 353 SER A O 1
ATOM 2461 N N . GLY A 1 375 ? -19.682 -23.475 35.490 1.00 30.63 354 GLY A N 1
ATOM 2462 C CA . GLY A 1 375 ? -20.451 -24.655 35.134 1.00 28.14 354 GLY A CA 1
ATOM 2463 C C . GLY A 1 375 ? -20.300 -25.824 36.079 1.00 31.91 354 GLY A C 1
ATOM 2464 O O . GLY A 1 375 ? -20.439 -26.977 35.654 1.00 32.59 354 GLY A O 1
ATOM 2465 N N . LEU A 1 376 ? -20.059 -25.560 37.365 1.00 30.46 355 LEU A N 1
ATOM 2466 C CA . LEU A 1 376 ? -19.684 -26.585 38.332 1.00 32.61 355 LEU A CA 1
ATOM 2467 C C . LEU A 1 376 ? -20.795 -26.922 39.323 1.00 34.09 355 LEU A C 1
ATOM 2468 O O . LEU A 1 376 ? -20.524 -27.553 40.350 1.00 36.52 355 LEU A O 1
ATOM 2473 N N . VAL A 1 377 ? -22.038 -26.519 39.050 1.00 30.44 356 VAL A N 1
ATOM 2474 C CA . VAL A 1 377 ? -23.120 -26.806 39.991 1.00 30.85 356 VAL A CA 1
ATOM 2475 C C . VAL A 1 377 ? -23.321 -28.311 40.134 1.00 35.91 356 VAL A C 1
ATOM 2476 O O . VAL A 1 377 ? -23.362 -28.849 41.248 1.00 33.49 356 VAL A O 1
ATOM 2480 N N . GLU A 1 378 ? -23.437 -29.019 39.010 1.00 34.21 357 GLU A N 1
ATOM 2481 C CA A GLU A 1 378 ? -23.648 -30.459 39.081 0.50 37.24 357 GLU A CA 1
ATOM 2482 C CA B GLU A 1 378 ? -23.648 -30.462 39.081 0.50 37.25 357 GLU A CA 1
ATOM 2483 C C . GLU A 1 378 ? -22.420 -31.174 39.635 1.00 36.30 357 GLU A C 1
ATOM 2484 O O . GLU A 1 378 ? -22.551 -32.146 40.389 1.00 38.01 357 GLU A O 1
ATOM 2495 N N . PHE A 1 379 ? -21.219 -30.704 39.282 1.00 33.50 358 PHE A N 1
ATOM 2496 C CA . PHE A 1 379 ? -20.005 -31.305 39.829 1.00 36.81 358 PHE A CA 1
ATOM 2497 C C . PHE A 1 379 ? -20.001 -31.229 41.348 1.00 35.13 358 PHE A C 1
ATOM 2498 O O . PHE A 1 379 ? -19.688 -32.210 42.030 1.00 37.39 358 PHE A O 1
ATOM 2506 N N . SER A 1 380 ? -20.346 -30.059 41.893 1.00 37.00 359 SER A N 1
ATOM 2507 C CA . SER A 1 380 ? -20.343 -29.875 43.340 1.00 33.34 359 SER A CA 1
ATOM 2508 C C . SER A 1 380 ? -21.341 -30.799 44.020 1.00 35.80 359 SER A C 1
ATOM 2509 O O . SER A 1 380 ? -21.158 -31.156 45.189 1.00 40.61 359 SER A O 1
ATOM 2512 N N . ARG A 1 381 ? -22.399 -31.194 43.309 1.00 33.75 360 ARG A N 1
ATOM 2513 C CA A ARG A 1 381 ? -23.377 -32.113 43.876 0.50 35.99 360 ARG A CA 1
ATOM 2514 C CA B ARG A 1 381 ? -23.392 -32.116 43.856 0.50 36.01 360 ARG A CA 1
ATOM 2515 C C . ARG A 1 381 ? -22.964 -33.571 43.699 1.00 38.66 360 ARG A C 1
ATOM 2516 O O . ARG A 1 381 ? -23.206 -34.394 44.590 1.00 41.45 360 ARG A O 1
ATOM 2531 N N . VAL A 1 382 ? -22.337 -33.908 42.571 1.00 38.15 361 VAL A N 1
ATOM 2532 C CA . VAL A 1 382 ? -21.950 -35.294 42.322 1.00 38.01 361 VAL A CA 1
ATOM 2533 C C . VAL A 1 382 ? -20.669 -35.646 43.072 1.00 41.14 361 VAL A C 1
ATOM 2534 O O . VAL A 1 382 ? -20.514 -36.771 43.563 1.00 42.30 361 VAL A O 1
ATOM 2538 N N . HIS A 1 383 ? -19.745 -34.697 43.192 1.00 37.43 362 HIS A N 1
ATOM 2539 C CA . HIS A 1 383 ? -18.443 -34.920 43.821 1.00 38.63 362 HIS A CA 1
ATOM 2540 C C . HIS A 1 383 ? -18.217 -33.935 44.966 1.00 36.40 362 HIS A C 1
ATOM 2541 O O . HIS A 1 383 ? -17.268 -33.142 44.934 1.00 34.99 362 HIS A O 1
ATOM 2548 N N . PRO A 1 384 ? -19.061 -33.966 46.004 1.00 38.87 363 PRO A N 1
ATOM 2549 C CA . PRO A 1 384 ? -18.934 -32.949 47.064 1.00 39.23 363 PRO A CA 1
ATOM 2550 C C . PRO A 1 384 ? -17.613 -33.006 47.813 1.00 39.57 363 PRO A C 1
ATOM 2551 O O . PRO A 1 384 ? -17.176 -31.980 48.349 1.00 41.50 363 PRO A O 1
ATOM 2555 N N . HIS A 1 385 ? -16.957 -34.162 47.857 1.00 40.96 364 HIS A N 1
ATOM 2556 C CA . HIS A 1 385 ? -15.688 -34.315 48.556 1.00 43.10 364 HIS A CA 1
ATOM 2557 C C . HIS A 1 385 ? -14.486 -34.046 47.660 1.00 44.68 364 HIS A C 1
ATOM 2558 O O . HIS A 1 385 ? -13.348 -34.276 48.082 1.00 47.50 364 HIS A O 1
ATOM 2565 N N . ARG A 1 386 ? -14.713 -33.570 46.437 1.00 37.76 365 ARG A N 1
ATOM 2566 C CA . ARG A 1 386 ? -13.645 -33.223 45.509 1.00 34.17 365 ARG A CA 1
ATOM 2567 C C . ARG A 1 386 ? -13.855 -31.820 44.955 1.00 33.65 365 ARG A C 1
ATOM 2568 O O . ARG A 1 386 ? -13.419 -31.508 43.843 1.00 33.65 365 ARG A O 1
ATOM 2576 N N . TYR A 1 387 ? -14.508 -30.960 45.733 1.00 33.32 366 TYR A N 1
ATOM 2577 C CA . TYR A 1 387 ? -14.882 -29.616 45.311 1.00 29.52 366 TYR A CA 1
ATOM 2578 C C . TYR A 1 387 ? -14.517 -28.623 46.404 1.00 33.27 366 TYR A C 1
ATOM 2579 O O . TYR A 1 387 ? -14.753 -28.879 47.590 1.00 30.84 366 TYR A O 1
ATOM 2588 N N . LEU A 1 388 ? -13.958 -27.481 46.001 1.00 31.97 367 LEU A N 1
ATOM 2589 C CA . LEU A 1 388 ? -13.551 -26.440 46.936 1.00 32.48 367 LEU A CA 1
ATOM 2590 C C . LEU A 1 388 ? -13.859 -25.066 46.357 1.00 32.18 367 LEU A C 1
ATOM 2591 O O . LEU A 1 388 ? -13.495 -24.773 45.214 1.00 31.62 367 LEU A O 1
ATOM 2596 N N . ASP A 1 389 ? -14.531 -24.233 47.151 1.00 31.11 368 ASP A N 1
ATOM 2597 C CA . ASP A 1 389 ? -14.773 -22.825 46.837 1.00 31.30 368 ASP A CA 1
ATOM 2598 C C . ASP A 1 389 ? -13.968 -21.994 47.834 1.00 31.06 368 ASP A C 1
ATOM 2599 O O . ASP A 1 389 ? -14.252 -22.023 49.036 1.00 34.71 368 ASP A O 1
ATOM 2604 N N . VAL A 1 390 ? -12.960 -21.265 47.343 1.00 30.30 369 VAL A N 1
ATOM 2605 C CA . VAL A 1 390 ? -12.079 -20.494 48.220 1.00 32.44 369 VAL A CA 1
ATOM 2606 C C . VAL A 1 390 ? -12.554 -19.050 48.354 1.00 31.05 369 VAL A C 1
ATOM 2607 O O . VAL A 1 390 ? -11.829 -18.199 48.886 1.00 29.11 369 VAL A O 1
ATOM 2611 N N . GLY A 1 391 ? -13.765 -18.758 47.888 1.00 29.04 370 GLY A N 1
ATOM 2612 C CA . GLY A 1 391 ? -14.221 -17.379 47.880 1.00 30.15 370 GLY A CA 1
ATOM 2613 C C . GLY A 1 391 ? -13.548 -16.585 46.773 1.00 32.31 370 GLY A C 1
ATOM 2614 O O . GLY A 1 391 ? -12.961 -17.144 45.846 1.00 32.15 370 GLY A O 1
ATOM 2615 N N . ILE A 1 392 ? -13.622 -15.258 46.879 1.00 25.68 371 ILE A N 1
ATOM 2616 C CA . ILE A 1 392 ? -13.058 -14.413 45.830 1.00 25.42 371 ILE A CA 1
ATOM 2617 C C . ILE A 1 392 ? -11.569 -14.233 46.096 1.00 30.77 371 ILE A C 1
ATOM 2618 O O . ILE A 1 392 ? -11.091 -13.122 46.357 1.00 28.60 371 ILE A O 1
ATOM 2623 N N . ALA A 1 393 ? -10.814 -15.335 46.019 1.00 28.74 372 ALA A N 1
ATOM 2624 C CA . ALA A 1 393 ? -9.403 -15.336 46.350 1.00 27.16 372 ALA A CA 1
ATOM 2625 C C . ALA A 1 393 ? -8.686 -16.237 45.342 1.00 28.97 372 ALA A C 1
ATOM 2626 O O . ALA A 1 393 ? -8.250 -17.339 45.664 1.00 29.33 372 ALA A O 1
ATOM 2628 N N . GLU A 1 394 ? -8.579 -15.746 44.103 1.00 28.90 373 GLU A N 1
ATOM 2629 C CA . GLU A 1 394 ? -7.896 -16.489 43.046 1.00 27.76 373 GLU A CA 1
ATOM 2630 C C . GLU A 1 394 ? -6.495 -16.907 43.475 1.00 29.19 373 GLU A C 1
ATOM 2631 O O . GLU A 1 394 ? -6.030 -18.003 43.135 1.00 29.02 373 GLU A O 1
ATOM 2637 N N . GLU A 1 395 ? -5.806 -16.038 44.219 1.00 29.95 374 GLU A N 1
ATOM 2638 C CA A GLU A 1 395 ? -4.469 -16.374 44.702 0.50 29.65 374 GLU A CA 1
ATOM 2639 C CA B GLU A 1 395 ? -4.470 -16.371 44.701 0.50 29.66 374 GLU A CA 1
ATOM 2640 C C . GLU A 1 395 ? -4.492 -17.633 45.558 1.00 30.66 374 GLU A C 1
ATOM 2641 O O . GLU A 1 395 ? -3.595 -18.481 45.456 1.00 29.57 374 GLU A O 1
ATOM 2652 N N . VAL A 1 396 ? -5.516 -17.782 46.399 1.00 27.70 375 VAL A N 1
ATOM 2653 C CA . VAL A 1 396 ? -5.606 -18.955 47.261 1.00 28.30 375 VAL A CA 1
ATOM 2654 C C . VAL A 1 396 ? -5.988 -20.190 46.451 1.00 27.74 375 VAL A C 1
ATOM 2655 O O . VAL A 1 396 ? -5.522 -21.300 46.734 1.00 33.13 375 VAL A O 1
ATOM 2659 N N . ALA A 1 397 ? -6.834 -20.019 45.432 1.00 29.48 376 ALA A N 1
ATOM 2660 C CA . ALA A 1 397 ? -7.264 -21.160 44.626 1.00 31.22 376 ALA A CA 1
ATOM 2661 C C . ALA A 1 397 ? -6.075 -21.846 43.964 1.00 28.49 376 ALA A C 1
ATOM 2662 O O . ALA A 1 397 ? -5.963 -23.077 43.983 1.00 29.33 376 ALA A O 1
ATOM 2664 N N . VAL A 1 398 ? -5.165 -21.060 43.389 1.00 28.33 377 VAL A N 1
ATOM 2665 C CA . VAL A 1 398 ? -4.058 -21.634 42.628 1.00 27.86 377 VAL A CA 1
ATOM 2666 C C . VAL A 1 398 ? -3.036 -22.278 43.560 1.00 26.38 377 VAL A C 1
ATOM 2667 O O . VAL A 1 398 ? -2.574 -23.398 43.314 1.00 29.48 377 VAL A O 1
ATOM 2671 N N . THR A 1 399 ? -2.672 -21.591 44.647 1.00 27.19 378 THR A N 1
ATOM 2672 C CA . THR A 1 399 ? -1.662 -22.151 45.542 1.00 27.77 378 THR A CA 1
ATOM 2673 C C . THR A 1 399 ? -2.205 -23.329 46.346 1.00 29.19 378 THR A C 1
ATOM 2674 O O . THR A 1 399 ? -1.450 -24.261 46.661 1.00 30.32 378 THR A O 1
ATOM 2678 N N . THR A 1 400 ? -3.499 -23.320 46.683 1.00 28.36 379 THR A N 1
ATOM 2679 C CA . THR A 1 400 ? -4.091 -24.511 47.287 1.00 27.84 379 THR A CA 1
ATOM 2680 C C . THR A 1 400 ? -3.999 -25.698 46.336 1.00 28.07 379 THR A C 1
ATOM 2681 O O . THR A 1 400 ? -3.643 -26.806 46.749 1.00 30.48 379 THR A O 1
ATOM 2685 N N . ALA A 1 401 ? -4.298 -25.476 45.054 1.00 28.48 380 ALA A N 1
ATOM 2686 C CA . ALA A 1 401 ? -4.140 -26.538 44.064 1.00 29.05 380 ALA A CA 1
ATOM 2687 C C . ALA A 1 401 ? -2.688 -26.994 43.972 1.00 29.28 380 ALA A C 1
ATOM 2688 O O . ALA A 1 401 ? -2.419 -28.181 43.759 1.00 29.77 380 ALA A O 1
ATOM 2690 N N . ALA A 1 402 ? -1.738 -26.064 44.104 1.00 29.65 381 ALA A N 1
ATOM 2691 C CA . ALA A 1 402 ? -0.329 -26.454 44.105 1.00 30.14 381 ALA A CA 1
ATOM 2692 C C . ALA A 1 402 ? -0.036 -27.428 45.240 1.00 32.03 381 ALA A C 1
ATOM 2693 O O . ALA A 1 402 ? 0.613 -28.463 45.037 1.00 30.68 381 ALA A O 1
ATOM 2695 N N . GLY A 1 403 ? -0.538 -27.130 46.441 1.00 31.02 382 GLY A N 1
ATOM 2696 C CA . GLY A 1 403 ? -0.337 -28.040 47.560 1.00 27.20 382 GLY A CA 1
ATOM 2697 C C . GLY A 1 403 ? -0.982 -29.396 47.339 1.00 31.82 382 GLY A C 1
ATOM 2698 O O . GLY A 1 403 ? -0.417 -30.430 47.709 1.00 31.46 382 GLY A O 1
ATOM 2699 N N . MET A 1 404 ? -2.172 -29.415 46.729 1.00 30.33 383 MET A N 1
ATOM 2700 C CA . MET A 1 404 ? -2.812 -30.691 46.407 1.00 30.50 383 MET A CA 1
ATOM 2701 C C . MET A 1 404 ? -1.960 -31.507 45.446 1.00 29.88 383 MET A C 1
ATOM 2702 O O . MET A 1 404 ? -1.816 -32.727 45.606 1.00 33.42 383 MET A O 1
ATOM 2707 N N . ALA A 1 405 ? -1.415 -30.852 44.417 1.00 31.67 384 ALA A N 1
ATOM 2708 C CA . ALA A 1 405 ? -0.587 -31.550 43.441 1.00 31.18 384 ALA A CA 1
ATOM 2709 C C . ALA A 1 405 ? 0.683 -32.093 44.085 1.00 31.83 384 ALA A C 1
ATOM 2710 O O . ALA A 1 405 ? 1.156 -33.179 43.727 1.00 34.42 384 ALA A O 1
ATOM 2712 N N . LEU A 1 406 ? 1.247 -31.352 45.045 1.00 30.18 385 LEU A N 1
ATOM 2713 C CA . LEU A 1 406 ? 2.422 -31.840 45.766 1.00 34.21 385 LEU A CA 1
ATOM 2714 C C . LEU A 1 406 ? 2.120 -33.107 46.557 1.00 37.04 385 LEU A C 1
ATOM 2715 O O . LEU A 1 406 ? 3.028 -33.913 46.806 1.00 35.75 385 LEU A O 1
ATOM 2720 N N . GLN A 1 407 ? 0.864 -33.310 46.959 1.00 34.60 386 GLN A N 1
ATOM 2721 C CA . GLN A 1 407 ? 0.477 -34.516 47.681 1.00 37.71 386 GLN A CA 1
ATOM 2722 C C . GLN A 1 407 ? -0.195 -35.550 46.783 1.00 39.43 386 GLN A C 1
ATOM 2723 O O . GLN A 1 407 ? -0.930 -36.409 47.281 1.00 40.68 386 GLN A O 1
ATOM 2729 N N . GLY A 1 408 ? 0.052 -35.495 45.475 1.00 35.23 387 GLY A N 1
ATOM 2730 C CA . GLY A 1 408 ? -0.349 -36.562 44.583 1.00 36.73 387 GLY A CA 1
ATOM 2731 C C . GLY A 1 408 ? -1.711 -36.420 43.944 1.00 35.38 387 GLY A C 1
ATOM 2732 O O . GLY A 1 408 ? -2.142 -37.346 43.242 1.00 36.31 387 GLY A O 1
ATOM 2733 N N . MET A 1 409 ? -2.406 -35.306 44.154 1.00 33.81 388 MET A N 1
ATOM 2734 C CA . MET A 1 409 ? -3.701 -35.111 43.526 1.00 33.99 388 MET A CA 1
ATOM 2735 C C . MET A 1 409 ? -3.526 -34.544 42.121 1.00 33.17 388 MET A C 1
ATOM 2736 O O . MET A 1 409 ? -2.429 -34.172 41.701 1.00 34.27 388 MET A O 1
ATOM 2741 N N . ARG A 1 410 ? -4.637 -34.480 41.389 1.00 28.95 389 ARG A N 1
ATOM 2742 C CA . ARG A 1 410 ? -4.673 -33.929 40.038 1.00 29.44 389 ARG A CA 1
ATOM 2743 C C . ARG A 1 410 ? -5.669 -32.774 40.018 1.00 31.23 389 ARG A C 1
ATOM 2744 O O . ARG A 1 410 ? -6.749 -32.879 39.418 1.00 30.46 389 ARG A O 1
ATOM 2752 N N . PRO A 1 411 ? -5.335 -31.659 40.667 1.00 29.66 390 PRO A N 1
ATOM 2753 C CA . PRO A 1 411 ? -6.306 -30.570 40.803 1.00 28.61 390 PRO A CA 1
ATOM 2754 C C . PRO A 1 411 ? -6.575 -29.865 39.489 1.00 31.49 390 PRO A C 1
ATOM 2755 O O . PRO A 1 411 ? -5.702 -29.733 38.626 1.00 30.39 390 PRO A O 1
ATOM 2759 N N . VAL A 1 412 ? -7.812 -29.400 39.360 1.00 28.40 391 VAL A N 1
ATOM 2760 C CA . VAL A 1 412 ? -8.241 -28.544 38.264 1.00 28.08 391 VAL A CA 1
ATOM 2761 C C . VAL A 1 412 ? -8.673 -27.220 38.876 1.00 30.46 391 VAL A C 1
ATOM 2762 O O . VAL A 1 412 ? -9.532 -27.195 39.765 1.00 31.53 391 VAL A O 1
ATOM 2766 N N . VAL A 1 413 ? -8.065 -26.130 38.427 1.00 26.29 392 VAL A N 1
ATOM 2767 C CA . VAL A 1 413 ? -8.499 -24.787 38.798 1.00 25.34 392 VAL A CA 1
ATOM 2768 C C . VAL A 1 413 ? -9.417 -24.296 37.690 1.00 27.83 392 VAL A C 1
ATOM 2769 O O . VAL A 1 413 ? -8.976 -24.084 36.556 1.00 30.46 392 VAL A O 1
ATOM 2773 N N . ALA A 1 414 ? -10.699 -24.142 38.004 1.00 27.27 393 ALA A N 1
ATOM 2774 C CA . ALA A 1 414 ? -11.647 -23.502 37.101 1.00 26.38 393 ALA A CA 1
ATOM 2775 C C . ALA A 1 414 ? -11.655 -22.010 37.411 1.00 28.05 393 ALA A C 1
ATOM 2776 O O . ALA A 1 414 ? -11.873 -21.617 38.562 1.00 29.28 393 ALA A O 1
ATOM 2778 N N . ILE A 1 415 ? -11.407 -21.182 36.399 1.00 31.02 394 ILE A N 1
ATOM 2779 C CA . ILE A 1 415 ? -11.200 -19.754 36.635 1.00 29.07 394 ILE A CA 1
ATOM 2780 C C . ILE A 1 415 ? -11.391 -19.011 35.317 1.00 29.83 394 ILE A C 1
ATOM 2781 O O . ILE A 1 415 ? -11.043 -19.522 34.250 1.00 32.25 394 ILE A O 1
ATOM 2786 N N . TYR A 1 416 ? -11.975 -17.810 35.392 1.00 27.01 395 TYR A N 1
ATOM 2787 C CA . TYR A 1 416 ? -12.088 -16.961 34.211 1.00 25.08 395 TYR A CA 1
ATOM 2788 C C . TYR A 1 416 ? -10.731 -16.359 33.872 1.00 25.32 395 TYR A C 1
ATOM 2789 O O . TYR A 1 416 ? -9.912 -16.094 34.752 1.00 26.79 395 TYR A O 1
ATOM 2798 N N . SER A 1 417 ? -10.505 -16.118 32.579 1.00 25.52 396 SER A N 1
ATOM 2799 C CA . SER A 1 417 ? -9.247 -15.509 32.152 1.00 26.93 396 SER A CA 1
ATOM 2800 C C . SER A 1 417 ? -8.977 -14.195 32.878 1.00 27.07 396 SER A C 1
ATOM 2801 O O . SER A 1 417 ? -7.864 -13.956 33.366 1.00 26.54 396 SER A O 1
ATOM 2804 N N . THR A 1 418 ? -9.986 -13.323 32.963 1.00 26.38 397 THR A N 1
ATOM 2805 C CA . THR A 1 418 ? -9.742 -12.019 33.577 1.00 24.19 397 THR A CA 1
ATOM 2806 C C . THR A 1 418 ? -9.385 -12.159 35.056 1.00 28.06 397 THR A C 1
ATOM 2807 O O . THR A 1 418 ? -8.540 -11.413 35.563 1.00 26.82 397 THR A O 1
ATOM 2811 N N . PHE A 1 419 ? -9.968 -13.138 35.749 1.00 25.72 398 PHE A N 1
ATOM 2812 C CA . PHE A 1 419 ? -9.676 -13.324 37.164 1.00 26.23 398 PHE A CA 1
ATOM 2813 C C . PHE A 1 419 ? -8.385 -14.099 37.404 1.00 24.58 398 PHE A C 1
ATOM 2814 O O . PHE A 1 419 ? -7.781 -13.944 38.472 1.00 24.08 398 PHE A O 1
ATOM 2822 N N . LEU A 1 420 ? -7.944 -14.913 36.438 1.00 24.73 399 LEU A N 1
ATOM 2823 C CA . LEU A 1 420 ? -6.639 -15.565 36.546 1.00 26.78 399 LEU A CA 1
ATOM 2824 C C . LEU A 1 420 ? -5.506 -14.554 36.663 1.00 27.03 399 LEU A C 1
ATOM 2825 O O . LEU A 1 420 ? -4.453 -14.881 37.218 1.00 26.29 399 LEU A O 1
ATOM 2830 N N . GLN A 1 421 ? -5.707 -13.329 36.160 1.00 25.05 400 GLN A N 1
ATOM 2831 C CA . GLN A 1 421 ? -4.712 -12.268 36.312 1.00 25.41 400 GLN A CA 1
ATOM 2832 C C . GLN A 1 421 ? -4.315 -12.059 37.765 1.00 25.89 400 GLN A C 1
ATOM 2833 O O . GLN A 1 421 ? -3.160 -11.716 38.055 1.00 25.67 400 GLN A O 1
ATOM 2839 N N . ARG A 1 422 ? -5.258 -12.251 38.688 1.00 25.88 401 ARG A N 1
ATOM 2840 C CA . ARG A 1 422 ? -4.988 -12.098 40.113 1.00 28.92 401 ARG A CA 1
ATOM 2841 C C . ARG A 1 422 ? -4.013 -13.137 40.639 1.00 28.84 401 ARG A C 1
ATOM 2842 O O . ARG A 1 422 ? -3.398 -12.916 41.688 1.00 28.89 401 ARG A O 1
ATOM 2850 N N . ALA A 1 423 ? -3.873 -14.266 39.950 1.00 27.77 402 ALA A N 1
ATOM 2851 C CA . ALA A 1 423 ? -3.045 -15.364 40.428 1.00 27.89 402 ALA A CA 1
ATOM 2852 C C . ALA A 1 423 ? -1.799 -15.558 39.576 1.00 28.26 402 ALA A C 1
ATOM 2853 O O . ALA A 1 423 ? -1.221 -16.651 39.572 1.00 28.10 402 ALA A O 1
ATOM 2855 N N . TYR A 1 424 ? -1.370 -14.513 38.862 1.00 26.78 403 TYR A N 1
ATOM 2856 C CA . TYR A 1 424 ? -0.207 -14.625 37.989 1.00 28.90 403 TYR A CA 1
ATOM 2857 C C . TYR A 1 424 ? 1.015 -15.136 38.745 1.00 27.70 403 TYR A C 1
ATOM 2858 O O . TYR A 1 424 ? 1.665 -16.095 38.319 1.00 26.39 403 TYR A O 1
ATOM 2867 N N . ASP A 1 425 ? 1.338 -14.516 39.884 1.00 27.82 404 ASP A N 1
ATOM 2868 C CA . ASP A 1 425 ? 2.519 -14.955 40.618 1.00 27.81 404 ASP A CA 1
ATOM 2869 C C . ASP A 1 425 ? 2.340 -16.345 41.206 1.00 29.90 404 ASP A C 1
ATOM 2870 O O . ASP A 1 425 ? 3.318 -17.092 41.332 1.00 29.34 404 ASP A O 1
ATOM 2875 N N . GLN A 1 426 ? 1.116 -16.703 41.589 1.00 28.84 405 GLN A N 1
ATOM 2876 C CA . GLN A 1 426 ? 0.901 -18.035 42.139 1.00 28.08 405 GLN A CA 1
ATOM 2877 C C . GLN A 1 426 ? 1.067 -19.103 41.066 1.00 27.84 405 GLN A C 1
ATOM 2878 O O . GLN A 1 426 ? 1.596 -20.185 41.342 1.00 28.00 405 GLN A O 1
ATOM 2884 N N . VAL A 1 427 ? 0.638 -18.820 39.834 1.00 26.70 406 VAL A N 1
ATOM 2885 C CA . VAL A 1 427 ? 0.916 -19.746 38.737 1.00 28.43 406 VAL A CA 1
ATOM 2886 C C . VAL A 1 427 ? 2.421 -19.875 38.530 1.00 29.76 406 VAL A C 1
ATOM 2887 O O . VAL A 1 427 ? 2.972 -20.980 38.473 1.00 29.18 406 VAL A O 1
ATOM 2891 N N . LEU A 1 428 ? 3.111 -18.737 38.437 1.00 27.66 407 LEU A N 1
ATOM 2892 C CA . LEU A 1 428 ? 4.532 -18.746 38.113 1.00 26.46 407 LEU A CA 1
ATOM 2893 C C . LEU A 1 428 ? 5.354 -19.345 39.249 1.00 29.65 407 LEU A C 1
ATOM 2894 O O . LEU A 1 428 ? 6.126 -20.290 39.043 1.00 31.05 407 LEU A O 1
ATOM 2899 N N . HIS A 1 429 ? 5.194 -18.807 40.459 1.00 29.27 408 HIS A N 1
ATOM 2900 C CA . HIS A 1 429 ? 6.066 -19.158 41.575 1.00 29.65 408 HIS A CA 1
ATOM 2901 C C . HIS A 1 429 ? 5.640 -20.462 42.248 1.00 33.33 408 HIS A C 1
ATOM 2902 O O . HIS A 1 429 ? 6.490 -21.300 42.574 1.00 34.34 408 HIS A O 1
ATOM 2909 N N . ASP A 1 430 ? 4.340 -20.658 42.470 1.00 31.72 409 ASP A N 1
ATOM 2910 C CA . ASP A 1 430 ? 3.888 -21.795 43.267 1.00 34.41 409 ASP A CA 1
ATOM 2911 C C . ASP A 1 430 ? 3.585 -23.044 42.449 1.00 33.75 409 ASP A C 1
ATOM 2912 O O . ASP A 1 430 ? 3.589 -24.146 43.011 1.00 33.81 409 ASP A O 1
ATOM 2917 N N . VAL A 1 431 ? 3.331 -22.912 41.149 1.00 31.40 410 VAL A N 1
ATOM 2918 C CA . VAL A 1 431 ? 2.996 -24.042 40.286 1.00 30.93 410 VAL A CA 1
ATOM 2919 C C . VAL A 1 431 ? 4.129 -24.358 39.314 1.00 30.94 410 VAL A C 1
ATOM 2920 O O . VAL A 1 431 ? 4.542 -25.511 39.179 1.00 30.93 410 VAL A O 1
ATOM 2924 N N . ALA A 1 432 ? 4.646 -23.337 38.625 1.00 30.49 411 ALA A N 1
ATOM 2925 C CA . ALA A 1 432 ? 5.527 -23.575 37.487 1.00 30.87 411 ALA A CA 1
ATOM 2926 C C . ALA A 1 432 ? 6.961 -23.898 37.888 1.00 31.68 411 ALA A C 1
ATOM 2927 O O . ALA A 1 432 ? 7.633 -24.659 37.179 1.00 28.87 411 ALA A O 1
ATOM 2929 N N . ILE A 1 433 ? 7.459 -23.331 38.991 1.00 31.32 412 ILE A N 1
ATOM 2930 C CA . ILE A 1 433 ? 8.858 -23.549 39.361 1.00 28.69 412 ILE A CA 1
ATOM 2931 C C . ILE A 1 433 ? 9.136 -25.038 39.568 1.00 35.85 412 ILE A C 1
ATOM 2932 O O . ILE A 1 433 ? 10.137 -25.573 39.075 1.00 34.70 412 ILE A O 1
ATOM 2937 N N . GLU A 1 434 ? 8.249 -25.734 40.278 1.00 34.27 413 GLU A N 1
ATOM 2938 C CA . GLU A 1 434 ? 8.375 -27.178 40.454 1.00 36.42 413 GLU A CA 1
ATOM 2939 C C . GLU A 1 434 ? 7.536 -27.974 39.462 1.00 35.00 413 GLU A C 1
ATOM 2940 O O . GLU A 1 434 ? 7.392 -29.190 39.631 1.00 33.44 413 GLU A O 1
ATOM 2946 N N . HIS A 1 435 ? 6.979 -27.321 38.439 1.00 31.52 414 HIS A N 1
ATOM 2947 C CA . HIS A 1 435 ? 6.314 -28.011 37.332 1.00 32.07 414 HIS A CA 1
ATOM 2948 C C . HIS A 1 435 ? 5.190 -28.916 37.843 1.00 34.15 414 HIS A C 1
ATOM 2949 O O . HIS A 1 435 ? 5.126 -30.105 37.524 1.00 29.37 414 HIS A O 1
ATOM 2956 N N . LEU A 1 436 ? 4.291 -28.339 38.639 1.00 31.11 415 LEU A N 1
ATOM 2957 C CA . LEU A 1 436 ? 3.314 -29.125 39.383 1.00 31.35 415 LEU A CA 1
ATOM 2958 C C . LEU A 1 436 ? 2.076 -29.446 38.542 1.00 32.24 415 LEU A C 1
ATOM 2959 O O . LEU A 1 436 ? 1.736 -28.745 37.582 1.00 30.44 415 LEU A O 1
ATOM 2964 N N . ASN A 1 437 ? 1.375 -30.510 38.953 1.00 29.07 416 ASN A N 1
ATOM 2965 C CA . ASN A 1 437 ? 0.220 -31.049 38.225 1.00 27.64 416 ASN A CA 1
ATOM 2966 C C . ASN A 1 437 ? -1.055 -30.255 38.527 1.00 31.75 416 ASN A C 1
ATOM 2967 O O . ASN A 1 437 ? -2.019 -30.755 39.111 1.00 33.48 416 ASN A O 1
ATOM 2972 N N . VAL A 1 438 ? -1.071 -29.000 38.089 1.00 31.24 417 VAL A N 1
ATOM 2973 C CA . VAL A 1 438 ? -2.279 -28.186 38.142 1.00 27.58 417 VAL A CA 1
ATOM 2974 C C . VAL A 1 438 ? -2.782 -27.981 36.721 1.00 29.86 417 VAL A C 1
ATOM 2975 O O . VAL A 1 438 ? -2.022 -27.566 35.837 1.00 29.79 417 VAL A O 1
ATOM 2979 N N . THR A 1 439 ? -4.055 -28.288 36.501 1.00 27.39 418 THR A N 1
ATOM 2980 C CA . THR A 1 439 ? -4.723 -28.032 35.235 1.00 30.96 418 THR A CA 1
ATOM 2981 C C . THR A 1 439 ? -5.640 -26.826 35.396 1.00 30.73 418 THR A C 1
ATOM 2982 O O . THR A 1 439 ? -6.440 -26.771 36.335 1.00 29.47 418 THR A O 1
ATOM 2986 N N . PHE A 1 440 ? -5.511 -25.861 34.492 1.00 27.79 419 PHE A N 1
ATOM 2987 C CA . PHE A 1 440 ? -6.315 -24.644 34.508 1.00 28.10 419 PHE A CA 1
ATOM 2988 C C . PHE A 1 440 ? -7.331 -24.713 33.376 1.00 27.79 419 PHE A C 1
ATOM 2989 O O . PHE A 1 440 ? -6.954 -24.757 32.200 1.00 30.87 419 PHE A O 1
ATOM 2997 N N . CYS A 1 441 ? -8.612 -24.717 33.725 1.00 27.08 420 CYS A N 1
ATOM 2998 C CA . CYS A 1 441 ? -9.689 -24.643 32.741 1.00 26.83 420 CYS A CA 1
ATOM 2999 C C . CYS A 1 441 ? -10.244 -23.226 32.765 1.00 28.15 420 CYS A C 1
ATOM 3000 O O . CYS A 1 441 ? -10.934 -22.834 33.711 1.00 26.68 420 CYS A O 1
ATOM 3003 N N . ILE A 1 442 ? -9.936 -22.467 31.721 1.00 27.39 421 ILE A N 1
ATOM 3004 C CA . ILE A 1 442 ? -10.040 -21.015 31.730 1.00 26.01 421 ILE A CA 1
ATOM 3005 C C . ILE A 1 442 ? -11.236 -20.609 30.879 1.00 28.14 421 ILE A C 1
ATOM 3006 O O . ILE A 1 442 ? -11.190 -20.689 29.645 1.00 28.60 421 ILE A O 1
ATOM 3011 N N . ASP A 1 443 ? -12.304 -20.167 31.542 1.00 27.80 422 ASP A N 1
ATOM 3012 C CA . ASP A 1 443 ? -13.544 -19.736 30.914 1.00 26.90 422 ASP A CA 1
ATOM 3013 C C . ASP A 1 443 ? -13.460 -18.235 30.609 1.00 30.32 422 ASP A C 1
ATOM 3014 O O . ASP A 1 443 ? -12.552 -17.539 31.063 1.00 28.56 422 ASP A O 1
ATOM 3019 N N . ARG A 1 444 ? -14.422 -17.740 29.827 1.00 29.28 423 ARG A N 1
ATOM 3020 C CA . ARG A 1 444 ? -14.481 -16.318 29.461 1.00 28.48 423 ARG A CA 1
ATOM 3021 C C . ARG A 1 444 ? -13.148 -15.832 28.893 1.00 32.87 423 ARG A C 1
ATOM 3022 O O . ARG A 1 444 ? -12.691 -14.720 29.176 1.00 29.90 423 ARG A O 1
ATOM 3030 N N . ALA A 1 445 ? -12.507 -16.681 28.098 1.00 30.43 424 ALA A N 1
ATOM 3031 C CA . ALA A 1 445 ? -11.263 -16.309 27.447 1.00 30.25 424 ALA A CA 1
ATOM 3032 C C . ALA A 1 445 ? -11.567 -15.472 26.215 1.00 31.32 424 ALA A C 1
ATOM 3033 O O . ALA A 1 445 ? -12.488 -15.775 25.453 1.00 30.54 424 ALA A O 1
ATOM 3035 N N . GLY A 1 446 ? -10.797 -14.409 26.031 1.00 30.05 425 GLY A N 1
ATOM 3036 C CA . GLY A 1 446 ? -11.080 -13.463 24.974 1.00 29.14 425 GLY A CA 1
ATOM 3037 C C . GLY A 1 446 ? -12.052 -12.387 25.426 1.00 30.15 425 GLY A C 1
ATOM 3038 O O . GLY A 1 446 ? -12.309 -12.184 26.618 1.00 30.64 425 GLY A O 1
ATOM 3039 N N . ILE A 1 447 ? -12.608 -11.688 24.437 1.00 27.93 426 ILE A N 1
ATOM 3040 C CA . ILE A 1 447 ? -13.578 -10.634 24.707 1.00 30.96 426 ILE A CA 1
ATOM 3041 C C . ILE A 1 447 ? -14.837 -11.242 25.311 1.00 32.93 426 ILE A C 1
ATOM 3042 O O . ILE A 1 447 ? -15.409 -12.195 24.763 1.00 30.36 426 ILE A O 1
ATOM 3047 N N . VAL A 1 448 ? -15.281 -10.691 26.444 1.00 29.53 427 VAL A N 1
ATOM 3048 C CA . VAL A 1 448 ? -16.554 -11.097 27.034 1.00 27.17 427 VAL A CA 1
ATOM 3049 C C . VAL A 1 448 ? -17.688 -10.159 26.639 1.00 34.94 427 VAL A C 1
ATOM 3050 O O . VAL A 1 448 ? -18.859 -10.569 26.675 1.00 33.57 427 VAL A O 1
ATOM 3054 N N . GLY A 1 449 ? -17.381 -8.927 26.247 1.00 33.90 428 GLY A N 1
ATOM 3055 C CA . GLY A 1 449 ? -18.393 -8.057 25.698 1.00 36.56 428 GLY A CA 1
ATOM 3056 C C . GLY A 1 449 ? -18.959 -7.046 26.671 1.00 36.54 428 GLY A C 1
ATOM 3057 O O . GLY A 1 449 ? -18.281 -6.081 27.038 1.00 32.68 428 GLY A O 1
ATOM 3058 N N . ALA A 1 450 ? -20.205 -7.274 27.101 1.00 33.37 429 ALA A N 1
ATOM 3059 C CA . ALA A 1 450 ? -20.958 -6.261 27.835 1.00 33.82 429 ALA A CA 1
ATOM 3060 C C . ALA A 1 450 ? -20.309 -5.879 29.158 1.00 30.58 429 ALA A C 1
ATOM 3061 O O . ALA A 1 450 ? -20.553 -4.774 29.654 1.00 34.64 429 ALA A O 1
ATOM 3063 N N . ASP A 1 451 ? -19.493 -6.756 29.743 1.00 29.86 430 ASP A N 1
ATOM 3064 C CA . ASP A 1 451 ? -18.847 -6.432 31.008 1.00 32.75 430 ASP A CA 1
ATOM 3065 C C . ASP A 1 451 ? -17.682 -5.463 30.844 1.00 38.90 430 ASP A C 1
ATOM 3066 O O . ASP A 1 451 ? -17.224 -4.897 31.842 1.00 39.11 430 ASP A O 1
ATOM 3071 N N . GLY A 1 452 ? -17.179 -5.279 29.624 1.00 36.95 431 GLY A N 1
ATOM 3072 C CA . GLY A 1 452 ? -16.237 -4.208 29.362 1.00 35.01 431 GLY A CA 1
ATOM 3073 C C . GLY A 1 452 ? -14.802 -4.518 29.756 1.00 33.73 431 GLY A C 1
ATOM 3074 O O . GLY A 1 452 ? -14.399 -5.668 29.962 1.00 29.80 431 GLY A O 1
ATOM 3075 N N . ALA A 1 453 ? -14.025 -3.437 29.890 1.00 33.79 432 ALA A N 1
ATOM 3076 C CA . ALA A 1 453 ? -12.572 -3.549 29.992 1.00 34.11 432 ALA A CA 1
ATOM 3077 C C . ALA A 1 453 ? -12.125 -4.264 31.261 1.00 32.74 432 ALA A C 1
ATOM 3078 O O . ALA A 1 453 ? -11.089 -4.943 31.252 1.00 33.46 432 ALA A O 1
ATOM 3080 N N . THR A 1 454 ? -12.870 -4.131 32.359 1.00 27.90 433 THR A N 1
ATOM 3081 C CA . THR A 1 454 ? -12.446 -4.798 33.587 1.00 30.67 433 THR A CA 1
ATOM 3082 C C . THR A 1 454 ? -12.574 -6.313 33.504 1.00 31.49 433 THR A C 1
ATOM 3083 O O . THR A 1 454 ? -11.966 -7.014 34.319 1.00 29.28 433 THR A O 1
ATOM 3087 N N . HIS A 1 455 ? -13.337 -6.834 32.540 1.00 28.53 434 HIS A N 1
ATOM 3088 C CA . HIS A 1 455 ? -13.621 -8.261 32.469 1.00 29.00 434 HIS A CA 1
ATOM 3089 C C . HIS A 1 455 ? -13.137 -8.951 31.199 1.00 28.69 434 HIS A C 1
ATOM 3090 O O . HIS A 1 455 ? -13.155 -10.187 31.153 1.00 26.98 434 HIS A O 1
ATOM 3097 N N . ASN A 1 456 ? -12.731 -8.212 30.169 1.00 26.05 435 ASN A N 1
ATOM 3098 C CA . ASN A 1 456 ? -12.330 -8.845 28.916 1.00 28.14 435 ASN A CA 1
ATOM 3099 C C . ASN A 1 456 ? -11.047 -9.644 29.134 1.00 27.91 435 ASN A C 1
ATOM 3100 O O . ASN A 1 456 ? -10.004 -9.078 29.473 1.00 30.71 435 ASN A O 1
ATOM 3105 N N . GLY A 1 457 ? -11.125 -10.961 28.952 1.00 30.13 436 GLY A N 1
ATOM 3106 C CA . GLY A 1 457 ? -9.977 -11.814 29.213 1.00 32.22 436 GLY A CA 1
ATOM 3107 C C . GLY A 1 457 ? -9.063 -11.982 28.018 1.00 31.83 436 GLY A C 1
ATOM 3108 O O . GLY A 1 457 ? -8.944 -13.083 27.470 1.00 28.55 436 GLY A O 1
ATOM 3109 N N . VAL A 1 458 ? -8.393 -10.905 27.617 1.00 27.31 437 VAL A N 1
ATOM 3110 C CA . VAL A 1 458 ? -7.631 -10.890 26.376 1.00 26.49 437 VAL A CA 1
ATOM 3111 C C . VAL A 1 458 ? -6.124 -10.880 26.637 1.00 27.65 437 VAL A C 1
ATOM 3112 O O . VAL A 1 458 ? -5.347 -10.508 25.758 1.00 27.83 437 VAL A O 1
ATOM 3116 N N . PHE A 1 459 ? -5.687 -11.315 27.819 1.00 26.71 438 PHE A N 1
ATOM 3117 C CA . PHE A 1 459 ? -4.271 -11.283 28.148 1.00 26.91 438 PHE A CA 1
ATOM 3118 C C . PHE A 1 459 ? -3.659 -12.638 28.485 1.00 26.70 438 PHE A C 1
ATOM 3119 O O . PHE A 1 459 ? -2.427 -12.725 28.567 1.00 28.86 438 PHE A O 1
ATOM 3127 N N . ASP A 1 460 ? -4.458 -13.699 28.654 1.00 26.14 439 ASP A N 1
ATOM 3128 C CA . ASP A 1 460 ? -3.889 -14.942 29.174 1.00 26.57 439 ASP A CA 1
ATOM 3129 C C . ASP A 1 460 ? -2.928 -15.596 28.190 1.00 28.23 439 ASP A C 1
ATOM 3130 O O . ASP A 1 460 ? -1.979 -16.264 28.621 1.00 28.80 439 ASP A O 1
ATOM 3135 N N . LEU A 1 461 ? -3.133 -15.423 26.880 1.00 28.81 440 LEU A N 1
ATOM 3136 C CA . LEU A 1 461 ? -2.168 -15.987 25.938 1.00 31.35 440 LEU A CA 1
ATOM 3137 C C . LEU A 1 461 ? -0.831 -15.267 26.002 1.00 35.98 440 LEU A C 1
ATOM 3138 O O . LEU A 1 461 ? 0.176 -15.811 25.536 1.00 38.80 440 LEU A O 1
ATOM 3143 N N . SER A 1 462 ? -0.798 -14.062 26.571 1.00 29.73 441 SER A N 1
ATOM 3144 C CA . SER A 1 462 ? 0.454 -13.340 26.745 1.00 27.29 441 SER A CA 1
ATOM 3145 C C . SER A 1 462 ? 1.100 -13.627 28.099 1.00 28.41 441 SER A C 1
ATOM 3146 O O . SER A 1 462 ? 2.279 -13.994 28.151 1.00 29.93 441 SER A O 1
ATOM 3149 N N . PHE A 1 463 ? 0.356 -13.487 29.207 1.00 26.93 442 PHE A N 1
ATOM 3150 C CA . PHE A 1 463 ? 1.033 -13.631 30.494 1.00 28.91 442 PHE A CA 1
ATOM 3151 C C . PHE A 1 463 ? 1.309 -15.092 30.852 1.00 31.23 442 PHE A C 1
ATOM 3152 O O . PHE A 1 463 ? 2.298 -15.372 31.539 1.00 31.07 442 PHE A O 1
ATOM 3160 N N . LEU A 1 464 ? 0.491 -16.041 30.383 1.00 26.96 443 LEU A N 1
ATOM 3161 C CA . LEU A 1 464 ? 0.810 -17.445 30.646 1.00 26.78 443 LEU A CA 1
ATOM 3162 C C . LEU A 1 464 ? 1.973 -17.932 29.789 1.00 29.78 443 LEU A C 1
ATOM 3163 O O . LEU A 1 464 ? 2.756 -18.782 30.229 1.00 27.53 443 LEU A O 1
ATOM 3168 N N . ARG A 1 465 ? 2.086 -17.421 28.563 1.00 29.03 444 ARG A N 1
ATOM 3169 C CA . ARG A 1 465 ? 3.054 -17.946 27.605 1.00 32.72 444 ARG A CA 1
ATOM 3170 C C . ARG A 1 465 ? 4.490 -17.718 28.057 1.00 34.13 444 ARG A C 1
ATOM 3171 O O . ARG A 1 465 ? 5.381 -18.495 27.698 1.00 33.01 444 ARG A O 1
ATOM 3179 N N . SER A 1 466 ? 4.746 -16.660 28.817 1.00 30.39 445 SER A N 1
ATOM 3180 C CA . SER A 1 466 ? 6.109 -16.370 29.236 1.00 35.14 445 SER A CA 1
ATOM 3181 C C . SER A 1 466 ? 6.497 -17.074 30.529 1.00 30.07 445 SER A C 1
ATOM 3182 O O . SER A 1 466 ? 7.610 -16.862 31.019 1.00 33.57 445 SER A O 1
ATOM 3185 N N . ILE A 1 467 ? 5.630 -17.916 31.081 1.00 29.86 446 ILE A N 1
ATOM 3186 C CA . ILE A 1 467 ? 5.952 -18.707 32.264 1.00 30.21 446 ILE A CA 1
ATOM 3187 C C . ILE A 1 467 ? 6.538 -20.037 31.797 1.00 30.07 446 ILE A C 1
ATOM 3188 O O . ILE A 1 467 ? 5.874 -20.753 31.032 1.00 30.52 446 ILE A O 1
ATOM 3193 N N . PRO A 1 468 ? 7.739 -20.406 32.234 1.00 29.51 447 PRO A N 1
ATOM 3194 C CA . PRO A 1 468 ? 8.321 -21.687 31.806 1.00 30.99 447 PRO A CA 1
ATOM 3195 C C . PRO A 1 468 ? 7.437 -22.869 32.190 1.00 32.38 447 PRO A C 1
ATOM 3196 O O . PRO A 1 468 ? 6.931 -22.952 33.313 1.00 32.18 447 PRO A O 1
ATOM 3200 N N . GLY A 1 469 ? 7.240 -23.780 31.235 1.00 32.29 448 GLY A N 1
ATOM 3201 C CA . GLY A 1 469 ? 6.574 -25.041 31.492 1.00 30.03 448 GLY A CA 1
ATOM 3202 C C . GLY A 1 469 ? 5.057 -25.021 31.496 1.00 29.35 448 GLY A C 1
ATOM 3203 O O . GLY A 1 469 ? 4.449 -26.074 31.729 1.00 29.64 448 GLY A O 1
ATOM 3204 N N . VAL A 1 470 ? 4.418 -23.875 31.265 1.00 27.57 449 VAL A N 1
ATOM 3205 C CA . VAL A 1 470 ? 2.959 -23.791 31.256 1.00 28.35 449 VAL A CA 1
ATOM 3206 C C . VAL A 1 470 ? 2.470 -24.033 29.831 1.00 29.83 449 VAL A C 1
ATOM 3207 O O . VAL A 1 470 ? 2.642 -23.186 28.953 1.00 32.56 449 VAL A O 1
ATOM 3211 N N . ARG A 1 471 ? 1.867 -25.196 29.599 1.00 28.69 450 ARG A N 1
ATOM 3212 C CA . ARG A 1 471 ? 1.304 -25.508 28.295 1.00 28.83 450 ARG A CA 1
ATOM 3213 C C . ARG A 1 471 ? -0.066 -24.846 28.148 1.00 30.47 450 ARG A C 1
ATOM 3214 O O . ARG A 1 471 ? -0.799 -24.666 29.127 1.00 28.81 450 ARG A O 1
ATOM 3222 N N . ILE A 1 472 ? -0.405 -24.469 26.913 1.00 27.92 451 ILE A N 1
ATOM 3223 C CA . ILE A 1 472 ? -1.610 -23.679 26.642 1.00 25.94 451 ILE A CA 1
ATOM 3224 C C . ILE A 1 472 ? -2.335 -24.265 25.437 1.00 28.20 451 ILE A C 1
ATOM 3225 O O . ILE A 1 472 ? -1.755 -24.362 24.348 1.00 27.52 451 ILE A O 1
ATOM 3230 N N . GLY A 1 473 ? -3.605 -24.616 25.614 1.00 28.25 452 GLY A N 1
ATOM 3231 C CA . GLY A 1 473 ? -4.400 -25.163 24.533 1.00 27.65 452 GLY A CA 1
ATOM 3232 C C . GLY A 1 473 ? -5.703 -24.412 24.341 1.00 29.64 452 GLY A C 1
ATOM 3233 O O . GLY A 1 473 ? -6.282 -23.874 25.284 1.00 27.57 452 GLY A O 1
ATOM 3234 N N . LEU A 1 474 ? -6.158 -24.388 23.089 1.00 28.09 453 LEU A N 1
ATOM 3235 C CA . LEU A 1 474 ? -7.422 -23.759 22.692 1.00 28.47 453 LEU A CA 1
ATOM 3236 C C . LEU A 1 474 ? -8.277 -24.796 21.978 1.00 28.87 453 LEU A C 1
ATOM 3237 O O . LEU A 1 474 ? -8.008 -25.122 20.807 1.00 32.50 453 LEU A O 1
ATOM 3242 N N . PRO A 1 475 ? -9.311 -25.338 22.619 1.00 28.62 454 PRO A N 1
ATOM 3243 C CA . PRO A 1 475 ? -10.099 -26.398 21.978 1.00 30.63 454 PRO A CA 1
ATOM 3244 C C . PRO A 1 475 ? -11.098 -25.831 20.983 1.00 32.85 454 PRO A C 1
ATOM 3245 O O . PRO A 1 475 ? -11.755 -24.818 21.235 1.00 32.39 454 PRO A O 1
ATOM 3249 N N . LYS A 1 476 ? -11.214 -26.499 19.83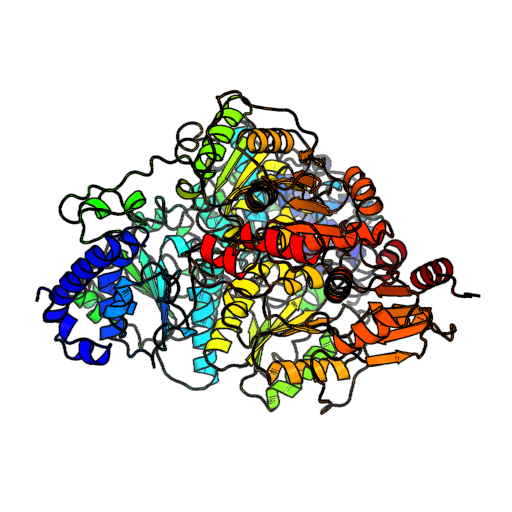4 1.00 31.90 455 LYS A N 1
ATOM 3250 C CA . LYS A 1 476 ? -12.154 -26.034 18.822 1.00 34.46 455 LYS A CA 1
ATOM 3251 C C . LYS A 1 476 ? -13.587 -26.456 19.116 1.00 37.25 455 LYS A C 1
ATOM 3252 O O . LYS A 1 476 ? -14.521 -25.788 18.654 1.00 36.15 455 LYS A O 1
ATOM 3258 N N . ASP A 1 477 ? -13.782 -27.536 19.873 1.00 35.32 456 ASP A N 1
ATOM 3259 C CA . ASP A 1 477 ? -15.110 -28.032 20.209 1.00 34.66 456 ASP A CA 1
ATOM 3260 C C . ASP A 1 477 ? -15.021 -28.801 21.524 1.00 35.16 456 ASP A C 1
ATOM 3261 O O . ASP A 1 477 ? -13.959 -28.874 22.151 1.00 31.81 456 ASP A O 1
ATOM 3266 N N . ALA A 1 478 ? -16.151 -29.386 21.936 1.00 36.23 457 ALA A N 1
ATOM 3267 C CA . ALA A 1 478 ? -16.194 -30.104 23.208 1.00 35.72 457 ALA A CA 1
ATOM 3268 C C . ALA A 1 478 ? -15.359 -31.379 23.179 1.00 34.77 457 ALA A C 1
ATOM 3269 O O . ALA A 1 478 ? -14.803 -31.771 24.210 1.00 33.07 457 ALA A O 1
ATOM 3271 N N . ALA A 1 479 ? -15.269 -32.046 22.026 1.00 32.65 458 ALA A N 1
ATOM 3272 C CA . ALA A 1 479 ? -14.437 -33.244 21.944 1.00 35.12 458 ALA A CA 1
ATOM 3273 C C . ALA A 1 479 ? -12.966 -32.897 22.134 1.00 36.77 458 ALA A C 1
ATOM 3274 O O . ALA A 1 479 ? -12.227 -33.628 22.805 1.00 37.47 458 ALA A O 1
ATOM 3276 N N . GLU A 1 480 ? -12.526 -31.776 21.560 1.00 33.30 459 GLU A N 1
ATOM 3277 C CA . GLU A 1 480 ? -11.145 -31.346 21.741 1.00 35.98 459 GLU A CA 1
ATOM 3278 C C . GLU A 1 480 ? -10.894 -30.857 23.164 1.00 33.53 459 GLU A C 1
ATOM 3279 O O . GLU A 1 480 ? -9.790 -31.037 23.695 1.00 30.56 459 GLU A O 1
ATOM 3285 N N . LEU A 1 481 ? -11.893 -30.227 23.790 1.00 31.64 460 LEU A N 1
ATOM 3286 C CA . LEU A 1 481 ? -11.778 -29.863 25.200 1.00 32.64 460 LEU A CA 1
ATOM 3287 C C . LEU A 1 481 ? -11.550 -31.100 26.055 1.00 31.18 460 LEU A C 1
ATOM 3288 O O . LEU A 1 481 ? -10.667 -31.123 26.921 1.00 31.67 460 LEU A O 1
ATOM 3293 N N . ARG A 1 482 ? -12.338 -32.148 25.815 1.00 31.98 461 ARG A N 1
ATOM 3294 C CA . ARG A 1 482 ? -12.161 -33.394 26.549 1.00 31.49 461 ARG A CA 1
ATOM 3295 C C . ARG A 1 482 ? -10.796 -34.016 26.268 1.00 31.12 461 ARG A C 1
ATOM 3296 O O . ARG A 1 482 ? -10.145 -34.536 27.180 1.00 31.74 461 ARG A O 1
ATOM 3304 N N . GLY A 1 483 ? -10.339 -33.960 25.015 1.00 32.23 462 GLY A N 1
ATOM 3305 C CA . GLY A 1 483 ? -9.016 -34.482 24.703 1.00 36.94 462 GLY A CA 1
ATOM 3306 C C . GLY A 1 483 ? -7.905 -33.752 25.437 1.00 37.23 462 GLY A C 1
ATOM 3307 O O . GLY A 1 483 ? -6.939 -34.368 25.897 1.00 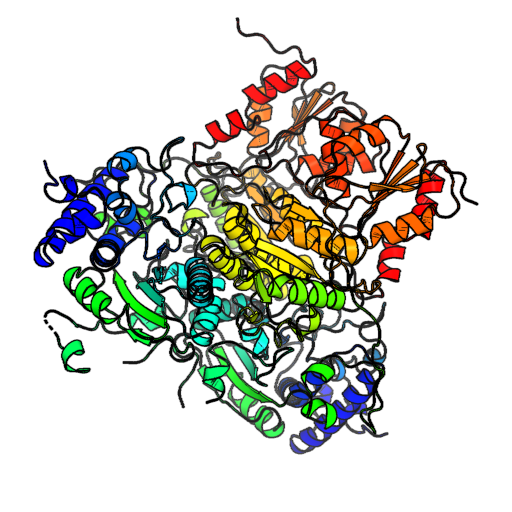31.44 462 GLY A O 1
ATOM 3308 N N . MET A 1 484 ? -8.028 -32.428 25.558 1.00 31.31 463 MET A N 1
ATOM 3309 C CA . MET A 1 484 ? -7.014 -31.645 26.259 1.00 30.03 463 MET A CA 1
ATOM 3310 C C . MET A 1 484 ? -7.090 -31.853 27.765 1.00 30.09 463 MET A C 1
ATOM 3311 O O . MET A 1 484 ? -6.056 -31.909 28.442 1.00 29.90 463 MET A O 1
ATOM 3316 N N . LEU A 1 485 ? -8.306 -31.944 28.310 1.00 32.23 464 LEU A N 1
ATOM 3317 C CA . LEU A 1 485 ? -8.459 -32.235 29.732 1.00 30.42 464 LEU A CA 1
ATOM 3318 C C . LEU A 1 485 ? -7.888 -33.607 30.070 1.00 29.91 464 LEU A C 1
ATOM 3319 O O . LEU A 1 485 ? -7.176 -33.765 31.069 1.00 31.54 464 LEU A O 1
ATOM 3324 N N . LYS A 1 486 ? -8.194 -34.610 29.245 1.00 28.77 465 LYS A N 1
ATOM 3325 C CA . LYS A 1 486 ? -7.621 -35.940 29.435 1.00 28.81 465 LYS A CA 1
ATOM 3326 C C . LYS A 1 486 ? -6.098 -35.890 29.412 1.00 32.72 465 LYS A C 1
ATOM 3327 O O . LYS A 1 486 ? -5.434 -36.436 30.302 1.00 33.03 465 LYS A O 1
ATOM 3333 N N . TYR A 1 487 ? -5.522 -35.225 28.408 1.00 32.73 466 TYR A N 1
ATOM 3334 C CA . TYR A 1 487 ? -4.068 -35.129 28.335 1.00 33.16 466 TYR A CA 1
ATOM 3335 C C . TYR A 1 487 ? -3.499 -34.458 29.581 1.00 33.01 466 TYR A C 1
ATOM 3336 O O . TYR A 1 487 ? -2.553 -34.965 30.195 1.00 32.62 466 TYR A O 1
ATOM 3345 N N . ALA A 1 488 ? -4.081 -33.323 29.978 1.00 31.42 467 ALA A N 1
ATOM 3346 C CA . ALA A 1 488 ? -3.543 -32.557 31.099 1.00 31.31 467 ALA A CA 1
ATOM 3347 C C . ALA A 1 488 ? -3.590 -33.353 32.397 1.00 31.35 467 ALA A C 1
ATOM 3348 O O . ALA A 1 488 ? -2.654 -33.292 33.204 1.00 29.11 467 ALA A O 1
ATOM 3350 N N . GLN A 1 489 ? -4.673 -34.100 32.620 1.00 26.67 468 GLN A N 1
ATOM 3351 C CA . GLN A 1 489 ? -4.827 -34.851 33.858 1.00 30.86 468 GLN A CA 1
ATOM 3352 C C . GLN A 1 489 ? -3.964 -36.105 33.912 1.00 34.29 468 GLN A C 1
ATOM 3353 O O . GLN A 1 489 ? -3.891 -36.735 34.973 1.00 33.87 468 GLN A O 1
ATOM 3359 N N . THR A 1 490 ? -3.319 -36.484 32.808 1.00 31.95 469 THR A N 1
ATOM 3360 C CA . THR A 1 490 ? -2.508 -37.695 32.767 1.00 35.34 469 THR A CA 1
ATOM 3361 C C . THR A 1 490 ? -1.049 -37.429 32.407 1.00 33.94 469 THR A C 1
ATOM 3362 O O . THR A 1 490 ? -0.297 -38.386 32.187 1.00 38.29 469 THR A O 1
ATOM 3366 N N . HIS A 1 491 ? -0.618 -36.169 32.355 1.00 33.85 470 HIS A N 1
ATOM 3367 C CA . HIS A 1 491 ? 0.763 -35.846 32.018 1.00 33.87 470 HIS A CA 1
ATOM 3368 C C . HIS A 1 491 ? 1.334 -34.864 33.031 1.00 35.83 470 HIS A C 1
ATOM 3369 O O . HIS A 1 491 ? 0.603 -34.142 33.710 1.00 33.24 470 HIS A O 1
ATOM 3376 N N . ASP A 1 492 ? 2.663 -34.853 33.120 1.00 34.49 471 ASP A N 1
ATOM 3377 C CA A ASP A 1 492 ? 3.339 -34.086 34.155 0.50 33.51 471 ASP A CA 1
ATOM 3378 C CA B ASP A 1 492 ? 3.357 -34.083 34.145 0.50 33.51 471 ASP A CA 1
ATOM 3379 C C . ASP A 1 492 ? 3.295 -32.592 33.850 1.00 33.16 471 ASP A C 1
ATOM 3380 O O . ASP A 1 492 ? 3.343 -32.167 32.693 1.00 32.95 471 ASP A O 1
ATOM 3389 N N . GLY A 1 493 ? 3.206 -31.796 34.914 1.00 31.13 472 GLY A N 1
ATOM 3390 C CA . GLY A 1 493 ? 3.315 -30.361 34.803 1.00 30.58 472 GLY A CA 1
ATOM 3391 C C . GLY A 1 493 ? 1.999 -29.645 34.590 1.00 29.82 472 GLY A C 1
ATOM 3392 O O . GLY A 1 493 ? 0.928 -30.255 34.496 1.00 31.36 472 GLY A O 1
ATOM 3393 N N . PRO A 1 494 ? 2.065 -28.319 34.521 1.00 28.92 473 PRO A N 1
ATOM 3394 C CA . PRO A 1 494 ? 0.849 -27.514 34.386 1.00 28.81 473 PRO A CA 1
ATOM 3395 C C . PRO A 1 494 ? 0.385 -27.383 32.944 1.00 29.15 473 PRO A C 1
ATOM 3396 O O . PRO A 1 494 ? 1.183 -27.321 32.003 1.00 31.52 473 PRO A O 1
ATOM 3400 N N . PHE A 1 495 ? -0.938 -27.345 32.787 1.00 26.65 474 PHE A N 1
ATOM 3401 C CA . PHE A 1 495 ? -1.594 -27.177 31.500 1.00 25.53 474 PHE A CA 1
ATOM 3402 C C . PHE A 1 495 ? -2.714 -26.161 31.653 1.00 25.91 474 PHE A C 1
ATOM 3403 O O . PHE A 1 495 ? -3.442 -26.182 32.648 1.00 27.78 474 PHE A O 1
ATOM 3411 N N . ALA A 1 496 ? -2.864 -25.293 30.655 1.00 26.90 475 ALA A N 1
ATOM 3412 C CA . ALA A 1 496 ? -3.937 -24.307 30.615 1.00 26.49 475 ALA A CA 1
ATOM 3413 C C . ALA A 1 496 ? -4.786 -24.554 29.379 1.00 28.04 475 ALA A C 1
ATOM 3414 O O . ALA A 1 496 ? -4.250 -24.767 28.286 1.00 31.86 475 ALA A O 1
ATOM 3416 N N . ILE A 1 497 ? -6.104 -24.538 29.558 1.00 26.94 476 ILE A N 1
ATOM 3417 C CA . ILE A 1 497 ? -7.069 -24.755 28.486 1.00 27.64 476 ILE A CA 1
ATOM 3418 C C . ILE A 1 497 ? -8.060 -23.597 28.535 1.00 27.79 476 ILE A C 1
ATOM 3419 O O . ILE A 1 497 ? -8.795 -23.457 29.520 1.00 28.31 476 ILE A O 1
ATOM 3424 N N . ARG A 1 498 ? -8.089 -22.772 27.485 1.00 27.00 477 ARG A N 1
ATOM 3425 C CA . ARG A 1 498 ? -8.879 -21.544 27.498 1.00 27.60 477 ARG A CA 1
ATOM 3426 C C . ARG A 1 498 ? -9.944 -21.571 26.406 1.00 29.63 477 ARG A C 1
ATOM 3427 O O . ARG A 1 498 ? -9.677 -21.962 25.264 1.00 27.77 477 ARG A O 1
ATOM 3435 N N . TYR A 1 499 ? -11.158 -21.159 26.769 1.00 26.62 478 TYR A N 1
ATOM 3436 C CA . TYR A 1 499 ? -12.305 -21.197 25.876 1.00 27.28 478 TYR A CA 1
ATOM 3437 C C . TYR A 1 499 ? -13.203 -20.005 26.177 1.00 30.25 478 TYR A C 1
ATOM 3438 O O . TYR A 1 499 ? -13.208 -19.504 27.308 1.00 28.23 478 TYR A O 1
ATOM 3447 N N . PRO A 1 500 ? -13.961 -19.527 25.196 1.00 29.68 479 PRO A N 1
ATOM 3448 C CA . PRO A 1 500 ? -14.684 -18.266 25.369 1.00 29.63 479 PRO A CA 1
ATOM 3449 C C . PRO A 1 500 ? -16.033 -18.430 26.053 1.00 31.96 479 PRO A C 1
ATOM 3450 O O . PRO A 1 500 ? -16.593 -19.523 26.167 1.00 33.19 479 PRO A O 1
ATOM 3454 N N . ARG A 1 501 ? -16.556 -17.293 26.506 1.00 29.75 480 ARG A N 1
ATOM 3455 C CA . ARG A 1 501 ? -17.984 -17.184 26.750 1.00 30.63 480 ARG A CA 1
ATOM 3456 C C . ARG A 1 501 ? -18.720 -17.450 25.445 1.00 31.13 480 ARG A C 1
ATOM 3457 O O . ARG A 1 501 ? -18.412 -16.849 24.413 1.00 38.35 480 ARG A O 1
ATOM 3465 N N . GLY A 1 502 ? -19.668 -18.360 25.479 1.00 34.06 481 GLY A N 1
ATOM 3466 C CA . GLY A 1 502 ? -20.383 -18.735 24.282 1.00 37.34 481 GLY A CA 1
ATOM 3467 C C . GLY A 1 502 ? -20.705 -20.212 24.295 1.00 35.83 481 GLY A C 1
ATOM 3468 O O . GLY A 1 502 ? -20.487 -20.912 25.283 1.00 32.86 481 GLY A O 1
ATOM 3469 N N . ASN A 1 503 ? -21.199 -20.699 23.163 1.00 34.64 482 ASN A N 1
ATOM 3470 C CA . ASN A 1 503 ? -21.795 -22.021 23.091 1.00 34.25 482 ASN A CA 1
ATOM 3471 C C . ASN A 1 503 ? -21.002 -22.934 22.167 1.00 39.27 482 ASN A C 1
ATOM 3472 O O . ASN A 1 503 ? -20.254 -22.485 21.294 1.00 36.79 482 ASN A O 1
ATOM 3477 N N . THR A 1 504 ? -21.167 -24.235 22.394 1.00 35.72 483 THR A N 1
ATOM 3478 C CA . THR A 1 504 ? -20.579 -25.248 21.533 1.00 38.12 483 THR A CA 1
ATOM 3479 C C . THR A 1 504 ? -21.446 -26.496 21.624 1.00 42.20 483 THR A C 1
ATOM 3480 O O . THR A 1 504 ? -22.183 -26.691 22.594 1.00 41.55 483 THR A O 1
ATOM 3484 N N . ALA A 1 505 ? -21.355 -27.341 20.601 1.00 39.59 484 ALA A N 1
ATOM 3485 C CA . ALA A 1 505 ? -22.225 -28.506 20.529 1.00 39.65 484 ALA A CA 1
ATOM 3486 C C . ALA A 1 505 ? -21.892 -29.509 21.628 1.00 40.59 484 ALA A C 1
ATOM 3487 O O . ALA A 1 505 ? -20.726 -29.717 21.975 1.00 38.16 484 ALA A O 1
ATOM 3489 N N . GLN A 1 506 ? -22.933 -30.121 22.185 1.00 43.42 485 GLN A N 1
ATOM 3490 C CA . GLN A 1 506 ? -22.753 -31.202 23.144 1.00 47.84 485 GLN A CA 1
ATOM 3491 C C . GLN A 1 506 ? -22.206 -32.445 22.444 1.00 43.47 485 GLN A C 1
ATOM 3492 O O . GLN A 1 506 ? -22.514 -32.713 21.280 1.00 40.82 485 GLN A O 1
ATOM 3498 N N . VAL A 1 507 ? -21.382 -33.201 23.159 1.00 42.34 486 VAL A N 1
ATOM 3499 C CA . VAL A 1 507 ? -20.833 -34.450 22.634 1.00 43.23 486 VAL A CA 1
ATOM 3500 C C . VAL A 1 507 ? -21.289 -35.579 23.548 1.00 43.52 486 VAL A C 1
ATOM 3501 O O . VAL A 1 507 ? -21.647 -35.347 24.716 1.00 43.30 486 VAL A O 1
ATOM 3505 N N . PRO A 1 508 ? -21.310 -36.818 23.048 1.00 41.98 487 PRO A N 1
ATOM 3506 C CA . PRO A 1 508 ? -21.782 -37.931 23.881 1.00 44.21 487 PRO A CA 1
ATOM 3507 C C . PRO A 1 508 ? -20.885 -38.148 25.089 1.00 45.84 487 PRO A C 1
ATOM 3508 O O . PRO A 1 508 ? -19.681 -37.882 25.057 1.00 40.68 487 PRO A O 1
ATOM 3512 N N . ALA A 1 509 ? -21.494 -38.617 26.175 1.00 47.52 488 ALA A N 1
ATOM 3513 C CA . ALA A 1 509 ? -20.711 -39.063 27.316 1.00 49.76 488 ALA A CA 1
ATOM 3514 C C . ALA A 1 509 ? -19.754 -40.163 26.872 1.00 45.19 488 ALA A C 1
ATOM 3515 O O . ALA A 1 509 ? -20.050 -40.940 25.963 1.00 40.54 488 ALA A O 1
ATOM 3517 N N . GLY A 1 510 ? -18.586 -40.212 27.503 1.00 42.97 489 GLY A N 1
ATOM 3518 C CA . GLY A 1 510 ? -17.577 -41.160 27.079 1.00 45.57 489 GLY A CA 1
ATOM 3519 C C . GLY A 1 510 ? -16.729 -40.705 25.913 1.00 44.36 489 GLY A C 1
ATOM 3520 O O . GLY A 1 510 ? -15.938 -41.499 25.395 1.00 40.28 489 GLY A O 1
ATOM 3521 N N . THR A 1 511 ? -16.874 -39.453 25.478 1.00 39.84 490 THR A N 1
ATOM 3522 C CA . THR A 1 511 ? -16.026 -38.884 24.436 1.00 38.14 490 THR A CA 1
ATOM 3523 C C . THR A 1 511 ? -14.700 -38.483 25.068 1.00 37.13 490 THR A C 1
ATOM 3524 O O . THR A 1 511 ? -14.626 -37.479 25.784 1.00 34.54 490 THR A O 1
ATOM 3528 N N . TRP A 1 512 ? -13.648 -39.260 24.820 1.00 37.66 491 TRP A N 1
ATOM 3529 C CA . TRP A 1 512 ? -12.326 -38.985 25.388 1.00 37.46 491 TRP A CA 1
ATOM 3530 C C . TRP A 1 512 ? -11.257 -39.297 24.353 1.00 41.94 491 TRP A C 1
ATOM 3531 O O . TRP A 1 512 ? -10.528 -40.292 24.457 1.00 38.98 491 TRP A O 1
ATOM 3542 N N . PRO A 1 513 ? -11.121 -38.444 23.341 1.00 40.94 492 PRO A N 1
ATOM 3543 C CA . PRO A 1 513 ? -10.135 -38.705 22.289 1.00 42.60 492 PRO A CA 1
ATOM 3544 C C . PRO A 1 513 ? -8.715 -38.512 22.795 1.00 43.22 492 PRO A C 1
ATOM 3545 O O . PRO A 1 513 ? -8.450 -37.727 23.710 1.00 39.00 492 PRO A O 1
ATOM 3549 N N . ASP A 1 514 ? -7.795 -39.255 22.189 1.00 38.29 493 ASP A N 1
ATOM 3550 C CA . ASP A 1 514 ? -6.373 -39.074 22.434 1.00 41.33 493 ASP A CA 1
ATOM 3551 C C . ASP A 1 514 ? -5.819 -38.055 21.448 1.00 42.54 493 ASP A C 1
ATOM 3552 O O . ASP A 1 514 ? -6.001 -38.194 20.235 1.00 46.11 493 ASP A O 1
ATOM 3557 N N . LEU A 1 515 ? -5.162 -37.023 21.967 1.00 40.87 494 LEU A N 1
ATOM 3558 C CA . LEU A 1 515 ? -4.459 -36.071 21.125 1.00 42.93 494 LEU A CA 1
ATOM 3559 C C . LEU A 1 515 ? -3.022 -35.941 21.610 1.00 42.55 494 LEU A C 1
ATOM 3560 O O . LEU A 1 515 ? -2.697 -36.242 22.762 1.00 41.27 494 LEU A O 1
ATOM 3565 N N . LYS A 1 516 ? -2.160 -35.505 20.704 1.00 38.09 495 LYS A N 1
ATOM 3566 C CA . LYS A 1 516 ? -0.761 -35.252 21.015 1.00 38.10 495 LYS A CA 1
ATOM 3567 C C . LYS A 1 516 ? -0.635 -33.763 21.305 1.00 37.00 495 LYS A C 1
ATOM 3568 O O . LYS A 1 516 ? -0.807 -32.935 20.404 1.00 35.64 495 LYS A O 1
ATOM 3574 N N . TRP A 1 517 ? -0.371 -33.422 22.565 1.00 37.17 496 TRP A N 1
ATOM 3575 C CA . TRP A 1 517 ? -0.273 -32.016 22.932 1.00 36.90 496 TRP A CA 1
ATOM 3576 C C . TRP A 1 517 ? 0.852 -31.353 22.151 1.00 41.66 496 TRP A C 1
ATOM 3577 O O . TRP A 1 517 ? 1.984 -31.847 22.121 1.00 37.85 496 TRP A O 1
ATOM 3588 N N . GLY A 1 518 ? 0.534 -30.237 21.504 1.00 36.58 497 GLY A N 1
ATOM 3589 C CA . GLY A 1 518 ? 1.508 -29.502 20.733 1.00 35.64 497 GLY A CA 1
ATOM 3590 C C . GLY A 1 518 ? 1.406 -29.672 19.231 1.00 39.03 497 GLY A C 1
ATOM 3591 O O . GLY A 1 518 ? 2.069 -28.927 18.502 1.00 40.64 497 GLY A O 1
ATOM 3592 N N . GLU A 1 519 ? 0.617 -30.620 18.732 1.00 34.18 498 GLU A N 1
ATOM 3593 C CA A GLU A 1 519 ? 0.446 -30.812 17.296 0.50 36.93 498 GLU A CA 1
ATOM 3594 C CA B GLU A 1 519 ? 0.466 -30.781 17.294 0.50 37.02 498 GLU A CA 1
ATOM 3595 C C . GLU A 1 519 ? -0.816 -30.097 16.831 1.00 37.21 498 GLU A C 1
ATOM 3596 O O . GLU A 1 519 ? -1.883 -30.261 17.436 1.00 35.72 498 GLU A O 1
ATOM 3607 N N . TRP A 1 520 ? -0.690 -29.293 15.780 1.00 36.81 499 TRP A N 1
ATOM 3608 C CA . TRP A 1 520 ? -1.833 -28.619 15.186 1.00 34.11 499 TRP A CA 1
ATOM 3609 C C . TRP A 1 520 ? -2.541 -29.576 14.232 1.00 37.15 499 TRP A C 1
ATOM 3610 O O . TRP A 1 520 ? -2.120 -30.719 14.033 1.00 37.60 499 TRP A O 1
ATOM 3621 N N . GLU A 1 521 ? -3.628 -29.109 13.621 1.00 37.23 500 GLU A N 1
ATOM 3622 C CA . GLU A 1 521 ? -4.353 -29.905 12.635 1.00 42.34 500 GLU A CA 1
ATOM 3623 C C . GLU A 1 521 ? -4.783 -29.006 11.489 1.00 42.26 500 GLU A C 1
ATOM 3624 O O . GLU A 1 521 ? -5.484 -28.014 11.708 1.00 39.17 500 GLU A O 1
ATOM 3630 N N . ARG A 1 522 ? -4.367 -29.348 10.272 1.00 40.86 501 ARG A N 1
ATOM 3631 C CA . ARG A 1 522 ? -4.840 -28.619 9.104 1.00 43.93 501 ARG A CA 1
ATOM 3632 C C . ARG A 1 522 ? -6.299 -28.963 8.829 1.00 43.17 501 ARG A C 1
ATOM 3633 O O . ARG A 1 522 ? -6.678 -30.137 8.804 1.00 42.42 501 ARG A O 1
ATOM 3641 N N . LEU A 1 523 ? -7.122 -27.932 8.627 1.00 42.02 502 LEU A N 1
ATOM 3642 C CA . LEU A 1 523 ? -8.539 -28.119 8.350 1.00 41.01 502 LEU A CA 1
ATOM 3643 C C . LEU A 1 523 ? -8.949 -27.707 6.943 1.00 45.37 502 LEU A C 1
ATOM 3644 O O . LEU A 1 523 ? -10.001 -28.152 6.472 1.00 47.65 502 LEU A O 1
ATOM 3649 N N . LYS A 1 524 ? -8.150 -26.887 6.261 1.00 44.34 503 LYS A N 1
ATOM 3650 C CA . LYS A 1 524 ? -8.432 -26.464 4.895 1.00 46.91 503 LYS A CA 1
ATOM 3651 C C . LYS A 1 524 ? -7.142 -26.475 4.091 1.00 45.19 503 LYS A C 1
ATOM 3652 O O . LYS A 1 524 ? -6.115 -25.974 4.557 1.00 41.93 503 LYS A O 1
ATOM 3658 N N . GLY A 1 525 ? -7.201 -27.037 2.887 1.00 50.86 504 GLY A N 1
ATOM 3659 C CA . GLY A 1 525 ? -6.026 -27.086 2.045 1.00 52.38 504 GLY A CA 1
ATOM 3660 C C . GLY A 1 525 ? -5.651 -25.725 1.489 1.00 52.47 504 GLY A C 1
ATOM 3661 O O . GLY A 1 525 ? -6.470 -24.812 1.371 1.00 49.77 504 GLY A O 1
ATOM 3662 N N . GLY A 1 526 ? -4.374 -25.598 1.140 1.00 53.10 505 GLY A N 1
ATOM 3663 C CA . GLY A 1 526 ? -3.856 -24.365 0.584 1.00 56.56 505 GLY A CA 1
ATOM 3664 C C . GLY A 1 526 ? -2.464 -24.039 1.082 1.00 56.37 505 GLY A C 1
ATOM 3665 O O . GLY A 1 526 ? -2.202 -24.101 2.287 1.00 54.65 505 GLY A O 1
ATOM 3666 N N . ASP A 1 527 ? -1.558 -23.698 0.166 1.00 55.83 506 ASP A N 1
ATOM 3667 C CA . ASP A 1 527 ? -0.191 -23.355 0.527 1.00 60.64 506 ASP A CA 1
ATOM 3668 C C . ASP A 1 527 ? 0.178 -21.916 0.202 1.00 62.80 506 ASP A C 1
ATOM 3669 O O . ASP A 1 527 ? 1.210 -21.439 0.685 1.00 62.92 506 ASP A O 1
ATOM 3674 N N . ASP A 1 528 ? -0.631 -21.215 -0.593 1.00 64.08 507 ASP A N 1
ATOM 3675 C CA . ASP A 1 528 ? -0.382 -19.825 -0.955 1.00 70.87 507 ASP A CA 1
ATOM 3676 C C . ASP A 1 528 ? -0.434 -18.935 0.281 1.00 65.05 507 ASP A C 1
ATOM 3677 O O . ASP A 1 528 ? 0.587 -18.391 0.718 1.00 60.05 507 ASP A O 1
ATOM 3682 N N . VAL A 1 529 ? -1.627 -18.782 0.847 1.00 60.79 508 VAL A N 1
ATOM 3683 C CA . VAL A 1 529 ? -1.833 -18.056 2.092 1.00 53.57 508 VAL A CA 1
ATOM 3684 C C . VAL A 1 529 ? -2.463 -19.024 3.081 1.00 48.59 508 VAL A C 1
ATOM 3685 O O . VAL A 1 529 ? -3.405 -19.745 2.734 1.00 47.35 508 VAL A O 1
ATOM 3689 N N . VAL A 1 530 ? -1.928 -19.059 4.299 1.00 44.87 509 VAL A N 1
ATOM 3690 C CA . VAL A 1 530 ? -2.394 -19.976 5.331 1.00 42.00 509 VAL A CA 1
ATOM 3691 C C . VAL A 1 530 ? -2.767 -19.178 6.571 1.00 39.20 509 VAL A C 1
ATOM 3692 O O . VAL A 1 530 ? -1.990 -18.331 7.027 1.00 38.75 509 VAL A O 1
ATOM 3696 N N . ILE A 1 531 ? -3.956 -19.444 7.109 1.00 39.29 510 ILE A N 1
ATOM 3697 C CA . ILE A 1 531 ? -4.430 -18.814 8.335 1.00 37.69 510 ILE A CA 1
ATOM 3698 C C . ILE A 1 531 ? -4.173 -19.764 9.493 1.00 39.18 510 ILE A C 1
ATOM 3699 O O . ILE A 1 531 ? -4.539 -20.945 9.430 1.00 39.53 510 ILE A O 1
ATOM 3704 N N . LEU A 1 532 ? -3.550 -19.252 10.552 1.00 39.71 511 LEU A N 1
ATOM 3705 C CA . LEU A 1 532 ? -3.311 -20.003 11.778 1.00 38.24 511 LEU A CA 1
ATOM 3706 C C . LEU A 1 532 ? -4.190 -19.410 12.872 1.00 35.49 511 LEU A C 1
ATOM 3707 O O . LEU A 1 532 ? -4.074 -18.220 13.184 1.00 34.14 511 LEU A O 1
ATOM 3712 N N . ALA A 1 533 ? -5.064 -20.231 13.451 1.00 34.56 512 ALA A N 1
ATOM 3713 C CA . ALA A 1 533 ? -5.998 -19.727 14.450 1.00 34.85 512 ALA A CA 1
ATOM 3714 C C . ALA A 1 533 ? -6.539 -20.886 15.273 1.00 35.12 512 ALA A C 1
ATOM 3715 O O . ALA A 1 533 ? -6.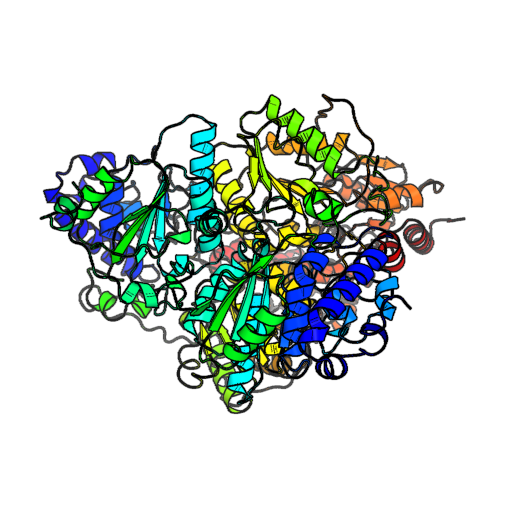609 -22.020 14.799 1.00 33.68 512 ALA A O 1
ATOM 3717 N N . GLY A 1 534 ? -6.935 -20.580 16.511 1.00 33.87 513 GLY A N 1
ATOM 3718 C CA . GLY A 1 534 ? -7.559 -21.561 17.367 1.00 34.60 513 GLY A CA 1
ATOM 3719 C C . GLY A 1 534 ? -8.793 -20.989 18.036 1.00 36.10 513 GLY A C 1
ATOM 3720 O O . GLY A 1 534 ? -9.003 -19.779 18.073 1.00 31.34 513 GLY A O 1
ATOM 3721 N N . GLY A 1 535 ? -9.626 -21.895 18.547 1.00 38.07 514 GLY A N 1
ATOM 3722 C CA . GLY A 1 535 ? -10.782 -21.479 19.331 1.00 33.94 514 GLY A CA 1
ATOM 3723 C C . GLY A 1 535 ? -11.707 -20.563 18.556 1.00 33.65 514 GLY A C 1
ATOM 3724 O O . GLY A 1 535 ? -12.022 -20.799 17.386 1.00 34.33 514 GLY A O 1
ATOM 3725 N N . LYS A 1 536 ? -12.137 -19.483 19.214 1.00 36.26 515 LYS A N 1
ATOM 3726 C CA . LYS A 1 536 ? -13.069 -18.554 18.583 1.00 37.06 515 LYS A CA 1
ATOM 3727 C C . LYS A 1 536 ? -12.475 -17.944 17.319 1.00 35.36 515 LYS A C 1
ATOM 3728 O O . LYS A 1 536 ? -13.184 -17.746 16.325 1.00 34.95 515 LYS A O 1
ATOM 3734 N N . ALA A 1 537 ? -11.173 -17.652 17.331 1.00 34.39 516 ALA A N 1
ATOM 3735 C CA . ALA A 1 537 ? -10.535 -17.099 16.139 1.00 35.97 516 ALA A CA 1
ATOM 3736 C C . ALA A 1 537 ? -10.568 -18.082 14.978 1.00 32.66 516 ALA A C 1
ATOM 3737 O O . ALA A 1 537 ? -10.665 -17.668 13.818 1.00 32.74 516 ALA A O 1
ATOM 3739 N N . LEU A 1 538 ? -10.490 -19.382 15.269 1.00 32.58 517 LEU A N 1
ATOM 3740 C CA . LEU A 1 538 ? -10.569 -20.387 14.213 1.00 31.95 517 LEU A CA 1
ATOM 3741 C C . LEU A 1 538 ? -11.944 -20.399 13.556 1.00 34.39 517 LEU A C 1
ATOM 3742 O O . LEU A 1 538 ? -12.054 -20.590 12.337 1.00 36.29 517 LEU A O 1
ATOM 3747 N N . ASP A 1 539 ? -13.007 -20.219 14.344 1.00 33.94 518 ASP A N 1
ATOM 3748 C CA . ASP A 1 539 ? -14.345 -20.146 13.762 1.00 39.82 518 ASP A CA 1
ATOM 3749 C C . ASP A 1 539 ? -14.435 -19.013 12.748 1.00 38.89 518 ASP A C 1
ATOM 3750 O O . ASP A 1 539 ? -15.010 -19.179 11.664 1.00 38.93 518 ASP A O 1
ATOM 3755 N N . TYR A 1 540 ? -13.862 -17.854 13.082 1.00 36.00 519 TYR A N 1
ATOM 3756 C CA . TYR A 1 540 ? -13.816 -16.742 12.139 1.00 39.04 519 TYR A CA 1
ATOM 3757 C C . TYR A 1 540 ? -13.015 -17.109 10.895 1.00 37.42 519 TYR A C 1
ATOM 3758 O O . TYR A 1 540 ? -13.409 -16.775 9.772 1.00 41.78 519 TYR A O 1
ATOM 3767 N N . ALA A 1 541 ? -11.887 -17.804 11.077 1.00 34.83 520 ALA A N 1
ATOM 3768 C CA . ALA A 1 541 ? -11.021 -18.123 9.945 1.00 37.32 520 ALA A CA 1
ATOM 3769 C C . ALA A 1 541 ? -11.689 -19.098 8.981 1.00 40.78 520 ALA A C 1
ATOM 3770 O O . ALA A 1 541 ? -11.612 -18.924 7.758 1.00 41.07 520 ALA A O 1
ATOM 3772 N N . LEU A 1 542 ? -12.338 -20.138 9.512 1.00 40.04 521 LEU A N 1
ATOM 3773 C CA . LEU A 1 542 ? -13.014 -21.105 8.652 1.00 42.08 521 LEU A CA 1
ATOM 3774 C C . LEU A 1 542 ? -14.172 -20.458 7.908 1.00 42.84 521 LEU A C 1
ATOM 3775 O O . LEU A 1 542 ? -14.407 -20.754 6.730 1.00 43.12 521 LEU A O 1
ATOM 3780 N N . LYS A 1 543 ? -14.909 -19.573 8.582 1.00 42.46 522 LYS A N 1
ATOM 3781 C CA . LYS A 1 543 ? -15.990 -18.851 7.920 1.00 47.23 522 LYS A CA 1
ATOM 3782 C C . LYS A 1 543 ? -15.448 -17.945 6.821 1.00 47.69 522 LYS A C 1
ATOM 3783 O O . LYS A 1 543 ? -16.072 -17.798 5.765 1.00 50.36 522 LYS A O 1
ATOM 3789 N N . ALA A 1 544 ? -14.274 -17.346 7.044 1.00 45.23 523 ALA A N 1
ATOM 3790 C CA . ALA A 1 544 ? -13.708 -16.427 6.061 1.00 44.37 523 ALA A CA 1
ATOM 3791 C C . ALA A 1 544 ? -13.248 -17.160 4.807 1.00 45.68 523 ALA A C 1
ATOM 3792 O O . ALA A 1 544 ? -13.440 -16.668 3.688 1.00 48.24 523 ALA A O 1
ATOM 3794 N N . ALA A 1 545 ? -12.634 -18.330 4.969 1.00 45.07 524 ALA A N 1
ATOM 3795 C CA . ALA A 1 545 ? -12.119 -19.105 3.849 1.00 48.39 524 ALA A CA 1
ATOM 3796 C C . ALA A 1 545 ? -13.142 -20.077 3.278 1.00 50.72 524 ALA A C 1
ATOM 3797 O O . ALA A 1 545 ? -12.781 -20.908 2.438 1.00 49.22 524 ALA A O 1
ATOM 3799 N N . GLU A 1 546 ? -14.408 -19.966 3.690 1.00 56.00 525 GLU A N 1
ATOM 3800 C CA . GLU A 1 546 ? -15.408 -20.978 3.359 1.00 64.82 525 GLU A CA 1
ATOM 3801 C C . GLU A 1 546 ? -15.525 -21.183 1.854 1.00 68.14 525 GLU A C 1
ATOM 3802 O O . GLU A 1 546 ? -15.722 -22.312 1.386 1.00 69.88 525 GLU A O 1
ATOM 3808 N N . ASP A 1 547 ? -15.411 -20.105 1.079 1.00 64.23 526 ASP A N 1
ATOM 3809 C CA . ASP A 1 547 ? -15.564 -20.160 -0.368 1.00 65.78 526 ASP A CA 1
ATOM 3810 C C . ASP A 1 547 ? -14.269 -19.827 -1.102 1.00 65.41 526 ASP A C 1
ATOM 3811 O O . ASP A 1 547 ? -14.307 -19.450 -2.278 1.00 66.51 526 ASP A O 1
ATOM 3816 N N . LEU A 1 548 ? -13.119 -19.958 -0.434 1.00 58.40 527 LEU A N 1
ATOM 3817 C CA . LEU A 1 548 ? -11.829 -19.559 -0.995 1.00 56.64 527 LEU A CA 1
ATOM 3818 C C . LEU A 1 548 ? -10.905 -20.768 -1.067 1.00 56.10 527 LEU A C 1
ATOM 3819 O O . LEU A 1 548 ? -10.086 -20.987 -0.160 1.00 50.53 527 LEU A O 1
ATOM 3824 N N . PRO A 1 549 ? -10.980 -21.564 -2.133 1.00 62.33 528 PRO A N 1
ATOM 3825 C CA . PRO A 1 549 ? -10.030 -22.672 -2.283 1.00 63.78 528 PRO A CA 1
ATOM 3826 C C . PRO A 1 549 ? -8.615 -22.143 -2.457 1.00 64.39 528 PRO A C 1
ATOM 3827 O O . PRO A 1 549 ? -8.392 -21.111 -3.092 1.00 67.22 528 PRO A O 1
ATOM 3831 N N . GLY A 1 550 ? -7.651 -22.866 -1.889 1.00 63.93 529 GLY A N 1
ATOM 3832 C CA . GLY A 1 550 ? -6.278 -22.417 -1.875 1.00 64.96 529 GLY A CA 1
ATOM 3833 C C . GLY A 1 550 ? -5.893 -21.571 -0.679 1.00 58.35 529 GLY A C 1
ATOM 3834 O O . GLY A 1 550 ? -4.698 -21.308 -0.485 1.00 58.07 529 GLY A O 1
ATOM 3835 N N . VAL A 1 551 ? -6.858 -21.126 0.119 1.00 50.42 530 VAL A N 1
ATOM 3836 C CA . VAL A 1 551 ? -6.579 -20.465 1.389 1.00 44.96 530 VAL A CA 1
ATOM 3837 C C . VAL A 1 551 ? -6.542 -21.547 2.460 1.00 48.43 530 VAL A C 1
ATOM 3838 O O . VAL A 1 551 ? -7.582 -22.088 2.846 1.00 46.29 530 VAL A O 1
ATOM 3842 N N . GLY A 1 552 ? -5.344 -21.874 2.933 1.00 47.57 531 GLY A N 1
ATOM 3843 C CA . GLY A 1 552 ? -5.228 -22.872 3.972 1.00 44.27 531 GLY A CA 1
ATOM 3844 C C . GLY A 1 552 ? -5.669 -22.331 5.317 1.00 43.29 531 GLY A C 1
ATOM 3845 O O . GLY A 1 552 ? -5.528 -21.145 5.623 1.00 39.42 531 GLY A O 1
ATOM 3846 N N . VAL A 1 553 ? -6.231 -23.221 6.128 1.00 39.51 532 VAL A N 1
ATOM 3847 C CA . VAL A 1 553 ? -6.611 -22.908 7.499 1.00 37.64 532 VAL A CA 1
ATOM 3848 C C . VAL A 1 553 ? -6.076 -24.016 8.389 1.00 38.09 532 VAL A C 1
ATOM 3849 O O . VAL A 1 553 ? -6.341 -25.197 8.142 1.00 39.69 532 VAL A O 1
ATOM 3853 N N . VAL A 1 554 ? -5.316 -23.636 9.412 1.00 38.25 533 VAL A N 1
ATOM 3854 C CA . VAL A 1 554 ? -4.729 -24.576 10.356 1.00 36.01 533 VAL A CA 1
ATOM 3855 C C . VAL A 1 554 ? -5.322 -24.306 11.730 1.00 38.14 533 VAL A C 1
ATOM 3856 O O . VAL A 1 554 ? -5.311 -23.163 12.204 1.00 36.30 533 VAL A O 1
ATOM 3860 N N . ASN A 1 555 ? -5.845 -25.356 12.361 1.00 37.15 534 ASN A N 1
ATOM 3861 C CA . ASN A 1 555 ? -6.279 -25.262 13.747 1.00 33.34 534 ASN A CA 1
ATOM 3862 C C . ASN A 1 555 ? -5.053 -25.198 14.647 1.00 32.77 534 ASN A C 1
ATOM 3863 O O . ASN A 1 555 ? -4.500 -26.233 15.038 1.00 33.05 534 ASN A O 1
ATOM 3868 N N . ALA A 1 556 ? -4.609 -23.981 14.962 1.00 32.81 535 ALA A N 1
ATOM 3869 C CA . ALA A 1 556 ? -3.498 -23.774 15.888 1.00 33.19 535 ALA A CA 1
ATOM 3870 C C . ALA A 1 556 ? -4.039 -23.881 17.314 1.00 34.13 535 ALA A C 1
ATOM 3871 O O . ALA A 1 556 ? -4.170 -22.903 18.053 1.00 33.12 535 ALA A O 1
ATOM 3873 N N . ARG A 1 557 ? -4.379 -25.116 17.685 1.00 34.77 536 ARG A N 1
ATOM 3874 C CA . ARG A 1 557 ? -5.030 -25.391 18.958 1.00 32.43 536 ARG A CA 1
ATOM 3875 C C . ARG A 1 557 ? -4.059 -25.413 20.129 1.00 34.02 536 ARG A C 1
ATOM 3876 O O . ARG A 1 557 ? -4.495 -25.600 21.270 1.00 34.73 536 ARG A O 1
ATOM 3884 N N . PHE A 1 558 ? -2.764 -25.219 19.889 1.00 30.83 537 PHE A N 1
ATOM 3885 C CA . PHE A 1 558 ? -1.786 -25.143 20.967 1.00 27.56 537 PHE A CA 1
ATOM 3886 C C . PHE A 1 558 ? -0.943 -23.892 20.785 1.00 32.06 537 PHE A C 1
ATOM 3887 O O . PHE A 1 558 ? -0.307 -23.712 19.742 1.00 33.03 537 PHE A O 1
ATOM 3895 N N . VAL A 1 559 ? -0.959 -23.032 21.801 1.00 33.06 538 VAL A N 1
ATOM 3896 C CA . VAL A 1 559 ? -0.132 -21.833 21.816 1.00 30.92 538 VAL A CA 1
ATOM 3897 C C . VAL A 1 559 ? 1.197 -22.095 22.517 1.00 33.32 538 VAL A C 1
ATOM 3898 O O . VAL A 1 559 ? 2.205 -21.464 22.185 1.00 31.71 538 VAL A O 1
ATOM 3902 N N . LYS A 1 560 ? 1.229 -23.034 23.465 1.00 30.71 539 LYS A N 1
ATOM 3903 C CA . LYS A 1 560 ? 2.487 -23.448 24.074 1.00 31.11 539 LYS A CA 1
ATOM 3904 C C . LYS A 1 560 ? 2.466 -24.953 24.319 1.00 30.22 539 LYS A C 1
ATOM 3905 O O . LYS A 1 560 ? 1.617 -25.448 25.072 1.00 29.83 539 LYS A O 1
ATOM 3911 N N . PRO A 1 561 ? 3.341 -25.725 23.657 1.00 31.85 540 PRO A N 1
ATOM 3912 C CA . PRO A 1 561 ? 4.254 -25.233 22.623 1.00 30.49 540 PRO A CA 1
ATOM 3913 C C . PRO A 1 561 ? 3.517 -25.003 21.313 1.00 34.35 540 PRO A C 1
ATOM 3914 O O . PRO A 1 561 ? 2.402 -25.494 21.160 1.00 35.85 540 PRO A O 1
ATOM 3918 N N . LEU A 1 562 ? 4.125 -24.269 20.389 1.00 34.27 541 LEU A N 1
ATOM 3919 C CA . LEU A 1 562 ? 3.624 -24.262 19.026 1.00 37.48 541 LEU A CA 1
ATOM 3920 C C . LEU A 1 562 ? 3.945 -25.596 18.359 1.00 39.22 541 LEU A C 1
ATOM 3921 O O . LEU A 1 562 ? 4.796 -26.361 18.822 1.00 36.22 541 LEU A O 1
ATOM 3926 N N . ASP A 1 563 ? 3.241 -25.882 17.264 1.00 36.50 542 ASP A N 1
ATOM 3927 C CA . ASP A 1 563 ? 3.612 -27.018 16.424 1.00 36.22 542 ASP A CA 1
ATOM 3928 C C . ASP A 1 563 ? 4.792 -26.565 15.577 1.00 40.31 542 ASP A C 1
ATOM 3929 O O . ASP A 1 563 ? 4.633 -26.088 14.452 1.00 39.50 542 ASP A O 1
ATOM 3934 N N . GLU A 1 564 ? 5.995 -26.719 16.139 1.00 41.98 543 GLU A N 1
ATOM 3935 C CA . GLU A 1 564 ? 7.205 -26.243 15.473 1.00 45.19 543 GLU A CA 1
ATOM 3936 C C . GLU A 1 564 ? 7.387 -26.904 14.114 1.00 44.91 543 GLU A C 1
ATOM 3937 O O . GLU A 1 564 ? 7.796 -26.251 13.147 1.00 44.71 543 GLU A O 1
ATOM 3943 N N . GLU A 1 565 ? 7.091 -28.202 14.021 1.00 43.54 544 GLU A N 1
ATOM 3944 C CA . GLU A 1 565 ? 7.291 -28.911 12.761 1.00 46.25 544 GLU A CA 1
ATOM 3945 C C . GLU A 1 565 ? 6.360 -28.385 11.674 1.00 44.12 544 GLU A C 1
ATOM 3946 O O . GLU A 1 565 ? 6.796 -28.148 10.541 1.00 44.30 544 GLU A O 1
ATOM 3952 N N . MET A 1 566 ? 5.081 -28.182 11.997 1.00 43.15 545 MET A N 1
ATOM 3953 C CA . MET A 1 566 ? 4.147 -27.706 10.981 1.00 44.31 545 MET A CA 1
ATOM 3954 C C . MET A 1 566 ? 4.396 -26.242 10.639 1.00 41.02 545 MET A C 1
ATOM 3955 O O . MET A 1 566 ? 4.272 -25.842 9.476 1.00 41.38 545 MET A O 1
ATOM 3960 N N . LEU A 1 567 ? 4.751 -25.428 11.635 1.00 40.69 546 LEU A N 1
ATOM 3961 C CA . LEU A 1 567 ? 5.036 -24.021 11.368 1.00 39.41 546 LEU A CA 1
ATOM 3962 C C . LEU A 1 567 ? 6.253 -23.868 10.463 1.00 44.23 546 LEU A C 1
ATOM 3963 O O . LEU A 1 567 ? 6.271 -23.003 9.578 1.00 45.64 546 LEU A O 1
ATOM 3968 N N . ARG A 1 568 ? 7.278 -24.702 10.664 1.00 41.27 547 ARG A N 1
ATOM 3969 C CA . ARG A 1 568 ? 8.450 -24.644 9.796 1.00 45.14 547 ARG A CA 1
ATOM 3970 C C . ARG A 1 568 ? 8.078 -24.954 8.353 1.00 48.67 547 ARG A C 1
ATOM 3971 O O . ARG A 1 568 ? 8.508 -24.253 7.429 1.00 49.24 547 ARG A O 1
ATOM 3979 N N . GLU A 1 569 ? 7.267 -25.993 8.142 1.00 47.48 548 GLU A N 1
ATOM 3980 C CA . GLU A 1 569 ? 6.868 -26.363 6.787 1.00 53.45 548 GLU A CA 1
ATOM 3981 C C . GLU A 1 569 ? 5.978 -25.296 6.161 1.00 51.35 548 GLU A C 1
ATOM 3982 O O . GLU A 1 569 ? 6.203 -24.879 5.018 1.00 52.09 548 GLU A O 1
ATOM 3988 N N . VAL A 1 570 ? 4.956 -24.848 6.893 1.00 49.73 549 VAL A N 1
ATOM 3989 C CA . VAL A 1 570 ? 4.020 -23.868 6.350 1.00 48.81 549 VAL A CA 1
ATOM 3990 C C . VAL A 1 570 ? 4.698 -22.512 6.186 1.00 50.48 549 VAL A C 1
ATOM 3991 O O . VAL A 1 570 ? 4.480 -21.809 5.191 1.00 48.94 549 VAL A O 1
ATOM 3995 N N . GLY A 1 571 ? 5.538 -22.128 7.149 1.00 49.50 550 GLY A N 1
ATOM 3996 C CA . GLY A 1 571 ? 6.218 -20.847 7.064 1.00 47.16 550 GLY A CA 1
ATOM 3997 C C . GLY A 1 571 ? 7.235 -20.776 5.943 1.00 53.17 550 GLY A C 1
ATOM 3998 O O . GLY A 1 571 ? 7.522 -19.691 5.430 1.00 52.40 550 GLY A O 1
ATOM 3999 N N . GLY A 1 572 ? 7.790 -21.917 5.546 1.00 54.67 551 GLY A N 1
ATOM 4000 C CA . GLY A 1 572 ? 8.785 -21.931 4.493 1.00 58.00 551 GLY A CA 1
ATOM 4001 C C . GLY A 1 572 ? 8.185 -22.024 3.107 1.00 60.97 551 GLY A C 1
ATOM 4002 O O . GLY A 1 572 ? 8.832 -21.664 2.119 1.00 63.60 551 GLY A O 1
ATOM 4003 N N . ARG A 1 573 ? 6.941 -22.490 3.020 1.00 60.65 552 ARG A N 1
ATOM 4004 C CA . ARG A 1 573 ? 6.297 -22.721 1.734 1.00 62.22 552 ARG A CA 1
ATOM 4005 C C . ARG A 1 573 ? 5.281 -21.649 1.365 1.00 61.01 552 ARG A C 1
ATOM 4006 O O . ARG A 1 573 ? 5.050 -21.415 0.174 1.00 62.18 552 ARG A O 1
ATOM 4014 N N . ALA A 1 574 ? 4.684 -20.978 2.344 1.00 56.16 553 ALA A N 1
ATOM 4015 C CA . ALA A 1 574 ? 3.682 -19.964 2.057 1.00 54.68 553 ALA A CA 1
ATOM 4016 C C . ALA A 1 574 ? 4.344 -18.618 1.798 1.00 55.19 553 ALA A C 1
ATOM 4017 O O . ALA A 1 574 ? 5.396 -18.300 2.360 1.00 58.62 553 ALA A O 1
ATOM 4019 N N . ARG A 1 575 ? 3.718 -17.826 0.929 1.00 56.07 554 ARG A N 1
ATOM 4020 C CA . ARG A 1 575 ? 4.184 -16.458 0.741 1.00 57.07 554 ARG A CA 1
ATOM 4021 C C . ARG A 1 575 ? 3.687 -15.543 1.853 1.00 53.81 554 ARG A C 1
ATOM 4022 O O . ARG A 1 575 ? 4.342 -14.540 2.162 1.00 57.65 554 ARG A O 1
ATOM 4030 N N . ALA A 1 576 ? 2.545 -15.863 2.463 1.00 48.80 555 ALA A N 1
ATOM 4031 C CA . ALA A 1 576 ? 2.023 -15.049 3.551 1.00 44.03 555 ALA A CA 1
ATOM 4032 C C . ALA A 1 576 ? 1.245 -15.919 4.528 1.00 44.86 555 ALA A C 1
ATOM 4033 O O . ALA A 1 576 ? 0.580 -16.881 4.138 1.00 47.70 555 ALA A O 1
ATOM 4035 N N . LEU A 1 577 ? 1.324 -15.548 5.805 1.00 43.16 556 LEU A N 1
ATOM 4036 C CA . LEU A 1 577 ? 0.563 -16.170 6.874 1.00 40.82 556 LEU A CA 1
ATOM 4037 C C . LEU A 1 577 ? -0.337 -15.136 7.534 1.00 40.10 556 LEU A C 1
ATOM 4038 O O . LEU A 1 577 ? -0.016 -13.945 7.577 1.00 42.62 556 LEU A O 1
ATOM 4043 N N . ILE A 1 578 ? -1.461 -15.605 8.064 1.00 42.26 557 ILE A N 1
ATOM 4044 C CA . ILE A 1 578 ? -2.323 -14.803 8.921 1.00 40.72 557 ILE A CA 1
ATOM 4045 C C . ILE A 1 578 ? -2.467 -15.529 10.248 1.00 38.33 557 ILE A C 1
ATOM 4046 O O . ILE A 1 578 ? -2.850 -16.704 10.279 1.00 39.06 557 ILE A O 1
ATOM 4051 N N . THR A 1 579 ? -2.151 -14.840 11.339 1.00 35.63 558 THR A N 1
ATOM 4052 C CA . THR A 1 579 ? -2.473 -15.334 12.667 1.00 34.63 558 THR A CA 1
ATOM 4053 C C . THR A 1 579 ? -3.663 -14.549 13.199 1.00 34.31 558 THR A C 1
ATOM 4054 O O . THR A 1 579 ? -3.761 -13.336 12.994 1.00 35.77 558 THR A O 1
ATOM 4058 N N . VAL A 1 580 ? -4.585 -15.255 13.844 1.00 34.69 559 VAL A N 1
ATOM 4059 C CA . VAL A 1 580 ? -5.778 -14.657 14.429 1.00 32.36 559 VAL A CA 1
ATOM 4060 C C . VAL A 1 580 ? -5.898 -15.160 15.856 1.00 32.22 559 VAL A C 1
ATOM 4061 O O . VAL A 1 580 ? -5.720 -16.356 16.117 1.00 34.51 559 VAL A O 1
ATOM 4065 N N . GLU A 1 581 ? -6.199 -14.252 16.782 1.00 29.96 560 GLU A N 1
ATOM 4066 C CA . GLU A 1 581 ? -6.321 -14.636 18.181 1.00 30.66 560 GLU A CA 1
ATOM 4067 C C . GLU A 1 581 ? -7.325 -13.729 18.878 1.00 32.79 560 GLU A C 1
ATOM 4068 O O . GLU A 1 581 ? -7.391 -12.528 18.599 1.00 33.24 560 GLU A O 1
ATOM 4074 N N . ASP A 1 582 ? -8.112 -14.321 19.778 1.00 30.34 561 ASP A N 1
ATOM 4075 C CA . ASP A 1 582 ? -9.009 -13.574 20.667 1.00 32.67 561 ASP A CA 1
ATOM 4076 C C . ASP A 1 582 ? -8.219 -13.202 21.923 1.00 31.19 561 ASP A C 1
ATOM 4077 O O . ASP A 1 582 ? -8.435 -13.712 23.024 1.00 30.78 561 ASP A O 1
ATOM 4082 N N . ASN A 1 583 ? -7.257 -12.308 21.715 1.00 28.88 562 ASN A N 1
ATOM 4083 C CA . ASN A 1 583 ? -6.231 -11.965 22.691 1.00 28.25 562 ASN A CA 1
ATOM 4084 C C . ASN A 1 583 ? -5.516 -10.731 22.163 1.00 29.02 562 ASN A C 1
ATOM 4085 O O . ASN A 1 583 ? -5.564 -10.442 20.964 1.00 29.04 562 ASN A O 1
ATOM 4090 N N . THR A 1 584 ? -4.854 -10.003 23.059 1.00 28.46 563 THR A N 1
ATOM 4091 C CA . THR A 1 584 ? -4.080 -8.853 22.609 1.00 28.95 563 THR A CA 1
ATOM 4092 C C . THR A 1 584 ? -3.013 -9.297 21.614 1.00 29.42 563 THR A C 1
ATOM 4093 O O . THR A 1 584 ? -2.464 -10.397 21.709 1.00 30.88 563 THR A O 1
ATOM 4097 N N . VAL A 1 585 ? -2.734 -8.433 20.633 1.00 31.69 564 VAL A N 1
ATOM 4098 C CA . VAL A 1 585 ? -1.650 -8.705 19.693 1.00 29.01 564 VAL A CA 1
ATOM 4099 C C . VAL A 1 585 ? -0.276 -8.595 20.335 1.00 34.62 564 VAL A C 1
ATOM 4100 O O . VAL A 1 585 ? 0.721 -8.978 19.713 1.00 33.60 564 VAL A O 1
ATOM 4104 N N . VAL A 1 586 ? -0.195 -8.073 21.555 1.00 33.26 565 VAL A N 1
ATOM 4105 C CA . VAL A 1 586 ? 1.081 -7.829 22.219 1.00 31.81 565 VAL A CA 1
ATOM 4106 C C . VAL A 1 586 ? 1.493 -9.096 22.957 1.00 32.04 565 VAL A C 1
ATOM 4107 O O . VAL A 1 586 ? 0.885 -9.464 23.966 1.00 31.16 565 VAL A O 1
ATOM 4111 N N . GLY A 1 587 ? 2.532 -9.764 22.454 1.00 31.39 566 GLY A N 1
ATOM 4112 C CA . GLY A 1 587 ? 3.112 -10.905 23.138 1.00 28.84 566 GLY A CA 1
ATOM 4113 C C . GLY A 1 587 ? 2.257 -12.151 23.178 1.00 31.49 566 GLY A C 1
ATOM 4114 O O . GLY A 1 587 ? 2.563 -13.068 23.947 1.00 30.62 566 GLY A O 1
ATOM 4115 N N . GLY A 1 588 ? 1.203 -12.224 22.369 1.00 32.66 567 GLY A N 1
ATOM 4116 C CA . GLY A 1 588 ? 0.315 -13.369 22.402 1.00 30.36 567 GLY A CA 1
ATOM 4117 C C . GLY A 1 588 ? 0.676 -14.418 21.371 1.00 33.11 567 GLY A C 1
ATOM 4118 O O . GLY A 1 588 ? 1.858 -14.702 21.154 1.00 29.72 567 GLY A O 1
ATOM 4119 N N . PHE A 1 589 ? -0.340 -14.990 20.721 1.00 32.23 568 PHE A N 1
ATOM 4120 C CA . PHE A 1 589 ? -0.109 -16.065 19.760 1.00 30.17 568 PHE A CA 1
ATOM 4121 C C . PHE A 1 589 ? 0.656 -15.563 18.541 1.00 32.26 568 PHE A C 1
ATOM 4122 O O . PHE A 1 589 ? 1.595 -16.217 18.073 1.00 31.76 568 PHE A O 1
ATOM 4130 N N . GLY A 1 590 ? 0.257 -14.408 18.002 1.00 33.92 569 GLY A N 1
ATOM 4131 C CA . GLY A 1 590 ? 0.990 -13.836 16.883 1.00 33.66 569 GLY A CA 1
ATOM 4132 C C . GLY A 1 590 ? 2.447 -13.575 17.216 1.00 34.15 569 GLY A C 1
ATOM 4133 O O . GLY A 1 590 ? 3.341 -13.900 16.430 1.00 33.57 569 GLY A O 1
ATOM 4134 N N . GLY A 1 591 ? 2.707 -13.013 18.398 1.00 32.35 570 GLY A N 1
ATOM 4135 C CA . GLY A 1 591 ? 4.085 -12.824 18.826 1.00 31.25 570 GLY A CA 1
ATOM 4136 C C . GLY A 1 591 ? 4.842 -14.136 18.943 1.00 31.05 570 GLY A C 1
ATOM 4137 O O . GLY A 1 591 ? 6.027 -14.212 18.609 1.00 34.13 570 GLY A O 1
ATOM 4138 N N . ALA A 1 592 ? 4.166 -15.187 19.416 1.00 33.41 571 ALA A N 1
ATOM 4139 C CA . ALA A 1 592 ? 4.806 -16.497 19.501 1.00 35.29 571 ALA A CA 1
ATOM 4140 C C . ALA A 1 592 ? 5.202 -17.009 18.122 1.00 36.31 571 ALA A C 1
ATOM 4141 O O . ALA A 1 592 ? 6.286 -17.585 17.952 1.00 36.63 571 ALA A O 1
ATOM 4143 N N . VAL A 1 593 ? 4.332 -16.818 17.128 1.00 32.42 572 VAL A N 1
ATOM 4144 C CA . VAL A 1 593 ? 4.641 -17.271 15.774 1.00 31.91 572 VAL A CA 1
ATOM 4145 C C . VAL A 1 593 ? 5.820 -16.489 15.207 1.00 35.20 572 VAL A C 1
ATOM 4146 O O . VAL A 1 593 ? 6.722 -17.063 14.586 1.00 39.90 572 VAL A O 1
ATOM 4150 N N . LEU A 1 594 ? 5.844 -15.171 15.427 1.00 33.14 573 LEU A N 1
ATOM 4151 C CA . LEU A 1 594 ? 6.955 -14.356 14.939 1.00 31.88 573 LEU A CA 1
ATOM 4152 C C . LEU A 1 594 ? 8.270 -14.742 15.608 1.00 35.50 573 LEU A C 1
ATOM 4153 O O . LEU A 1 594 ? 9.322 -14.760 14.959 1.00 38.62 573 LEU A O 1
ATOM 4158 N N . GLU A 1 595 ? 8.232 -15.037 16.911 1.00 34.64 574 GLU A N 1
ATOM 4159 C CA . GLU A 1 595 ? 9.437 -15.486 17.600 1.00 37.33 574 GLU A CA 1
ATOM 4160 C C . GLU A 1 595 ? 9.925 -16.815 17.038 1.00 36.33 574 GLU A C 1
ATOM 4161 O O . GLU A 1 595 ? 11.122 -16.990 16.788 1.00 38.45 574 GLU A O 1
ATOM 4167 N N . ALA A 1 596 ? 9.006 -17.760 16.820 1.00 33.65 575 ALA A N 1
ATOM 4168 C CA . ALA A 1 596 ? 9.395 -19.064 16.294 1.00 36.42 575 ALA A CA 1
ATOM 4169 C C . ALA A 1 596 ? 9.901 -18.958 14.861 1.00 39.76 575 ALA A C 1
ATOM 4170 O O . ALA A 1 596 ? 10.906 -19.585 14.505 1.00 43.39 575 ALA A O 1
ATOM 4172 N N . LEU A 1 597 ? 9.217 -18.175 14.020 1.00 38.34 576 LEU A N 1
ATOM 4173 C CA . LEU A 1 597 ? 9.684 -17.983 12.649 1.00 39.54 576 LEU A CA 1
ATOM 4174 C C . LEU A 1 597 ? 11.073 -17.363 12.626 1.00 40.93 576 LEU A C 1
ATOM 4175 O O . LEU A 1 597 ? 11.916 -17.737 11.801 1.00 43.23 576 LEU A O 1
ATOM 4180 N N . ASN A 1 598 ? 11.334 -16.411 13.524 1.00 37.40 577 ASN A N 1
ATOM 4181 C CA . ASN A 1 598 ? 12.651 -15.787 13.552 1.00 39.01 577 ASN A CA 1
ATOM 4182 C C . ASN A 1 598 ? 13.729 -16.781 13.966 1.00 42.53 577 ASN A C 1
ATOM 4183 O O . ASN A 1 598 ? 14.843 -16.749 13.432 1.00 45.91 577 ASN A O 1
ATOM 4188 N N . SER A 1 599 ? 13.421 -17.664 14.924 1.00 42.22 578 SER A N 1
ATOM 4189 C CA . SER A 1 599 ? 14.384 -18.686 15.327 1.00 47.94 578 SER A CA 1
ATOM 4190 C C . SER A 1 599 ? 14.692 -19.648 14.190 1.00 50.81 578 SER A C 1
ATOM 4191 O O . SER A 1 599 ? 15.793 -20.206 14.129 1.00 50.44 578 SER A O 1
ATOM 4194 N N . MET A 1 600 ? 13.740 -19.857 13.287 1.00 49.56 579 MET A N 1
ATOM 4195 C CA . MET A 1 600 ? 13.946 -20.716 12.132 1.00 51.87 579 MET A CA 1
ATOM 4196 C C . MET A 1 600 ? 14.487 -19.957 10.929 1.00 52.20 579 MET A C 1
ATOM 4197 O O . MET A 1 600 ? 14.676 -20.562 9.868 1.00 51.74 579 MET A O 1
ATOM 4202 N N . ASN A 1 601 ? 14.749 -18.655 11.078 1.00 49.41 580 ASN A N 1
ATOM 4203 C CA . ASN A 1 601 ? 15.239 -17.804 9.992 1.00 54.53 580 ASN A CA 1
ATOM 4204 C C . ASN A 1 601 ? 14.307 -17.846 8.783 1.00 56.17 580 ASN A C 1
ATOM 4205 O O . ASN A 1 601 ? 14.748 -17.813 7.633 1.00 59.51 580 ASN A O 1
ATOM 4210 N N . LEU A 1 602 ? 13.007 -17.928 9.045 1.00 50.64 581 LEU A N 1
ATOM 4211 C CA . LEU A 1 602 ? 11.996 -17.835 8.005 1.00 50.23 581 LEU A CA 1
ATOM 4212 C C . LEU A 1 602 ? 11.356 -16.457 8.054 1.00 49.10 581 LEU A C 1
ATOM 4213 O O . LEU A 1 602 ? 11.050 -15.941 9.134 1.00 45.82 581 LEU A O 1
ATOM 4218 N N . HIS A 1 603 ? 11.161 -15.855 6.884 1.00 52.50 582 HIS A N 1
ATOM 4219 C CA . HIS A 1 603 ? 10.661 -14.483 6.789 1.00 53.25 582 HIS A CA 1
ATOM 4220 C C . HIS A 1 603 ? 9.512 -14.368 5.791 1.00 55.05 582 HIS A C 1
ATOM 4221 O O . HIS A 1 603 ? 9.582 -13.585 4.838 1.00 53.54 582 HIS A O 1
ATOM 4228 N N . PRO A 1 604 ? 8.427 -15.114 5.986 1.00 52.53 583 PRO A N 1
ATOM 4229 C CA . PRO A 1 604 ? 7.242 -14.895 5.157 1.00 52.11 583 PRO A CA 1
ATOM 4230 C C . PRO A 1 604 ? 6.512 -13.645 5.619 1.00 46.47 583 PRO A C 1
ATOM 4231 O O . PRO A 1 604 ? 6.708 -13.157 6.733 1.00 44.19 583 PRO A O 1
ATOM 4235 N N . THR A 1 605 ? 5.665 -13.122 4.738 1.00 47.68 584 THR A N 1
ATOM 4236 C CA . THR A 1 605 ? 4.765 -12.053 5.150 1.00 46.65 584 THR A CA 1
ATOM 4237 C C . THR A 1 605 ? 3.789 -12.604 6.185 1.00 44.19 584 THR A C 1
ATOM 4238 O O . THR A 1 605 ? 3.245 -13.700 6.018 1.00 42.62 584 THR A O 1
ATOM 4242 N N . VAL A 1 606 ? 3.607 -11.872 7.281 1.00 42.75 585 VAL A N 1
ATOM 4243 C CA . VAL A 1 606 ? 2.735 -12.299 8.369 1.00 41.51 585 VAL A CA 1
ATOM 4244 C C . VAL A 1 606 ? 1.853 -11.125 8.764 1.00 43.49 585 VAL A C 1
ATOM 4245 O O . VAL A 1 606 ? 2.360 -10.038 9.067 1.00 48.71 585 VAL A O 1
ATOM 4249 N N . ARG A 1 607 ? 0.542 -11.338 8.751 1.00 41.18 586 ARG A N 1
ATOM 4250 C CA A ARG A 1 607 ? -0.426 -10.366 9.246 0.50 40.04 586 ARG A CA 1
ATOM 4251 C CA B ARG A 1 607 ? -0.427 -10.366 9.244 0.50 40.05 586 ARG A CA 1
ATOM 4252 C C . ARG A 1 607 ? -0.942 -10.873 10.585 1.00 37.01 586 ARG A C 1
ATOM 4253 O O . ARG A 1 607 ? -1.614 -11.908 10.647 1.00 37.99 586 ARG A O 1
ATOM 4268 N N . VAL A 1 608 ? -0.618 -10.154 11.655 1.00 35.78 587 VAL A N 1
ATOM 4269 C CA . VAL A 1 608 ? -1.017 -10.542 13.003 1.00 35.15 587 VAL A CA 1
ATOM 4270 C C . VAL A 1 608 ? -2.329 -9.839 13.330 1.00 36.34 587 VAL A C 1
ATOM 4271 O O . VAL A 1 608 ? -2.382 -8.609 13.426 1.00 38.09 587 VAL A O 1
ATOM 4275 N N . LEU A 1 609 ? -3.391 -10.622 13.499 1.00 34.07 588 LEU A N 1
ATOM 4276 C CA . LEU A 1 609 ? -4.717 -10.098 13.799 1.00 34.06 588 LEU A CA 1
ATOM 4277 C C . LEU A 1 609 ? -5.092 -10.466 15.228 1.00 31.57 588 LEU A C 1
ATOM 4278 O O . LEU A 1 609 ? -4.923 -11.618 15.645 1.00 32.91 588 LEU A O 1
ATOM 4283 N N . GLY A 1 610 ? -5.592 -9.489 15.970 1.00 33.19 589 GLY A N 1
ATOM 4284 C CA . GLY A 1 610 ? -5.964 -9.716 17.353 1.00 31.42 589 GLY A CA 1
ATOM 4285 C C . GLY A 1 610 ? -6.526 -8.442 17.941 1.00 32.22 589 GLY A C 1
ATOM 4286 O O . GLY A 1 610 ? -6.817 -7.485 17.224 1.00 32.30 589 GLY A O 1
ATOM 4287 N N . ILE A 1 611 ? -6.675 -8.437 19.258 1.00 31.37 590 ILE A N 1
ATOM 4288 C CA . ILE A 1 611 ? -7.173 -7.246 19.949 1.00 29.73 590 ILE A CA 1
ATOM 4289 C C . ILE A 1 611 ? -6.049 -6.214 20.012 1.00 30.45 590 ILE A C 1
ATOM 4290 O O . ILE A 1 611 ? -4.920 -6.567 20.387 1.00 30.55 590 ILE A O 1
ATOM 4295 N N . PRO A 1 612 ? -6.295 -4.956 19.646 1.00 33.07 591 PRO A N 1
ATOM 4296 C CA . PRO A 1 612 ? -5.231 -3.949 19.728 1.00 35.02 591 PRO A CA 1
ATOM 4297 C C . PRO A 1 612 ? -4.819 -3.686 21.170 1.00 33.95 591 PRO A C 1
ATOM 4298 O O . PRO A 1 612 ? -5.506 -4.055 22.124 1.00 31.79 591 PRO A O 1
ATOM 4302 N N . ASP A 1 613 ? -3.664 -3.034 21.316 1.00 33.33 592 ASP A N 1
ATOM 4303 C CA . ASP A 1 613 ? -3.105 -2.701 22.624 1.00 34.16 592 ASP A CA 1
ATOM 4304 C C . ASP A 1 613 ? -3.888 -1.567 23.281 1.00 36.13 592 ASP A C 1
ATOM 4305 O O . ASP A 1 613 ? -3.320 -0.526 23.631 1.00 32.65 592 ASP A O 1
ATOM 4310 N N . GLU A 1 614 ? -5.198 -1.748 23.422 1.00 29.84 593 GLU A N 1
ATOM 4311 C CA . GLU A 1 614 ? -6.078 -0.758 24.026 1.00 33.13 593 GLU A CA 1
ATOM 4312 C C . GLU A 1 614 ? -7.184 -1.519 24.735 1.00 31.99 593 GLU A C 1
ATOM 4313 O O . GLU A 1 614 ? -7.658 -2.537 24.224 1.00 32.21 593 GLU A O 1
ATOM 4319 N N . PHE A 1 615 ? -7.597 -1.028 25.899 1.00 30.93 594 PHE A N 1
ATOM 4320 C CA . PHE A 1 615 ? -8.725 -1.649 26.582 1.00 30.42 594 PHE A CA 1
ATOM 4321 C C . PHE A 1 615 ? -9.989 -1.480 25.748 1.00 31.29 594 PHE A C 1
ATOM 4322 O O . PHE A 1 615 ? -10.168 -0.472 25.063 1.00 29.21 594 PHE A O 1
ATOM 4330 N N . GLN A 1 616 ? -10.846 -2.496 25.770 1.00 31.52 595 GLN A N 1
ATOM 4331 C CA . GLN A 1 616 ? -12.049 -2.530 24.944 1.00 34.03 595 GLN A CA 1
ATOM 4332 C C . GLN A 1 616 ? -13.267 -2.256 25.819 1.00 31.34 595 GLN A C 1
ATOM 4333 O O . GLN A 1 616 ? -13.543 -3.011 26.759 1.00 29.34 595 GLN A O 1
ATOM 4339 N N . GLU A 1 617 ? -13.985 -1.180 25.508 1.00 30.44 596 GLU A N 1
ATOM 4340 C CA . GLU A 1 617 ? -15.173 -0.806 26.258 1.00 32.87 596 GLU A CA 1
ATOM 4341 C C . GLU A 1 617 ? -16.300 -1.808 26.030 1.00 31.59 596 GLU A C 1
ATOM 4342 O O . GLU A 1 617 ? -16.286 -2.598 25.082 1.00 32.49 596 GLU A O 1
ATOM 4348 N N . HIS A 1 618 ? -17.305 -1.738 26.903 1.00 32.55 597 HIS A N 1
ATOM 4349 C CA . HIS A 1 618 ? -18.455 -2.629 26.808 1.00 33.37 597 HIS A CA 1
ATOM 4350 C C . HIS A 1 618 ? -19.158 -2.487 25.461 1.00 35.50 597 HIS A C 1
ATOM 4351 O O . HIS A 1 618 ? -19.403 -1.375 24.981 1.00 36.06 597 HIS A O 1
ATOM 4358 N N . ALA A 1 619 ? -19.476 -3.633 24.860 1.00 32.53 598 ALA A N 1
ATOM 4359 C CA . ALA A 1 619 ? -20.154 -3.759 23.575 1.00 34.87 598 ALA A CA 1
ATOM 4360 C C . ALA A 1 619 ? -20.369 -5.248 23.363 1.00 37.78 598 ALA A C 1
ATOM 4361 O O . ALA A 1 619 ? -19.948 -6.038 24.205 1.00 34.60 598 ALA A O 1
ATOM 4363 N N . THR A 1 620 ? -21.012 -5.669 22.280 1.00 34.83 599 THR A N 1
ATOM 4364 C CA . THR A 1 620 ? -21.022 -7.099 22.006 1.00 36.50 599 THR A CA 1
ATOM 4365 C C . THR A 1 620 ? -19.627 -7.551 21.592 1.00 34.79 599 THR A C 1
ATOM 4366 O O . THR A 1 620 ? -18.832 -6.770 21.063 1.00 35.01 599 THR A O 1
ATOM 4370 N N . ALA A 1 621 ? -19.326 -8.826 21.851 1.00 34.50 600 ALA A N 1
ATOM 4371 C CA . ALA A 1 621 ? -18.063 -9.381 21.376 1.00 36.24 600 ALA A CA 1
ATOM 4372 C C . ALA A 1 621 ? -17.966 -9.274 19.859 1.00 37.31 600 ALA A C 1
ATOM 4373 O O . ALA A 1 621 ? -16.883 -9.030 19.312 1.00 34.88 600 ALA A O 1
ATOM 4375 N N . GLU A 1 622 ? -19.095 -9.444 19.164 1.00 34.56 601 GLU A N 1
ATOM 4376 C CA . GLU A 1 622 ? -19.105 -9.315 17.710 1.00 37.60 601 GLU A CA 1
ATOM 4377 C C . GLU A 1 622 ? -18.710 -7.908 17.275 1.00 39.19 601 GLU A C 1
ATOM 4378 O O . GLU A 1 622 ? -17.968 -7.738 16.300 1.00 38.82 601 GLU A O 1
ATOM 4384 N N . SER A 1 623 ? -19.204 -6.886 17.979 1.00 38.13 602 SER A N 1
ATOM 4385 C CA . SER A 1 623 ? -18.825 -5.514 17.653 1.00 39.01 602 SER A CA 1
ATOM 4386 C C . SER A 1 623 ? -17.350 -5.258 17.941 1.00 37.12 602 SER A C 1
ATOM 4387 O O . SER A 1 623 ? -16.656 -4.627 17.134 1.00 37.56 602 SER A O 1
ATOM 4390 N N . VAL A 1 624 ? -16.859 -5.713 19.097 1.00 32.98 603 VAL A N 1
ATOM 4391 C CA . VAL A 1 624 ? -15.440 -5.558 19.412 1.00 35.17 603 VAL A CA 1
ATOM 4392 C C . VAL A 1 624 ? -14.586 -6.257 18.363 1.00 37.07 603 VAL A C 1
ATOM 4393 O O . VAL A 1 624 ? -13.611 -5.692 17.851 1.00 33.26 603 VAL A O 1
ATOM 4397 N N . HIS A 1 625 ? -14.957 -7.491 18.011 1.00 33.04 604 HIS A N 1
ATOM 4398 C CA . HIS A 1 625 ? -14.161 -8.262 17.062 1.00 33.17 604 HIS A CA 1
ATOM 4399 C C . HIS A 1 625 ? -14.223 -7.660 15.666 1.00 36.69 604 HIS A C 1
ATOM 4400 O O . HIS A 1 625 ? -13.235 -7.710 14.922 1.00 37.11 604 HIS A O 1
ATOM 4407 N N . ALA A 1 626 ? -15.376 -7.105 15.285 1.00 34.61 605 ALA A N 1
ATOM 4408 C CA . ALA A 1 626 ? -15.479 -6.431 13.996 1.00 38.17 605 ALA A CA 1
ATOM 4409 C C . ALA A 1 626 ? -14.517 -5.253 13.922 1.00 38.15 605 ALA A C 1
ATOM 4410 O O . ALA A 1 626 ? -13.796 -5.086 12.932 1.00 40.68 605 ALA A O 1
ATOM 4412 N N . ARG A 1 627 ? -14.491 -4.426 14.970 1.00 35.46 606 ARG A N 1
ATOM 4413 C CA . ARG A 1 627 ? -13.630 -3.249 14.973 1.00 40.10 606 ARG A CA 1
ATOM 4414 C C . ARG A 1 627 ? -12.172 -3.596 15.262 1.00 38.35 606 ARG A C 1
ATOM 4415 O O . ARG A 1 627 ? -11.273 -2.895 14.785 1.00 37.97 606 ARG A O 1
ATOM 4423 N N . ALA A 1 628 ? -11.912 -4.670 16.014 1.00 34.25 607 ALA A N 1
ATOM 4424 C CA . ALA A 1 628 ? -10.536 -5.121 16.198 1.00 34.41 607 ALA A CA 1
ATOM 4425 C C . ALA A 1 628 ? -9.966 -5.743 14.931 1.00 41.59 607 ALA A C 1
ATOM 4426 O O . ALA A 1 628 ? -8.742 -5.775 14.765 1.00 42.47 607 ALA A O 1
ATOM 4428 N N . GLY A 1 629 ? -10.821 -6.232 14.040 1.00 42.06 608 GLY A N 1
ATOM 4429 C CA . GLY A 1 629 ? -10.365 -6.771 12.780 1.00 42.36 608 GLY A CA 1
ATOM 4430 C C . GLY A 1 629 ? -10.055 -8.251 12.766 1.00 39.27 608 GLY A C 1
ATOM 4431 O O . GLY A 1 629 ? -9.172 -8.674 12.010 1.00 38.86 608 GLY A O 1
ATOM 4432 N N . ILE A 1 630 ? -10.758 -9.060 13.560 1.00 35.63 609 ILE A N 1
ATOM 4433 C CA . ILE A 1 630 ? -10.539 -10.501 13.584 1.00 35.19 609 ILE A CA 1
ATOM 4434 C C . ILE A 1 630 ? -11.759 -11.304 13.152 1.00 38.22 609 ILE A C 1
ATOM 4435 O O . ILE A 1 630 ? -11.663 -12.532 13.051 1.00 35.53 609 ILE A O 1
ATOM 4440 N N . ASP A 1 631 ? -12.902 -10.667 12.887 1.00 38.26 610 ASP A N 1
ATOM 4441 C CA . ASP A 1 631 ? -14.052 -11.450 12.455 1.00 39.77 610 ASP A CA 1
ATOM 4442 C C . ASP A 1 631 ? -13.898 -11.841 10.985 1.00 40.12 610 ASP A C 1
ATOM 4443 O O . ASP A 1 631 ? -12.952 -11.435 10.302 1.00 41.39 610 ASP A O 1
ATOM 4448 N N . ALA A 1 632 ? -14.834 -12.654 10.491 1.00 40.82 611 ALA A N 1
ATOM 4449 C CA . ALA A 1 632 ? -14.697 -13.189 9.139 1.00 41.07 611 ALA A CA 1
ATOM 4450 C C . ALA A 1 632 ? -14.617 -12.111 8.059 1.00 43.70 611 ALA A C 1
ATOM 4451 O O . ALA A 1 632 ? -13.763 -12.246 7.164 1.00 42.71 611 ALA A O 1
ATOM 4453 N N . PRO A 1 633 ? -15.438 -11.050 8.062 1.00 42.82 612 PRO A N 1
ATOM 4454 C CA . PRO A 1 633 ? -15.260 -10.012 7.029 1.00 46.74 612 PRO A CA 1
ATOM 4455 C C . PRO A 1 633 ? -13.901 -9.333 7.086 1.00 43.43 612 PRO A C 1
ATOM 4456 O O . PRO A 1 633 ? -13.317 -9.030 6.038 1.00 42.64 612 PRO A O 1
ATOM 4460 N N . ALA A 1 634 ? -13.372 -9.096 8.287 1.00 40.17 613 ALA A N 1
ATOM 4461 C CA . ALA A 1 634 ? -12.068 -8.453 8.401 1.00 41.22 613 ALA A CA 1
ATOM 4462 C C . ALA A 1 634 ? -10.954 -9.357 7.883 1.00 43.00 613 ALA A C 1
ATOM 4463 O O . ALA A 1 634 ? -9.985 -8.875 7.285 1.00 41.40 613 ALA A O 1
ATOM 4465 N N . ILE A 1 635 ? -11.070 -10.669 8.110 1.00 42.15 614 ILE A N 1
ATOM 4466 C CA . ILE A 1 635 ? -10.077 -11.604 7.587 1.00 40.64 614 ILE A CA 1
ATOM 4467 C C . ILE A 1 635 ? -10.116 -11.627 6.062 1.00 40.69 614 ILE A C 1
ATOM 4468 O O . ILE A 1 635 ? -9.070 -11.657 5.403 1.00 43.62 614 ILE A O 1
ATOM 4473 N N . ARG A 1 636 ? -11.318 -11.603 5.475 1.00 41.22 615 ARG A N 1
ATOM 4474 C CA . ARG A 1 636 ? -11.431 -11.580 4.017 1.00 42.26 615 ARG A CA 1
ATOM 4475 C C . ARG A 1 636 ? -10.808 -10.316 3.438 1.00 43.76 615 ARG A C 1
ATOM 4476 O O . ARG A 1 636 ? -10.217 -10.346 2.351 1.00 44.13 615 ARG A O 1
ATOM 4484 N N . THR A 1 637 ? -10.930 -9.195 4.151 1.00 44.30 616 THR A N 1
ATOM 4485 C CA . THR A 1 637 ? -10.268 -7.968 3.720 1.00 45.45 616 THR A CA 1
ATOM 4486 C C . THR A 1 637 ? -8.751 -8.127 3.732 1.00 44.25 616 THR A C 1
ATOM 4487 O O . THR A 1 637 ? -8.071 -7.729 2.778 1.00 46.06 616 THR A O 1
ATOM 4491 N N . VAL A 1 638 ? -8.208 -8.740 4.786 1.00 43.12 617 VAL A N 1
ATOM 4492 C CA . VAL A 1 638 ? -6.767 -8.966 4.857 1.00 45.75 617 VAL A CA 1
ATOM 4493 C C . VAL A 1 638 ? -6.318 -9.928 3.764 1.00 46.81 617 VAL A C 1
ATOM 4494 O O . VAL A 1 638 ? -5.277 -9.720 3.125 1.00 45.99 617 VAL A O 1
ATOM 4498 N N . LEU A 1 639 ? -7.098 -10.984 3.516 1.00 45.10 618 LEU A N 1
ATOM 4499 C CA . LEU A 1 639 ? -6.763 -11.909 2.437 1.00 45.88 618 LEU A CA 1
ATOM 4500 C C . LEU A 1 639 ? -6.695 -11.191 1.095 1.00 47.18 618 LEU A C 1
ATOM 4501 O O . LEU A 1 639 ? -5.793 -11.450 0.289 1.00 44.44 618 LEU A O 1
ATOM 4506 N N . ALA A 1 640 ? -7.637 -10.280 0.838 1.00 43.78 619 ALA A N 1
ATOM 4507 C CA . ALA A 1 640 ? -7.600 -9.511 -0.401 1.00 48.64 619 ALA A CA 1
ATOM 4508 C C . ALA A 1 640 ? -6.357 -8.631 -0.466 1.00 50.82 619 ALA A C 1
ATOM 4509 O O . ALA A 1 640 ? -5.748 -8.484 -1.532 1.00 53.29 619 ALA A O 1
ATOM 4511 N N . GLU A 1 641 ? -5.966 -8.034 0.666 1.00 48.71 620 GLU A N 1
ATOM 4512 C CA . GLU A 1 641 ? -4.750 -7.225 0.694 1.00 51.82 620 GLU A CA 1
ATOM 4513 C C . GLU A 1 641 ? -3.518 -8.058 0.370 1.00 53.74 620 GLU A C 1
ATOM 4514 O O . GLU A 1 641 ? -2.559 -7.548 -0.220 1.00 54.50 620 GLU A O 1
ATOM 4520 N N . LEU A 1 642 ? -3.530 -9.339 0.733 1.00 54.38 621 LEU A N 1
ATOM 4521 C CA . LEU A 1 642 ? -2.420 -10.241 0.464 1.00 52.43 621 LEU A CA 1
ATOM 4522 C C . LEU A 1 642 ? -2.457 -10.831 -0.942 1.00 54.22 621 LEU A C 1
ATOM 4523 O O . LEU A 1 642 ? -1.625 -11.688 -1.260 1.00 57.99 621 LEU A O 1
ATOM 4528 N N . GLY A 1 643 ? -3.389 -10.400 -1.785 1.00 52.40 622 GLY A N 1
ATOM 4529 C CA . GLY A 1 643 ? -3.447 -10.857 -3.157 1.00 53.21 622 GLY A CA 1
ATOM 4530 C C . GLY A 1 643 ? -4.357 -12.034 -3.418 1.00 57.42 622 GLY A C 1
ATOM 4531 O O . GLY A 1 643 ? -4.350 -12.560 -4.538 1.00 60.14 622 GLY A O 1
ATOM 4532 N N . VAL A 1 644 ? -5.144 -12.465 -2.429 1.00 55.20 623 VAL A N 1
ATOM 4533 C CA . VAL A 1 644 ? -6.079 -13.563 -2.641 1.00 55.15 623 VAL A CA 1
ATOM 4534 C C . VAL A 1 644 ? -7.260 -13.069 -3.465 1.00 56.64 623 VAL A C 1
ATOM 4535 O O . VAL A 1 644 ? -7.757 -11.952 -3.268 1.00 55.10 623 VAL A O 1
ATOM 4539 N N . ASP A 1 645 ? -7.712 -13.898 -4.405 1.00 58.83 624 ASP A N 1
ATOM 4540 C CA . ASP A 1 645 ? -8.855 -13.560 -5.254 1.00 62.63 624 ASP A CA 1
ATOM 4541 C C . ASP A 1 645 ? -10.124 -13.761 -4.435 1.00 61.17 624 ASP A C 1
ATOM 4542 O O . ASP A 1 645 ? -10.749 -14.823 -4.459 1.00 62.97 624 ASP A O 1
ATOM 4547 N N . VAL A 1 646 ? -10.514 -12.722 -3.713 1.00 56.79 625 VAL A N 1
ATOM 4548 C CA . VAL A 1 646 ? -11.707 -12.737 -2.869 1.00 56.01 625 VAL A CA 1
ATOM 4549 C C . VAL A 1 646 ? -12.854 -12.121 -3.660 1.00 58.36 625 VAL A C 1
ATOM 4550 O O . VAL A 1 646 ? -12.688 -11.021 -4.206 1.00 53.12 625 VAL A O 1
ATOM 4554 N N . PRO A 1 647 ? -14.002 -12.792 -3.768 1.00 60.49 626 PRO A N 1
ATOM 4555 C CA . PRO A 1 647 ? -15.119 -12.226 -4.534 1.00 62.91 626 PRO A CA 1
ATOM 4556 C C . PRO A 1 647 ? -15.509 -10.852 -4.014 1.00 63.40 626 PRO A C 1
ATOM 4557 O O . PRO A 1 647 ? -15.484 -10.592 -2.809 1.00 62.73 626 PRO A O 1
ATOM 4561 N N . ILE A 1 648 ? -15.855 -9.966 -4.939 1.00 66.64 627 ILE A N 1
ATOM 4562 C CA . ILE A 1 648 ? -16.221 -8.602 -4.593 1.00 68.14 627 ILE A CA 1
ATOM 4563 C C . ILE A 1 648 ? -17.734 -8.508 -4.450 1.00 71.53 627 ILE A C 1
ATOM 4564 O O . ILE A 1 648 ? -18.491 -9.311 -5.001 1.00 72.98 627 ILE A O 1
ATOM 4569 N N . GLU A 1 649 ? -18.178 -7.510 -3.689 1.00 75.90 628 GLU A N 1
ATOM 4570 C CA . GLU A 1 649 ? -19.596 -7.231 -3.486 1.00 80.72 628 GLU A CA 1
ATOM 4571 C C . GLU A 1 649 ? -19.887 -5.866 -4.093 1.00 77.43 628 GLU A C 1
ATOM 4572 O O . GLU A 1 649 ? -19.401 -4.844 -3.596 1.00 74.58 628 GLU A O 1
ATOM 4578 N N . VAL A 1 650 ? -20.672 -5.850 -5.165 1.00 76.74 629 VAL A N 1
ATOM 4579 C CA . VAL A 1 650 ? -20.937 -4.619 -5.893 1.00 76.01 629 VAL A CA 1
ATOM 4580 C C . VAL A 1 650 ? -22.329 -4.666 -6.524 1.00 81.20 629 VAL A C 1
ATOM 4581 O O . VAL A 1 650 ? -22.948 -3.635 -6.797 1.00 83.11 629 VAL A O 1
ATOM 4586 N N . SER B 1 29 ? 35.853 -31.856 68.829 1.00 83.36 8 SER B N 1
ATOM 4587 C CA . SER B 1 29 ? 34.754 -31.236 68.095 1.00 83.10 8 SER B CA 1
ATOM 4588 C C . SER B 1 29 ? 33.886 -30.381 69.013 1.00 84.86 8 SER B C 1
ATOM 4589 O O . SER B 1 29 ? 33.644 -30.739 70.165 1.00 89.44 8 SER B O 1
ATOM 4592 N N . ASP B 1 30 ? 33.422 -29.245 68.490 1.00 84.46 9 ASP B N 1
ATOM 4593 C CA . ASP B 1 30 ? 32.544 -28.348 69.232 1.00 86.99 9 ASP B CA 1
ATOM 4594 C C . ASP B 1 30 ? 31.091 -28.799 69.234 1.00 81.90 9 ASP B C 1
ATOM 4595 O O . ASP B 1 30 ? 30.299 -28.271 70.021 1.00 79.01 9 ASP B O 1
ATOM 4600 N N . THR B 1 31 ? 30.719 -29.749 68.379 1.00 79.44 10 THR B N 1
ATOM 4601 C CA . THR B 1 31 ? 29.322 -30.129 68.172 1.00 75.03 10 THR B CA 1
ATOM 4602 C C . THR B 1 31 ? 29.171 -31.637 68.331 1.00 76.40 10 THR B C 1
ATOM 4603 O O . THR B 1 31 ? 28.872 -32.348 67.365 1.00 72.54 10 THR B O 1
ATOM 4607 N N . PRO B 1 32 ? 29.360 -32.159 69.549 1.00 80.05 11 PRO B N 1
ATOM 4608 C CA . PRO B 1 32 ? 29.255 -33.618 69.729 1.00 75.40 11 PRO B CA 1
ATOM 4609 C C . PRO B 1 32 ? 27.875 -34.167 69.411 1.00 76.01 11 PRO B C 1
ATOM 4610 O O . PRO B 1 32 ? 27.764 -35.271 68.863 1.00 73.42 11 PRO B O 1
ATOM 4614 N N . LEU B 1 33 ? 26.815 -33.422 69.729 1.00 75.14 12 LEU B N 1
ATOM 4615 C CA . LEU B 1 33 ? 25.466 -33.908 69.456 1.00 69.94 12 LEU B CA 1
ATOM 4616 C C . LEU B 1 33 ? 25.169 -33.887 67.961 1.00 73.05 12 LEU B C 1
ATOM 4617 O O . LEU B 1 33 ? 24.678 -34.875 67.401 1.00 66.90 12 LEU B O 1
ATOM 4622 N N . LEU B 1 34 ? 25.477 -32.769 67.296 1.00 66.06 13 LEU B N 1
ATOM 4623 C CA . LEU B 1 34 ? 25.188 -32.629 65.872 1.00 63.73 13 LEU B CA 1
ATOM 4624 C C . LEU B 1 34 ? 26.004 -33.597 65.023 1.00 69.40 13 LEU B C 1
ATOM 4625 O O . LEU B 1 34 ? 25.574 -33.966 63.923 1.00 62.94 13 LEU B O 1
ATOM 4630 N N . ASP B 1 35 ? 27.181 -34.010 65.503 1.00 67.10 14 ASP B N 1
ATOM 4631 C CA . ASP B 1 35 ? 27.996 -34.964 64.758 1.00 71.54 14 ASP B CA 1
ATOM 4632 C C . ASP B 1 35 ? 27.304 -36.310 64.585 1.00 70.23 14 ASP B C 1
ATOM 4633 O O . ASP B 1 35 ? 27.652 -37.059 63.666 1.00 71.31 14 ASP B O 1
ATOM 4638 N N . GLN B 1 36 ? 26.334 -36.632 65.438 1.00 69.51 15 GLN B N 1
ATOM 4639 C CA . GLN B 1 36 ? 25.636 -37.908 65.384 1.00 71.18 15 GLN B CA 1
ATOM 4640 C C . GLN B 1 36 ? 24.241 -37.804 64.786 1.00 69.28 15 GLN B C 1
ATOM 4641 O O . GLN B 1 36 ? 23.516 -38.803 64.769 1.00 65.65 15 GLN B O 1
ATOM 4647 N N . ILE B 1 37 ? 23.846 -36.631 64.300 1.00 67.35 16 ILE B N 1
ATOM 4648 C CA . ILE B 1 37 ? 22.508 -36.409 63.765 1.00 65.96 16 ILE B CA 1
ATOM 4649 C C . ILE B 1 37 ? 22.626 -36.227 62.259 1.00 66.25 16 ILE B C 1
ATOM 4650 O O . ILE B 1 37 ? 23.108 -35.192 61.781 1.00 66.29 16 ILE B O 1
ATOM 4655 N N . HIS B 1 38 ? 22.175 -37.230 61.508 1.00 63.38 17 HIS B N 1
ATOM 4656 C CA . HIS B 1 38 ? 22.111 -37.157 60.056 1.00 63.57 17 HIS B CA 1
ATOM 4657 C C . HIS B 1 38 ? 20.684 -37.028 59.548 1.00 59.26 17 HIS B C 1
ATOM 4658 O O . HIS B 1 38 ? 20.473 -36.957 58.333 1.00 59.09 17 HIS B O 1
ATOM 4665 N N . GLY B 1 39 ? 19.704 -37.001 60.444 1.00 57.93 18 GLY B N 1
ATOM 4666 C CA . GLY B 1 39 ? 18.318 -36.868 60.072 1.00 56.40 18 GLY B CA 1
ATOM 4667 C C . GLY B 1 39 ? 17.435 -36.821 61.301 1.00 55.27 18 GLY B C 1
ATOM 4668 O O . GLY B 1 39 ? 17.899 -37.009 62.431 1.00 58.74 18 GLY B O 1
ATOM 4669 N N . PRO B 1 40 ? 16.141 -36.562 61.104 1.00 53.06 19 PRO B N 1
ATOM 4670 C CA . PRO B 1 40 ? 15.225 -36.492 62.254 1.00 56.14 19 PRO B CA 1
ATOM 4671 C C . PRO B 1 40 ? 15.162 -37.778 63.057 1.00 61.50 19 PRO B C 1
ATOM 4672 O O . PRO B 1 40 ? 14.821 -37.732 64.246 1.00 65.29 19 PRO B O 1
ATOM 4676 N N . LYS B 1 41 ? 15.482 -38.922 62.448 1.00 61.54 20 LYS B N 1
ATOM 4677 C CA . LYS B 1 41 ? 15.514 -40.175 63.194 1.00 65.31 20 LYS B CA 1
ATOM 4678 C C . LYS B 1 41 ? 16.603 -40.142 64.259 1.00 65.97 20 LYS B C 1
ATOM 4679 O O . LYS B 1 41 ? 16.379 -40.550 65.404 1.00 66.89 20 LYS B O 1
ATOM 4685 N N . ASP B 1 42 ? 17.788 -39.642 63.900 1.00 64.66 21 ASP B N 1
ATOM 4686 C CA . ASP B 1 42 ? 18.868 -39.505 64.871 1.00 65.51 21 ASP B CA 1
ATOM 4687 C C . ASP B 1 42 ? 18.523 -38.486 65.949 1.00 65.88 21 ASP B C 1
ATOM 4688 O O . ASP B 1 42 ? 18.880 -38.668 67.119 1.00 63.14 21 ASP B O 1
ATOM 4693 N N . LEU B 1 43 ? 17.828 -37.407 65.573 1.00 62.74 22 LEU B N 1
ATOM 4694 C CA . LEU B 1 43 ? 17.469 -36.370 66.536 1.00 58.85 22 LEU B CA 1
ATOM 4695 C C . LEU B 1 43 ? 16.594 -36.925 67.652 1.00 62.78 22 LEU B C 1
ATOM 4696 O O . LEU B 1 43 ? 16.767 -36.566 68.823 1.00 64.58 22 LEU B O 1
ATOM 4701 N N . LYS B 1 44 ? 15.654 -37.807 67.312 1.00 59.42 23 LYS B N 1
ATOM 4702 C CA . LYS B 1 44 ? 14.739 -38.340 68.312 1.00 60.42 23 LYS B CA 1
ATOM 4703 C C . LYS B 1 44 ? 15.428 -39.238 69.330 1.00 65.91 23 LYS B C 1
ATOM 4704 O O . LYS B 1 44 ? 14.820 -39.546 70.361 1.00 66.85 23 LYS B O 1
ATOM 4710 N N . ARG B 1 45 ? 16.668 -39.666 69.074 1.00 68.20 24 ARG B N 1
ATOM 4711 C CA . ARG B 1 45 ? 17.391 -40.461 70.062 1.00 72.12 24 ARG B CA 1
ATOM 4712 C C . ARG B 1 45 ? 17.882 -39.619 71.232 1.00 73.75 24 ARG B C 1
ATOM 4713 O O . ARG B 1 45 ? 18.222 -40.177 72.280 1.00 71.25 24 ARG B O 1
ATOM 4721 N N . LEU B 1 46 ? 17.927 -38.297 71.080 1.00 67.34 25 LEU B N 1
ATOM 4722 C CA . LEU B 1 46 ? 18.299 -37.429 72.186 1.00 68.58 25 LEU B CA 1
ATOM 4723 C C . LEU B 1 46 ? 17.168 -37.343 73.205 1.00 69.20 25 LEU B C 1
ATOM 4724 O O . LEU B 1 46 ? 15.988 -37.479 72.873 1.00 67.42 25 LEU B O 1
ATOM 4729 N N . SER B 1 47 ? 17.543 -37.133 74.462 1.00 71.14 26 SER B N 1
ATOM 4730 C CA . SER B 1 47 ? 16.556 -36.847 75.488 1.00 71.61 26 SER B CA 1
ATOM 4731 C C . SER B 1 47 ? 16.128 -35.386 75.407 1.00 71.73 26 SER B C 1
ATOM 4732 O O . SER B 1 47 ? 16.824 -34.538 74.842 1.00 70.83 26 SER B O 1
ATOM 4735 N N . ARG B 1 48 ? 14.959 -35.099 75.983 1.00 71.97 27 ARG B N 1
ATOM 4736 C CA . ARG B 1 48 ? 14.451 -33.730 75.980 1.00 70.11 27 ARG B CA 1
ATOM 4737 C C . ARG B 1 48 ? 15.396 -32.779 76.704 1.00 69.88 27 ARG B C 1
ATOM 4738 O O . ARG B 1 48 ? 15.446 -31.588 76.378 1.00 67.84 27 ARG B O 1
ATOM 4746 N N . GLU B 1 49 ? 16.159 -33.285 77.676 1.00 72.02 28 GLU B N 1
ATOM 4747 C CA . GLU B 1 49 ? 17.092 -32.439 78.411 1.00 78.19 28 GLU B CA 1
ATOM 4748 C C . GLU B 1 49 ? 18.332 -32.099 77.593 1.00 75.81 28 GLU B C 1
ATOM 4749 O O . GLU B 1 49 ? 19.024 -31.127 77.918 1.00 76.25 28 GLU B O 1
ATOM 4755 N N . GLN B 1 50 ? 18.628 -32.870 76.545 1.00 73.47 29 GLN B N 1
ATOM 4756 C CA . GLN B 1 50 ? 19.743 -32.563 75.657 1.00 72.03 29 GLN B CA 1
ATOM 4757 C C . GLN B 1 50 ? 19.379 -31.567 74.564 1.00 68.64 29 GLN B C 1
ATOM 4758 O O . GLN B 1 50 ? 20.278 -31.076 73.874 1.00 68.13 29 GLN B O 1
ATOM 4764 N N . LEU B 1 51 ? 18.093 -31.279 74.374 1.00 66.81 30 LEU B N 1
ATOM 4765 C CA . LEU B 1 51 ? 17.692 -30.373 73.300 1.00 64.02 30 LEU B CA 1
ATOM 4766 C C . LEU B 1 51 ? 18.215 -28.949 73.469 1.00 66.13 30 LEU B C 1
ATOM 4767 O O . LEU B 1 51 ? 18.602 -28.346 72.452 1.00 64.16 30 LEU B O 1
ATOM 4772 N N . PRO B 1 52 ? 18.242 -28.349 74.669 1.00 68.20 31 PRO B N 1
ATOM 4773 C CA . PRO B 1 52 ? 18.871 -27.020 74.786 1.00 67.37 31 PRO B CA 1
ATOM 4774 C C . PRO B 1 52 ? 20.313 -26.990 74.311 1.00 70.52 31 PRO B C 1
ATOM 4775 O O . PRO B 1 52 ? 20.707 -26.056 73.602 1.00 72.08 31 PRO B O 1
ATOM 4779 N N . ALA B 1 53 ? 21.112 -27.995 74.680 1.00 68.24 32 ALA B N 1
ATOM 4780 C CA . ALA B 1 53 ? 22.497 -28.046 74.222 1.00 69.12 32 ALA B CA 1
ATOM 4781 C C . ALA B 1 53 ? 22.572 -28.177 72.707 1.00 66.89 32 ALA B C 1
ATOM 4782 O O . ALA B 1 53 ? 23.464 -27.606 72.069 1.00 66.61 32 ALA B O 1
ATOM 4784 N N . LEU B 1 54 ? 21.636 -28.918 72.110 1.00 65.37 33 LEU B N 1
ATOM 4785 C CA . LEU B 1 54 ? 21.640 -29.070 70.659 1.00 63.31 33 LEU B CA 1
ATOM 4786 C C . LEU B 1 54 ? 21.367 -27.744 69.958 1.00 61.11 33 LEU B C 1
ATOM 4787 O O . LEU B 1 54 ? 22.003 -27.434 68.944 1.00 60.20 33 LEU B O 1
ATOM 4792 N N . THR B 1 55 ? 20.429 -26.946 70.480 1.00 60.61 34 THR B N 1
ATOM 4793 C CA . THR B 1 55 ? 20.138 -25.659 69.850 1.00 60.32 34 THR B CA 1
ATOM 4794 C C . THR B 1 55 ? 21.348 -24.736 69.891 1.00 61.64 34 THR B C 1
ATOM 4795 O O . THR B 1 55 ? 21.545 -23.931 68.974 1.00 59.21 34 THR B O 1
ATOM 4799 N N . GLU B 1 56 ? 22.171 -24.844 70.937 1.00 65.50 35 GLU B N 1
ATOM 4800 C CA . GLU B 1 56 ? 23.395 -24.053 71.004 1.00 67.00 35 GLU B CA 1
ATOM 4801 C C . GLU B 1 56 ? 24.384 -24.476 69.924 1.00 65.68 35 GLU B C 1
ATOM 4802 O O . GLU B 1 56 ? 25.013 -23.625 69.285 1.00 65.55 35 GLU B O 1
ATOM 4808 N N . GLU B 1 57 ? 24.539 -25.786 69.712 1.00 67.26 36 GLU B N 1
ATOM 4809 C CA . GLU B 1 57 ? 25.373 -26.261 68.614 1.00 63.14 36 GLU B CA 1
ATOM 4810 C C . GLU B 1 57 ? 24.841 -25.772 67.275 1.00 61.38 36 GLU B C 1
ATOM 4811 O O . GLU B 1 57 ? 25.612 -25.351 66.404 1.00 61.73 36 GLU B O 1
ATOM 4817 N N . LEU B 1 58 ? 23.519 -25.821 67.094 1.00 58.50 37 LEU B N 1
ATOM 4818 C CA . LEU B 1 58 ? 22.921 -25.360 65.847 1.00 55.91 37 LEU B CA 1
ATOM 4819 C C . LEU B 1 58 ? 23.180 -23.876 65.623 1.00 57.48 37 LEU B C 1
ATOM 4820 O O . LEU B 1 58 ? 23.498 -23.456 64.505 1.00 56.04 37 LEU B O 1
ATOM 4825 N N . ARG B 1 59 ? 23.051 -23.064 66.675 1.00 58.74 38 ARG B N 1
ATOM 4826 C CA . ARG B 1 59 ? 23.286 -21.633 66.523 1.00 58.99 38 ARG B CA 1
ATOM 4827 C C . ARG B 1 59 ? 24.736 -21.351 66.156 1.00 61.13 38 ARG B C 1
ATOM 4828 O O . ARG B 1 59 ? 25.010 -20.531 65.271 1.00 63.15 38 ARG B O 1
ATOM 4836 N N . GLY B 1 60 ? 25.680 -22.021 66.823 1.00 58.80 39 GLY B N 1
ATOM 4837 C CA . GLY B 1 60 ? 27.081 -21.850 66.472 1.00 60.83 39 GLY B CA 1
ATOM 4838 C C . GLY B 1 60 ? 27.390 -22.305 65.059 1.00 61.96 39 GLY B C 1
ATOM 4839 O O . GLY B 1 60 ? 28.189 -21.682 64.355 1.00 64.85 39 GLY B O 1
ATOM 4840 N N . GLU B 1 61 ? 26.755 -23.396 64.621 1.00 59.55 40 GLU B N 1
ATOM 4841 C CA . GLU B 1 61 ? 26.945 -23.874 63.255 1.00 62.98 40 GLU B CA 1
ATOM 4842 C C . GLU B 1 61 ? 26.412 -22.868 62.239 1.00 59.81 40 GLU B C 1
ATOM 4843 O O . GLU B 1 61 ? 27.060 -22.599 61.220 1.00 54.26 40 GLU B O 1
ATOM 4849 N N . ILE B 1 62 ? 25.232 -22.304 62.499 1.00 56.52 41 ILE B N 1
ATOM 4850 C CA . ILE B 1 62 ? 24.659 -21.333 61.572 1.00 54.63 41 ILE B CA 1
ATOM 4851 C C . ILE B 1 62 ? 25.519 -20.075 61.517 1.00 53.72 41 ILE B C 1
ATOM 4852 O O . ILE B 1 62 ? 25.709 -19.483 60.448 1.00 51.92 41 ILE B O 1
ATOM 4857 N N . VAL B 1 63 ? 26.077 -19.663 62.657 1.00 53.17 42 VAL B N 1
ATOM 4858 C CA . VAL B 1 63 ? 26.943 -18.487 62.672 1.00 57.03 42 VAL B CA 1
ATOM 4859 C C . VAL B 1 63 ? 28.166 -18.710 61.788 1.00 56.98 42 VAL B C 1
ATOM 4860 O O . VAL B 1 63 ? 28.537 -17.844 60.986 1.00 58.53 42 VAL B O 1
ATOM 4864 N N . ARG B 1 64 ? 28.794 -19.885 61.899 1.00 56.11 43 ARG B N 1
ATOM 4865 C CA . ARG B 1 64 ? 29.970 -20.178 61.084 1.00 59.45 43 ARG B CA 1
ATOM 4866 C C . ARG B 1 64 ? 29.621 -20.276 59.601 1.00 59.86 43 ARG B C 1
ATOM 4867 O O . ARG B 1 64 ? 30.385 -19.809 58.748 1.00 63.85 43 ARG B O 1
ATOM 4875 N N . VAL B 1 65 ? 28.478 -20.887 59.273 1.00 55.84 44 VAL B N 1
ATOM 4876 C CA . VAL B 1 65 ? 28.064 -20.999 57.875 1.00 54.23 44 VAL B CA 1
ATOM 4877 C C . VAL B 1 65 ? 27.891 -19.619 57.255 1.00 54.48 44 VAL B C 1
ATOM 4878 O O . VAL B 1 65 ? 28.279 -19.385 56.103 1.00 55.44 44 VAL B O 1
ATOM 4882 N N . CYS B 1 66 ? 27.317 -18.684 58.007 1.00 53.15 45 CYS B N 1
ATOM 4883 C CA . CYS B 1 66 ? 26.997 -17.363 57.486 1.00 52.73 45 CYS B CA 1
ATOM 4884 C C . CYS B 1 66 ? 28.159 -16.384 57.567 1.00 55.65 45 CYS B C 1
ATOM 4885 O O . CYS B 1 66 ? 28.056 -15.283 57.012 1.00 51.85 45 CYS B O 1
ATOM 4888 N N . SER B 1 67 ? 29.257 -16.752 58.236 1.00 58.11 46 SER B N 1
ATOM 4889 C CA . SER B 1 67 ? 30.353 -15.808 58.432 1.00 60.81 46 SER B CA 1
ATOM 4890 C C . SER B 1 67 ? 31.015 -15.406 57.121 1.00 60.38 46 SER B C 1
ATOM 4891 O O . SER B 1 67 ? 31.665 -14.356 57.068 1.00 58.74 46 SER B O 1
ATOM 4894 N N . ARG B 1 68 ? 30.862 -16.202 56.061 1.00 60.08 47 ARG B N 1
ATOM 4895 C CA . ARG B 1 68 ? 31.415 -15.817 54.770 1.00 60.23 47 ARG B CA 1
ATOM 4896 C C . ARG B 1 68 ? 30.605 -14.727 54.080 1.00 58.01 47 ARG B C 1
ATOM 4897 O O . ARG B 1 68 ? 31.091 -14.147 53.104 1.00 59.86 47 ARG B O 1
ATOM 4905 N N . GLY B 1 69 ? 29.403 -14.439 54.553 1.00 55.30 48 GLY B N 1
ATOM 4906 C CA . GLY B 1 69 ? 28.634 -13.326 54.036 1.00 54.40 48 GLY B CA 1
ATOM 4907 C C . GLY B 1 69 ? 27.595 -13.753 53.015 1.00 55.55 48 GLY B C 1
ATOM 4908 O O . GLY B 1 69 ? 27.727 -14.779 52.337 1.00 61.20 48 GLY B O 1
ATOM 4909 N N . GLY B 1 70 ? 26.536 -12.954 52.906 1.00 52.53 49 GLY B N 1
ATOM 4910 C CA . GLY B 1 70 ? 25.529 -13.136 51.881 1.00 54.05 49 GLY B CA 1
ATOM 4911 C C . GLY B 1 70 ? 24.408 -14.098 52.203 1.00 54.44 49 GLY B C 1
ATOM 4912 O O . GLY B 1 70 ? 23.669 -14.483 51.288 1.00 53.66 49 GLY B O 1
ATOM 4913 N N . LEU B 1 71 ? 24.237 -14.482 53.465 1.00 55.76 50 LEU B N 1
ATOM 4914 C CA . LEU B 1 71 ? 23.254 -15.483 53.856 1.00 54.55 50 LEU B CA 1
ATOM 4915 C C . LEU B 1 71 ? 22.265 -14.900 54.861 1.00 53.52 50 LEU B C 1
ATOM 4916 O O . LEU B 1 71 ? 22.450 -13.798 55.387 1.00 57.33 50 LEU B O 1
ATOM 4921 N N . HIS B 1 72 ? 21.200 -15.663 55.120 1.00 47.71 51 HIS B N 1
ATOM 4922 C CA . HIS B 1 72 ? 20.109 -15.232 56.001 1.00 48.76 51 HIS B CA 1
ATOM 4923 C C . HIS B 1 72 ? 20.409 -15.671 57.432 1.00 51.14 51 HIS B C 1
ATOM 4924 O O . HIS B 1 72 ? 19.865 -16.650 57.946 1.00 56.32 51 HIS B O 1
ATOM 4931 N N . LEU B 1 73 ? 21.261 -14.892 58.100 1.00 47.77 52 LEU B N 1
ATOM 4932 C CA . LEU B 1 73 ? 21.739 -15.269 59.428 1.00 50.66 52 LEU B CA 1
ATOM 4933 C C . LEU B 1 73 ? 20.666 -15.069 60.497 1.00 51.69 52 LEU B C 1
ATOM 4934 O O . LEU B 1 73 ? 20.315 -16.006 61.223 1.00 52.04 52 LEU B O 1
ATOM 4939 N N . ALA B 1 74 ? 20.144 -13.844 60.621 1.00 48.19 53 ALA B N 1
ATOM 4940 C CA . ALA B 1 74 ? 19.333 -13.505 61.789 1.00 48.49 53 ALA B CA 1
ATOM 4941 C C . ALA B 1 74 ? 18.010 -14.265 61.807 1.00 46.20 53 ALA B C 1
ATOM 4942 O O . ALA B 1 74 ? 17.528 -14.649 62.880 1.00 47.16 53 ALA B O 1
ATOM 4944 N N . SER B 1 75 ? 17.406 -14.496 60.637 1.00 43.83 54 SER B N 1
ATOM 4945 C CA . SER B 1 75 ? 16.133 -15.210 60.601 1.00 44.78 54 SER B CA 1
ATOM 4946 C C . SER B 1 75 ? 16.305 -16.674 60.988 1.00 47.33 54 SER B C 1
ATOM 4947 O O . SER B 1 75 ? 15.478 -17.229 61.724 1.00 42.94 54 SER B O 1
ATOM 4950 N N . SER B 1 76 ? 17.364 -17.322 60.495 1.00 46.57 55 SER B N 1
ATOM 4951 C CA . SER B 1 76 ? 17.575 -18.727 60.825 1.00 47.84 55 SER B CA 1
ATOM 4952 C C . SER B 1 76 ? 17.969 -18.911 62.285 1.00 49.75 55 SER B C 1
ATOM 4953 O O . SER B 1 76 ? 17.601 -19.919 62.899 1.00 49.90 55 SER B O 1
ATOM 4956 N N . LEU B 1 77 ? 18.708 -17.956 62.858 1.00 45.36 56 LEU B N 1
ATOM 4957 C CA . LEU B 1 77 ? 19.032 -18.034 64.279 1.00 49.49 56 LEU B CA 1
ATOM 4958 C C . LEU B 1 77 ? 17.773 -17.969 65.135 1.00 49.59 56 LEU B C 1
ATOM 4959 O O . LEU B 1 77 ? 17.639 -18.710 66.114 1.00 51.17 56 LEU B O 1
ATOM 4964 N N . GLY B 1 78 ? 16.832 -17.092 64.776 1.00 48.11 57 GLY B N 1
ATOM 4965 C CA . GLY B 1 78 ? 15.620 -16.959 65.566 1.00 50.52 57 GLY B CA 1
ATOM 4966 C C . GLY B 1 78 ? 14.740 -18.195 65.546 1.00 49.40 57 GLY B C 1
ATOM 4967 O O . GLY B 1 78 ? 13.999 -18.445 66.501 1.00 49.51 57 GLY B O 1
ATOM 4968 N N . ALA B 1 79 ? 14.818 -18.989 64.479 1.00 47.13 58 ALA B N 1
ATOM 4969 C CA . ALA B 1 79 ? 13.935 -20.132 64.278 1.00 45.16 58 ALA B CA 1
ATOM 4970 C C . ALA B 1 79 ? 14.546 -21.457 64.726 1.00 48.08 58 ALA B C 1
ATOM 4971 O O . ALA B 1 79 ? 13.943 -22.510 64.490 1.00 45.51 58 ALA B O 1
ATOM 4973 N N . VAL B 1 80 ? 15.720 -21.432 65.364 1.00 45.92 59 VAL B N 1
ATOM 4974 C CA . VAL B 1 80 ? 16.419 -22.672 65.708 1.00 50.74 59 VAL B CA 1
ATOM 4975 C C . VAL B 1 80 ? 15.570 -23.543 66.628 1.00 51.04 59 VAL B C 1
ATOM 4976 O O . VAL B 1 80 ? 15.463 -24.761 66.433 1.00 50.12 59 VAL B O 1
ATOM 4980 N N . ASP B 1 81 ? 14.955 -22.937 67.644 1.00 51.10 60 ASP B N 1
ATOM 4981 C CA . ASP B 1 81 ? 14.321 -23.725 68.696 1.00 52.94 60 ASP B CA 1
ATOM 4982 C C . ASP B 1 81 ? 13.021 -24.359 68.219 1.00 52.72 60 ASP B C 1
ATOM 4983 O O . ASP B 1 81 ? 12.747 -25.526 68.521 1.00 50.35 60 ASP B O 1
ATOM 4988 N N . ILE B 1 82 ? 12.204 -23.611 67.474 1.00 51.82 61 ILE B N 1
ATOM 4989 C CA . ILE B 1 82 ? 10.951 -24.185 66.998 1.00 50.78 61 ILE B CA 1
ATOM 4990 C C . ILE B 1 82 ? 11.216 -25.257 65.947 1.00 48.51 61 ILE B C 1
ATOM 4991 O O . ILE B 1 82 ? 10.495 -26.260 65.883 1.00 46.98 61 ILE B O 1
ATOM 4996 N N . ILE B 1 83 ? 12.261 -25.089 65.132 1.00 46.38 62 ILE B N 1
ATOM 4997 C CA . ILE B 1 83 ? 12.586 -26.103 64.134 1.00 45.93 62 ILE B CA 1
ATOM 4998 C C . ILE B 1 83 ? 13.054 -27.383 64.813 1.00 51.72 62 ILE B C 1
ATOM 4999 O O . ILE B 1 83 ? 12.651 -28.488 64.428 1.00 51.37 62 ILE B O 1
ATOM 5004 N N . THR B 1 84 ? 13.903 -27.257 65.836 1.00 51.76 63 THR B N 1
ATOM 5005 C CA . THR B 1 84 ? 14.344 -28.430 66.585 1.00 50.07 63 THR B CA 1
ATOM 5006 C C . THR B 1 84 ? 13.163 -29.136 67.237 1.00 50.42 63 THR B C 1
ATOM 5007 O O . THR B 1 84 ? 13.043 -30.364 67.170 1.00 52.49 63 THR B O 1
ATOM 5011 N N . ALA B 1 85 ? 12.270 -28.369 67.865 1.00 50.08 64 ALA B N 1
ATOM 5012 C CA . ALA B 1 85 ? 11.105 -28.969 68.507 1.00 52.62 64 ALA B CA 1
ATOM 5013 C C . ALA B 1 85 ? 10.199 -29.648 67.487 1.00 48.94 64 ALA B C 1
ATOM 5014 O O . ALA B 1 85 ? 9.672 -30.736 67.746 1.00 52.67 64 ALA B O 1
ATOM 5016 N N . LEU B 1 86 ? 10.006 -29.023 66.321 1.00 47.77 65 LEU B N 1
ATOM 5017 C CA . LEU B 1 86 ? 9.127 -29.608 65.313 1.00 48.13 65 LEU B CA 1
ATOM 5018 C C . LEU B 1 86 ? 9.664 -30.942 64.806 1.00 49.10 65 LEU B C 1
ATOM 5019 O O . LEU B 1 86 ? 8.909 -31.913 64.681 1.00 49.84 65 LEU B O 1
ATOM 5024 N N . HIS B 1 87 ? 10.964 -31.014 64.512 1.00 49.44 66 HIS B N 1
ATOM 5025 C CA . HIS B 1 87 ? 11.534 -32.269 64.037 1.00 49.89 66 HIS B CA 1
ATOM 5026 C C . HIS B 1 87 ? 11.646 -33.309 65.140 1.00 52.35 66 HIS B C 1
ATOM 5027 O O . HIS B 1 87 ? 11.689 -34.508 64.842 1.00 53.58 66 HIS B O 1
ATOM 5034 N N . TYR B 1 88 ? 11.706 -32.880 66.401 1.00 52.07 67 TYR B N 1
ATOM 5035 C CA . TYR B 1 88 ? 11.727 -33.832 67.506 1.00 53.06 67 TYR B CA 1
ATOM 5036 C C . TYR B 1 88 ? 10.357 -34.466 67.707 1.00 55.11 67 TYR B C 1
ATOM 5037 O O . TYR B 1 88 ? 10.259 -35.655 68.031 1.00 54.19 67 TYR B O 1
ATOM 5046 N N . VAL B 1 89 ? 9.292 -33.694 67.510 1.00 53.90 68 VAL B N 1
ATOM 5047 C CA . VAL B 1 89 ? 7.934 -34.181 67.737 1.00 58.42 68 VAL B CA 1
ATOM 5048 C C . VAL B 1 89 ? 7.361 -34.841 66.489 1.00 57.26 68 VAL B C 1
ATOM 5049 O O . VAL B 1 89 ? 6.780 -35.926 66.561 1.00 55.93 68 VAL B O 1
ATOM 5053 N N . LEU B 1 90 ? 7.510 -34.208 65.330 1.00 53.54 69 LEU B N 1
ATOM 5054 C CA . LEU B 1 90 ? 6.924 -34.719 64.100 1.00 52.63 69 LEU B CA 1
ATOM 5055 C C . LEU B 1 90 ? 7.866 -35.708 63.415 1.00 53.97 69 LEU B C 1
ATOM 5056 O O . LEU B 1 90 ? 9.036 -35.849 63.778 1.00 55.93 69 LEU B O 1
ATOM 5061 N N . ASP B 1 91 ? 7.340 -36.393 62.403 1.00 49.02 70 ASP B N 1
ATOM 5062 C CA . ASP B 1 91 ? 8.031 -37.499 61.742 1.00 50.99 70 ASP B CA 1
ATOM 5063 C C . ASP B 1 91 ? 8.169 -37.187 60.251 1.00 51.01 70 ASP B C 1
ATOM 5064 O O . ASP B 1 91 ? 7.532 -37.822 59.406 1.00 52.59 70 ASP B O 1
ATOM 5069 N N . SER B 1 92 ? 9.007 -36.205 59.930 1.00 51.61 71 SER B N 1
ATOM 5070 C CA . SER B 1 92 ? 9.311 -35.909 58.537 1.00 47.59 71 SER B CA 1
ATOM 5071 C C . SER B 1 92 ? 10.160 -37.037 57.951 1.00 50.10 71 SER B C 1
ATOM 5072 O O . SER B 1 92 ? 11.005 -37.599 58.651 1.00 50.68 71 SER B O 1
ATOM 5075 N N . PRO B 1 93 ? 9.974 -37.389 56.667 1.00 51.20 72 PRO B N 1
ATOM 5076 C CA . PRO B 1 93 ? 9.133 -36.776 55.633 1.00 49.41 72 PRO B CA 1
ATOM 5077 C C . PRO B 1 93 ? 7.696 -37.297 55.577 1.00 48.22 72 PRO B C 1
ATOM 5078 O O . PRO B 1 93 ? 6.937 -36.866 54.708 1.00 51.47 72 PRO B O 1
ATOM 5082 N N . ARG B 1 94 ? 7.326 -38.217 56.468 1.00 45.83 73 ARG B N 1
ATOM 5083 C CA . ARG B 1 94 ? 5.941 -38.677 56.500 1.00 49.47 73 ARG B CA 1
ATOM 5084 C C . ARG B 1 94 ? 5.004 -37.536 56.880 1.00 48.44 73 ARG B C 1
ATOM 5085 O O . ARG B 1 94 ? 3.981 -37.313 56.223 1.00 49.86 73 ARG B O 1
ATOM 5093 N N . ASP B 1 95 ? 5.347 -36.792 57.927 1.00 50.61 74 ASP B N 1
ATOM 5094 C CA . ASP B 1 95 ? 4.702 -35.515 58.199 1.00 45.89 74 ASP B CA 1
ATOM 5095 C C . ASP B 1 95 ? 5.350 -34.425 57.353 1.00 46.07 74 ASP B C 1
ATOM 5096 O O . ASP B 1 95 ? 6.536 -34.498 57.024 1.00 48.23 74 ASP B O 1
ATOM 5101 N N . ARG B 1 96 ? 4.559 -33.412 56.991 1.00 42.19 75 ARG B N 1
ATOM 5102 C CA . ARG B 1 96 ? 5.011 -32.329 56.124 1.00 45.64 75 ARG B CA 1
ATOM 5103 C C . ARG B 1 96 ? 5.152 -31.048 56.939 1.00 46.33 75 ARG B C 1
ATOM 5104 O O . ARG B 1 96 ? 4.176 -30.568 57.527 1.00 44.01 75 ARG B O 1
ATOM 5112 N N . ILE B 1 97 ? 6.361 -30.497 56.964 1.00 45.68 76 ILE B N 1
ATOM 5113 C CA . ILE B 1 97 ? 6.660 -29.240 57.642 1.00 45.00 76 ILE B CA 1
ATOM 5114 C C . ILE B 1 97 ? 6.977 -28.209 56.570 1.00 42.76 76 ILE B C 1
ATOM 5115 O O . ILE B 1 97 ? 7.953 -28.360 55.824 1.00 45.58 76 ILE B O 1
ATOM 5120 N N . LEU B 1 98 ? 6.155 -27.167 56.490 1.00 39.10 77 LEU B N 1
ATOM 5121 C CA . LEU B 1 98 ? 6.243 -26.162 55.439 1.00 36.72 77 LEU B CA 1
ATOM 5122 C C . LEU B 1 98 ? 6.798 -24.870 56.021 1.00 41.42 77 LEU B C 1
ATOM 5123 O O . LEU B 1 98 ? 6.328 -24.406 57.065 1.00 45.58 77 LEU B O 1
ATOM 5128 N N . PHE B 1 99 ? 7.785 -24.290 55.347 1.00 39.40 78 PHE B N 1
ATOM 5129 C CA . PHE B 1 99 ? 8.375 -23.025 55.766 1.00 33.89 78 PHE B CA 1
ATOM 5130 C C . PHE B 1 99 ? 7.954 -21.919 54.814 1.00 38.57 78 PHE B C 1
ATOM 5131 O O . PHE B 1 99 ? 8.098 -22.050 53.593 1.00 39.51 78 PHE B O 1
ATOM 5139 N N . ASP B 1 100 ? 7.435 -20.835 55.379 1.00 34.36 79 ASP B N 1
ATOM 5140 C CA . ASP B 1 100 ? 7.098 -19.661 54.594 1.00 35.30 79 ASP B CA 1
ATOM 5141 C C . ASP B 1 100 ? 8.369 -18.872 54.302 1.00 38.58 79 ASP B C 1
ATOM 5142 O O . ASP B 1 100 ? 9.134 -18.559 55.220 1.00 38.32 79 ASP B O 1
ATOM 5147 N N . VAL B 1 101 ? 8.599 -18.586 53.016 1.00 35.51 80 VAL B N 1
ATOM 5148 C CA . VAL B 1 101 ? 9.819 -17.980 52.476 1.00 35.79 80 VAL B CA 1
ATOM 5149 C C . VAL B 1 101 ? 10.956 -18.998 52.463 1.00 35.52 80 VAL B C 1
ATOM 5150 O O . VAL B 1 101 ? 11.606 -19.200 51.431 1.00 40.65 80 VAL B O 1
ATOM 5154 N N . GLY B 1 102 ? 11.217 -19.638 53.603 1.00 34.33 81 GLY B N 1
ATOM 5155 C CA . GLY B 1 102 ? 12.261 -20.640 53.704 1.00 37.79 81 GLY B CA 1
ATOM 5156 C C . GLY B 1 102 ? 13.622 -20.108 54.097 1.00 42.28 81 GLY B C 1
ATOM 5157 O O . GLY B 1 102 ? 14.546 -20.905 54.303 1.00 42.39 81 GLY B O 1
ATOM 5158 N N . HIS B 1 103 ? 13.770 -18.787 54.214 1.00 37.61 82 HIS B N 1
ATOM 5159 C CA . HIS B 1 103 ? 15.040 -18.183 54.603 1.00 38.73 82 HIS B CA 1
ATOM 5160 C C . HIS B 1 103 ? 15.392 -18.440 56.061 1.00 40.19 82 HIS B C 1
ATOM 5161 O O . HIS B 1 103 ? 16.546 -18.236 56.452 1.00 43.84 82 HIS B O 1
ATOM 5168 N N . GLN B 1 104 ? 14.430 -18.871 56.875 1.00 43.15 83 GLN B N 1
ATOM 5169 C CA . GLN B 1 104 ? 14.664 -19.128 58.290 1.00 40.18 83 GLN B CA 1
ATOM 5170 C C . GLN B 1 104 ? 14.967 -20.595 58.577 1.00 41.10 83 GLN B C 1
ATOM 5171 O O . GLN B 1 104 ? 15.051 -20.984 59.748 1.00 40.04 83 GLN B O 1
ATOM 5177 N N . ALA B 1 105 ? 15.180 -21.408 57.543 1.00 40.53 84 ALA B N 1
ATOM 5178 C CA . ALA B 1 105 ? 15.201 -22.860 57.686 1.00 44.69 84 ALA B CA 1
ATOM 5179 C C . ALA B 1 105 ? 16.604 -23.458 57.585 1.00 44.53 84 ALA B C 1
ATOM 5180 O O . ALA B 1 105 ? 16.754 -24.620 57.196 1.00 47.44 84 ALA B O 1
ATOM 5182 N N . TYR B 1 106 ? 17.643 -22.696 57.936 1.00 45.08 85 TYR B N 1
ATOM 5183 C CA . TYR B 1 106 ? 18.991 -23.267 57.908 1.00 45.39 85 TYR B CA 1
ATOM 5184 C C . TYR B 1 106 ? 19.126 -24.419 58.895 1.00 48.80 85 TYR B C 1
ATOM 5185 O O . TYR B 1 106 ? 19.758 -25.438 58.589 1.00 49.97 85 TYR B O 1
ATOM 5194 N N . ALA B 1 107 ? 18.550 -24.278 60.093 1.00 48.18 86 ALA B N 1
ATOM 5195 C CA . ALA B 1 107 ? 18.600 -25.378 61.049 1.00 49.77 86 ALA B CA 1
ATOM 5196 C C . ALA B 1 107 ? 17.838 -26.591 60.534 1.00 49.65 86 ALA B C 1
ATOM 5197 O O . ALA B 1 107 ? 18.230 -27.731 60.801 1.00 48.09 86 ALA B O 1
ATOM 5199 N N . HIS B 1 108 ? 16.763 -26.360 59.778 1.00 50.16 87 HIS B N 1
ATOM 5200 C CA . HIS B 1 108 ? 16.013 -27.457 59.173 1.00 49.78 87 HIS B CA 1
ATOM 5201 C C . HIS B 1 108 ? 16.881 -28.249 58.203 1.00 46.54 87 HIS B C 1
ATOM 5202 O O . HIS B 1 108 ? 16.879 -29.485 58.226 1.00 49.74 87 HIS B O 1
ATOM 5209 N N . LYS B 1 109 ? 17.648 -27.556 57.358 1.00 47.37 88 LYS B N 1
ATOM 5210 C CA . LYS B 1 109 ? 18.514 -28.252 56.410 1.00 46.48 88 LYS B CA 1
ATOM 5211 C C . LYS B 1 109 ? 19.662 -28.963 57.119 1.00 49.64 88 LYS B C 1
ATOM 5212 O O . LYS B 1 109 ? 20.069 -30.059 56.710 1.00 50.96 88 LYS B O 1
ATOM 5218 N N . ILE B 1 110 ? 20.195 -28.361 58.184 1.00 47.14 89 ILE B N 1
ATOM 5219 C CA . ILE B 1 110 ? 21.272 -29.005 58.933 1.00 50.38 89 ILE B CA 1
ATOM 5220 C C . ILE B 1 110 ? 20.780 -30.288 59.596 1.00 50.38 89 ILE B C 1
ATOM 5221 O O . ILE B 1 110 ? 21.531 -31.265 59.706 1.00 52.14 89 ILE B O 1
ATOM 5226 N N . LEU B 1 111 ? 19.522 -30.320 60.033 1.00 48.69 90 LEU B N 1
ATOM 5227 C CA . LEU B 1 111 ? 18.965 -31.490 60.702 1.00 52.15 90 LEU B CA 1
ATOM 5228 C C . LEU B 1 111 ? 18.387 -32.523 59.740 1.00 53.26 90 LEU B C 1
ATOM 5229 O O . LEU B 1 111 ? 17.934 -33.579 60.192 1.00 53.06 90 LEU B O 1
ATOM 5234 N N . THR B 1 112 ? 18.379 -32.254 58.437 1.00 54.92 91 THR B N 1
ATOM 5235 C CA . THR B 1 112 ? 17.817 -33.173 57.455 1.00 53.72 91 THR B CA 1
ATOM 5236 C C . THR B 1 112 ? 18.860 -33.575 56.418 1.00 52.93 91 THR B C 1
ATOM 5237 O O . THR B 1 112 ? 18.594 -33.600 55.214 1.00 53.89 91 THR B O 1
ATOM 5241 N N . GLY B 1 113 ? 20.071 -33.874 56.883 1.00 53.42 92 GLY B N 1
ATOM 5242 C CA . GLY B 1 113 ? 21.089 -34.498 56.060 1.00 58.16 92 GLY B CA 1
ATOM 5243 C C . GLY B 1 113 ? 21.886 -33.579 55.165 1.00 54.99 92 GLY B C 1
ATOM 5244 O O . GLY B 1 113 ? 22.610 -34.073 54.293 1.00 58.50 92 GLY B O 1
ATOM 5245 N N . ARG B 1 114 ? 21.797 -32.262 55.351 1.00 52.77 93 ARG B N 1
ATOM 5246 C CA . ARG B 1 114 ? 22.498 -31.318 54.488 1.00 51.89 93 ARG B CA 1
ATOM 5247 C C . ARG B 1 114 ? 23.496 -30.451 55.251 1.00 50.58 93 ARG B C 1
ATOM 5248 O O . ARG B 1 114 ? 23.859 -29.372 54.775 1.00 54.05 93 ARG B O 1
ATOM 5256 N N . ARG B 1 115 ? 23.961 -30.905 56.417 1.00 52.33 94 ARG B N 1
ATOM 5257 C CA . ARG B 1 115 ? 24.882 -30.093 57.209 1.00 53.74 94 ARG B CA 1
ATOM 5258 C C . ARG B 1 115 ? 26.158 -29.789 56.433 1.00 56.17 94 ARG B C 1
ATOM 5259 O O . ARG B 1 115 ? 26.622 -28.643 56.405 1.00 56.50 94 ARG B O 1
ATOM 5267 N N . ASP B 1 116 ? 26.736 -30.805 55.785 1.00 56.26 95 ASP B N 1
ATOM 5268 C CA . ASP B 1 116 ? 27.968 -30.595 55.031 1.00 62.28 95 ASP B CA 1
ATOM 5269 C C . ASP B 1 116 ? 27.750 -29.688 53.828 1.00 62.76 95 ASP B C 1
ATOM 5270 O O . ASP B 1 116 ? 28.659 -28.939 53.449 1.00 66.09 95 ASP B O 1
ATOM 5275 N N . GLN B 1 117 ? 26.563 -29.734 53.217 1.00 56.39 96 GLN B N 1
ATOM 5276 C CA . GLN B 1 117 ? 26.291 -28.898 52.054 1.00 54.85 96 GLN B CA 1
ATOM 5277 C C . GLN B 1 117 ? 26.064 -27.435 52.407 1.00 52.96 96 GLN B C 1
ATOM 5278 O O . GLN B 1 117 ? 25.978 -26.609 51.493 1.00 50.36 96 GLN B O 1
ATOM 5284 N N . MET B 1 118 ? 25.943 -27.093 53.693 1.00 54.25 97 MET B N 1
ATOM 5285 C CA . MET B 1 118 ? 25.740 -25.696 54.063 1.00 55.17 97 MET B CA 1
ATOM 5286 C C . MET B 1 118 ? 26.919 -24.818 53.667 1.00 54.71 97 MET B C 1
ATOM 5287 O O . MET B 1 118 ? 26.752 -23.602 53.531 1.00 50.48 97 MET B O 1
ATOM 5292 N N . ALA B 1 119 ? 28.104 -25.404 53.474 1.00 54.90 98 ALA B N 1
ATOM 5293 C CA . ALA B 1 119 ? 29.264 -24.608 53.088 1.00 58.24 98 ALA B CA 1
ATOM 5294 C C . ALA B 1 119 ? 29.077 -23.960 51.722 1.00 58.45 98 ALA B C 1
ATOM 5295 O O . ALA B 1 119 ? 29.613 -22.875 51.473 1.00 59.97 98 ALA B O 1
ATOM 5297 N N . ASP B 1 120 ? 28.313 -24.595 50.830 1.00 55.29 99 ASP B N 1
ATOM 5298 C CA . ASP B 1 120 ? 28.124 -24.099 49.473 1.00 48.80 99 ASP B CA 1
ATOM 5299 C C . ASP B 1 120 ? 26.696 -23.633 49.209 1.00 48.41 99 ASP B C 1
ATOM 5300 O O . ASP B 1 120 ? 26.274 -23.572 48.049 1.00 51.17 99 ASP B O 1
ATOM 5305 N N . ILE B 1 121 ? 25.942 -23.294 50.257 1.00 48.30 100 ILE B N 1
ATOM 5306 C CA . ILE B 1 121 ? 24.557 -22.886 50.063 1.00 45.29 100 ILE B CA 1
ATOM 5307 C C . ILE B 1 121 ? 24.510 -21.593 49.254 1.00 47.35 100 ILE B C 1
ATOM 5308 O O . ILE B 1 121 ? 25.323 -20.680 49.448 1.00 47.65 100 ILE B O 1
ATOM 5313 N N . LYS B 1 122 ? 23.572 -21.537 48.307 1.00 43.58 101 LYS B N 1
ATOM 5314 C CA . LYS B 1 122 ? 23.353 -20.452 47.350 1.00 48.90 101 LYS B CA 1
ATOM 5315 C C . LYS B 1 122 ? 24.471 -20.333 46.316 1.00 48.90 101 LYS B C 1
ATOM 5316 O O . LYS B 1 122 ? 24.380 -19.476 45.430 1.00 49.25 101 LYS B O 1
ATOM 5322 N N . LYS B 1 123 ? 25.505 -21.169 46.380 1.00 47.11 102 LYS B N 1
ATOM 5323 C CA . LYS B 1 123 ? 26.501 -21.221 45.320 1.00 47.87 102 LYS B CA 1
ATOM 5324 C C . LYS B 1 123 ? 26.012 -22.111 44.181 1.00 49.81 102 LYS B C 1
ATOM 5325 O O . LYS B 1 123 ? 25.237 -23.048 44.389 1.00 49.67 102 LYS B O 1
ATOM 5331 N N . GLU B 1 124 ? 26.486 -21.813 42.971 1.00 49.55 103 GLU B N 1
ATOM 5332 C CA . GLU B 1 124 ? 26.119 -22.603 41.802 1.00 47.48 103 GLU B CA 1
ATOM 5333 C C . GLU B 1 124 ? 26.487 -24.066 42.013 1.00 50.37 103 GLU B C 1
ATOM 5334 O O . GLU B 1 124 ? 27.628 -24.389 42.351 1.00 46.95 103 GLU B O 1
ATOM 5340 N N . GLY B 1 125 ? 25.513 -24.955 41.819 1.00 48.30 104 GLY B N 1
ATOM 5341 C CA . GLY B 1 125 ? 25.719 -26.367 42.058 1.00 51.14 104 GLY B CA 1
ATOM 5342 C C . GLY B 1 125 ? 25.492 -26.811 43.486 1.00 54.18 104 GLY B C 1
ATOM 5343 O O . GLY B 1 125 ? 25.423 -28.020 43.738 1.00 53.20 104 GLY B O 1
ATOM 5344 N N . GLY B 1 126 ? 25.390 -25.879 44.432 1.00 53.98 105 GLY B N 1
ATOM 5345 C CA . GLY B 1 126 ? 25.092 -26.206 45.809 1.00 53.96 105 GLY B CA 1
ATOM 5346 C C . GLY B 1 126 ? 23.599 -26.213 46.083 1.00 49.48 105 GLY B C 1
ATOM 5347 O O . GLY B 1 126 ? 22.766 -26.084 45.184 1.00 50.97 105 GLY B O 1
ATOM 5348 N N . ILE B 1 127 ? 23.263 -26.356 47.365 1.00 45.18 106 ILE B N 1
ATOM 5349 C CA . ILE B 1 127 ? 21.862 -26.356 47.769 1.00 43.35 106 ILE B CA 1
ATOM 5350 C C . ILE B 1 127 ? 21.309 -24.935 47.733 1.00 48.31 106 ILE B C 1
ATOM 5351 O O . ILE B 1 127 ? 22.046 -23.943 47.764 1.00 46.45 106 ILE B O 1
ATOM 5356 N N . SER B 1 128 ? 19.982 -24.842 47.669 1.00 42.44 107 SER B N 1
ATOM 5357 C CA . SER B 1 128 ? 19.311 -23.555 47.605 1.00 41.46 107 SER B CA 1
ATOM 5358 C C . SER B 1 128 ? 19.329 -22.867 48.967 1.00 43.12 107 SER B C 1
ATOM 5359 O O . SER B 1 128 ? 19.438 -23.509 50.015 1.00 44.32 107 SER B O 1
ATOM 5362 N N . GLY B 1 129 ? 19.229 -21.539 48.941 1.00 42.26 108 GLY B N 1
ATOM 5363 C CA . GLY B 1 129 ? 19.088 -20.781 50.173 1.00 44.15 108 GLY B CA 1
ATOM 5364 C C . GLY B 1 129 ? 17.725 -20.896 50.823 1.00 44.30 108 GLY B C 1
ATOM 5365 O O . GLY B 1 129 ? 17.563 -20.450 51.965 1.00 44.91 108 GLY B O 1
ATOM 5366 N N . PHE B 1 130 ? 16.749 -21.469 50.124 1.00 39.44 109 PHE B N 1
ATOM 5367 C CA . PHE B 1 130 ? 15.408 -21.711 50.632 1.00 38.88 109 PHE B CA 1
ATOM 5368 C C . PHE B 1 130 ? 15.088 -23.196 50.493 1.00 42.13 109 PHE B C 1
ATOM 5369 O O . PHE B 1 130 ? 15.832 -23.957 49.865 1.00 42.80 109 PHE B O 1
ATOM 5377 N N . THR B 1 131 ? 13.983 -23.626 51.099 1.00 38.47 110 THR B N 1
ATOM 5378 C CA . THR B 1 131 ? 13.580 -25.016 50.932 1.00 37.41 110 THR B CA 1
ATOM 5379 C C . THR B 1 131 ? 13.116 -25.240 49.498 1.00 37.49 110 THR B C 1
ATOM 5380 O O . THR B 1 131 ? 12.528 -24.353 48.874 1.00 37.35 110 THR B O 1
ATOM 5384 N N . LYS B 1 132 ? 13.415 -26.424 48.964 1.00 39.46 111 LYS B N 1
ATOM 5385 C CA . LYS B 1 132 ? 13.155 -26.727 47.560 1.00 42.49 111 LYS B CA 1
ATOM 5386 C C . LYS B 1 132 ? 12.760 -28.191 47.440 1.00 38.89 111 LYS B C 1
ATOM 5387 O O . LYS B 1 132 ? 1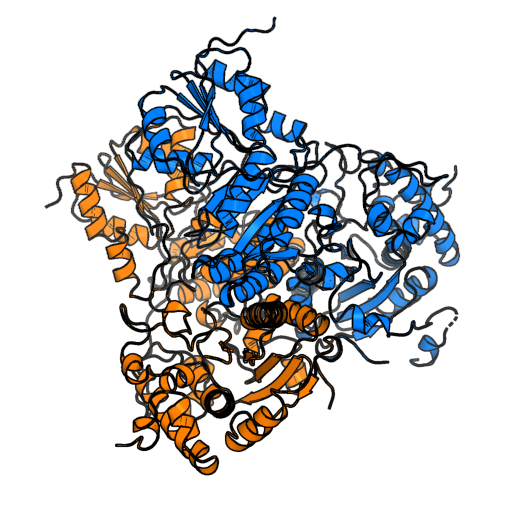3.509 -29.071 47.872 1.00 38.35 111 LYS B O 1
ATOM 5393 N N . VAL B 1 133 ? 11.591 -28.445 46.842 1.00 39.36 112 VAL B N 1
ATOM 5394 C CA . VAL B 1 133 ? 11.038 -29.800 46.797 1.00 41.66 112 VAL B CA 1
ATOM 5395 C C . VAL B 1 133 ? 12.004 -30.770 46.122 1.00 39.04 112 VAL B C 1
ATOM 5396 O O . VAL B 1 133 ? 12.206 -31.896 46.594 1.00 37.39 112 VAL B O 1
ATOM 5400 N N . SER B 1 134 ? 12.630 -30.352 45.019 1.00 39.00 113 SER B N 1
ATOM 5401 C CA . SER B 1 134 ? 13.541 -31.250 44.310 1.00 38.95 113 SER B CA 1
ATOM 5402 C C . SER B 1 134 ? 14.838 -31.498 45.068 1.00 43.54 113 SER B C 1
ATOM 5403 O O . SER B 1 134 ? 15.581 -32.420 44.714 1.00 45.91 113 SER B O 1
ATOM 5406 N N . GLU B 1 135 ? 15.121 -30.716 46.105 1.00 47.36 114 GLU B N 1
ATOM 5407 C CA . GLU B 1 135 ? 16.373 -30.854 46.833 1.00 47.48 114 GLU B CA 1
ATOM 5408 C C . GLU B 1 135 ? 16.301 -31.896 47.939 1.00 42.23 114 GLU B C 1
ATOM 5409 O O . GLU B 1 135 ? 17.302 -32.570 48.214 1.00 43.70 114 GLU B O 1
ATOM 5415 N N . SER B 1 136 ? 15.142 -32.066 48.572 1.00 40.33 115 SER B N 1
ATOM 5416 C CA . SER B 1 136 ? 15.063 -32.994 49.690 1.00 47.50 115 SER B CA 1
ATOM 5417 C C . SER B 1 136 ? 13.621 -33.426 49.903 1.00 45.94 115 SER B C 1
ATOM 5418 O O . SER B 1 136 ? 12.698 -32.628 49.730 1.00 44.27 115 SER B O 1
ATOM 5421 N N . GLU B 1 137 ? 13.437 -34.696 50.281 1.00 45.51 116 GLU B N 1
ATOM 5422 C CA . GLU B 1 137 ? 12.114 -35.159 50.684 1.00 48.33 116 GLU B CA 1
ATOM 5423 C C . GLU B 1 137 ? 11.597 -34.410 51.908 1.00 50.72 116 GLU B C 1
ATOM 5424 O O . GLU B 1 137 ? 10.383 -34.381 52.138 1.00 49.54 116 GLU B O 1
ATOM 5430 N N . HIS B 1 138 ? 12.488 -33.789 52.686 1.00 47.95 117 HIS B N 1
ATOM 5431 C CA . HIS B 1 138 ? 12.094 -33.038 53.871 1.00 44.88 117 HIS B CA 1
ATOM 5432 C C . HIS B 1 138 ? 11.639 -31.617 53.562 1.00 44.37 117 HIS B C 1
ATOM 5433 O O . HIS B 1 138 ? 11.141 -30.937 54.466 1.00 46.77 117 HIS B O 1
ATOM 5440 N N . ASP B 1 139 ? 11.807 -31.150 52.326 1.00 41.29 118 ASP B N 1
ATOM 5441 C CA . ASP B 1 139 ? 11.385 -29.812 51.918 1.00 41.15 118 ASP B CA 1
ATOM 5442 C C . ASP B 1 139 ? 10.001 -29.925 51.284 1.00 40.99 118 ASP B C 1
ATOM 5443 O O . ASP B 1 139 ? 9.863 -30.370 50.142 1.00 40.61 118 ASP B O 1
ATOM 5448 N N . ALA B 1 140 ? 8.975 -29.514 52.030 1.00 36.68 119 ALA B N 1
ATOM 5449 C CA . ALA B 1 140 ? 7.602 -29.744 51.592 1.00 39.60 119 ALA B CA 1
ATOM 5450 C C . ALA B 1 140 ? 7.182 -28.806 50.468 1.00 39.30 119 ALA B C 1
ATOM 5451 O O . ALA B 1 140 ? 6.382 -29.199 49.610 1.00 38.20 119 ALA B O 1
ATOM 5453 N N . ILE B 1 141 ? 7.692 -27.572 50.451 1.00 36.39 120 ILE B N 1
ATOM 5454 C CA . ILE B 1 141 ? 7.350 -26.612 49.411 1.00 35.98 120 ILE B CA 1
ATOM 5455 C C . ILE B 1 141 ? 8.606 -25.885 48.955 1.00 37.68 120 ILE B C 1
ATOM 5456 O O . ILE B 1 141 ? 9.577 -25.745 49.704 1.00 39.06 120 ILE B O 1
ATOM 5461 N N . THR B 1 142 ? 8.574 -25.426 47.708 1.00 36.06 121 THR B N 1
ATOM 5462 C CA . THR B 1 142 ? 9.620 -24.579 47.153 1.00 36.82 121 THR B CA 1
ATOM 5463 C C . THR B 1 142 ? 9.192 -23.129 47.322 1.00 35.66 121 THR B C 1
ATOM 5464 O O . THR B 1 142 ? 8.152 -22.721 46.795 1.00 34.60 121 THR B O 1
ATOM 5468 N N . VAL B 1 143 ? 9.978 -22.355 48.070 1.00 33.50 122 VAL B N 1
ATOM 5469 C CA . VAL B 1 143 ? 9.555 -21.035 48.508 1.00 37.67 122 VAL B CA 1
ATOM 5470 C C . VAL B 1 143 ? 10.672 -20.024 48.280 1.00 36.15 122 VAL B C 1
ATOM 5471 O O . VAL B 1 143 ? 11.827 -20.366 48.032 1.00 35.69 122 VAL B O 1
ATOM 5475 N N . GLY B 1 144 ? 10.291 -18.759 48.376 1.00 33.54 123 GLY B N 1
ATOM 5476 C CA . GLY B 1 144 ? 11.170 -17.625 48.183 1.00 32.63 123 GLY B CA 1
ATOM 5477 C C . GLY B 1 144 ? 10.298 -16.395 48.290 1.00 33.34 123 GLY B C 1
ATOM 5478 O O . GLY B 1 144 ? 10.553 -15.501 49.101 1.00 39.10 123 GLY B O 1
ATOM 5479 N N . HIS B 1 145 ? 9.247 -16.354 47.479 1.00 31.04 124 HIS B N 1
ATOM 5480 C CA . HIS B 1 145 ? 8.161 -15.423 47.734 1.00 34.44 124 HIS B CA 1
ATOM 5481 C C . HIS B 1 145 ? 7.449 -15.812 49.025 1.00 33.50 124 HIS B C 1
ATOM 5482 O O . HIS B 1 145 ? 7.339 -16.993 49.368 1.00 34.60 124 HIS B O 1
ATOM 5489 N N . ALA B 1 146 ? 6.983 -14.800 49.748 1.00 33.08 125 ALA B N 1
ATOM 5490 C CA . ALA B 1 146 ? 6.393 -14.955 51.067 1.00 30.20 125 ALA B CA 1
ATOM 5491 C C . ALA B 1 146 ? 4.894 -15.218 50.981 1.00 33.60 125 ALA B C 1
ATOM 5492 O O . ALA B 1 146 ? 4.237 -14.900 49.985 1.00 29.55 125 ALA B O 1
ATOM 5494 N N . SER B 1 147 ? 4.365 -15.803 52.059 1.00 33.05 126 SER B N 1
ATOM 5495 C CA . SER B 1 147 ? 2.942 -15.961 52.369 1.00 33.62 126 SER B CA 1
ATOM 5496 C C . SER B 1 147 ? 2.288 -17.131 51.644 1.00 34.84 126 SER B C 1
ATOM 5497 O O . SER B 1 147 ? 1.050 -17.241 51.683 1.00 34.93 126 SER B O 1
ATOM 5500 N N . THR B 1 148 ? 3.056 -18.018 51.005 1.00 33.47 127 THR B N 1
ATOM 5501 C CA . THR B 1 148 ? 2.471 -19.136 50.275 1.00 30.04 127 THR B CA 1
ATOM 5502 C C . THR B 1 148 ? 2.254 -20.374 51.136 1.00 29.87 127 THR B C 1
ATOM 5503 O O . THR B 1 148 ? 1.620 -21.324 50.668 1.00 31.49 127 THR B O 1
ATOM 5507 N N . SER B 1 149 ? 2.756 -20.385 52.375 1.00 32.34 128 SER B N 1
ATOM 5508 C CA . SER B 1 149 ? 2.752 -21.611 53.170 1.00 34.64 128 SER B CA 1
ATOM 5509 C C . SER B 1 149 ? 1.340 -22.046 53.550 1.00 35.56 128 SER B C 1
ATOM 5510 O O . SER B 1 149 ? 1.055 -23.249 53.611 1.00 37.36 128 SER B O 1
ATOM 5513 N N . LEU B 1 150 ? 0.444 -21.093 53.823 1.00 32.28 129 LEU B N 1
ATOM 5514 C CA . LEU B 1 150 ? -0.862 -21.463 54.364 1.00 32.96 129 LEU B CA 1
ATOM 5515 C C . LEU B 1 150 ? -1.746 -22.102 53.299 1.00 32.88 129 LEU B C 1
ATOM 5516 O O . LEU B 1 150 ? -2.394 -23.124 53.556 1.00 33.77 129 LEU B O 1
ATOM 5521 N N . ALA B 1 151 ? -1.785 -21.521 52.098 1.00 32.96 130 ALA B N 1
ATOM 5522 C CA . ALA B 1 151 ? -2.551 -22.131 51.015 1.00 31.34 130 ALA B CA 1
ATOM 5523 C C . ALA B 1 151 ? -1.961 -23.480 50.608 1.00 29.39 130 ALA B C 1
ATOM 5524 O O . ALA B 1 151 ? -2.704 -24.434 50.347 1.00 32.70 130 ALA B O 1
ATOM 5526 N N . ASN B 1 152 ? -0.629 -23.579 50.542 1.00 31.85 131 ASN B N 1
ATOM 5527 C CA . ASN B 1 152 ? 0.005 -24.872 50.286 1.00 32.81 131 ASN B CA 1
ATOM 5528 C C . ASN B 1 152 ? -0.371 -25.898 51.349 1.00 34.02 131 ASN B C 1
ATOM 5529 O O . ASN B 1 152 ? -0.675 -27.053 51.027 1.00 35.71 131 ASN B O 1
ATOM 5534 N N . ALA B 1 153 ? -0.343 -25.499 52.624 1.00 32.19 132 ALA B N 1
ATOM 5535 C CA . ALA B 1 153 ? -0.681 -26.434 53.695 1.00 35.37 132 ALA B CA 1
ATOM 5536 C C . ALA B 1 153 ? -2.133 -26.886 53.600 1.00 33.92 132 ALA B C 1
ATOM 5537 O O . ALA B 1 153 ? -2.445 -28.056 53.856 1.00 36.06 132 ALA B O 1
ATOM 5539 N N . LEU B 1 154 ? -3.037 -25.967 53.255 1.00 33.01 133 LEU B N 1
ATOM 5540 C CA . LEU B 1 154 ? -4.438 -26.329 53.072 1.00 33.10 133 LEU B CA 1
ATOM 5541 C C . LEU B 1 154 ? -4.592 -27.366 51.967 1.00 32.73 133 LEU B C 1
ATOM 5542 O O . LEU B 1 154 ? -5.313 -28.357 52.123 1.00 33.40 133 LEU B O 1
ATOM 5547 N N . GLY B 1 155 ? -3.912 -27.154 50.838 1.00 33.75 134 GLY B N 1
ATOM 5548 C CA . GLY B 1 155 ? -3.996 -28.113 49.749 1.00 30.54 134 GLY B CA 1
ATOM 5549 C C . GLY B 1 155 ? -3.482 -29.484 50.137 1.00 35.85 134 GLY B C 1
ATOM 5550 O O . GLY B 1 155 ? -4.052 -30.507 49.744 1.00 36.34 134 GLY B O 1
ATOM 5551 N N . MET B 1 156 ? -2.402 -29.528 50.921 1.00 33.15 135 MET B N 1
ATOM 5552 C CA . MET B 1 156 ? -1.882 -30.821 51.358 1.00 34.84 135 MET B CA 1
ATOM 5553 C C . MET B 1 156 ? -2.828 -31.492 52.343 1.00 33.73 135 MET B C 1
ATOM 5554 O O . MET B 1 156 ? -2.981 -32.719 52.328 1.00 34.82 135 MET B O 1
ATOM 5559 N N . ALA B 1 157 ? -3.451 -30.708 53.225 1.00 35.66 136 ALA B N 1
ATOM 5560 C CA . ALA B 1 157 ? -4.399 -31.279 54.176 1.00 38.79 136 ALA B CA 1
ATOM 5561 C C . ALA B 1 157 ? -5.644 -31.800 53.467 1.00 35.02 136 ALA B C 1
ATOM 5562 O O . ALA B 1 157 ? -6.157 -32.873 53.806 1.00 39.35 136 ALA B O 1
ATOM 5564 N N . LEU B 1 158 ? -6.140 -31.057 52.473 1.00 34.22 137 LEU B N 1
ATOM 5565 C CA . LEU B 1 158 ? -7.295 -31.523 51.712 1.00 33.23 137 LEU B CA 1
ATOM 5566 C C . LEU B 1 158 ? -6.949 -32.765 50.900 1.00 36.46 137 LEU B C 1
ATOM 5567 O O . LEU B 1 158 ? -7.769 -33.682 50.777 1.00 39.37 137 LEU B O 1
ATOM 5572 N N . ALA B 1 159 ? -5.736 -32.812 50.342 1.00 36.42 138 ALA B N 1
ATOM 5573 C CA . ALA B 1 159 ? -5.287 -33.997 49.617 1.00 38.05 138 ALA B CA 1
ATOM 5574 C C . ALA B 1 159 ? -5.155 -35.197 50.543 1.00 39.80 138 ALA B C 1
ATOM 5575 O O . ALA B 1 159 ? -5.559 -36.312 50.189 1.00 44.17 138 ALA B O 1
ATOM 5577 N N . ARG B 1 160 ? -4.587 -34.987 51.732 1.00 40.98 139 ARG B N 1
ATOM 5578 C CA . ARG B 1 160 ? -4.483 -36.058 52.718 1.00 39.67 139 ARG B CA 1
ATOM 5579 C C . ARG B 1 160 ? -5.854 -36.623 53.062 1.00 41.44 139 ARG B C 1
ATOM 5580 O O . ARG B 1 160 ? -6.058 -37.842 53.055 1.00 42.48 139 ARG B O 1
ATOM 5588 N N . ASP B 1 161 ? -6.813 -35.744 53.365 1.00 41.97 140 ASP B N 1
ATOM 5589 C CA . ASP B 1 161 ? -8.139 -36.207 53.766 1.00 43.58 140 ASP B CA 1
ATOM 5590 C C . ASP B 1 161 ? -8.855 -36.906 52.616 1.00 40.71 140 ASP B C 1
ATOM 5591 O O . ASP B 1 161 ? -9.563 -37.897 52.829 1.00 42.90 140 ASP B O 1
ATOM 5596 N N . ALA B 1 162 ? -8.690 -36.400 51.391 1.00 41.11 141 ALA B N 1
ATOM 5597 C CA . ALA B 1 162 ? -9.318 -37.028 50.233 1.00 38.05 141 ALA B CA 1
ATOM 5598 C C . ALA B 1 162 ? -8.769 -38.426 49.986 1.00 43.68 141 ALA B C 1
ATOM 5599 O O . ALA B 1 162 ? -9.492 -39.299 49.495 1.00 44.91 141 ALA B O 1
ATOM 5601 N N . GLN B 1 163 ? -7.501 -38.655 50.312 1.00 42.47 142 GLN B N 1
ATOM 5602 C CA . GLN B 1 163 ? -6.873 -39.954 50.121 1.00 45.54 142 GLN B CA 1
ATOM 5603 C C . GLN B 1 163 ? -7.022 -40.863 51.331 1.00 47.13 142 GLN B C 1
ATOM 5604 O O . GLN B 1 163 ? -6.522 -41.991 51.305 1.00 44.90 142 GLN B O 1
ATOM 5610 N N . GLY B 1 164 ? -7.699 -40.408 52.383 1.00 50.69 143 GLY B N 1
ATOM 5611 C CA . GLY B 1 164 ? -7.860 -41.232 53.564 1.00 48.77 143 GLY B CA 1
ATOM 5612 C C . GLY B 1 164 ? -6.596 -41.436 54.365 1.00 51.21 143 GLY B C 1
ATOM 5613 O O . GLY B 1 164 ? -6.495 -42.419 55.099 1.00 49.27 143 GLY B O 1
ATOM 5614 N N . LYS B 1 165 ? -5.621 -40.540 54.235 1.00 51.69 144 LYS B N 1
ATOM 5615 C CA . LYS B 1 165 ? -4.359 -40.660 54.947 1.00 51.46 144 LYS B CA 1
ATOM 5616 C C . LYS B 1 165 ? -4.406 -39.882 56.260 1.00 51.69 144 LYS B C 1
ATOM 5617 O O . LYS B 1 165 ? -5.324 -39.103 56.525 1.00 52.61 144 LYS B O 1
ATOM 5623 N N . ASP B 1 166 ? -3.380 -40.094 57.087 1.00 53.75 145 ASP B N 1
ATOM 5624 C CA . ASP B 1 166 ? -3.359 -39.586 58.450 1.00 61.03 145 ASP B CA 1
ATOM 5625 C C . ASP B 1 166 ? -1.916 -39.229 58.817 1.00 65.96 145 ASP B C 1
ATOM 5626 O O . ASP B 1 166 ? -1.241 -39.915 59.587 1.00 77.52 145 ASP B O 1
ATOM 5631 N N . PHE B 1 167 ? -1.420 -38.139 58.240 1.00 55.78 146 PHE B N 1
ATOM 5632 C CA . PHE B 1 167 ? -0.141 -37.566 58.624 1.00 50.12 146 PHE B CA 1
ATOM 5633 C C . PHE B 1 167 ? -0.345 -36.118 59.053 1.00 45.52 146 PHE B C 1
ATOM 5634 O O . PHE B 1 167 ? -1.381 -35.507 58.776 1.00 43.59 146 PHE B O 1
ATOM 5642 N N . HIS B 1 168 ? 0.654 -35.564 59.733 1.00 44.81 147 HIS B N 1
ATOM 5643 C CA . HIS B 1 168 ? 0.559 -34.192 60.217 1.00 46.26 147 HIS B CA 1
ATOM 5644 C C . HIS B 1 168 ? 1.013 -33.214 59.146 1.00 44.24 147 HIS B C 1
ATOM 5645 O O . HIS B 1 168 ? 1.953 -33.487 58.395 1.00 44.55 147 HIS B O 1
ATOM 5652 N N . VAL B 1 169 ? 0.329 -32.074 59.083 1.00 41.13 148 VAL B N 1
ATOM 5653 C CA . VAL B 1 169 ? 0.718 -30.941 58.254 1.00 39.55 148 VAL B CA 1
ATOM 5654 C C . VAL B 1 169 ? 0.979 -29.770 59.189 1.00 43.29 148 VAL B C 1
ATOM 5655 O O . VAL B 1 169 ? 0.111 -29.406 59.994 1.00 42.32 148 VAL B O 1
ATOM 5659 N N . ALA B 1 170 ? 2.179 -29.200 59.105 1.00 40.74 149 ALA B N 1
ATOM 5660 C CA . ALA B 1 170 ? 2.575 -28.070 59.932 1.00 38.78 149 ALA B CA 1
ATOM 5661 C C . ALA B 1 170 ? 3.228 -27.010 59.060 1.00 40.28 149 ALA B C 1
ATOM 5662 O O . ALA B 1 170 ? 4.042 -27.330 58.188 1.00 41.63 149 ALA B O 1
ATOM 5664 N N . ALA B 1 171 ? 2.866 -25.749 59.295 1.00 35.75 150 ALA B N 1
ATOM 5665 C CA . ALA B 1 171 ? 3.413 -24.618 58.560 1.00 34.61 150 ALA B CA 1
ATOM 5666 C C . ALA B 1 171 ? 4.024 -23.618 59.533 1.00 41.94 150 ALA B C 1
ATOM 5667 O O . ALA B 1 171 ? 3.436 -23.312 60.576 1.00 45.97 150 ALA B O 1
ATOM 5669 N N . VAL B 1 172 ? 5.211 -23.123 59.194 1.00 38.35 151 VAL B N 1
ATOM 5670 C CA . VAL B 1 172 ? 5.896 -22.091 59.966 1.00 40.14 151 VAL B CA 1
ATOM 5671 C C . VAL B 1 172 ? 5.839 -20.803 59.161 1.00 38.18 151 VAL B C 1
ATOM 5672 O O . VAL B 1 172 ? 6.406 -20.724 58.065 1.00 38.82 151 VAL B O 1
ATOM 5676 N N . ILE B 1 173 ? 5.158 -19.792 59.696 1.00 37.80 152 ILE B N 1
ATOM 5677 C CA . ILE B 1 173 ? 4.990 -18.524 58.996 1.00 33.31 152 ILE B CA 1
ATOM 5678 C C . ILE B 1 173 ? 5.385 -17.385 59.929 1.00 36.44 152 ILE B C 1
ATOM 5679 O O . ILE B 1 173 ? 4.980 -17.356 61.097 1.00 37.41 152 ILE B O 1
ATOM 5684 N N . GLY B 1 174 ? 6.194 -16.455 59.418 1.00 35.51 153 GLY B N 1
ATOM 5685 C CA . GLY B 1 174 ? 6.612 -15.322 60.212 1.00 38.04 153 GLY B CA 1
ATOM 5686 C C . GLY B 1 174 ? 5.545 -14.250 60.282 1.00 38.06 153 GLY B C 1
ATOM 5687 O O . GLY B 1 174 ? 4.581 -14.247 59.518 1.00 36.29 153 GLY B O 1
ATOM 5688 N N . ASP B 1 175 ? 5.732 -13.322 61.225 1.00 38.22 154 ASP B N 1
ATOM 5689 C CA . ASP B 1 175 ? 4.780 -12.225 61.370 1.00 37.52 154 ASP B CA 1
ATOM 5690 C C . ASP B 1 175 ? 4.775 -11.322 60.144 1.00 38.55 154 ASP B C 1
ATOM 5691 O O . ASP B 1 175 ? 3.734 -10.750 59.800 1.00 38.11 154 ASP B O 1
ATOM 5696 N N . GLY B 1 176 ? 5.915 -11.190 59.465 1.00 38.40 155 GLY B N 1
ATOM 5697 C CA . GLY B 1 176 ? 5.937 -10.422 58.231 1.00 36.04 155 GLY B CA 1
ATOM 5698 C C . GLY B 1 176 ? 5.153 -11.099 57.122 1.00 37.80 155 GLY B C 1
ATOM 5699 O O . GLY B 1 176 ? 4.338 -10.468 56.443 1.00 37.03 155 GLY B O 1
ATOM 5700 N N . SER B 1 177 ? 5.386 -12.400 56.929 1.00 35.20 156 SER B N 1
ATOM 5701 C CA . SER B 1 177 ? 4.665 -13.142 55.900 1.00 31.69 156 SER B CA 1
ATOM 5702 C C . SER B 1 177 ? 3.161 -13.155 56.153 1.00 31.38 156 SER B C 1
ATOM 5703 O O . SER B 1 177 ? 2.375 -13.261 55.206 1.00 31.66 156 SER B O 1
ATOM 5706 N N . LEU B 1 178 ? 2.743 -13.056 57.416 1.00 33.61 157 LEU B N 1
ATOM 5707 C CA . LEU B 1 178 ? 1.318 -13.031 57.734 1.00 34.49 157 LEU B CA 1
ATOM 5708 C C . LEU B 1 178 ? 0.619 -11.767 57.232 1.00 34.31 157 LEU B C 1
ATOM 5709 O O . LEU B 1 178 ? -0.610 -11.771 57.103 1.00 35.53 157 LEU B O 1
ATOM 5714 N N . THR B 1 179 ? 1.361 -10.692 56.933 1.00 33.94 158 THR B N 1
ATOM 5715 C CA . THR B 1 179 ? 0.735 -9.488 56.388 1.00 35.34 158 THR B CA 1
ATOM 5716 C C . THR B 1 179 ? 0.293 -9.655 54.939 1.00 36.70 158 THR B C 1
ATOM 5717 O O . THR B 1 179 ? -0.416 -8.783 54.424 1.00 36.38 158 THR B O 1
ATOM 5721 N N . GLY B 1 180 ? 0.697 -10.731 54.270 1.00 34.39 159 GLY B N 1
ATOM 5722 C CA . GLY B 1 180 ? 0.321 -10.913 52.880 1.00 31.79 159 GLY B CA 1
ATOM 5723 C C . GLY B 1 180 ? -1.139 -11.314 52.742 1.00 33.02 159 GLY B C 1
ATOM 5724 O O . GLY B 1 180 ? -1.666 -12.108 53.522 1.00 33.59 159 GLY B O 1
ATOM 5725 N N . GLY B 1 181 ? -1.796 -10.751 51.724 1.00 30.28 160 GLY B N 1
ATOM 5726 C CA . GLY B 1 181 ? -3.201 -11.058 51.498 1.00 28.52 160 GLY B CA 1
ATOM 5727 C C . GLY B 1 181 ? -3.470 -12.536 51.273 1.00 31.00 160 GLY B C 1
ATOM 5728 O O . GLY B 1 181 ? -4.467 -13.073 51.762 1.00 30.95 160 GLY B O 1
ATOM 5729 N N . MET B 1 182 ? -2.585 -13.220 50.540 1.00 29.32 161 MET B N 1
ATOM 5730 C CA . MET B 1 182 ? -2.837 -14.630 50.270 1.00 30.37 161 MET B CA 1
ATOM 5731 C C . MET B 1 182 ? -2.671 -15.489 51.518 1.00 31.45 161 MET B C 1
ATOM 5732 O O . MET B 1 182 ? -3.211 -16.598 51.566 1.00 31.97 161 MET B O 1
ATOM 5737 N N . ALA B 1 183 ? -1.957 -15.000 52.535 1.00 30.06 162 ALA B N 1
ATOM 5738 C CA . ALA B 1 183 ? -1.940 -15.705 53.811 1.00 31.48 162 ALA B CA 1
ATOM 5739 C C . ALA B 1 183 ? -3.220 -15.450 54.598 1.00 32.07 162 ALA B C 1
ATOM 5740 O O . ALA B 1 183 ? -3.803 -16.385 55.158 1.00 35.34 162 ALA B O 1
ATOM 5742 N N . LEU B 1 184 ? -3.680 -14.196 54.639 1.00 32.13 163 LEU B N 1
ATOM 5743 C CA . LEU B 1 184 ? -4.899 -13.877 55.378 1.00 31.81 163 LEU B CA 1
ATOM 5744 C C . LEU B 1 184 ? -6.119 -14.545 54.756 1.00 29.89 163 LEU B C 1
ATOM 5745 O O . LEU B 1 184 ? -6.982 -15.065 55.474 1.00 31.39 163 LEU B O 1
ATOM 5750 N N . ALA B 1 185 ? -6.220 -14.533 53.426 1.00 29.65 164 ALA B N 1
ATOM 5751 C CA . ALA B 1 185 ? -7.354 -15.186 52.779 1.00 30.17 164 ALA B CA 1
ATOM 5752 C C . ALA B 1 185 ? -7.275 -16.704 52.925 1.00 34.73 164 ALA B C 1
ATOM 5753 O O . ALA B 1 185 ? -8.300 -17.364 53.140 1.00 34.64 164 ALA B O 1
ATOM 5755 N N . ALA B 1 186 ? -6.073 -17.280 52.819 1.00 34.24 165 ALA B N 1
ATOM 5756 C CA . ALA B 1 186 ? -5.948 -18.724 53.008 1.00 31.26 165 ALA B CA 1
ATOM 5757 C C . ALA B 1 186 ? -6.365 -19.127 54.415 1.00 31.50 165 ALA B C 1
ATOM 5758 O O . ALA B 1 186 ? -6.996 -20.171 54.607 1.00 32.81 165 ALA B O 1
ATOM 5760 N N . LEU B 1 187 ? -6.029 -18.304 55.411 1.00 31.60 166 LEU B N 1
ATOM 5761 C CA . LEU B 1 187 ? -6.442 -18.589 56.782 1.00 33.25 166 LEU B CA 1
ATOM 5762 C C . LEU B 1 187 ? -7.962 -18.574 56.911 1.00 34.51 166 LEU B C 1
ATOM 5763 O O . LEU B 1 187 ? -8.538 -19.362 57.672 1.00 37.16 166 LEU B O 1
ATOM 5768 N N . ASN B 1 188 ? -8.625 -17.676 56.177 1.00 35.81 167 ASN B N 1
ATOM 5769 C CA . ASN B 1 188 ? -10.085 -17.634 56.169 1.00 35.83 167 ASN B CA 1
ATOM 5770 C C . ASN B 1 188 ? -10.674 -18.938 55.640 1.00 34.00 167 ASN B C 1
ATOM 5771 O O . ASN B 1 188 ? -11.674 -19.439 56.169 1.00 36.79 167 ASN B O 1
ATOM 5776 N N . THR B 1 189 ? -10.058 -19.513 54.602 1.00 33.21 168 THR B N 1
ATOM 5777 C CA . THR B 1 189 ? -10.520 -20.802 54.094 1.00 34.94 168 THR B CA 1
ATOM 5778 C C . THR B 1 189 ? -10.139 -21.932 55.042 1.00 38.83 168 THR B C 1
ATOM 5779 O O . THR B 1 189 ? -10.919 -22.872 55.243 1.00 39.86 168 THR B O 1
ATOM 5783 N N . ILE B 1 190 ? -8.942 -21.856 55.631 1.00 34.92 169 ILE B N 1
ATOM 5784 C CA . ILE B 1 190 ? -8.500 -22.881 56.577 1.00 35.77 169 ILE B CA 1
ATOM 5785 C C . ILE B 1 190 ? -9.488 -23.000 57.731 1.00 34.53 169 ILE B C 1
ATOM 5786 O O . ILE B 1 190 ? -9.871 -24.106 58.133 1.00 36.33 169 ILE B O 1
ATOM 5791 N N . GLY B 1 191 ? -9.925 -21.861 58.276 1.00 37.14 170 GLY B N 1
ATOM 5792 C CA . GLY B 1 191 ? -10.926 -21.899 59.329 1.00 39.35 170 GLY B CA 1
ATOM 5793 C C . GLY B 1 191 ? -12.259 -22.446 58.857 1.00 44.21 170 GLY B C 1
ATOM 5794 O O . GLY B 1 191 ? -12.979 -23.089 59.625 1.00 47.10 170 GLY B O 1
ATOM 5795 N N . ASP B 1 192 ? -12.601 -22.209 57.589 1.00 41.19 171 ASP B N 1
ATOM 5796 C CA . ASP B 1 192 ? -13.857 -22.716 57.046 1.00 43.01 171 ASP B CA 1
ATOM 5797 C C . ASP B 1 192 ? -13.825 -24.235 56.902 1.00 41.34 171 ASP B C 1
ATOM 5798 O O . ASP B 1 192 ? -14.794 -24.918 57.253 1.00 39.85 171 ASP B O 1
ATOM 5803 N N . MET B 1 193 ? -12.714 -24.784 56.405 1.00 39.68 172 MET B N 1
ATOM 5804 C CA . MET B 1 193 ? -12.646 -26.218 56.141 1.00 38.04 172 MET B CA 1
ATOM 5805 C C . MET B 1 193 ? -12.460 -27.036 57.414 1.00 38.38 172 MET B C 1
ATOM 5806 O O . MET B 1 193 ? -12.915 -28.184 57.474 1.00 38.25 172 MET B O 1
ATOM 5811 N N . GLY B 1 194 ? -11.803 -26.479 58.428 1.00 42.82 173 GLY B N 1
ATOM 5812 C CA . GLY B 1 194 ? -11.715 -27.147 59.717 1.00 44.87 173 GLY B CA 1
ATOM 5813 C C . GLY B 1 194 ? -10.923 -28.436 59.737 1.00 43.78 173 GLY B C 1
ATOM 5814 O O . GLY B 1 194 ? -11.247 -29.341 60.515 1.00 42.06 173 GLY B O 1
ATOM 5815 N N . ARG B 1 195 ? -9.881 -28.543 58.919 1.00 41.95 174 ARG B N 1
ATOM 5816 C CA . ARG B 1 195 ? -9.108 -29.774 58.842 1.00 44.75 174 ARG B CA 1
ATOM 5817 C C . ARG B 1 195 ? -7.937 -29.749 59.823 1.00 45.66 174 ARG B C 1
ATOM 5818 O O . ARG B 1 195 ? -7.511 -28.693 60.298 1.00 45.99 174 ARG B O 1
ATOM 5826 N N . LYS B 1 196 ? -7.411 -30.939 60.110 1.00 44.19 175 LYS B N 1
ATOM 5827 C CA . LYS B 1 196 ? -6.264 -31.063 61.000 1.00 43.40 175 LYS B CA 1
ATOM 5828 C C . LYS B 1 196 ? -5.031 -30.450 60.352 1.00 43.89 175 LYS B C 1
ATOM 5829 O O . LYS B 1 196 ? -4.647 -30.827 59.238 1.00 42.38 175 LYS B O 1
ATOM 5835 N N . MET B 1 197 ? -4.424 -29.496 61.052 1.00 39.89 176 MET B N 1
ATOM 5836 C CA . MET B 1 197 ? -3.196 -28.842 60.629 1.00 42.83 176 MET B CA 1
ATOM 5837 C C . MET B 1 197 ? -2.751 -27.907 61.740 1.00 46.86 176 MET B C 1
ATOM 5838 O O . MET B 1 197 ? -3.563 -27.453 62.553 1.00 46.30 176 MET B O 1
ATOM 5843 N N . LEU B 1 198 ? -1.452 -27.651 61.778 1.00 45.67 177 LEU B N 1
ATOM 5844 C CA . LEU B 1 198 ? -0.854 -26.774 62.771 1.00 46.75 177 LEU B CA 1
ATOM 5845 C C . LEU B 1 198 ? -0.138 -25.640 62.060 1.00 46.34 177 LEU B C 1
ATOM 5846 O O . LEU B 1 198 ? 0.675 -25.879 61.162 1.00 45.12 177 LEU B O 1
ATOM 5851 N N . ILE B 1 199 ? -0.447 -24.410 62.454 1.00 43.42 178 ILE B N 1
ATOM 5852 C CA . ILE B 1 199 ? 0.238 -23.226 61.958 1.00 38.76 178 ILE B CA 1
ATOM 5853 C C . ILE B 1 199 ? 1.030 -22.647 63.120 1.00 43.68 178 ILE B C 1
ATOM 5854 O O . ILE B 1 199 ? 0.455 -22.299 64.159 1.00 41.55 178 ILE B O 1
ATOM 5859 N N . VAL B 1 200 ? 2.345 -22.564 62.957 1.00 41.98 179 VAL B N 1
ATOM 5860 C CA . VAL B 1 200 ? 3.216 -21.917 63.929 1.00 44.08 179 VAL B CA 1
ATOM 5861 C C . VAL B 1 200 ? 3.457 -20.497 63.437 1.00 44.13 179 VAL B C 1
ATOM 5862 O O . VAL B 1 200 ? 4.058 -20.289 62.376 1.00 43.62 179 VAL B O 1
ATOM 5866 N N . LEU B 1 201 ? 2.950 -19.518 64.180 1.00 43.28 180 LEU B N 1
ATOM 5867 C CA . LEU B 1 201 ? 3.216 -18.114 63.890 1.00 39.66 180 LEU B CA 1
ATOM 5868 C C . LEU B 1 201 ? 4.522 -17.733 64.576 1.00 41.89 180 LEU B C 1
ATOM 5869 O O . LEU B 1 201 ? 4.577 -17.622 65.805 1.00 43.22 180 LEU B O 1
ATOM 5874 N N . ASN B 1 202 ? 5.575 -17.547 63.783 1.00 42.80 181 ASN B N 1
ATOM 5875 C CA . ASN B 1 202 ? 6.897 -17.178 64.288 1.00 43.39 181 ASN B CA 1
ATOM 5876 C C . ASN B 1 202 ? 6.962 -15.656 64.355 1.00 43.78 181 ASN B C 1
ATOM 5877 O O . ASN B 1 202 ? 7.315 -14.985 63.387 1.00 42.35 181 ASN B O 1
ATOM 5882 N N . ASP B 1 203 ? 6.618 -15.106 65.519 1.00 45.85 182 ASP B N 1
ATOM 5883 C CA . ASP B 1 203 ? 6.432 -13.668 65.702 1.00 42.75 182 ASP B CA 1
ATOM 5884 C C . ASP B 1 203 ? 7.670 -13.068 66.366 1.00 42.33 182 ASP B C 1
ATOM 5885 O O . ASP B 1 203 ? 7.908 -13.286 67.557 1.00 42.66 182 ASP B O 1
ATOM 5890 N N . ASN B 1 204 ? 8.442 -12.290 65.606 1.00 43.72 183 ASN B N 1
ATOM 5891 C CA . ASN B 1 204 ? 9.572 -11.558 66.167 1.00 45.40 183 ASN B CA 1
ATOM 5892 C C . ASN B 1 204 ? 9.441 -10.050 65.989 1.00 45.72 183 ASN B C 1
ATOM 5893 O O . ASN B 1 204 ? 10.422 -9.325 66.204 1.00 51.02 183 ASN B O 1
ATOM 5898 N N . GLU B 1 205 ? 8.258 -9.560 65.618 1.00 41.55 184 GLU B N 1
ATOM 5899 C CA . GLU B 1 205 ? 7.978 -8.149 65.360 1.00 44.70 184 GLU B CA 1
ATOM 5900 C C . GLU B 1 205 ? 8.849 -7.568 64.255 1.00 45.72 184 GLU B C 1
ATOM 5901 O O . GLU B 1 205 ? 8.899 -6.344 64.088 1.00 43.53 184 GLU B O 1
ATOM 5907 N N . MET B 1 206 ? 9.532 -8.415 63.493 1.00 44.66 185 MET B N 1
ATOM 5908 C CA . MET B 1 206 ? 10.429 -7.987 62.433 1.00 41.48 185 MET B CA 1
ATOM 5909 C C . MET B 1 206 ? 9.987 -8.587 61.107 1.00 44.42 185 MET B C 1
ATOM 5910 O O . MET B 1 206 ? 9.533 -9.734 61.050 1.00 43.58 185 MET B O 1
ATOM 5915 N N . SER B 1 207 ? 10.115 -7.795 60.040 1.00 41.38 186 SER B N 1
ATOM 5916 C CA . SER B 1 207 ? 10.042 -8.315 58.688 1.00 39.74 186 SER B CA 1
ATOM 5917 C C . SER B 1 207 ? 11.469 -8.297 58.169 1.00 42.45 186 SER B C 1
ATOM 5918 O O . SER B 1 207 ? 12.285 -9.147 58.580 1.00 40.39 186 SER B O 1
ATOM 5921 N N . ILE B 1 208 ? 11.845 -7.354 57.309 1.00 40.55 187 ILE B N 1
ATOM 5922 C CA . ILE B 1 208 ? 13.256 -7.026 57.135 1.00 40.61 187 ILE B CA 1
ATOM 5923 C C . ILE B 1 208 ? 13.507 -5.772 57.957 1.00 43.29 187 ILE B C 1
ATOM 5924 O O . ILE B 1 208 ? 14.359 -5.760 58.856 1.00 41.13 187 ILE B O 1
ATOM 5929 N N . SER B 1 209 ? 12.753 -4.715 57.663 1.00 39.34 188 SER B N 1
ATOM 5930 C CA . SER B 1 209 ? 12.560 -3.641 58.623 1.00 45.38 188 SER B CA 1
ATOM 5931 C C . SER B 1 209 ? 11.711 -4.158 59.784 1.00 43.61 188 SER B C 1
ATOM 5932 O O . SER B 1 209 ? 11.288 -5.319 59.813 1.00 42.66 188 SER B O 1
ATOM 5935 N N . GLU B 1 210 ? 11.441 -3.282 60.748 1.00 38.47 189 GLU B N 1
ATOM 5936 C CA . GLU B 1 210 ? 10.419 -3.588 61.739 1.00 41.83 189 GLU B CA 1
ATOM 5937 C C . GLU B 1 210 ? 9.111 -3.892 61.019 1.00 40.20 189 GLU B C 1
ATOM 5938 O O . GLU B 1 210 ? 8.798 -3.283 59.993 1.00 37.93 189 GLU B O 1
ATOM 5944 N N . ASN B 1 211 ? 8.365 -4.870 61.529 1.00 39.59 190 ASN B N 1
ATOM 5945 C CA . ASN B 1 211 ? 7.107 -5.223 60.888 1.00 40.05 190 ASN B CA 1
ATOM 5946 C C . ASN B 1 211 ? 6.102 -4.083 61.045 1.00 37.94 190 ASN B C 1
ATOM 5947 O O . ASN B 1 211 ? 6.205 -3.247 61.946 1.00 37.54 190 ASN B O 1
ATOM 5952 N N . VAL B 1 212 ? 5.130 -4.048 60.140 1.00 38.96 191 VAL B N 1
ATOM 5953 C CA . VAL B 1 212 ? 4.093 -3.030 60.127 1.00 38.57 191 VAL B CA 1
ATOM 5954 C C . VAL B 1 212 ? 2.732 -3.720 60.084 1.00 40.00 191 VAL B C 1
ATOM 5955 O O . VAL B 1 212 ? 2.636 -4.945 60.001 1.00 39.92 191 VAL B O 1
ATOM 5959 N N . GLY B 1 213 ? 1.678 -2.919 60.144 1.00 40.45 192 GLY B N 1
ATOM 5960 C CA . GLY B 1 213 ? 0.325 -3.422 60.060 1.00 40.98 192 GLY B CA 1
ATOM 5961 C C . GLY B 1 213 ? -0.373 -3.413 61.413 1.00 41.50 192 GLY B C 1
ATOM 5962 O O . GLY B 1 213 ? 0.253 -3.363 62.476 1.00 41.22 192 GLY B O 1
ATOM 5963 N N . ALA B 1 214 ? -1.706 -3.478 61.358 1.00 40.51 193 ALA B N 1
ATOM 5964 C CA . ALA B 1 214 ? -2.499 -3.418 62.583 1.00 43.72 193 ALA B CA 1
ATOM 5965 C C . ALA B 1 214 ? -2.340 -4.685 63.416 1.00 42.10 193 ALA B C 1
ATOM 5966 O O . ALA B 1 214 ? -2.336 -4.624 64.653 1.00 40.74 193 ALA B O 1
ATOM 5968 N N . MET B 1 215 ? -2.222 -5.843 62.761 1.00 38.47 194 MET B N 1
ATOM 5969 C CA A MET B 1 215 ? -2.041 -7.089 63.500 0.50 41.35 194 MET B CA 1
ATOM 5970 C CA B MET B 1 215 ? -2.039 -7.090 63.498 0.50 41.35 194 MET B CA 1
ATOM 5971 C C . MET B 1 215 ? -0.763 -7.056 64.329 1.00 44.21 194 MET B C 1
ATOM 5972 O O . MET B 1 215 ? -0.763 -7.459 65.499 1.00 46.85 194 MET B O 1
ATOM 5981 N N . ASN B 1 216 ? 0.335 -6.575 63.739 1.00 42.70 195 ASN B N 1
ATOM 5982 C CA . ASN B 1 216 ? 1.583 -6.431 64.482 1.00 46.16 195 ASN B CA 1
ATOM 5983 C C . ASN B 1 216 ? 1.406 -5.513 65.686 1.00 48.72 195 ASN B C 1
ATOM 5984 O O . ASN B 1 216 ? 1.907 -5.808 66.778 1.00 50.00 195 ASN B O 1
ATOM 5989 N N . LYS B 1 217 ? 0.688 -4.399 65.510 1.00 48.99 196 LYS B N 1
ATOM 5990 C CA . LYS B 1 217 ? 0.426 -3.503 66.633 1.00 51.32 196 LYS B CA 1
ATOM 5991 C C . LYS B 1 217 ? -0.439 -4.176 67.689 1.00 51.61 196 LYS B C 1
ATOM 5992 O O . LYS B 1 217 ? -0.194 -4.020 68.890 1.00 55.19 196 LYS B O 1
ATOM 5998 N N . PHE B 1 218 ? -1.460 -4.920 67.261 1.00 50.74 197 PHE B N 1
ATOM 5999 C CA . PHE B 1 218 ? -2.349 -5.569 68.217 1.00 53.61 197 PHE B CA 1
ATOM 6000 C C . PHE B 1 218 ? -1.611 -6.626 69.028 1.00 57.57 197 PHE B C 1
ATOM 6001 O O . PHE B 1 218 ? -1.806 -6.732 70.244 1.00 59.33 197 PHE B O 1
ATOM 6009 N N . MET B 1 219 ? -0.747 -7.410 68.377 1.00 55.57 198 MET B N 1
ATOM 6010 C CA . MET B 1 219 ? -0.057 -8.481 69.087 1.00 56.90 198 MET B CA 1
ATOM 6011 C C . MET B 1 219 ? 1.036 -7.963 70.014 1.00 65.45 198 MET B C 1
ATOM 6012 O O . MET B 1 219 ? 1.466 -8.700 70.908 1.00 68.70 198 MET B O 1
ATOM 6017 N N . ARG B 1 220 ? 1.498 -6.720 69.827 1.00 66.19 199 ARG B N 1
ATOM 6018 C CA . ARG B 1 220 ? 2.452 -6.150 70.774 1.00 71.81 199 ARG B CA 1
ATOM 6019 C C . ARG B 1 220 ? 1.845 -6.054 72.168 1.00 75.78 199 ARG B C 1
ATOM 6020 O O . ARG B 1 220 ? 2.529 -6.294 73.170 1.00 79.26 199 ARG B O 1
ATOM 6028 N N . GLY B 1 221 ? 0.562 -5.714 72.251 1.00 77.26 200 GLY B N 1
ATOM 6029 C CA . GLY B 1 221 ? -0.121 -5.579 73.524 1.00 80.24 200 GLY B CA 1
ATOM 6030 C C . GLY B 1 221 ? -0.690 -6.880 74.058 1.00 81.61 200 GLY B C 1
ATOM 6031 O O . GLY B 1 221 ? 0.024 -7.873 74.200 1.00 81.54 200 GLY B O 1
ATOM 6032 N N . SER B 1 265 ? -5.803 -11.754 76.500 1.00 86.50 244 SER B N 1
ATOM 6033 C CA . SER B 1 265 ? -6.384 -13.090 76.585 1.00 87.72 244 SER B CA 1
ATOM 6034 C C . SER B 1 265 ? -7.346 -13.345 75.427 1.00 86.41 244 SER B C 1
ATOM 6035 O O . SER B 1 265 ? -8.050 -14.354 75.399 1.00 88.30 244 SER B O 1
ATOM 6037 N N . VAL B 1 266 ? -7.365 -12.426 74.477 1.00 83.10 245 VAL B N 1
ATOM 6038 C CA . VAL B 1 266 ? -8.270 -12.486 73.336 1.00 79.70 245 VAL B CA 1
ATOM 6039 C C . VAL B 1 266 ? -7.600 -13.255 72.205 1.00 74.84 245 VAL B C 1
ATOM 6040 O O . VAL B 1 266 ? -6.374 -13.242 72.054 1.00 73.88 245 VAL B O 1
ATOM 6044 N N . ASN B 1 267 ? -8.416 -13.938 71.401 1.00 68.39 246 ASN B N 1
ATOM 6045 C CA . ASN B 1 267 ? -7.925 -14.640 70.224 1.00 62.39 246 ASN B CA 1
ATOM 6046 C C . ASN B 1 267 ? -7.934 -13.663 69.057 1.00 57.96 246 ASN B C 1
ATOM 6047 O O . ASN B 1 267 ? -9.019 -13.296 68.581 1.00 54.46 246 ASN B O 1
ATOM 6052 N N . PRO B 1 268 ? -6.773 -13.218 68.566 1.00 56.65 247 PRO B N 1
ATOM 6053 C CA . PRO B 1 268 ? -6.764 -12.275 67.434 1.00 53.52 247 PRO B CA 1
ATOM 6054 C C . PRO B 1 268 ? -7.375 -12.843 66.171 1.00 51.87 247 PRO B C 1
ATOM 6055 O O . PRO B 1 268 ? -7.713 -12.071 65.264 1.00 50.44 247 PRO B O 1
ATOM 6059 N N . PHE B 1 269 ? -7.526 -14.164 66.082 1.00 50.41 248 PHE B N 1
ATOM 6060 C CA . PHE B 1 269 ? -8.113 -14.826 64.925 1.00 50.02 248 PHE B CA 1
ATOM 6061 C C . PHE B 1 269 ? -9.471 -15.439 65.255 1.00 50.86 248 PHE B C 1
ATOM 6062 O O . PHE B 1 269 ? -9.851 -16.458 64.675 1.00 51.32 248 PHE B O 1
ATOM 6070 N N . ALA B 1 270 ? -10.207 -14.826 66.186 1.00 51.87 249 ALA B N 1
ATOM 6071 C CA . ALA B 1 270 ? -11.486 -15.387 66.614 1.00 54.86 249 ALA B CA 1
ATOM 6072 C C . ALA B 1 270 ? -12.452 -15.525 65.445 1.00 53.85 249 ALA B C 1
ATOM 6073 O O . ALA B 1 270 ? -13.137 -16.547 65.313 1.00 55.05 249 ALA B O 1
ATOM 6075 N N . ALA B 1 271 ? -12.520 -14.507 64.585 1.00 47.47 250 ALA B N 1
ATOM 6076 C CA . ALA B 1 271 ? -13.389 -14.552 63.417 1.00 50.17 250 ALA B CA 1
ATOM 6077 C C . ALA B 1 271 ? -12.929 -15.563 62.376 1.00 53.84 250 ALA B C 1
ATOM 6078 O O . ALA B 1 271 ? -13.697 -15.869 61.458 1.00 51.12 250 ALA B O 1
ATOM 6080 N N . MET B 1 272 ? -11.699 -16.072 62.487 1.00 55.68 251 MET B N 1
ATOM 6081 C CA . MET B 1 272 ? -11.195 -17.095 61.580 1.00 55.26 251 MET B CA 1
ATOM 6082 C C . MET B 1 272 ? -11.600 -18.503 61.989 1.00 56.12 251 MET B C 1
ATOM 6083 O O . MET B 1 272 ? -11.334 -19.444 61.236 1.00 55.53 251 MET B O 1
ATOM 6088 N N . GLY B 1 273 ? -12.207 -18.674 63.162 1.00 57.42 252 GLY B N 1
ATOM 6089 C CA . GLY B 1 273 ? -12.614 -19.995 63.612 1.00 58.92 252 GLY B CA 1
ATOM 6090 C C . GLY B 1 273 ? -11.469 -20.959 63.821 1.00 57.55 252 GLY B C 1
ATOM 6091 O O . GLY B 1 273 ? -11.651 -22.170 63.666 1.00 56.69 252 GLY B O 1
ATOM 6092 N N . VAL B 1 274 ? -10.292 -20.456 64.185 1.00 55.71 253 VAL B N 1
ATOM 6093 C CA . VAL B 1 274 ? -9.095 -21.272 64.352 1.00 53.53 253 VAL B CA 1
ATOM 6094 C C . VAL B 1 274 ? -8.707 -21.287 65.824 1.00 51.78 253 VAL B C 1
ATOM 6095 O O . VAL B 1 274 ? -8.731 -20.247 66.493 1.00 53.38 253 VAL B O 1
ATOM 6099 N N . ARG B 1 275 ? -8.353 -22.469 66.328 1.00 49.00 254 ARG B N 1
ATOM 6100 C CA . ARG B 1 275 ? -7.824 -22.575 67.682 1.00 49.14 254 ARG B CA 1
ATOM 6101 C C . ARG B 1 275 ? -6.526 -21.785 67.795 1.00 50.78 254 ARG B C 1
ATOM 6102 O O . ARG B 1 275 ? -5.661 -21.850 66.917 1.00 52.88 254 ARG B O 1
ATOM 6110 N N . TYR B 1 276 ? -6.393 -21.028 68.882 1.00 47.72 255 TYR B N 1
ATOM 6111 C CA . TYR B 1 276 ? -5.261 -20.129 69.074 1.00 47.72 255 TYR B CA 1
ATOM 6112 C C . TYR B 1 276 ? -4.601 -20.434 70.408 1.00 51.77 255 TYR B C 1
ATOM 6113 O O . TYR B 1 276 ? -5.258 -20.392 71.453 1.00 54.21 255 TYR B O 1
ATOM 6122 N N . VAL B 1 277 ? -3.305 -20.733 70.371 1.00 50.29 256 VAL B N 1
ATOM 6123 C CA . VAL B 1 277 ? -2.519 -21.037 71.561 1.00 50.10 256 VAL B CA 1
ATOM 6124 C C . VAL B 1 277 ? -1.332 -20.088 71.597 1.00 51.86 256 VAL B C 1
ATOM 6125 O O . VAL B 1 277 ? -0.596 -19.971 70.610 1.00 50.14 256 VAL B O 1
ATOM 6129 N N . GLY B 1 278 ? -1.155 -19.404 72.724 1.00 54.72 257 GLY B N 1
ATOM 6130 C CA . GLY B 1 278 ? -0.043 -18.500 72.883 1.00 55.21 257 GLY B CA 1
ATOM 6131 C C . GLY B 1 278 ? -0.467 -17.092 73.252 1.00 58.17 257 GLY B C 1
ATOM 6132 O O . GLY B 1 278 ? -1.630 -16.835 73.581 1.00 59.13 257 GLY B O 1
ATOM 6133 N N . PRO B 1 279 ? 0.477 -16.137 73.192 1.00 57.19 258 PRO B N 1
ATOM 6134 C CA . PRO B 1 279 ? 1.866 -16.358 72.769 1.00 54.31 258 PRO B CA 1
ATOM 6135 C C . PRO B 1 279 ? 2.715 -17.101 73.806 1.00 56.69 258 PRO B C 1
ATOM 6136 O O . PRO B 1 279 ? 2.478 -16.980 75.007 1.00 57.50 258 PRO B O 1
ATOM 6140 N N . VAL B 1 280 ? 3.681 -17.887 73.328 1.00 56.44 259 VAL B N 1
ATOM 6141 C CA . VAL B 1 280 ? 4.588 -18.633 74.187 1.00 59.10 259 VAL B CA 1
ATOM 6142 C C . VAL B 1 280 ? 6.022 -18.293 73.801 1.00 55.04 259 VAL B C 1
ATOM 6143 O O . VAL B 1 280 ? 6.291 -17.736 72.734 1.00 53.48 259 VAL B O 1
ATOM 6147 N N . ASP B 1 281 ? 6.945 -18.642 74.694 1.00 52.56 260 ASP B N 1
ATOM 6148 C CA . ASP B 1 281 ? 8.368 -18.403 74.483 1.00 54.25 260 ASP B CA 1
ATOM 6149 C C . ASP B 1 281 ? 8.863 -19.274 73.335 1.00 51.32 260 ASP B C 1
ATOM 6150 O O . ASP B 1 281 ? 8.903 -20.503 73.449 1.00 54.29 260 ASP B O 1
ATOM 6155 N N . GLY B 1 282 ? 9.241 -18.639 72.229 1.00 50.22 261 GLY B N 1
ATOM 6156 C CA . GLY B 1 282 ? 9.744 -19.346 71.069 1.00 50.26 261 GLY B CA 1
ATOM 6157 C C . GLY B 1 282 ? 11.163 -19.858 71.174 1.00 52.30 261 GLY B C 1
ATOM 6158 O O . GLY B 1 282 ? 11.671 -20.430 70.206 1.00 51.82 261 GLY B O 1
ATOM 6159 N N . HIS B 1 283 ? 11.827 -19.661 72.316 1.00 51.77 262 HIS B N 1
ATOM 6160 C CA . HIS B 1 283 ? 13.192 -20.134 72.515 1.00 57.29 262 HIS B CA 1
ATOM 6161 C C . HIS B 1 283 ? 13.304 -21.158 73.639 1.00 63.48 262 HIS B C 1
ATOM 6162 O O . HIS B 1 283 ? 14.421 -21.554 73.992 1.00 69.28 262 HIS B O 1
ATOM 6169 N N . ASN B 1 284 ? 12.184 -21.591 74.212 1.00 61.28 263 ASN B N 1
ATOM 6170 C CA . ASN B 1 284 ? 12.177 -22.642 75.228 1.00 62.99 263 ASN B CA 1
ATOM 6171 C C . ASN B 1 284 ? 11.908 -23.957 74.506 1.00 59.60 263 ASN B C 1
ATOM 6172 O O . ASN B 1 284 ? 10.761 -24.367 74.327 1.00 58.06 263 ASN B O 1
ATOM 6177 N N . VAL B 1 285 ? 12.985 -24.634 74.094 1.00 58.98 264 VAL B N 1
ATOM 6178 C CA . VAL B 1 285 ? 12.835 -25.766 73.182 1.00 60.89 264 VAL B CA 1
ATOM 6179 C C . VAL B 1 285 ? 12.117 -26.934 73.854 1.00 62.06 264 VAL B C 1
ATOM 6180 O O . VAL B 1 285 ? 11.349 -27.650 73.202 1.00 56.73 264 VAL B O 1
ATOM 6184 N N . GLN B 1 286 ? 12.333 -27.144 75.157 1.00 60.29 265 GLN B N 1
ATOM 6185 C CA . GLN B 1 286 ? 11.648 -28.241 75.837 1.00 61.59 265 GLN B CA 1
ATOM 6186 C C . GLN B 1 286 ? 10.161 -27.948 75.997 1.00 64.67 265 GLN B C 1
ATOM 6187 O O . GLN B 1 286 ? 9.325 -28.845 75.838 1.00 64.04 265 GLN B O 1
ATOM 6193 N N . GLU B 1 287 ? 9.812 -26.698 76.310 1.00 62.79 266 GLU B N 1
ATOM 6194 C CA . GLU B 1 287 ? 8.405 -26.331 76.429 1.00 64.22 266 GLU B CA 1
ATOM 6195 C C . GLU B 1 287 ? 7.702 -26.401 75.078 1.00 60.59 266 GLU B C 1
ATOM 6196 O O . GLU B 1 287 ? 6.533 -26.798 75.000 1.00 60.08 266 GLU B O 1
ATOM 6202 N N . LEU B 1 288 ? 8.397 -26.021 74.002 1.00 57.95 267 LEU B N 1
ATOM 6203 C CA . LEU B 1 288 ? 7.819 -26.139 72.667 1.00 55.68 267 LEU B CA 1
ATOM 6204 C C . LEU B 1 288 ? 7.532 -27.593 72.313 1.00 57.79 267 LEU B C 1
ATOM 6205 O O . LEU B 1 288 ? 6.477 -27.902 71.747 1.00 59.48 267 LEU B O 1
ATOM 6210 N N . VAL B 1 289 ? 8.460 -28.500 72.631 1.00 56.19 268 VAL B N 1
ATOM 6211 C CA . VAL B 1 289 ? 8.212 -29.926 72.423 1.00 54.94 268 VAL B CA 1
ATOM 6212 C C . VAL B 1 289 ? 6.967 -30.358 73.185 1.00 58.40 268 VAL B C 1
ATOM 6213 O O . VAL B 1 289 ? 6.062 -30.989 72.626 1.00 55.43 268 VAL B O 1
ATOM 6217 N N . TRP B 1 290 ? 6.899 -30.001 74.471 1.00 59.75 269 TRP B N 1
ATOM 6218 C CA . TRP B 1 290 ? 5.742 -30.340 75.294 1.00 61.57 269 TRP B CA 1
ATOM 6219 C C . TRP B 1 290 ? 4.448 -29.812 74.684 1.00 60.66 269 TRP B C 1
ATOM 6220 O O . TRP B 1 290 ? 3.434 -30.520 74.653 1.00 59.07 269 TRP B O 1
ATOM 6231 N N . LEU B 1 291 ? 4.465 -28.571 74.191 1.00 58.43 270 LEU B N 1
ATOM 6232 C CA . LEU B 1 291 ? 3.266 -27.992 73.591 1.00 62.06 270 LEU B CA 1
ATOM 6233 C C . LEU B 1 291 ? 2.905 -28.692 72.287 1.00 58.77 270 LEU B C 1
ATOM 6234 O O . LEU B 1 291 ? 1.736 -29.020 72.050 1.00 57.70 270 LEU B O 1
ATOM 6239 N N . LEU B 1 292 ? 3.898 -28.916 71.422 1.00 54.83 271 LEU B N 1
ATOM 6240 C CA . LEU B 1 292 ? 3.629 -29.528 70.124 1.00 53.85 271 LEU B CA 1
ATOM 6241 C C . LEU B 1 292 ? 3.016 -30.914 70.281 1.00 57.66 271 LEU B C 1
ATOM 6242 O O . LEU B 1 292 ? 2.108 -31.285 69.528 1.00 61.13 271 LEU B O 1
ATOM 6247 N N . GLU B 1 293 ? 3.499 -31.692 71.256 1.00 58.82 272 GLU B N 1
ATOM 6248 C CA . GLU B 1 293 ? 2.949 -33.024 71.490 1.00 60.51 272 GLU B CA 1
ATOM 6249 C C . GLU B 1 293 ? 1.461 -32.979 71.814 1.00 59.32 272 GLU B C 1
ATOM 6250 O O . GLU B 1 293 ? 0.720 -33.899 71.452 1.00 58.31 272 GLU B O 1
ATOM 6256 N N . ARG B 1 294 ? 1.004 -31.923 72.483 1.00 58.28 273 ARG B N 1
ATOM 6257 C CA . ARG B 1 294 ? -0.380 -31.825 72.924 1.00 60.89 273 ARG B CA 1
ATOM 6258 C C . ARG B 1 294 ? -1.256 -31.028 71.965 1.00 61.29 273 ARG B C 1
ATOM 6259 O O . ARG B 1 294 ? -2.431 -30.793 72.266 1.00 64.14 273 ARG B O 1
ATOM 6267 N N . LEU B 1 295 ? -0.725 -30.625 70.815 1.00 58.11 274 LEU B N 1
ATOM 6268 C CA . LEU B 1 295 ? -1.496 -29.880 69.829 1.00 55.96 274 LEU B CA 1
ATOM 6269 C C . LEU B 1 295 ? -1.650 -30.601 68.500 1.00 54.44 274 LEU B C 1
ATOM 6270 O O . LEU B 1 295 ? -2.704 -30.489 67.869 1.00 54.53 274 LEU B O 1
ATOM 6275 N N . VAL B 1 296 ? -0.632 -31.345 68.055 1.00 52.66 275 VAL B N 1
ATOM 6276 C CA . VAL B 1 296 ? -0.599 -31.803 66.666 1.00 56.16 275 VAL B CA 1
ATOM 6277 C C . VAL B 1 296 ? -1.676 -32.835 66.350 1.00 53.93 275 VAL B C 1
ATOM 6278 O O . VAL B 1 296 ? -1.982 -33.060 65.171 1.00 51.86 275 VAL B O 1
ATOM 6282 N N . ASP B 1 297 ? -2.269 -33.465 67.360 1.00 51.97 276 ASP B N 1
ATOM 6283 C CA . ASP B 1 297 ? -3.285 -34.485 67.144 1.00 54.49 276 ASP B CA 1
ATOM 6284 C C . ASP B 1 297 ? -4.696 -33.987 67.433 1.00 56.27 276 ASP B C 1
ATOM 6285 O O . ASP B 1 297 ? -5.642 -34.778 67.385 1.00 57.12 276 ASP B O 1
ATOM 6290 N N . LEU B 1 298 ? -4.859 -32.698 67.720 1.00 56.23 277 LEU B N 1
ATOM 6291 C CA . LEU B 1 298 ? -6.177 -32.146 67.994 1.00 59.21 277 LEU B CA 1
ATOM 6292 C C . LEU B 1 298 ? -6.980 -31.992 66.704 1.00 58.36 277 LEU B C 1
ATOM 6293 O O . LEU B 1 298 ? -6.432 -31.912 65.601 1.00 54.26 277 LEU B O 1
ATOM 6298 N N . ASP B 1 299 ? -8.302 -31.952 66.857 1.00 57.95 278 ASP B N 1
ATOM 6299 C CA . ASP B 1 299 ? -9.181 -31.715 65.721 1.00 57.46 278 ASP B CA 1
ATOM 6300 C C . ASP B 1 299 ? -9.108 -30.258 65.283 1.00 54.58 278 ASP B C 1
ATOM 6301 O O . ASP B 1 299 ? -8.983 -29.349 66.108 1.00 53.28 278 ASP B O 1
ATOM 6306 N N . GLY B 1 300 ? -9.190 -30.040 63.973 1.00 51.35 279 GLY B N 1
ATOM 6307 C CA . GLY B 1 300 ? -9.259 -28.710 63.418 1.00 47.81 279 GLY B CA 1
ATOM 6308 C C . GLY B 1 300 ? -7.919 -28.003 63.380 1.00 48.82 279 GLY B C 1
ATOM 6309 O O . GLY B 1 300 ? -6.919 -28.477 63.929 1.00 47.83 279 GLY B O 1
ATOM 6310 N N . PRO B 1 301 ? -7.882 -26.841 62.733 1.00 45.44 280 PRO B N 1
ATOM 6311 C CA . PRO B 1 301 ? -6.627 -26.094 62.619 1.00 41.71 280 PRO B CA 1
ATOM 6312 C C . PRO B 1 301 ? -6.295 -25.344 63.897 1.00 43.14 280 PRO B C 1
ATOM 6313 O O . PRO B 1 301 ? -7.174 -24.901 64.640 1.00 48.37 280 PRO B O 1
ATOM 6317 N N . THR B 1 302 ? -4.995 -25.217 64.150 1.00 44.29 281 THR B N 1
ATOM 6318 C CA . THR B 1 302 ? -4.480 -24.539 65.330 1.00 46.31 281 THR B CA 1
ATOM 6319 C C . THR B 1 302 ? -3.400 -23.549 64.920 1.00 45.16 281 THR B C 1
ATOM 6320 O O . THR B 1 302 ? -2.549 -23.858 64.080 1.00 43.39 281 THR B O 1
ATOM 6324 N N . ILE B 1 303 ? -3.437 -22.361 65.513 1.00 41.95 282 ILE B N 1
ATOM 6325 C CA . ILE B 1 303 ? -2.343 -21.405 65.411 1.00 41.86 282 ILE B CA 1
ATOM 6326 C C . ILE B 1 303 ? -1.578 -21.436 66.724 1.00 44.99 282 ILE B C 1
ATOM 6327 O O . ILE B 1 303 ? -2.130 -21.112 67.784 1.00 45.14 282 ILE B O 1
ATOM 6332 N N . LEU B 1 304 ? -0.315 -21.850 66.662 1.00 42.53 283 LEU B N 1
ATOM 6333 C CA . LEU B 1 304 ? 0.597 -21.757 67.796 1.00 42.39 283 LEU B CA 1
ATOM 6334 C C . LEU B 1 304 ? 1.400 -20.475 67.624 1.00 44.13 283 LEU B C 1
ATOM 6335 O O . LEU B 1 304 ? 2.219 -20.365 66.705 1.00 43.93 283 LEU B O 1
ATOM 6340 N N . HIS B 1 305 ? 1.143 -19.501 68.489 1.00 45.15 284 HIS B N 1
ATOM 6341 C CA . HIS B 1 305 ? 1.796 -18.200 68.418 1.00 45.44 284 HIS B CA 1
ATOM 6342 C C . HIS B 1 305 ? 3.029 -18.236 69.314 1.00 46.91 284 HIS B C 1
ATOM 6343 O O . HIS B 1 305 ? 2.910 -18.312 70.540 1.00 47.41 284 HIS B O 1
ATOM 6350 N N . ILE B 1 306 ? 4.211 -18.190 68.705 1.00 47.29 285 ILE B N 1
ATOM 6351 C CA . ILE B 1 306 ? 5.465 -18.150 69.447 1.00 49.44 285 ILE B CA 1
ATOM 6352 C C . ILE B 1 306 ? 6.094 -16.777 69.259 1.00 49.22 285 ILE B C 1
ATOM 6353 O O . ILE B 1 306 ? 5.877 -16.099 68.247 1.00 47.43 285 ILE B O 1
ATOM 6358 N N . VAL B 1 307 ? 6.872 -16.368 70.256 1.00 49.26 286 VAL B N 1
ATOM 6359 C CA . VAL B 1 307 ? 7.582 -15.095 70.254 1.00 50.83 286 VAL B CA 1
ATOM 6360 C C . VAL B 1 307 ? 9.073 -15.398 70.226 1.00 50.20 286 VAL B C 1
ATOM 6361 O O . VAL B 1 307 ? 9.593 -16.072 71.124 1.00 50.24 286 VAL B O 1
ATOM 6365 N N . THR B 1 308 ? 9.760 -14.913 69.196 1.00 46.91 287 THR B N 1
ATOM 6366 C CA . THR B 1 308 ? 11.191 -15.133 69.054 1.00 48.22 287 THR B CA 1
ATOM 6367 C C . THR B 1 308 ? 11.910 -13.800 68.904 1.00 51.23 287 THR B C 1
ATOM 6368 O O . THR B 1 308 ? 11.313 -12.777 68.566 1.00 49.62 287 THR B O 1
ATOM 6372 N N . THR B 1 309 ? 13.211 -13.835 69.167 1.00 53.09 288 THR B N 1
ATOM 6373 C CA . THR B 1 309 ? 14.100 -12.698 68.973 1.00 48.98 288 THR B CA 1
ATOM 6374 C C . THR B 1 309 ? 14.901 -12.935 67.700 1.00 49.60 288 THR B C 1
ATOM 6375 O O . THR B 1 309 ? 15.649 -13.915 67.612 1.00 52.30 288 THR B O 1
ATOM 6379 N N . LYS B 1 310 ? 14.728 -12.063 66.711 1.00 43.96 289 LYS B N 1
ATOM 6380 C CA . LYS B 1 310 ? 15.480 -12.207 65.472 1.00 47.85 289 LYS B CA 1
ATOM 6381 C C . LYS B 1 310 ? 16.971 -12.068 65.757 1.00 50.39 289 LYS B C 1
ATOM 6382 O O . LYS B 1 310 ? 17.404 -11.120 66.420 1.00 50.65 289 LYS B O 1
ATOM 6388 N N . GLY B 1 311 ? 17.753 -13.030 65.270 1.00 49.42 290 GLY B N 1
ATOM 6389 C CA . GLY B 1 311 ? 19.172 -13.074 65.561 1.00 48.74 290 GLY B CA 1
ATOM 6390 C C . GLY B 1 311 ? 19.535 -13.719 66.879 1.00 50.12 290 GLY B C 1
ATOM 6391 O O . GLY B 1 311 ? 20.683 -13.586 67.317 1.00 52.51 290 GLY B O 1
ATOM 6392 N N . LYS B 1 312 ? 18.597 -14.419 67.518 1.00 52.03 291 LYS B N 1
ATOM 6393 C CA . LYS B 1 312 ? 18.829 -15.010 68.833 1.00 57.63 291 LYS B CA 1
ATOM 6394 C C . LYS B 1 312 ? 20.078 -15.883 68.837 1.00 59.04 291 LYS B C 1
ATOM 6395 O O . LYS B 1 312 ? 20.216 -16.799 68.021 1.00 58.71 291 LYS B O 1
ATOM 6401 N N . GLY B 1 313 ? 20.991 -15.590 69.761 1.00 60.50 292 GLY B N 1
ATOM 6402 C CA . GLY B 1 313 ? 22.223 -16.334 69.918 1.00 63.35 292 GLY B CA 1
ATOM 6403 C C . GLY B 1 313 ? 23.469 -15.569 69.530 1.00 62.46 292 GLY B C 1
ATOM 6404 O O . GLY B 1 313 ? 24.573 -15.979 69.907 1.00 62.14 292 GLY B O 1
ATOM 6405 N N . LEU B 1 314 ? 23.328 -14.474 68.785 1.00 60.13 293 LEU B N 1
ATOM 6406 C CA . LEU B 1 314 ? 24.449 -13.618 68.416 1.00 61.50 293 LEU B CA 1
ATOM 6407 C C . LEU B 1 314 ? 24.117 -12.198 68.850 1.00 60.34 293 LEU B C 1
ATOM 6408 O O . LEU B 1 314 ? 23.147 -11.611 68.360 1.00 59.59 293 LEU B O 1
ATOM 6413 N N . SER B 1 315 ? 24.911 -11.659 69.780 1.00 59.60 294 SER B N 1
ATOM 6414 C CA . SER B 1 315 ? 24.576 -10.379 70.401 1.00 61.44 294 SER B CA 1
ATOM 6415 C C . SER B 1 315 ? 24.445 -9.268 69.366 1.00 61.32 294 SER B C 1
ATOM 6416 O O . SER B 1 315 ? 23.535 -8.435 69.453 1.00 59.33 294 SER B O 1
ATOM 6419 N N . TYR B 1 316 ? 25.349 -9.235 68.384 1.00 62.90 295 TYR B N 1
ATOM 6420 C CA . TYR B 1 316 ? 25.299 -8.192 67.363 1.00 62.45 295 TYR B CA 1
ATOM 6421 C C . TYR B 1 316 ? 24.028 -8.293 66.531 1.00 59.74 295 TYR B C 1
ATOM 6422 O O . TYR B 1 316 ? 23.426 -7.271 66.174 1.00 55.36 295 TYR B O 1
ATOM 6431 N N . ALA B 1 317 ? 23.607 -9.520 66.209 1.00 57.16 296 ALA B N 1
ATOM 6432 C CA . ALA B 1 317 ? 22.408 -9.710 65.400 1.00 54.58 296 ALA B CA 1
ATOM 6433 C C . ALA B 1 317 ? 21.151 -9.358 66.184 1.00 55.97 296 ALA B C 1
ATOM 6434 O O . ALA B 1 317 ? 20.194 -8.811 65.621 1.00 55.75 296 ALA B O 1
ATOM 6436 N N . GLU B 1 318 ? 21.124 -9.681 67.480 1.00 56.02 297 GLU B N 1
ATOM 6437 C CA . GLU B 1 318 ? 19.985 -9.298 68.306 1.00 54.79 297 GLU B CA 1
ATOM 6438 C C . GLU B 1 318 ? 19.875 -7.784 68.439 1.00 55.72 297 GLU B C 1
ATOM 6439 O O . GLU B 1 318 ? 18.762 -7.249 68.491 1.00 53.71 297 GLU B O 1
ATOM 6445 N N . ALA B 1 319 ? 21.012 -7.082 68.483 1.00 53.02 298 ALA B N 1
ATOM 6446 C CA . ALA B 1 319 ? 20.997 -5.631 68.637 1.00 54.83 298 ALA B CA 1
ATOM 6447 C C . ALA B 1 319 ? 20.595 -4.913 67.354 1.00 56.36 298 ALA B C 1
ATOM 6448 O O . ALA B 1 319 ? 19.970 -3.849 67.419 1.00 60.19 298 ALA B O 1
ATOM 6450 N N . ASP B 1 320 ? 20.933 -5.466 66.189 1.00 54.30 299 ASP B N 1
ATOM 6451 C CA . ASP B 1 320 ? 20.576 -4.872 64.899 1.00 48.75 299 ASP B CA 1
ATOM 6452 C C . ASP B 1 320 ? 20.077 -5.966 63.968 1.00 50.18 299 ASP B C 1
ATOM 6453 O O . ASP B 1 320 ? 20.786 -6.399 63.050 1.00 49.16 299 ASP B O 1
ATOM 6458 N N . PRO B 1 321 ? 18.838 -6.429 64.163 1.00 51.40 300 PRO B N 1
ATOM 6459 C CA . PRO B 1 321 ? 18.306 -7.495 63.299 1.00 47.25 300 PRO B CA 1
ATOM 6460 C C . PRO B 1 321 ? 18.055 -7.057 61.864 1.00 49.75 300 PRO B C 1
ATOM 6461 O O . PRO B 1 321 ? 17.824 -7.920 61.005 1.00 46.14 300 PRO B O 1
ATOM 6465 N N . ILE B 1 322 ? 18.083 -5.756 61.572 1.00 46.80 301 ILE B N 1
ATOM 6466 C CA . ILE B 1 322 ? 17.889 -5.306 60.198 1.00 46.33 301 ILE B CA 1
ATOM 6467 C C . ILE B 1 322 ? 19.113 -5.640 59.353 1.00 44.43 301 ILE B C 1
ATOM 6468 O O . ILE B 1 322 ? 19.010 -6.323 58.327 1.00 46.75 301 ILE B O 1
ATOM 6473 N N . TYR B 1 323 ? 20.290 -5.157 59.762 1.00 45.78 302 TYR B N 1
ATOM 6474 C CA . TYR B 1 323 ? 21.494 -5.458 58.993 1.00 49.76 302 TYR B CA 1
ATOM 6475 C C . TYR B 1 323 ? 21.792 -6.953 58.990 1.00 51.09 302 TYR B C 1
ATOM 6476 O O . TYR B 1 323 ? 22.113 -7.528 57.943 1.00 50.50 302 TYR B O 1
ATOM 6485 N N . TRP B 1 324 ? 21.697 -7.598 60.148 1.00 47.50 303 TRP B N 1
ATOM 6486 C CA . TRP B 1 324 ? 22.091 -8.996 60.256 1.00 48.38 303 TRP B CA 1
ATOM 6487 C C . TRP B 1 324 ? 21.061 -9.952 59.666 1.00 48.98 303 TRP B C 1
ATOM 6488 O O . TRP B 1 324 ? 21.268 -11.169 59.721 1.00 50.10 303 TRP B O 1
ATOM 6499 N N . HIS B 1 325 ? 19.962 -9.428 59.113 1.00 48.02 304 HIS B N 1
ATOM 6500 C CA . HIS B 1 325 ? 19.094 -10.231 58.257 1.00 48.12 304 HIS B CA 1
ATOM 6501 C C . HIS B 1 325 ? 19.880 -10.825 57.095 1.00 48.90 304 HIS B C 1
ATOM 6502 O O . HIS B 1 325 ? 19.611 -11.950 56.660 1.00 44.10 304 HIS B O 1
ATOM 6509 N N . GLY B 1 326 ? 20.865 -10.084 56.588 1.00 50.98 305 GLY B N 1
ATOM 6510 C CA . GLY B 1 326 ? 21.717 -10.554 55.523 1.00 50.19 305 GLY B CA 1
ATOM 6511 C C . GLY B 1 326 ? 23.081 -9.898 55.584 1.00 51.53 305 GLY B C 1
ATOM 6512 O O . GLY B 1 326 ? 23.390 -8.976 54.823 1.00 55.70 305 GLY B O 1
ATOM 6513 N N . PRO B 1 327 ? 23.928 -10.367 56.495 1.00 48.98 306 PRO B N 1
ATOM 6514 C CA . PRO B 1 327 ? 25.214 -9.702 56.720 1.00 51.89 306 PRO B CA 1
ATOM 6515 C C . PRO B 1 327 ? 26.263 -10.099 55.695 1.00 53.25 306 PRO B C 1
ATOM 6516 O O . PRO B 1 327 ? 26.259 -11.207 55.151 1.00 55.67 306 PRO B O 1
ATOM 6520 N N . ALA B 1 328 ? 27.177 -9.167 55.441 1.00 55.08 307 ALA B N 1
ATOM 6521 C CA . ALA B 1 328 ? 28.359 -9.467 54.649 1.00 54.30 307 ALA B CA 1
ATOM 6522 C C . ALA B 1 328 ? 29.324 -10.319 55.473 1.00 54.01 307 ALA B C 1
ATOM 6523 O O . ALA B 1 328 ? 29.026 -10.734 56.597 1.00 57.22 307 ALA B O 1
ATOM 6525 N N . LYS B 1 329 ? 30.497 -10.592 54.903 1.00 53.45 308 LYS B N 1
ATOM 6526 C CA . LYS B 1 329 ? 31.516 -11.352 55.619 1.00 56.36 308 LYS B CA 1
ATOM 6527 C C . LYS B 1 329 ? 31.823 -10.691 56.957 1.00 59.56 308 LYS B C 1
ATOM 6528 O O . LYS B 1 329 ? 32.090 -9.489 57.020 1.00 63.40 308 LYS B O 1
ATOM 6534 N N . PHE B 1 330 ? 31.763 -11.477 58.033 1.00 60.09 309 PHE B N 1
ATOM 6535 C CA . PHE B 1 330 ? 31.934 -10.936 59.375 1.00 60.59 309 PHE B CA 1
ATOM 6536 C C . PHE B 1 330 ? 32.762 -11.882 60.233 1.00 64.64 309 PHE B C 1
ATOM 6537 O O . PHE B 1 330 ? 32.900 -13.072 59.939 1.00 66.33 309 PHE B O 1
ATOM 6545 N N . ASP B 1 331 ? 33.312 -11.320 61.314 1.00 64.96 310 ASP B N 1
ATOM 6546 C CA . ASP B 1 331 ? 34.052 -12.066 62.319 1.00 64.47 310 ASP B CA 1
ATOM 6547 C C . ASP B 1 331 ? 33.105 -12.404 63.461 1.00 66.49 310 ASP B C 1
ATOM 6548 O O . ASP B 1 331 ? 32.632 -11.486 64.149 1.00 68.64 310 ASP B O 1
ATOM 6553 N N . PRO B 1 332 ? 32.797 -13.681 63.703 1.00 70.24 311 PRO B N 1
ATOM 6554 C CA . PRO B 1 332 ? 31.840 -14.013 64.774 1.00 71.35 311 PRO B CA 1
ATOM 6555 C C . PRO B 1 332 ? 32.282 -13.571 66.158 1.00 76.91 311 PRO B C 1
ATOM 6556 O O . PRO B 1 332 ? 31.429 -13.327 67.020 1.00 78.08 311 PRO B O 1
ATOM 6560 N N . ALA B 1 333 ? 33.590 -13.463 66.404 1.00 78.01 312 ALA B N 1
ATOM 6561 C CA . ALA B 1 333 ? 34.064 -13.099 67.734 1.00 80.64 312 ALA B CA 1
ATOM 6562 C C . ALA B 1 333 ? 33.950 -11.603 68.007 1.00 83.41 312 ALA B C 1
ATOM 6563 O O . ALA B 1 333 ? 33.814 -11.201 69.168 1.00 88.22 312 ALA B O 1
ATOM 6565 N N . THR B 1 334 ? 34.006 -10.766 66.968 1.00 78.91 313 THR B N 1
ATOM 6566 C CA . THR B 1 334 ? 33.984 -9.321 67.144 1.00 76.90 313 THR B CA 1
ATOM 6567 C C . THR B 1 334 ? 32.737 -8.646 66.594 1.00 76.66 313 THR B C 1
ATOM 6568 O O . THR B 1 334 ? 32.421 -7.532 67.026 1.00 76.69 313 THR B O 1
ATOM 6572 N N . GLY B 1 335 ? 32.025 -9.279 65.664 1.00 72.29 314 GLY B N 1
ATOM 6573 C CA . GLY B 1 335 ? 30.908 -8.639 65.002 1.00 67.77 314 GLY B CA 1
ATOM 6574 C C . GLY B 1 335 ? 31.288 -7.667 63.908 1.00 66.45 314 GLY B C 1
ATOM 6575 O O . GLY B 1 335 ? 30.394 -7.060 63.302 1.00 63.07 314 GLY B O 1
ATOM 6576 N N . GLU B 1 336 ? 32.579 -7.505 63.628 1.00 69.45 315 GLU B N 1
ATOM 6577 C CA . GLU B 1 336 ? 33.030 -6.596 62.585 1.00 69.47 315 GLU B CA 1
ATOM 6578 C C . GLU B 1 336 ? 32.773 -7.206 61.216 1.00 64.86 315 GLU B C 1
ATOM 6579 O O . GLU B 1 336 ? 33.007 -8.398 61.000 1.00 64.34 315 GLU B O 1
ATOM 6585 N N . TYR B 1 337 ? 32.284 -6.388 60.289 1.00 64.24 316 TYR B N 1
ATOM 6586 C CA . TYR B 1 337 ? 31.940 -6.870 58.962 1.00 66.33 316 TYR B CA 1
ATOM 6587 C C . TYR B 1 337 ? 32.470 -5.920 57.897 1.00 70.40 316 TYR B C 1
ATOM 6588 O O . TYR B 1 337 ? 32.791 -4.759 58.167 1.00 67.28 316 TYR B O 1
ATOM 6597 N N . VAL B 1 338 ? 32.549 -6.437 56.674 1.00 76.43 317 VAL B N 1
ATOM 6598 C CA . VAL B 1 338 ? 33.024 -5.681 55.518 1.00 83.02 317 VAL B CA 1
ATOM 6599 C C . VAL B 1 338 ? 31.955 -4.676 55.102 1.00 85.84 317 VAL B C 1
ATOM 6600 O O . VAL B 1 338 ? 30.879 -5.077 54.635 1.00 79.97 317 VAL B O 1
ATOM 6604 N N . PRO B 1 339 ? 32.200 -3.373 55.245 1.00 94.42 318 PRO B N 1
ATOM 6605 C CA . PRO B 1 339 ? 31.201 -2.379 54.823 1.00 97.32 318 PRO B CA 1
ATOM 6606 C C . PRO B 1 339 ? 31.163 -2.275 53.305 1.00 102.85 318 PRO B C 1
ATOM 6607 O O . PRO B 1 339 ? 32.181 -2.007 52.662 1.00 107.14 318 PRO B O 1
ATOM 6611 N N . SER B 1 340 ? 29.982 -2.497 52.732 1.00 102.81 319 SER B N 1
ATOM 6612 C CA . SER B 1 340 ? 29.793 -2.405 51.285 1.00 101.87 319 SER B CA 1
ATOM 6613 C C . SER B 1 340 ? 29.717 -0.932 50.906 1.00 99.57 319 SER B C 1
ATOM 6614 O O . SER B 1 340 ? 28.646 -0.326 50.879 1.00 98.53 319 SER B O 1
ATOM 6617 N N . SER B 1 341 ? 30.880 -0.347 50.607 1.00 98.14 320 SER B N 1
ATOM 6618 C CA . SER B 1 341 ? 30.985 1.060 50.236 1.00 95.48 320 SER B CA 1
ATOM 6619 C C . SER B 1 341 ? 30.646 1.318 48.770 1.00 94.24 320 SER B C 1
ATOM 6620 O O . SER B 1 341 ? 31.025 2.368 48.235 1.00 95.34 320 SER B O 1
ATOM 6623 N N . ALA B 1 342 ? 29.950 0.392 48.114 1.00 88.53 321 ALA B N 1
ATOM 6624 C CA . ALA B 1 342 ? 29.571 0.573 46.724 1.00 79.78 321 ALA B CA 1
ATOM 6625 C C . ALA B 1 342 ? 28.359 1.493 46.618 1.00 74.23 321 ALA B C 1
ATOM 6626 O O . ALA B 1 342 ? 27.643 1.738 47.593 1.00 75.04 321 ALA B O 1
ATOM 6628 N N . TYR B 1 343 ? 28.138 2.009 45.412 1.00 67.11 322 TYR B N 1
ATOM 6629 C CA . TYR B 1 343 ? 26.995 2.865 45.110 1.00 54.68 322 TYR B CA 1
ATOM 6630 C C . TYR B 1 343 ? 26.040 2.069 44.225 1.00 48.16 322 TYR B C 1
ATOM 6631 O O . TYR B 1 343 ? 26.236 1.967 43.010 1.00 47.29 322 TYR B O 1
ATOM 6640 N N . SER B 1 344 ? 25.005 1.513 44.840 1.00 40.76 323 SER B N 1
ATOM 6641 C CA . SER B 1 344 ? 24.063 0.653 44.150 1.00 43.74 323 SER B CA 1
ATOM 6642 C C . SER B 1 344 ? 23.063 1.474 43.344 1.00 43.05 323 SER B C 1
ATOM 6643 O O . SER B 1 344 ? 22.887 2.678 43.563 1.00 39.55 323 SER B O 1
ATOM 6646 N N . TRP B 1 345 ? 22.408 0.803 42.391 1.00 38.03 324 TRP B N 1
ATOM 6647 C CA . TRP B 1 345 ? 21.250 1.404 41.737 1.00 36.59 324 TRP B CA 1
ATOM 6648 C C . TRP B 1 345 ? 20.193 1.798 42.759 1.00 42.41 324 TRP B C 1
ATOM 6649 O O . TRP B 1 345 ? 19.529 2.833 42.613 1.00 37.71 324 TRP B O 1
ATOM 6660 N N . SER B 1 346 ? 20.017 0.972 43.796 1.00 38.54 325 SER B N 1
ATOM 6661 C CA . SER B 1 346 ? 19.062 1.288 44.852 1.00 38.06 325 SER B CA 1
ATOM 6662 C C . SER B 1 346 ? 19.382 2.628 45.504 1.00 36.90 325 SER B C 1
ATOM 6663 O O . SER B 1 346 ? 18.480 3.439 45.743 1.00 38.72 325 SER B O 1
ATOM 6666 N N . ALA B 1 347 ? 20.662 2.876 45.794 1.00 38.71 326 ALA B N 1
ATOM 6667 C CA . ALA B 1 347 ? 21.068 4.144 46.391 1.00 39.14 326 ALA B CA 1
ATOM 6668 C C . ALA B 1 347 ? 20.891 5.306 45.421 1.00 41.01 326 ALA B C 1
ATOM 6669 O O . ALA B 1 347 ? 20.591 6.427 45.850 1.00 40.69 326 ALA B O 1
ATOM 6671 N N . ALA B 1 348 ? 21.110 5.072 44.123 1.00 40.38 327 ALA B N 1
ATOM 6672 C CA . ALA B 1 348 ? 20.889 6.124 43.136 1.00 41.27 327 ALA B CA 1
ATOM 6673 C C . ALA B 1 348 ? 19.419 6.518 43.082 1.00 38.89 327 ALA B C 1
ATOM 6674 O O . ALA B 1 348 ? 19.088 7.710 43.025 1.00 38.91 327 ALA B O 1
ATOM 6676 N N . PHE B 1 349 ? 18.524 5.528 43.106 1.00 33.77 328 PHE B N 1
ATOM 6677 C CA . PHE B 1 349 ? 17.093 5.811 43.133 1.00 34.98 328 PHE B CA 1
ATOM 6678 C C . PHE B 1 349 ? 16.699 6.532 44.414 1.00 38.84 328 PHE B C 1
ATOM 6679 O O . PHE B 1 349 ? 15.956 7.520 44.379 1.00 39.72 328 PHE B O 1
ATOM 6687 N N . GLY B 1 350 ? 17.173 6.037 45.560 1.00 35.73 329 GLY B N 1
ATOM 6688 C CA . GLY B 1 350 ? 16.833 6.675 46.822 1.00 35.23 329 GLY B CA 1
ATOM 6689 C C . GLY B 1 350 ? 17.280 8.122 46.875 1.00 39.77 329 GLY B C 1
ATOM 6690 O O . GLY B 1 350 ? 16.534 8.999 47.318 1.00 38.34 329 GLY B O 1
ATOM 6691 N N . GLU B 1 351 ? 18.496 8.394 46.404 1.00 35.12 330 GLU B N 1
ATOM 6692 C CA . GLU B 1 351 ? 18.971 9.770 46.339 1.00 38.47 330 GLU B CA 1
ATOM 6693 C C . GLU B 1 351 ? 18.103 10.610 45.406 1.00 36.72 330 GLU B C 1
ATOM 6694 O O . GLU B 1 351 ? 17.719 11.735 45.746 1.00 37.52 330 GLU B O 1
ATOM 6700 N N . ALA B 1 352 ? 17.763 10.068 44.236 1.00 38.79 331 ALA B N 1
ATOM 6701 C CA . ALA B 1 352 ? 16.978 10.817 43.260 1.00 38.82 331 ALA B CA 1
ATOM 6702 C C . ALA B 1 352 ? 15.582 11.129 43.787 1.00 38.84 331 ALA B C 1
ATOM 6703 O O . ALA B 1 352 ? 15.105 12.264 43.673 1.00 35.90 331 ALA B O 1
ATOM 6705 N N . VAL B 1 353 ? 14.906 10.134 44.363 1.00 34.38 332 VAL B N 1
ATOM 6706 C CA . VAL B 1 353 ? 13.526 10.367 44.783 1.00 36.40 332 VAL B CA 1
ATOM 6707 C C . VAL B 1 353 ? 13.473 11.209 46.062 1.00 39.35 332 VAL B C 1
ATOM 6708 O O . VAL B 1 353 ? 12.547 12.013 46.238 1.00 36.50 332 VAL B O 1
ATOM 6712 N N . THR B 1 354 ? 14.460 11.076 46.955 1.00 36.03 333 THR B N 1
ATOM 6713 C CA . THR B 1 354 ? 14.515 11.962 48.117 1.00 36.53 333 THR B CA 1
ATOM 6714 C C . THR B 1 354 ? 14.715 13.407 47.681 1.00 41.25 333 THR B C 1
ATOM 6715 O O . THR B 1 354 ? 14.118 14.331 48.247 1.00 39.31 333 THR B O 1
ATOM 6719 N N . GLU B 1 355 ? 15.563 13.615 46.674 1.00 41.07 334 GLU B N 1
ATOM 6720 C CA . GLU B 1 355 ? 15.771 14.944 46.111 1.00 42.26 334 GLU B CA 1
ATOM 6721 C C . GLU B 1 355 ? 14.505 15.452 45.434 1.00 35.61 334 GLU B C 1
ATOM 6722 O O . GLU B 1 355 ? 14.078 16.590 45.664 1.00 40.38 334 GLU B O 1
ATOM 6728 N N . TRP B 1 356 ? 13.884 14.608 44.607 1.00 33.60 335 TRP B N 1
ATOM 6729 C CA . TRP B 1 356 ? 12.708 15.019 43.845 1.00 36.65 335 TRP B CA 1
ATOM 6730 C C . TRP B 1 356 ? 11.560 15.428 44.760 1.00 37.69 335 TRP B C 1
ATOM 6731 O O . TRP B 1 356 ? 10.876 16.427 44.501 1.00 32.27 335 TRP B O 1
ATOM 6742 N N . ALA B 1 357 ? 11.332 14.673 45.836 1.00 36.39 336 ALA B N 1
ATOM 6743 C CA . ALA B 1 357 ? 10.198 14.953 46.710 1.00 39.01 336 ALA B CA 1
ATOM 6744 C C . ALA B 1 357 ? 10.340 16.272 47.464 1.00 37.33 336 ALA B C 1
ATOM 6745 O O . ALA B 1 357 ? 9.340 16.777 47.986 1.00 36.82 336 ALA B O 1
ATOM 6747 N N . LYS B 1 358 ? 11.546 16.846 47.532 1.00 38.13 337 LYS B N 1
ATOM 6748 C CA . LYS B 1 358 ? 11.711 18.130 48.210 1.00 39.42 337 LYS B CA 1
ATOM 6749 C C . LYS B 1 358 ? 11.004 19.259 47.473 1.00 41.69 337 LYS B C 1
ATOM 6750 O O . LYS B 1 358 ? 10.522 20.208 48.109 1.00 38.52 337 LYS B O 1
ATOM 6756 N N . THR B 1 359 ? 10.960 19.199 46.144 1.00 36.88 338 THR B N 1
ATOM 6757 C CA . THR B 1 359 ? 10.314 20.233 45.350 1.00 40.14 338 THR B CA 1
ATOM 6758 C C . THR B 1 359 ? 8.981 19.794 44.765 1.00 37.28 338 THR B C 1
ATOM 6759 O O . THR B 1 359 ? 8.300 20.611 44.139 1.00 44.50 338 THR B O 1
ATOM 6763 N N . ASP B 1 360 ? 8.597 18.534 44.934 1.00 34.55 339 ASP B N 1
ATOM 6764 C CA . ASP B 1 360 ? 7.314 18.033 44.442 1.00 34.37 339 ASP B CA 1
ATOM 6765 C C . ASP B 1 360 ? 6.508 17.483 45.610 1.00 38.65 339 ASP B C 1
ATOM 6766 O O . ASP B 1 360 ? 6.673 16.307 45.984 1.00 36.08 339 ASP B O 1
ATOM 6771 N N . PRO B 1 361 ? 5.613 18.280 46.204 1.00 39.32 340 PRO B N 1
ATOM 6772 C CA . PRO B 1 361 ? 4.802 17.781 47.326 1.00 37.96 340 PRO B CA 1
ATOM 6773 C C . PRO B 1 361 ? 3.818 16.692 46.941 1.00 36.88 340 PRO B C 1
ATOM 6774 O O . PRO B 1 361 ? 3.221 16.092 47.842 1.00 37.26 340 PRO B O 1
ATOM 6778 N N . ARG B 1 362 ? 3.608 16.427 45.650 1.00 35.67 341 ARG B N 1
ATOM 6779 C CA A ARG B 1 362 ? 2.694 15.366 45.250 0.50 34.94 341 ARG B CA 1
ATOM 6780 C CA B ARG B 1 362 ? 2.699 15.369 45.228 0.50 34.95 341 ARG B CA 1
ATOM 6781 C C . ARG B 1 362 ? 3.355 13.994 45.218 1.00 32.92 341 ARG B C 1
ATOM 6782 O O . ARG B 1 362 ? 2.644 12.987 45.117 1.00 33.46 341 ARG B O 1
ATOM 6797 N N . THR B 1 363 ? 4.681 13.926 45.316 1.00 29.87 342 THR B N 1
ATOM 6798 C CA . THR B 1 363 ? 5.364 12.639 45.319 1.00 29.66 342 THR B CA 1
ATOM 6799 C C . THR B 1 363 ? 5.157 11.935 46.657 1.00 33.33 342 THR B C 1
ATOM 6800 O O . THR B 1 363 ? 5.284 12.545 47.725 1.00 34.94 342 THR B O 1
ATOM 6804 N N . PHE B 1 364 ? 4.830 10.649 46.585 1.00 32.78 343 PHE B N 1
ATOM 6805 C CA . PHE B 1 364 ? 4.552 9.813 47.748 1.00 33.40 343 PHE B CA 1
ATOM 6806 C C . PHE B 1 364 ? 5.070 8.427 47.400 1.00 29.87 343 PHE B C 1
ATOM 6807 O O . PHE B 1 364 ? 4.680 7.878 46.369 1.00 32.30 343 PHE B O 1
ATOM 6815 N N . VAL B 1 365 ? 5.965 7.873 48.218 1.00 33.17 344 VAL B N 1
ATOM 6816 C CA . VAL B 1 365 ? 6.614 6.599 47.908 1.00 31.12 344 VAL B CA 1
ATOM 6817 C C . VAL B 1 365 ? 5.992 5.491 48.747 1.00 33.17 344 VAL B C 1
ATOM 6818 O O . VAL B 1 365 ? 5.800 5.648 49.961 1.00 29.70 344 VAL B O 1
ATOM 6822 N N . VAL B 1 366 ? 5.683 4.370 48.097 1.00 30.08 345 VAL B N 1
ATOM 6823 C CA . VAL B 1 366 ? 5.096 3.198 48.734 1.00 28.51 345 VAL B CA 1
ATOM 6824 C C . VAL B 1 366 ? 6.025 2.018 48.492 1.00 31.43 345 VAL B C 1
ATOM 6825 O O . VAL B 1 366 ? 6.455 1.784 47.356 1.00 32.28 345 VAL B O 1
ATOM 6829 N N . THR B 1 367 ? 6.341 1.285 49.551 1.00 29.90 346 THR B N 1
ATOM 6830 C CA . THR B 1 367 ? 7.103 0.058 49.398 1.00 28.39 346 THR B CA 1
ATOM 6831 C C . THR B 1 367 ? 6.375 -1.083 50.088 1.00 31.97 346 THR B C 1
ATOM 6832 O O . THR B 1 367 ? 5.712 -0.875 51.111 1.00 31.50 346 THR B O 1
ATOM 6836 N N . PRO B 1 368 ? 6.461 -2.296 49.539 1.00 29.15 347 PRO B N 1
ATOM 6837 C CA . PRO B 1 368 ? 5.954 -3.468 50.264 1.00 28.83 347 PRO B CA 1
ATOM 6838 C C . PRO B 1 368 ? 7.088 -4.147 51.034 1.00 31.09 347 PRO B C 1
ATOM 6839 O O . PRO B 1 368 ? 7.718 -5.110 50.585 1.00 31.97 347 PRO B O 1
ATOM 6843 N N . ALA B 1 369 ? 7.383 -3.586 52.211 1.00 30.93 348 ALA B N 1
ATOM 6844 C CA . ALA B 1 369 ? 8.297 -4.156 53.203 1.00 34.52 348 ALA B CA 1
ATOM 6845 C C . ALA B 1 369 ? 9.761 -4.145 52.773 1.00 37.47 348 ALA B C 1
ATOM 6846 O O . ALA B 1 369 ? 10.572 -4.877 53.349 1.00 37.12 348 ALA B O 1
ATOM 6848 N N . MET B 1 370 ? 10.150 -3.330 51.792 1.00 35.65 349 MET B N 1
ATOM 6849 C CA . MET B 1 370 ? 11.531 -3.351 51.304 1.00 32.72 349 MET B CA 1
ATOM 6850 C C . MET B 1 370 ? 12.156 -1.962 51.359 1.00 34.64 349 MET B C 1
ATOM 6851 O O . MET B 1 370 ? 12.826 -1.516 50.425 1.00 34.80 349 MET B O 1
ATOM 6856 N N . ARG B 1 371 ? 11.959 -1.267 52.484 1.00 35.16 350 ARG B N 1
ATOM 6857 C CA . ARG B 1 371 ? 12.590 0.038 52.675 1.00 34.80 350 ARG B CA 1
ATOM 6858 C C . ARG B 1 371 ? 14.102 -0.041 52.502 1.00 37.24 350 ARG B C 1
ATOM 6859 O O . ARG B 1 371 ? 14.706 0.820 51.853 1.00 37.68 350 ARG B O 1
ATOM 6867 N N . GLU B 1 372 ? 14.734 -1.059 53.091 1.00 38.29 351 GLU B N 1
ATOM 6868 C CA . GLU B 1 372 ? 16.186 -1.173 52.996 1.00 41.34 351 GLU B CA 1
ATOM 6869 C C . GLU B 1 372 ? 16.620 -1.548 51.583 1.00 43.02 351 GLU B C 1
ATOM 6870 O O . GLU B 1 372 ? 17.468 -0.876 50.984 1.00 40.76 351 GLU B O 1
ATOM 6876 N N . GLY B 1 373 ? 16.042 -2.619 51.034 1.00 38.82 352 GLY B N 1
ATOM 6877 C CA . GLY B 1 373 ? 16.491 -3.118 49.743 1.00 41.36 352 GLY B CA 1
ATOM 6878 C C . GLY B 1 373 ? 16.303 -2.122 48.614 1.00 39.58 352 GLY B C 1
ATOM 6879 O O . GLY B 1 373 ? 17.157 -2.004 47.730 1.00 36.16 352 GLY B O 1
ATOM 6880 N N . SER B 1 374 ? 15.181 -1.402 48.617 1.00 36.52 353 SER B N 1
ATOM 6881 C CA . SER B 1 374 ? 14.907 -0.424 47.573 1.00 34.99 353 SER B CA 1
ATOM 6882 C C . SER B 1 374 ? 15.653 0.891 47.769 1.00 37.79 353 SER B C 1
ATOM 6883 O O . SER B 1 374 ? 15.556 1.769 46.905 1.00 36.05 353 SER B O 1
ATOM 6886 N N . GLY B 1 375 ? 16.386 1.050 48.870 1.00 38.56 354 GLY B N 1
ATOM 6887 C CA . GLY B 1 375 ? 17.190 2.240 49.075 1.00 36.62 354 GLY B CA 1
ATOM 6888 C C . GLY B 1 375 ? 16.441 3.419 49.653 1.00 38.20 354 GLY B C 1
ATOM 6889 O O . GLY B 1 375 ? 16.797 4.568 49.372 1.00 37.97 354 GLY B O 1
ATOM 6890 N N . LEU B 1 376 ? 15.419 3.170 50.471 1.00 34.12 355 LEU B N 1
ATOM 6891 C CA . LEU B 1 376 ? 14.507 4.210 50.932 1.00 34.81 355 LEU B CA 1
ATOM 6892 C C . LEU B 1 376 ? 14.690 4.570 52.399 1.00 36.75 355 LEU B C 1
ATOM 6893 O O . LEU B 1 376 ? 13.816 5.230 52.973 1.00 38.54 355 LEU B O 1
ATOM 6898 N N . VAL B 1 377 ? 15.800 4.164 53.021 1.00 35.83 356 VAL B N 1
ATOM 6899 C CA . VAL B 1 377 ? 16.006 4.476 54.433 1.00 36.72 356 VAL B CA 1
ATOM 6900 C C . VAL B 1 377 ? 16.076 5.986 54.642 1.00 42.39 356 VAL B C 1
ATOM 6901 O O . VAL B 1 377 ? 15.368 6.546 55.489 1.00 41.95 356 VAL B O 1
ATOM 6905 N N . GLU B 1 378 ? 16.920 6.674 53.869 1.00 43.67 357 GLU B N 1
ATOM 6906 C CA A GLU B 1 378 ? 17.017 8.123 54.017 0.50 42.79 357 GLU B CA 1
ATOM 6907 C CA B GLU B 1 378 ? 17.014 8.122 54.023 0.50 42.79 357 GLU B CA 1
ATOM 6908 C C . GLU B 1 378 ? 15.718 8.806 53.607 1.00 37.81 357 GLU B C 1
ATOM 6909 O O . GLU B 1 378 ? 15.301 9.785 54.236 1.00 40.76 357 GLU B O 1
ATOM 6920 N N . PHE B 1 379 ? 15.062 8.307 52.557 1.00 35.96 358 PHE B N 1
ATOM 6921 C CA . PHE B 1 379 ? 13.796 8.906 52.142 1.00 37.52 358 PHE B CA 1
ATOM 6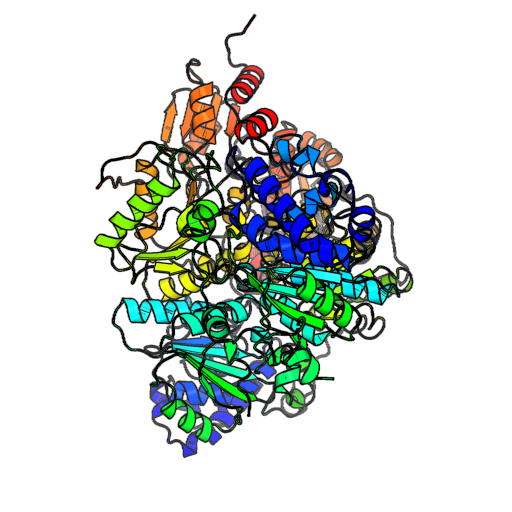922 C C . PHE B 1 379 ? 12.784 8.883 53.280 1.00 39.49 358 PHE B C 1
ATOM 6923 O O . PHE B 1 379 ? 12.120 9.889 53.555 1.00 40.79 358 PHE B O 1
ATOM 6931 N N . SER B 1 380 ? 12.658 7.740 53.959 1.00 40.12 359 SER B N 1
ATOM 6932 C CA . SER B 1 380 ? 11.698 7.623 55.050 1.00 42.68 359 SER B CA 1
ATOM 6933 C C . SER B 1 380 ? 12.032 8.555 56.202 1.00 44.46 359 SER B C 1
ATOM 6934 O O . SER B 1 380 ? 11.138 8.923 56.973 1.00 46.27 359 SER B O 1
ATOM 6937 N N . ARG B 1 381 ? 13.297 8.946 56.335 1.00 42.68 360 ARG B N 1
ATOM 6938 C CA A ARG B 1 381 ? 13.699 9.858 57.398 0.50 45.39 360 ARG B CA 1
ATOM 6939 C CA B ARG B 1 381 ? 13.681 9.859 57.399 0.50 45.36 360 ARG B CA 1
ATOM 6940 C C . ARG B 1 381 ? 13.485 11.315 56.998 1.00 47.85 360 ARG B C 1
ATOM 6941 O O . ARG B 1 381 ? 13.088 12.137 57.830 1.00 47.54 360 ARG B O 1
ATOM 6956 N N . VAL B 1 382 ? 13.738 11.646 55.729 1.00 45.99 361 VAL B N 1
ATOM 6957 C CA . VAL B 1 382 ? 13.616 13.026 55.267 1.00 45.93 361 VAL B CA 1
ATOM 6958 C C . VAL B 1 382 ? 12.164 13.374 54.957 1.00 44.19 361 VAL B C 1
ATOM 6959 O O . VAL B 1 382 ? 11.722 14.506 55.191 1.00 43.21 361 VAL B O 1
ATOM 6963 N N . HIS B 1 383 ? 11.399 12.414 54.442 1.00 41.10 362 HIS B N 1
ATOM 6964 C CA . HIS B 1 383 ? 10.015 12.632 54.024 1.00 41.52 362 HIS B CA 1
ATOM 6965 C C . HIS B 1 383 ? 9.073 11.670 54.743 1.00 39.34 362 HIS B C 1
ATOM 6966 O O . HIS B 1 383 ? 8.379 10.875 54.100 1.00 36.32 362 HIS B O 1
ATOM 6973 N N . PRO B 1 384 ? 9.001 11.732 56.077 1.00 40.01 363 PRO B N 1
ATOM 6974 C CA . PRO B 1 384 ? 8.181 10.743 56.797 1.00 41.20 363 PRO B CA 1
ATOM 6975 C C . PRO B 1 384 ? 6.702 10.824 56.459 1.00 42.39 363 PRO B C 1
ATOM 6976 O O . PRO B 1 384 ? 5.996 9.811 56.555 1.00 40.06 363 PRO B O 1
ATOM 6980 N N . HIS B 1 385 ? 6.220 11.986 56.031 1.00 43.30 364 HIS B N 1
ATOM 6981 C CA . HIS B 1 385 ? 4.817 12.176 55.698 1.00 43.40 364 HIS B CA 1
ATOM 6982 C C . HIS B 1 385 ? 4.510 11.880 54.235 1.00 41.55 364 HIS B C 1
ATOM 6983 O O . HIS B 1 385 ? 3.395 12.155 53.781 1.00 43.06 364 HIS B O 1
ATOM 6990 N N . ARG B 1 386 ? 5.476 11.339 53.489 1.00 38.08 365 ARG B N 1
ATOM 6991 C CA . ARG B 1 386 ? 5.283 10.933 52.101 1.00 31.50 365 ARG B CA 1
ATOM 6992 C C . ARG B 1 386 ? 5.790 9.513 51.882 1.00 32.45 365 ARG B C 1
ATOM 6993 O O . ARG B 1 386 ? 6.235 9.168 50.785 1.00 34.82 365 ARG B O 1
ATOM 7001 N N . TYR B 1 387 ? 5.738 8.687 52.923 1.00 32.30 366 TYR B N 1
ATOM 7002 C CA . TYR B 1 387 ? 6.289 7.340 52.900 1.00 33.45 366 TYR B CA 1
ATOM 7003 C C . TYR B 1 387 ? 5.273 6.373 53.489 1.00 32.47 366 TYR B C 1
ATOM 7004 O O . TYR B 1 387 ? 4.634 6.677 54.500 1.00 32.75 366 TYR B O 1
ATOM 7013 N N . LEU B 1 388 ? 5.122 5.212 52.852 1.00 34.58 367 LEU B N 1
ATOM 7014 C CA . LEU B 1 388 ? 4.196 4.187 53.320 1.00 36.44 367 LEU B CA 1
ATOM 7015 C C . LEU B 1 388 ? 4.801 2.805 53.111 1.00 33.54 367 LEU B C 1
ATOM 7016 O O . LEU B 1 388 ? 5.236 2.475 52.004 1.00 32.79 367 LEU B O 1
ATOM 7021 N N . ASP B 1 389 ? 4.798 1.996 54.170 1.00 34.53 368 ASP B N 1
ATOM 7022 C CA . ASP B 1 389 ? 5.182 0.586 54.118 1.00 34.55 368 ASP B CA 1
ATOM 7023 C C . ASP B 1 389 ? 3.912 -0.226 54.355 1.00 31.88 368 ASP B C 1
ATOM 7024 O O . ASP B 1 389 ? 3.334 -0.170 55.446 1.00 36.27 368 ASP B O 1
ATOM 7029 N N . VAL B 1 390 ? 3.468 -0.965 53.334 1.00 28.95 369 VAL B N 1
ATOM 7030 C CA . VAL B 1 390 ? 2.214 -1.712 53.417 1.00 31.88 369 VAL B CA 1
ATOM 7031 C C . VAL B 1 390 ? 2.456 -3.155 53.850 1.00 33.85 369 VAL B C 1
ATOM 7032 O O . VAL B 1 390 ? 1.554 -3.994 53.755 1.00 31.26 369 VAL B O 1
ATOM 7036 N N . GLY B 1 391 ? 3.661 -3.459 54.323 1.00 31.26 370 GLY B N 1
ATOM 7037 C CA . GLY B 1 391 ? 3.995 -4.838 54.637 1.00 33.65 370 GLY B CA 1
ATOM 7038 C C . GLY B 1 391 ? 4.243 -5.647 53.376 1.00 34.69 370 GLY B C 1
ATOM 7039 O O . GLY B 1 391 ? 4.442 -5.102 52.292 1.00 32.43 370 GLY B O 1
ATOM 7040 N N . ILE B 1 392 ? 4.223 -6.974 53.519 1.00 30.96 371 ILE B N 1
ATOM 7041 C CA . ILE B 1 392 ? 4.507 -7.842 52.381 1.00 28.43 371 ILE B CA 1
ATOM 7042 C C . ILE B 1 392 ? 3.223 -8.047 51.589 1.00 31.91 371 ILE B C 1
ATOM 7043 O O . ILE B 1 392 ? 2.690 -9.161 51.515 1.00 30.03 371 ILE B O 1
ATOM 7048 N N . ALA B 1 393 ? 2.708 -6.963 50.997 1.00 32.14 372 ALA B N 1
ATOM 7049 C CA . ALA B 1 393 ? 1.432 -6.979 50.300 1.00 32.89 372 ALA B CA 1
ATOM 7050 C C . ALA B 1 393 ? 1.559 -6.098 49.055 1.00 31.85 372 ALA B C 1
ATOM 7051 O O . ALA B 1 393 ? 1.014 -4.994 48.982 1.00 28.45 372 ALA B O 1
ATOM 7053 N N . GLU B 1 394 ? 2.299 -6.607 48.068 1.00 28.55 373 GLU B N 1
ATOM 7054 C CA . GLU B 1 394 ? 2.493 -5.890 46.810 1.00 31.99 373 GLU B CA 1
ATOM 7055 C C . GLU B 1 394 ? 1.163 -5.463 46.195 1.00 31.60 373 GLU B C 1
ATOM 7056 O O . GLU B 1 394 ? 1.059 -4.381 45.601 1.00 27.09 373 GLU B O 1
ATOM 7062 N N . GLU B 1 395 ? 0.136 -6.307 46.334 1.00 29.42 374 GLU B N 1
ATOM 7063 C CA A GLU B 1 395 ? -1.180 -5.978 45.798 0.50 29.90 374 GLU B CA 1
ATOM 7064 C CA B GLU B 1 395 ? -1.185 -5.980 45.803 0.50 29.91 374 GLU B CA 1
ATOM 7065 C C . GLU B 1 395 ? -1.733 -4.703 46.427 1.00 29.99 374 GLU B C 1
ATOM 7066 O O . GLU B 1 395 ? -2.321 -3.863 45.731 1.00 30.86 374 GLU B O 1
ATOM 7077 N N . VAL B 1 396 ? -1.552 -4.539 47.740 1.00 27.03 375 VAL B N 1
ATOM 7078 C CA . VAL B 1 396 ? -2.043 -3.342 48.418 1.00 30.82 375 VAL B CA 1
ATOM 7079 C C . VAL B 1 396 ? -1.204 -2.131 48.035 1.00 29.64 375 VAL B C 1
ATOM 7080 O O . VAL B 1 396 ? -1.722 -1.016 47.909 1.00 29.92 375 VAL B O 1
ATOM 7084 N N . ALA B 1 397 ? 0.101 -2.327 47.837 1.00 31.66 376 ALA B N 1
ATOM 7085 C CA . ALA B 1 397 ? 0.969 -1.206 47.486 1.00 31.06 376 ALA B CA 1
ATOM 7086 C C . ALA B 1 397 ? 0.510 -0.540 46.194 1.00 29.96 376 ALA B C 1
ATOM 7087 O O . ALA B 1 397 ? 0.425 0.691 46.108 1.00 31.72 376 ALA B O 1
ATOM 7089 N N . VAL B 1 398 ? 0.191 -1.346 45.181 1.00 27.78 377 VAL B N 1
ATOM 7090 C CA . VAL B 1 398 ? -0.134 -0.799 43.868 1.00 29.79 377 VAL B CA 1
ATOM 7091 C C . VAL B 1 398 ? -1.513 -0.145 43.877 1.00 29.22 377 VAL B C 1
ATOM 7092 O O . VAL B 1 398 ? -1.689 0.971 43.369 1.00 27.15 377 VAL B O 1
ATOM 7096 N N . THR B 1 399 ? -2.507 -0.804 44.472 1.00 28.33 378 THR B N 1
ATOM 7097 C CA . THR B 1 399 ? -3.851 -0.232 44.455 1.00 27.02 378 THR B CA 1
ATOM 7098 C C . THR B 1 399 ? -3.964 0.974 45.381 1.00 28.95 378 THR B C 1
ATOM 7099 O O . THR B 1 399 ? -4.715 1.912 45.084 1.00 28.31 378 THR B O 1
ATOM 7103 N N . THR B 1 400 ? -3.218 0.984 46.492 1.00 27.56 379 THR B N 1
ATOM 7104 C CA . THR B 1 400 ? -3.156 2.189 47.311 1.00 29.86 379 THR B CA 1
ATOM 7105 C C . THR B 1 400 ? -2.587 3.350 46.509 1.00 31.39 379 THR B C 1
ATOM 7106 O O . THR B 1 400 ? -3.110 4.469 46.563 1.00 28.93 379 THR B O 1
ATOM 7110 N N . ALA B 1 401 ? -1.527 3.093 45.738 1.00 30.60 380 ALA B N 1
ATOM 7111 C CA . ALA B 1 401 ? -0.961 4.131 44.884 1.00 31.30 380 ALA B CA 1
ATOM 7112 C C . ALA B 1 401 ? -1.978 4.618 43.859 1.00 31.11 380 ALA B C 1
ATOM 7113 O O . ALA B 1 401 ? -2.051 5.818 43.570 1.00 30.36 380 ALA B O 1
ATOM 7115 N N . ALA B 1 402 ? -2.787 3.702 43.318 1.00 30.61 381 ALA B N 1
ATOM 7116 C CA . ALA B 1 402 ? -3.839 4.095 42.386 1.00 30.96 381 ALA B CA 1
ATOM 7117 C C . ALA B 1 402 ? -4.802 5.085 43.030 1.00 30.81 381 ALA B C 1
ATOM 7118 O O . ALA B 1 402 ? -5.169 6.096 42.418 1.00 32.67 381 ALA B O 1
ATOM 7120 N N . GLY B 1 403 ? -5.216 4.815 44.270 1.00 29.34 382 GLY B N 1
ATOM 7121 C CA . GLY B 1 403 ? -6.098 5.742 44.962 1.00 26.85 382 GLY B CA 1
ATOM 7122 C C . GLY B 1 403 ? -5.452 7.094 45.188 1.00 30.84 382 GLY B C 1
ATOM 7123 O O . GLY B 1 403 ? -6.108 8.135 45.071 1.00 28.66 382 GLY B O 1
ATOM 7124 N N . MET B 1 404 ? -4.154 7.099 45.509 1.00 27.34 383 MET B N 1
ATOM 7125 C CA . MET B 1 404 ? -3.429 8.360 45.647 1.00 29.48 383 MET B CA 1
ATOM 7126 C C . MET B 1 404 ? -3.424 9.138 44.340 1.00 29.95 383 MET B C 1
ATOM 7127 O O . MET B 1 404 ? -3.616 10.361 44.333 1.00 31.61 383 MET B O 1
ATOM 7132 N N . ALA B 1 405 ? -3.177 8.444 43.225 1.00 30.37 384 ALA B N 1
ATOM 7133 C CA . ALA B 1 405 ? -3.153 9.098 41.921 1.00 30.69 384 ALA B CA 1
ATOM 7134 C C . ALA B 1 405 ? -4.521 9.665 41.565 1.00 31.23 384 ALA B C 1
ATOM 7135 O O . ALA B 1 405 ? -4.621 10.751 40.978 1.00 32.21 384 ALA B O 1
ATOM 7137 N N . LEU B 1 406 ? -5.588 8.948 41.930 1.00 32.94 385 LEU B N 1
ATOM 7138 C CA . LEU B 1 406 ? -6.942 9.439 41.688 1.00 33.36 385 LEU B CA 1
ATOM 7139 C C . LEU B 1 406 ? -7.227 10.724 42.458 1.00 35.25 385 LEU B C 1
ATOM 7140 O O . LEU B 1 406 ? -8.063 11.531 42.031 1.00 34.39 385 LEU B O 1
ATOM 7145 N N . GLN B 1 407 ? -6.549 10.944 43.586 1.00 34.55 386 GLN B N 1
ATOM 7146 C CA . GLN B 1 407 ? -6.727 12.173 44.348 1.00 36.67 386 GLN B CA 1
ATOM 7147 C C . GLN B 1 407 ? -5.623 13.191 44.083 1.00 34.24 386 GLN B C 1
ATOM 7148 O O . GLN B 1 407 ? -5.367 14.052 44.930 1.00 35.29 386 GLN B O 1
ATOM 7154 N N . GLY B 1 408 ? -4.960 13.106 42.931 1.00 32.15 387 GLY B N 1
ATOM 7155 C CA . GLY B 1 408 ? -4.059 14.156 42.498 1.00 34.76 387 GLY B CA 1
ATOM 7156 C C . GLY B 1 408 ? -2.613 14.013 42.926 1.00 33.57 387 GLY B C 1
ATOM 7157 O O . GLY B 1 408 ? -1.818 14.928 42.669 1.00 35.86 387 GLY B O 1
ATOM 7158 N N . MET B 1 409 ? -2.242 12.912 43.575 1.00 35.41 388 MET B N 1
ATOM 7159 C CA . MET B 1 409 ? -0.855 12.720 43.962 1.00 35.32 388 MET B CA 1
ATOM 7160 C C . MET B 1 409 ? -0.060 12.117 42.808 1.00 32.37 388 MET B C 1
ATOM 7161 O O . MET B 1 409 ? -0.602 11.731 41.768 1.00 30.58 388 MET B O 1
ATOM 7166 N N . ARG B 1 410 ? 1.255 12.040 43.003 1.00 27.56 389 ARG B N 1
ATOM 7167 C CA . ARG B 1 410 ? 2.175 11.453 42.033 1.00 27.35 389 ARG B CA 1
ATOM 7168 C C . ARG B 1 410 ? 2.918 10.311 42.718 1.00 31.79 389 ARG B C 1
ATOM 7169 O O . ARG B 1 410 ? 4.118 10.418 43.006 1.00 31.58 389 ARG B O 1
ATOM 7177 N N . PRO B 1 411 ? 2.227 9.210 43.011 1.00 30.06 390 PRO B N 1
ATOM 7178 C CA . PRO B 1 411 ? 2.848 8.144 43.799 1.00 29.41 390 PRO B CA 1
ATOM 7179 C C . PRO B 1 411 ? 3.913 7.390 43.019 1.00 33.68 390 PRO B C 1
ATOM 7180 O O . PRO B 1 411 ? 3.817 7.199 41.803 1.00 30.87 390 PRO B O 1
ATOM 7184 N N . VAL B 1 412 ? 4.931 6.946 43.753 1.00 29.53 391 VAL B N 1
ATOM 7185 C CA . VAL B 1 412 ? 5.979 6.067 43.245 1.00 27.35 391 VAL B CA 1
ATOM 7186 C C . VAL B 1 412 ? 5.903 4.763 44.024 1.00 29.43 391 VAL B C 1
ATOM 7187 O O . VAL B 1 412 ? 5.985 4.770 45.259 1.00 33.52 391 VAL B O 1
ATOM 7191 N N . VAL B 1 413 ? 5.739 3.651 43.309 1.00 26.47 392 VAL B N 1
ATOM 7192 C CA . VAL B 1 413 ? 5.815 2.316 43.892 1.00 28.55 392 VAL B CA 1
ATOM 7193 C C . VAL B 1 413 ? 7.233 1.807 43.674 1.00 31.28 392 VAL B C 1
ATOM 7194 O O . VAL B 1 413 ? 7.643 1.558 42.534 1.00 31.50 392 VAL B O 1
ATOM 7198 N N . ALA B 1 414 ? 7.989 1.669 44.759 1.00 30.33 393 ALA B N 1
ATOM 7199 C CA . ALA B 1 414 ? 9.293 1.018 44.723 1.00 27.97 393 ALA B CA 1
ATOM 7200 C C . ALA B 1 414 ? 9.088 -0.466 44.992 1.00 29.28 393 ALA B C 1
ATOM 7201 O O . ALA B 1 414 ? 8.506 -0.837 46.018 1.00 32.26 393 ALA B O 1
ATOM 7203 N N . ILE B 1 415 ? 9.566 -1.315 44.086 1.00 30.15 394 ILE B N 1
ATOM 7204 C CA . ILE B 1 415 ? 9.228 -2.736 44.153 1.00 30.07 394 ILE B CA 1
ATOM 7205 C C . ILE B 1 415 ? 10.235 -3.524 43.323 1.00 31.37 394 ILE B C 1
ATOM 7206 O O . ILE B 1 415 ? 10.701 -3.054 42.282 1.00 32.80 394 ILE B O 1
ATOM 7211 N N . TYR B 1 416 ? 10.586 -4.720 43.801 1.00 30.65 395 TYR B N 1
ATOM 7212 C CA . TYR B 1 416 ? 11.427 -5.611 43.010 1.00 29.97 395 TYR B CA 1
ATOM 7213 C C . TYR B 1 416 ? 10.620 -6.210 41.865 1.00 28.49 395 TYR B C 1
ATOM 7214 O O . TYR B 1 416 ? 9.418 -6.454 41.989 1.00 29.80 395 TYR B O 1
ATOM 7223 N N . SER B 1 417 ? 11.302 -6.467 40.745 1.00 29.89 396 SER B N 1
ATOM 7224 C CA . SER B 1 417 ? 10.640 -7.067 39.589 1.00 28.27 396 SER B CA 1
ATOM 7225 C C . SER B 1 417 ? 9.951 -8.375 39.958 1.00 29.74 396 SER B C 1
ATOM 7226 O O . SER B 1 417 ? 8.808 -8.624 39.557 1.00 30.00 396 SER B O 1
ATOM 7229 N N . THR B 1 418 ? 10.641 -9.237 40.708 1.00 29.74 397 THR B N 1
ATOM 7230 C CA . THR B 1 418 ? 10.051 -10.530 41.045 1.00 30.07 397 THR B CA 1
ATOM 7231 C C . THR B 1 418 ? 8.815 -10.363 41.923 1.00 28.61 397 THR B C 1
ATOM 7232 O O . THR B 1 418 ? 7.845 -11.116 41.779 1.00 28.06 397 THR B O 1
ATOM 7236 N N . PHE B 1 419 ? 8.805 -9.360 42.804 1.00 28.82 398 PHE B N 1
ATOM 7237 C CA . PHE B 1 419 ? 7.657 -9.149 43.678 1.00 27.76 398 PHE B CA 1
ATOM 7238 C C . PHE B 1 419 ? 6.534 -8.378 42.993 1.00 27.74 398 PHE B C 1
ATOM 7239 O O . PHE B 1 419 ? 5.369 -8.537 43.377 1.00 29.45 398 PHE B O 1
ATOM 7247 N N . LEU B 1 420 ? 6.851 -7.578 41.971 1.00 27.16 399 LEU B N 1
ATOM 7248 C CA . LEU B 1 420 ? 5.813 -6.940 41.164 1.00 27.76 399 LEU B CA 1
ATOM 7249 C C . LEU B 1 420 ? 4.892 -7.962 40.507 1.00 28.46 399 LEU B C 1
ATOM 7250 O O . LEU B 1 420 ? 3.740 -7.634 40.200 1.00 27.02 399 LEU B O 1
ATOM 7255 N N . GLN B 1 421 ? 5.372 -9.194 40.289 1.00 27.68 400 GLN B N 1
ATOM 7256 C CA . GLN B 1 421 ? 4.512 -10.261 39.776 1.00 27.00 400 GLN B CA 1
ATOM 7257 C C . GLN B 1 421 ? 3.257 -10.438 40.625 1.00 28.89 400 GLN B C 1
ATOM 7258 O O . GLN B 1 421 ? 2.192 -10.786 40.096 1.00 27.53 400 GLN B O 1
ATOM 7264 N N . ARG B 1 422 ? 3.363 -10.208 41.940 1.00 26.52 401 ARG B N 1
ATOM 7265 C CA . ARG B 1 422 ? 2.212 -10.329 42.833 1.00 27.04 401 ARG B CA 1
ATOM 7266 C C . ARG B 1 422 ? 1.136 -9.292 42.547 1.00 28.36 401 ARG B C 1
ATOM 7267 O O . ARG B 1 422 ? -0.026 -9.505 42.910 1.00 29.16 401 ARG B O 1
ATOM 7275 N N . ALA B 1 423 ? 1.490 -8.179 41.910 1.00 24.78 402 ALA B N 1
ATOM 7276 C CA . ALA B 1 423 ? 0.550 -7.089 41.686 1.00 24.61 402 ALA B CA 1
ATOM 7277 C C . ALA B 1 423 ? 0.179 -6.932 40.216 1.00 28.67 402 ALA B C 1
ATOM 7278 O O . ALA B 1 423 ? -0.248 -5.848 39.802 1.00 28.65 402 ALA B O 1
ATOM 7280 N N . TYR B 1 424 ? 0.329 -7.996 39.422 1.00 26.15 403 TYR B N 1
ATOM 7281 C CA . TYR B 1 424 ? 0.028 -7.919 37.995 1.00 28.07 403 TYR B CA 1
ATOM 7282 C C . TYR B 1 424 ? -1.393 -7.421 37.743 1.00 28.00 403 TYR B C 1
ATOM 7283 O O . TYR B 1 424 ? -1.608 -6.507 36.938 1.00 26.59 403 TYR B O 1
ATOM 7292 N N . ASP B 1 425 ? -2.386 -8.013 38.415 1.00 25.40 404 ASP B N 1
ATOM 7293 C CA . ASP B 1 425 ? -3.754 -7.558 38.176 1.00 25.84 404 ASP B CA 1
ATOM 7294 C C . ASP B 1 425 ? -3.986 -6.145 38.691 1.00 27.21 404 ASP B C 1
ATOM 7295 O O . ASP B 1 425 ? -4.809 -5.411 38.129 1.00 27.19 404 ASP B O 1
ATOM 7300 N N . GLN B 1 426 ? -3.311 -5.757 39.773 1.00 26.48 405 GLN B N 1
ATOM 7301 C CA . GLN B 1 426 ? -3.502 -4.408 40.289 1.00 26.09 405 GLN B CA 1
ATOM 7302 C C . GLN B 1 426 ? -2.911 -3.371 39.340 1.00 27.13 405 GLN B C 1
ATOM 7303 O O . GLN B 1 426 ? -3.503 -2.305 39.137 1.00 26.67 405 GLN B O 1
ATOM 7309 N N . VAL B 1 427 ? -1.765 -3.676 38.722 1.00 27.53 406 VAL B N 1
ATOM 7310 C CA . VAL B 1 427 ? -1.236 -2.794 37.680 1.00 26.89 406 VAL B CA 1
ATOM 7311 C C . VAL B 1 427 ? -2.220 -2.703 36.520 1.00 28.23 406 VAL B C 1
ATOM 7312 O O . VAL B 1 427 ? -2.566 -1.612 36.056 1.00 27.85 406 VAL B O 1
ATOM 7316 N N . LEU B 1 428 ? -2.695 -3.856 36.041 1.00 26.63 407 LEU B N 1
ATOM 7317 C CA . LEU B 1 428 ? -3.546 -3.879 34.855 1.00 25.63 407 LEU B CA 1
ATOM 7318 C C . LEU B 1 428 ? -4.905 -3.243 35.136 1.00 28.17 407 LEU B C 1
ATOM 7319 O O . LEU B 1 428 ? -5.318 -2.300 34.448 1.00 28.17 407 LEU B O 1
ATOM 7324 N N . HIS B 1 429 ? -5.604 -3.734 36.164 1.00 28.88 408 HIS B N 1
ATOM 7325 C CA . HIS B 1 429 ? -6.992 -3.347 36.408 1.00 28.59 408 HIS B CA 1
ATOM 7326 C C . HIS B 1 429 ? -7.097 -2.020 37.156 1.00 29.98 408 HIS B C 1
ATOM 7327 O O . HIS B 1 429 ? -7.914 -1.163 36.794 1.00 30.90 408 HIS B O 1
ATOM 7334 N N . ASP B 1 430 ? -6.272 -1.814 38.183 1.00 24.76 409 ASP B N 1
ATOM 7335 C CA . ASP B 1 430 ? -6.447 -0.650 39.045 1.00 28.88 409 ASP B CA 1
ATOM 7336 C C . ASP B 1 430 ? -5.654 0.574 38.602 1.00 30.07 409 ASP B C 1
ATOM 7337 O O . ASP B 1 430 ? -6.011 1.694 38.991 1.00 27.95 409 ASP B O 1
ATOM 7342 N N . VAL B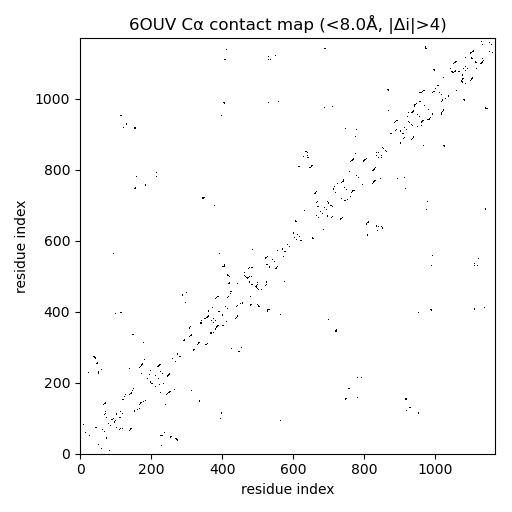 1 431 ? -4.601 0.404 37.806 1.00 30.17 410 VAL B N 1
ATOM 7343 C CA . VAL B 1 431 ? -3.767 1.513 37.355 1.00 28.44 410 VAL B CA 1
ATOM 7344 C C . VAL B 1 431 ? -3.972 1.796 35.869 1.00 29.35 410 VAL B C 1
ATOM 7345 O O . VAL B 1 431 ? -4.199 2.939 35.472 1.00 28.39 410 VAL B O 1
ATOM 7349 N N . ALA B 1 432 ? -3.919 0.757 35.033 1.00 26.17 411 ALA B N 1
ATOM 7350 C CA . ALA B 1 432 ? -3.831 0.976 33.592 1.00 27.37 411 ALA B CA 1
ATOM 7351 C C . ALA B 1 432 ? -5.171 1.312 32.947 1.00 30.13 411 ALA B C 1
ATOM 7352 O O . ALA B 1 432 ? -5.202 2.076 31.975 1.00 27.56 411 ALA B O 1
ATOM 7354 N N . ILE B 1 433 ? -6.278 0.760 33.449 1.00 29.10 412 ILE B N 1
ATOM 7355 C CA . ILE B 1 433 ? -7.570 0.987 32.800 1.00 29.26 412 ILE B CA 1
ATOM 7356 C C . ILE B 1 433 ? -7.900 2.475 32.754 1.00 32.32 412 ILE B C 1
ATOM 7357 O O . ILE B 1 433 ? -8.329 3.001 31.717 1.00 28.60 412 ILE B O 1
ATOM 7362 N N . GLU B 1 434 ? -7.694 3.185 33.860 1.00 29.88 413 GLU B N 1
ATOM 7363 C CA . GLU B 1 434 ? -7.893 4.625 33.865 1.00 30.14 413 GLU B CA 1
ATOM 7364 C C . GLU B 1 434 ? -6.597 5.398 33.642 1.00 28.34 413 GLU B C 1
ATOM 7365 O O . GLU B 1 434 ? -6.583 6.619 33.819 1.00 29.64 413 GLU B O 1
ATOM 7371 N N . HIS B 1 435 ? -5.513 4.719 33.254 1.00 27.55 414 HIS B N 1
ATOM 7372 C CA . HIS B 1 435 ? -4.273 5.386 32.840 1.00 29.51 414 HIS B CA 1
ATOM 7373 C C . HIS B 1 435 ? -3.748 6.309 33.944 1.00 34.51 414 HIS B C 1
ATOM 7374 O O . HIS B 1 435 ? -3.476 7.493 33.723 1.00 28.08 414 HIS B O 1
ATOM 7381 N N . LEU B 1 436 ? -3.603 5.757 35.147 1.00 31.15 415 LEU B N 1
ATOM 7382 C CA . LEU B 1 436 ? -3.350 6.580 36.325 1.00 30.54 415 LEU B CA 1
ATOM 7383 C C . LEU B 1 436 ? -1.867 6.895 36.502 1.00 27.73 415 LEU B C 1
ATOM 7384 O O . LEU B 1 436 ? -0.985 6.193 35.999 1.00 26.39 415 LEU B O 1
ATOM 7389 N N . ASN B 1 437 ? -1.609 7.971 37.255 1.00 28.01 416 ASN B N 1
ATOM 7390 C CA . ASN B 1 437 ? -0.263 8.511 37.468 1.00 27.96 416 ASN B CA 1
ATOM 7391 C C . ASN B 1 437 ? 0.479 7.738 38.560 1.00 29.84 416 ASN B C 1
ATOM 7392 O O . ASN B 1 437 ? 0.818 8.266 39.622 1.00 31.56 416 ASN B O 1
ATOM 7397 N N . VAL B 1 438 ? 0.774 6.472 38.269 1.00 30.31 417 VAL B N 1
ATOM 7398 C CA . VAL B 1 438 ? 1.626 5.653 39.126 1.00 28.43 417 VAL B CA 1
ATOM 7399 C C . VAL B 1 438 ? 2.954 5.416 38.417 1.00 28.60 417 VAL B C 1
ATOM 7400 O O . VAL B 1 438 ? 2.980 4.955 37.270 1.00 29.61 417 VAL B O 1
ATOM 7404 N N . THR B 1 439 ? 4.051 5.721 39.103 1.00 26.17 418 THR B N 1
ATOM 7405 C CA . THR B 1 439 ? 5.393 5.441 38.613 1.00 30.04 418 THR B CA 1
ATOM 7406 C C . THR B 1 439 ? 5.959 4.247 39.369 1.00 30.76 418 THR B C 1
ATOM 7407 O O . THR B 1 439 ? 5.942 4.227 40.604 1.00 32.79 418 THR B O 1
ATOM 7411 N N . PHE B 1 440 ? 6.450 3.255 38.628 1.00 27.86 419 PHE B N 1
ATOM 7412 C CA . PHE B 1 440 ? 7.0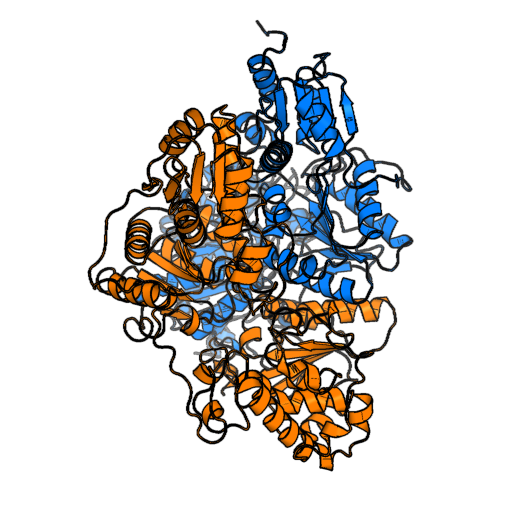24 2.046 39.203 1.00 25.49 419 PHE B CA 1
ATOM 7413 C C . PHE B 1 440 ? 8.535 2.103 39.034 1.00 28.20 419 PHE B C 1
ATOM 7414 O O . PHE B 1 440 ? 9.035 2.147 37.904 1.00 30.86 419 PHE B O 1
ATOM 7422 N N . CYS B 1 441 ? 9.255 2.120 40.147 1.00 29.11 420 CYS B N 1
ATOM 7423 C CA . CYS B 1 441 ? 10.710 2.043 40.129 1.00 30.80 420 CYS B CA 1
ATOM 7424 C C . CYS B 1 441 ? 11.089 0.624 40.534 1.00 32.43 420 CYS B C 1
ATOM 7425 O O . CYS B 1 441 ? 10.964 0.244 41.703 1.00 31.30 420 CYS B O 1
ATOM 7428 N N . ILE B 1 442 ? 11.542 -0.151 39.560 1.00 29.13 421 ILE B N 1
ATOM 7429 C CA . ILE B 1 442 ? 11.604 -1.602 39.658 1.00 29.98 421 ILE B CA 1
ATOM 7430 C C . ILE B 1 442 ? 13.061 -2.005 39.843 1.00 31.38 421 ILE B C 1
ATOM 7431 O O . ILE B 1 442 ? 13.867 -1.928 38.906 1.00 32.91 421 ILE B O 1
ATOM 7436 N N . ASP B 1 443 ? 13.398 -2.424 41.059 1.00 32.12 422 ASP B N 1
ATOM 7437 C CA . ASP B 1 443 ? 14.740 -2.848 41.425 1.00 32.74 422 ASP B CA 1
ATOM 7438 C C . ASP B 1 443 ? 14.882 -4.351 41.180 1.00 33.92 422 ASP B C 1
ATOM 7439 O O . ASP B 1 443 ? 13.908 -5.053 40.897 1.00 30.61 422 ASP B O 1
ATOM 7444 N N . ARG B 1 444 ? 16.121 -4.841 41.262 1.00 33.05 423 ARG B N 1
ATOM 7445 C CA . ARG B 1 444 ? 16.404 -6.270 41.067 1.00 35.76 423 ARG B CA 1
ATOM 7446 C C . ARG B 1 444 ? 15.787 -6.782 39.768 1.00 36.72 423 ARG B C 1
ATOM 7447 O O . ARG B 1 444 ? 15.241 -7.888 39.701 1.00 35.48 423 ARG B O 1
ATOM 7455 N N . ALA B 1 445 ? 15.844 -5.953 38.731 1.00 31.93 424 ALA B N 1
ATOM 7456 C CA . ALA B 1 445 ? 15.340 -6.345 37.425 1.00 34.63 424 ALA B CA 1
ATOM 7457 C C . ALA B 1 445 ? 16.371 -7.210 36.717 1.00 35.76 424 ALA B C 1
ATOM 7458 O O . ALA B 1 445 ? 17.568 -6.916 36.740 1.00 38.84 424 ALA B O 1
ATOM 7460 N N . GLY B 1 446 ? 15.902 -8.287 36.096 1.00 32.64 425 GLY B N 1
ATOM 7461 C CA . GLY B 1 446 ? 16.797 -9.256 35.499 1.00 32.43 425 GLY B CA 1
ATOM 7462 C C . GLY B 1 446 ? 17.232 -10.312 36.498 1.00 33.22 425 GLY B C 1
ATOM 7463 O O . GLY B 1 446 ? 16.649 -10.476 37.574 1.00 37.16 425 GLY B O 1
ATOM 7464 N N . ILE B 1 447 ? 18.287 -11.040 36.129 1.00 31.63 426 ILE B N 1
ATOM 7465 C CA . ILE B 1 447 ? 18.816 -12.084 37.001 1.00 32.85 426 ILE B CA 1
ATOM 7466 C C . ILE B 1 447 ? 19.381 -11.447 38.265 1.00 40.54 426 ILE B C 1
ATOM 7467 O O . ILE B 1 447 ? 20.179 -10.500 38.201 1.00 40.72 426 ILE B O 1
ATOM 7472 N N . VAL B 1 448 ? 18.955 -11.951 39.425 1.00 35.49 427 VAL B N 1
ATOM 7473 C CA . VAL B 1 448 ? 19.521 -11.510 40.696 1.00 36.44 427 VAL B CA 1
ATOM 7474 C C . VAL B 1 448 ? 20.614 -12.450 41.190 1.00 40.10 427 VAL B C 1
ATOM 7475 O O . VAL B 1 448 ? 21.434 -12.042 42.027 1.00 41.00 427 VAL B O 1
ATOM 7479 N N . GLY B 1 449 ? 20.643 -13.689 40.714 1.00 39.61 428 GLY B N 1
ATOM 7480 C CA . GLY B 1 449 ? 21.748 -14.578 40.994 1.00 42.92 428 GLY B CA 1
ATOM 7481 C C . GLY B 1 449 ? 21.517 -15.582 42.104 1.00 40.78 428 GLY B C 1
ATOM 7482 O O . GLY B 1 449 ? 20.760 -16.546 41.941 1.00 41.46 428 GLY B O 1
ATOM 7483 N N . ALA B 1 450 ? 22.172 -15.353 43.245 1.00 39.21 429 ALA B N 1
ATOM 7484 C CA . ALA B 1 450 ? 22.239 -16.353 44.306 1.00 42.95 429 ALA B CA 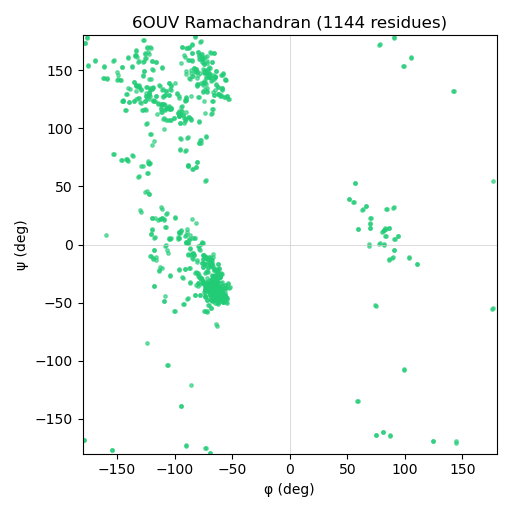1
ATOM 7485 C C . ALA B 1 450 ? 20.873 -16.698 44.885 1.00 42.59 429 ALA B C 1
ATOM 7486 O O . ALA B 1 450 ? 20.714 -17.784 45.452 1.00 44.58 429 ALA B O 1
ATOM 7488 N N . ASP B 1 451 ? 19.887 -15.807 44.772 1.00 36.25 430 ASP B N 1
ATOM 7489 C CA . ASP B 1 451 ? 18.568 -16.113 45.311 1.00 39.89 430 ASP B CA 1
ATOM 7490 C C . ASP B 1 451 ? 17.785 -17.086 44.438 1.00 42.38 430 ASP B C 1
ATOM 7491 O O . ASP B 1 451 ? 16.786 -17.645 44.904 1.00 46.79 430 ASP B O 1
ATOM 7496 N N . GLY B 1 452 ? 18.204 -17.293 43.191 1.00 39.44 431 GLY B N 1
ATOM 7497 C CA . GLY B 1 452 ? 17.666 -18.372 42.388 1.00 36.35 431 GLY B CA 1
ATOM 7498 C C . GLY B 1 452 ? 16.331 -18.066 41.727 1.00 37.79 431 GLY B C 1
ATOM 7499 O O . GLY B 1 452 ? 15.901 -16.916 41.588 1.00 36.39 431 GLY B O 1
ATOM 7500 N N . ALA B 1 453 ? 15.656 -19.149 41.332 1.00 37.99 432 ALA B N 1
ATOM 7501 C CA . ALA B 1 453 ? 14.498 -19.049 40.446 1.00 38.24 432 ALA B CA 1
ATOM 7502 C C . ALA B 1 453 ? 13.323 -18.318 41.087 1.00 34.41 432 ALA B C 1
ATOM 7503 O O . ALA B 1 453 ? 12.557 -17.648 40.383 1.00 35.60 432 ALA B O 1
ATOM 7505 N N . THR B 1 454 ? 13.154 -18.420 42.405 1.00 28.64 433 THR B N 1
ATOM 7506 C CA . THR B 1 454 ? 12.030 -17.732 43.033 1.00 29.68 433 THR B CA 1
ATOM 7507 C C . THR B 1 454 ? 12.189 -16.214 43.027 1.00 32.07 433 THR B C 1
ATOM 7508 O O . THR B 1 454 ? 11.195 -15.507 43.220 1.00 32.49 433 THR B O 1
ATOM 7512 N N . HIS B 1 455 ? 13.403 -15.695 42.795 1.00 32.75 434 HIS B N 1
ATOM 7513 C CA . HIS B 1 455 ? 13.671 -14.262 42.886 1.00 32.42 434 HIS B CA 1
ATOM 7514 C C . HIS B 1 455 ? 14.154 -13.608 41.598 1.00 34.98 434 HIS B C 1
ATOM 7515 O O . HIS B 1 455 ? 14.234 -12.374 41.556 1.00 36.58 434 HIS B O 1
ATOM 7522 N N . ASN B 1 456 ? 14.519 -14.375 40.572 1.00 33.23 435 ASN B N 1
ATOM 7523 C CA . ASN B 1 456 ? 15.040 -13.777 39.345 1.00 30.37 435 ASN B CA 1
ATOM 7524 C C . ASN B 1 456 ? 13.937 -12.980 38.648 1.00 32.20 435 ASN B C 1
ATOM 7525 O O . ASN B 1 456 ? 12.920 -13.545 38.232 1.00 32.87 435 ASN B O 1
ATOM 7530 N N . GLY B 1 457 ? 14.132 -11.668 38.529 1.00 34.83 436 GLY B N 1
ATOM 7531 C CA . GLY B 1 457 ? 13.110 -10.818 37.942 1.00 35.20 436 GLY B CA 1
ATOM 7532 C C . GLY B 1 457 ? 13.229 -10.696 36.437 1.00 32.11 436 GLY B C 1
ATOM 7533 O O . GLY B 1 457 ? 13.544 -9.620 35.922 1.00 33.24 436 GLY B O 1
ATOM 7534 N N . VAL B 1 458 ? 12.980 -11.787 35.717 1.00 30.56 437 VAL B N 1
ATOM 7535 C CA . VAL B 1 458 ? 13.233 -11.840 34.284 1.00 31.45 437 VAL B CA 1
ATOM 7536 C C . VAL B 1 458 ? 11.933 -11.867 33.480 1.00 31.12 437 VAL B C 1
ATOM 7537 O O . VAL B 1 458 ? 11.929 -12.282 32.322 1.00 31.96 437 VAL B O 1
ATOM 7541 N N . PHE B 1 459 ? 10.831 -11.411 34.064 1.00 29.01 438 PHE B N 1
ATOM 7542 C CA . PHE B 1 459 ? 9.554 -11.440 33.373 1.00 29.42 438 PHE B CA 1
ATOM 7543 C C . PHE B 1 459 ? 8.891 -10.079 33.195 1.00 30.16 438 PHE B C 1
ATOM 7544 O O . PHE B 1 459 ? 7.904 -9.997 32.455 1.00 30.87 438 PHE B O 1
ATOM 7552 N N . ASP B 1 460 ? 9.393 -9.012 33.831 1.00 28.02 439 ASP B N 1
ATOM 7553 C CA . ASP B 1 460 ? 8.638 -7.758 33.810 1.00 28.64 439 ASP B CA 1
ATOM 7554 C C . ASP B 1 460 ? 8.589 -7.133 32.421 1.00 29.81 439 ASP B C 1
ATOM 7555 O O . ASP B 1 460 ? 7.607 -6.461 32.088 1.00 30.33 439 ASP B O 1
ATOM 7560 N N . LEU B 1 461 ? 9.616 -7.336 31.592 1.00 31.45 440 LEU B N 1
ATOM 7561 C CA . LEU B 1 461 ? 9.538 -6.802 30.236 1.00 32.39 440 LEU B CA 1
ATOM 7562 C C . LEU B 1 461 ? 8.484 -7.516 29.408 1.00 36.12 440 LEU B C 1
ATOM 7563 O O . LEU B 1 461 ? 8.049 -6.982 28.381 1.00 37.50 440 LEU B O 1
ATOM 7568 N N . SER B 1 462 ? 8.059 -8.702 29.837 1.00 31.94 441 SER B N 1
ATOM 7569 C CA . SER B 1 462 ? 7.006 -9.433 29.151 1.00 33.13 441 SER B CA 1
ATOM 7570 C C . SER B 1 462 ? 5.626 -9.129 29.724 1.00 31.72 441 SER B C 1
ATOM 7571 O O . SER B 1 462 ? 4.706 -8.794 28.969 1.00 29.88 441 SER B O 1
ATOM 7574 N N . PHE B 1 463 ? 5.446 -9.237 31.047 1.00 27.16 442 PHE B N 1
ATOM 7575 C CA . PHE B 1 463 ? 4.084 -9.073 31.545 1.00 26.56 442 PHE B CA 1
ATOM 7576 C C . PHE B 1 463 ? 3.653 -7.608 31.598 1.00 28.24 442 PHE B C 1
ATOM 7577 O O . PHE B 1 463 ? 2.466 -7.323 31.411 1.00 27.93 442 PHE B O 1
ATOM 7585 N N . LEU B 1 464 ? 4.580 -6.661 31.791 1.00 27.59 443 LEU B N 1
ATOM 7586 C CA . LEU B 1 464 ? 4.174 -5.255 31.749 1.00 31.78 443 LEU B CA 1
ATOM 7587 C C . LEU B 1 464 ? 3.873 -4.801 30.327 1.00 31.37 443 LEU B C 1
ATOM 7588 O O . LEU B 1 464 ? 2.967 -3.987 30.117 1.00 29.08 443 LEU B O 1
ATOM 7593 N N . ARG B 1 465 ? 4.601 -5.338 29.347 1.00 29.43 444 ARG B N 1
ATOM 7594 C CA . ARG B 1 465 ? 4.523 -4.853 27.972 1.00 32.86 444 ARG B CA 1
ATOM 7595 C C . ARG B 1 465 ? 3.146 -5.066 27.359 1.00 33.18 444 ARG B C 1
ATOM 7596 O O . ARG B 1 465 ? 2.723 -4.289 26.495 1.00 35.97 444 ARG B O 1
ATOM 7604 N N . SER B 1 466 ? 2.438 -6.108 27.775 1.00 29.54 445 SER B N 1
ATOM 7605 C CA . SER B 1 466 ? 1.134 -6.402 27.200 1.00 33.49 445 SER B CA 1
ATOM 7606 C C . SER B 1 466 ? -0.003 -5.676 27.905 1.00 31.44 445 SER B C 1
ATOM 7607 O O . SER B 1 466 ? -1.169 -5.909 27.567 1.00 28.70 445 SER B O 1
ATOM 7610 N N . ILE B 1 467 ? 0.302 -4.805 28.863 1.00 29.53 446 ILE B N 1
ATOM 7611 C CA . ILE B 1 467 ? -0.703 -3.983 29.528 1.00 28.89 446 ILE B CA 1
ATOM 7612 C C . ILE B 1 467 ? -0.822 -2.665 28.765 1.00 29.03 446 ILE B C 1
ATOM 7613 O O . ILE B 1 467 ? 0.190 -1.963 28.608 1.00 29.03 446 ILE B O 1
ATOM 7618 N N . PRO B 1 468 ? -2.011 -2.292 28.295 1.00 30.30 447 PRO B N 1
ATOM 7619 C CA . PRO B 1 468 ? -2.158 -1.024 27.565 1.00 29.91 447 PRO B CA 1
ATOM 7620 C C . PRO B 1 468 ? -1.740 0.177 28.405 1.00 30.23 447 PRO B C 1
ATOM 7621 O O . PRO B 1 468 ? -2.120 0.307 29.571 1.00 30.08 447 PRO B O 1
ATOM 7625 N N . GLY B 1 469 ? -0.945 1.056 27.797 1.00 31.71 448 GLY B N 1
ATOM 7626 C CA . GLY B 1 469 ? -0.605 2.333 28.390 1.00 31.82 448 GLY B CA 1
ATOM 7627 C C . GLY B 1 469 ? 0.519 2.326 29.407 1.00 28.36 448 GLY B C 1
ATOM 7628 O O . GLY B 1 469 ? 0.857 3.397 29.929 1.00 31.69 448 GLY B O 1
ATOM 7629 N N . VAL B 1 470 ? 1.120 1.177 29.701 1.00 27.80 449 VAL B N 1
ATOM 7630 C CA . VAL B 1 470 ? 2.209 1.100 30.671 1.00 27.26 449 VAL B CA 1
ATOM 7631 C C . VAL B 1 470 ? 3.523 1.297 29.922 1.00 30.56 449 VAL B C 1
ATOM 7632 O O . VAL B 1 470 ? 3.973 0.411 29.192 1.00 31.82 449 VAL B O 1
ATOM 7636 N N . ARG B 1 471 ? 4.145 2.456 30.111 1.00 31.82 450 ARG B N 1
ATOM 7637 C CA . ARG B 1 471 ? 5.433 2.731 29.495 1.00 29.34 450 ARG B CA 1
ATOM 7638 C C . ARG B 1 471 ? 6.548 2.073 30.303 1.00 31.53 450 ARG B C 1
ATOM 7639 O O . ARG B 1 471 ? 6.442 1.912 31.523 1.00 33.28 450 ARG B O 1
ATOM 7647 N N . ILE B 1 472 ? 7.619 1.676 29.609 1.00 27.87 451 ILE B N 1
ATOM 7648 C CA . ILE B 1 472 ? 8.699 0.897 30.215 1.00 26.57 451 ILE B CA 1
ATOM 7649 C C . ILE B 1 472 ? 10.043 1.464 29.773 1.00 32.20 451 ILE B C 1
ATOM 7650 O O . ILE B 1 472 ? 10.330 1.522 28.572 1.00 34.29 451 ILE B O 1
ATOM 7655 N N . GLY B 1 473 ? 10.882 1.835 30.734 1.00 33.66 452 GLY B N 1
ATOM 7656 C CA . GLY B 1 473 ? 12.195 2.372 30.431 1.00 33.54 452 GLY B CA 1
ATOM 7657 C C . GLY B 1 473 ? 13.292 1.626 31.163 1.00 35.90 452 GLY B C 1
ATOM 7658 O O . GLY B 1 473 ? 13.090 1.093 32.255 1.00 34.44 452 GLY B O 1
ATOM 7659 N N . LEU B 1 474 ? 14.465 1.582 30.529 1.00 32.85 453 LEU B N 1
ATOM 7660 C CA . LEU B 1 474 ? 15.669 0.949 31.074 1.00 33.09 453 LEU B CA 1
ATOM 7661 C C . LEU B 1 474 ? 16.804 1.967 31.072 1.00 33.70 453 LEU B C 1
ATOM 7662 O O . LEU B 1 474 ? 17.392 2.234 30.009 1.00 36.00 453 LEU B O 1
ATOM 7667 N N . PRO B 1 475 ? 17.155 2.540 32.226 1.00 34.64 454 PRO B N 1
ATOM 7668 C CA . PRO B 1 475 ? 18.182 3.593 32.250 1.00 33.10 454 PRO B CA 1
ATOM 7669 C C . PRO B 1 475 ? 19.595 3.031 32.204 1.00 38.79 454 PRO B C 1
ATOM 7670 O O . PRO B 1 475 ? 19.923 2.058 32.887 1.00 38.63 454 PRO B O 1
ATOM 7674 N N . LYS B 1 476 ? 20.453 3.675 31.407 1.00 41.80 455 LYS B N 1
ATOM 7675 C CA . LYS B 1 476 ? 21.824 3.194 31.297 1.00 43.04 455 LYS B CA 1
ATOM 7676 C C . LYS B 1 476 ? 22.694 3.630 32.469 1.00 43.55 455 LYS B C 1
ATOM 7677 O O . LYS B 1 476 ? 23.703 2.972 32.751 1.00 38.97 455 LYS B O 1
ATOM 7683 N N . ASP B 1 477 ? 22.338 4.721 33.148 1.00 42.72 456 ASP B N 1
ATOM 7684 C CA . ASP B 1 477 ? 23.109 5.215 34.282 1.00 40.66 456 ASP B CA 1
ATOM 7685 C C . ASP B 1 477 ? 22.178 6.012 35.192 1.00 40.95 456 ASP B C 1
ATOM 7686 O O . ASP B 1 477 ? 20.968 6.097 34.956 1.00 39.25 456 ASP B O 1
ATOM 7691 N N . ALA B 1 478 ? 22.754 6.596 36.247 1.00 39.95 457 ALA B N 1
ATOM 7692 C CA . ALA B 1 478 ? 21.945 7.335 37.215 1.00 42.98 457 ALA B CA 1
ATOM 7693 C C . ALA B 1 478 ? 21.362 8.612 36.619 1.00 41.03 457 ALA B C 1
ATOM 7694 O O . ALA B 1 478 ? 20.276 9.039 37.023 1.00 38.78 457 ALA B O 1
ATOM 7696 N N . ALA B 1 479 ? 22.071 9.246 35.680 1.00 41.38 458 ALA B N 1
ATOM 7697 C CA . ALA B 1 479 ? 21.530 10.444 35.043 1.00 39.99 458 ALA B CA 1
ATOM 7698 C C . ALA B 1 479 ? 20.295 10.112 34.219 1.00 40.38 458 ALA B C 1
ATOM 7699 O O . ALA B 1 479 ? 19.301 10.850 34.247 1.00 41.24 458 ALA B O 1
ATOM 7701 N N . GLU B 1 480 ? 20.325 8.983 33.506 1.00 38.08 459 GLU B N 1
ATOM 7702 C CA . GLU B 1 480 ? 19.172 8.567 32.719 1.00 37.85 459 GLU B CA 1
ATOM 7703 C C . GLU B 1 480 ? 18.019 8.128 33.611 1.00 39.21 459 GLU B C 1
ATOM 7704 O O . GLU B 1 480 ? 16.851 8.359 33.273 1.00 34.54 459 GLU B O 1
ATOM 7710 N N . LEU B 1 481 ? 18.328 7.503 34.752 1.00 33.62 460 LEU B N 1
ATOM 7711 C CA . LEU B 1 481 ? 17.299 7.169 35.733 1.00 34.98 460 LEU B CA 1
ATOM 7712 C C . LEU B 1 481 ? 16.572 8.422 36.209 1.00 34.11 460 LEU B C 1
ATOM 7713 O O . LEU B 1 481 ? 15.338 8.447 36.286 1.00 35.56 460 LEU B O 1
ATOM 7718 N N . ARG B 1 482 ? 17.326 9.473 36.539 1.00 35.89 461 ARG B N 1
ATOM 7719 C CA . ARG B 1 482 ? 16.700 10.724 36.957 1.00 35.76 461 ARG B CA 1
ATOM 7720 C C . ARG B 1 482 ? 15.872 11.326 35.828 1.00 37.15 461 ARG B C 1
ATOM 7721 O O . ARG B 1 482 ? 14.766 11.830 36.061 1.00 35.57 461 ARG B O 1
ATOM 7729 N N . GLY B 1 483 ? 16.382 11.266 34.594 1.00 38.32 462 GLY B N 1
ATOM 7730 C CA . GLY B 1 483 ? 15.612 11.757 33.463 1.00 38.11 462 GLY B CA 1
ATOM 7731 C C . GLY B 1 483 ? 14.305 11.008 33.278 1.00 38.96 462 GLY B C 1
ATOM 7732 O O . GLY B 1 483 ? 13.274 11.607 32.959 1.00 35.09 462 GLY B O 1
ATOM 7733 N N . MET B 1 484 ? 14.325 9.689 33.487 1.00 35.38 463 MET B N 1
ATOM 7734 C CA . MET B 1 484 ? 13.101 8.907 33.349 1.00 32.71 463 MET B CA 1
ATOM 7735 C C . MET B 1 484 ? 12.149 9.151 34.511 1.00 33.67 463 MET B C 1
ATOM 7736 O O . MET B 1 484 ? 10.929 9.202 34.319 1.00 32.28 463 MET B O 1
ATOM 7741 N N . LEU B 1 485 ? 12.685 9.275 35.727 1.00 30.95 464 LEU B N 1
ATOM 7742 C CA . LEU B 1 485 ? 11.840 9.587 36.874 1.00 33.11 464 LEU B CA 1
ATOM 7743 C C . LEU B 1 485 ? 11.194 10.959 36.717 1.00 34.20 464 LEU B C 1
ATOM 7744 O O . LEU B 1 485 ? 9.992 11.120 36.962 1.00 32.06 464 LEU B O 1
ATOM 7749 N N . LYS B 1 486 ? 11.982 11.958 36.301 1.00 31.82 465 LYS B N 1
ATOM 7750 C CA . LYS B 1 486 ? 11.442 13.290 36.044 1.00 30.66 465 LYS B CA 1
ATOM 7751 C C . LYS B 1 486 ? 10.321 13.234 35.016 1.00 36.19 465 LYS B C 1
ATOM 7752 O O . LYS B 1 486 ? 9.238 13.793 35.228 1.00 35.29 465 LYS B O 1
ATOM 7758 N N . TYR B 1 487 ? 10.555 12.546 33.896 1.00 32.47 466 TYR B N 1
ATOM 7759 C CA . TYR B 1 487 ? 9.518 12.441 32.874 1.00 34.12 466 TYR B CA 1
ATOM 7760 C C . TYR B 1 487 ? 8.260 11.787 33.437 1.00 33.95 466 TYR B C 1
ATOM 7761 O O . TYR B 1 487 ? 7.144 12.280 33.230 1.00 33.92 466 TYR B O 1
ATOM 7770 N N . ALA B 1 488 ? 8.427 10.673 34.155 1.00 32.66 467 ALA B N 1
ATOM 7771 C CA . ALA B 1 488 ? 7.281 9.919 34.654 1.00 30.71 467 ALA B CA 1
ATOM 7772 C C . ALA B 1 488 ? 6.451 10.734 35.638 1.00 29.05 467 ALA B C 1
ATOM 7773 O O . ALA B 1 488 ? 5.215 10.675 35.619 1.00 30.84 467 ALA B O 1
ATOM 7775 N N . GLN B 1 489 ? 7.111 11.490 36.513 1.00 27.23 468 GLN B N 1
ATOM 7776 C CA . GLN B 1 489 ? 6.416 12.270 37.527 1.00 31.38 468 GLN B CA 1
ATOM 7777 C C . GLN B 1 489 ? 5.756 13.523 36.968 1.00 35.26 468 GLN B C 1
ATOM 7778 O O . GLN B 1 489 ? 5.000 14.174 37.698 1.00 36.30 468 GLN B O 1
ATOM 7784 N N . THR B 1 490 ? 6.016 13.877 35.707 1.00 34.50 469 THR B N 1
ATOM 7785 C CA . THR B 1 490 ? 5.453 15.085 35.111 1.00 36.06 469 THR B CA 1
ATOM 7786 C C . THR B 1 490 ? 4.602 14.806 33.875 1.00 35.69 469 THR B C 1
ATOM 7787 O O . THR B 1 490 ? 4.212 15.754 33.182 1.00 36.29 469 THR B O 1
ATOM 7791 N N . HIS B 1 491 ? 4.297 13.544 33.573 1.00 31.63 470 HIS B N 1
ATOM 7792 C CA . HIS B 1 491 ? 3.495 13.212 32.403 1.00 33.35 470 HIS B CA 1
ATOM 7793 C C . HIS B 1 491 ? 2.391 12.239 32.795 1.00 36.85 470 HIS B C 1
ATOM 7794 O O . HIS B 1 491 ? 2.497 11.513 33.785 1.00 33.65 470 HIS B O 1
ATOM 7801 N N . ASP B 1 492 ? 1.330 12.227 31.987 1.00 34.69 471 ASP B N 1
ATOM 7802 C CA A ASP B 1 492 ? 0.125 11.481 32.317 0.50 33.92 471 ASP B CA 1
ATOM 7803 C CA B ASP B 1 492 ? 0.129 11.476 32.328 0.50 33.89 471 ASP B CA 1
ATOM 7804 C C . ASP B 1 492 ? 0.340 9.977 32.162 1.00 31.69 471 ASP B C 1
ATOM 7805 O O . ASP B 1 492 ? 1.054 9.516 31.267 1.00 31.45 471 ASP B O 1
ATOM 7814 N N . GLY B 1 493 ? -0.307 9.211 33.036 1.00 29.70 472 GLY B N 1
ATOM 7815 C CA . GLY B 1 493 ? -0.324 7.770 32.911 1.00 26.81 472 GLY B CA 1
ATOM 7816 C C . GLY B 1 493 ? 0.797 7.057 33.638 1.00 28.89 472 GLY B C 1
ATOM 7817 O O . GLY B 1 493 ? 1.684 7.678 34.238 1.00 30.11 472 GLY B O 1
ATOM 7818 N N . PRO B 1 494 ? 0.776 5.725 33.585 1.00 28.77 473 PRO B N 1
ATOM 7819 C CA . PRO B 1 494 ? 1.761 4.926 34.322 1.00 28.32 473 PRO B CA 1
ATOM 7820 C C . PRO B 1 494 ? 3.067 4.741 33.566 1.00 29.30 473 PRO B C 1
ATOM 7821 O O . PRO B 1 494 ? 3.100 4.610 32.340 1.00 28.75 473 PRO B O 1
ATOM 7825 N N . PHE B 1 495 ? 4.153 4.712 34.336 1.00 28.45 474 PHE B N 1
ATOM 7826 C CA . PHE B 1 495 ? 5.500 4.526 33.814 1.00 27.97 474 PHE B CA 1
ATOM 7827 C C . PHE B 1 495 ? 6.233 3.520 34.686 1.00 29.31 474 PHE B C 1
ATOM 7828 O O . PHE B 1 495 ? 6.118 3.559 35.914 1.00 30.71 474 PHE B O 1
ATOM 7836 N N . ALA B 1 496 ? 7.003 2.641 34.051 1.00 26.87 475 ALA B N 1
ATOM 7837 C CA . ALA B 1 496 ? 7.828 1.664 34.752 1.00 27.99 475 ALA B CA 1
ATOM 7838 C C . ALA B 1 496 ? 9.288 1.880 34.379 1.00 31.37 475 ALA B C 1
ATOM 7839 O O . ALA B 1 496 ? 9.614 2.038 33.197 1.00 33.40 475 ALA B O 1
ATOM 7841 N N . ILE B 1 497 ? 10.158 1.888 35.388 1.00 27.90 476 ILE B N 1
ATOM 7842 C CA . ILE B 1 497 ? 11.597 2.071 35.221 1.00 30.14 476 ILE B CA 1
ATOM 7843 C C . ILE B 1 497 ? 12.287 0.922 35.946 1.00 31.85 476 ILE B C 1
ATOM 7844 O O . ILE B 1 497 ? 12.168 0.804 37.171 1.00 31.06 476 ILE B O 1
ATOM 7849 N N . ARG B 1 498 ? 12.999 0.075 35.201 1.00 30.39 477 ARG B N 1
ATOM 7850 C CA . ARG B 1 498 ? 13.559 -1.156 35.755 1.00 32.14 477 ARG B CA 1
ATOM 7851 C C . ARG B 1 498 ? 15.077 -1.148 35.649 1.00 34.15 477 ARG B C 1
ATOM 7852 O O . ARG B 1 498 ? 15.634 -0.814 34.597 1.00 34.85 477 ARG B O 1
ATOM 7860 N N . TYR B 1 499 ? 15.741 -1.540 36.736 1.00 31.34 478 TYR B N 1
ATOM 7861 C CA . TYR B 1 499 ? 17.191 -1.506 36.826 1.00 31.17 478 TYR B CA 1
ATOM 7862 C C . TYR B 1 499 ? 17.653 -2.681 37.669 1.00 35.39 478 TYR B C 1
ATOM 7863 O O . TYR B 1 499 ? 16.906 -3.147 38.538 1.00 34.43 478 TYR B O 1
ATOM 7872 N N . PRO B 1 500 ? 18.868 -3.179 37.445 1.00 35.92 479 PRO B N 1
ATOM 7873 C CA . PRO B 1 500 ? 19.295 -4.420 38.088 1.00 35.62 479 PRO B CA 1
ATOM 7874 C C . PRO B 1 500 ? 19.867 -4.208 39.483 1.00 38.47 479 PRO B C 1
ATOM 7875 O O . PRO B 1 500 ? 20.209 -3.098 39.898 1.00 37.25 479 PRO B O 1
ATOM 7879 N N . ARG B 1 501 ? 19.962 -5.321 40.202 1.00 38.66 480 ARG B N 1
ATOM 7880 C CA . ARG B 1 501 ? 20.870 -5.409 41.331 1.00 39.25 480 ARG B CA 1
ATOM 7881 C C . ARG B 1 501 ? 22.291 -5.165 40.838 1.00 41.58 480 ARG B C 1
ATOM 7882 O O . ARG B 1 501 ? 22.731 -5.776 39.861 1.00 44.78 480 ARG B O 1
ATOM 7890 N N . GLY B 1 502 ? 22.998 -4.253 41.490 1.00 38.24 481 GLY B N 1
ATOM 7891 C CA . GLY B 1 502 ? 24.331 -3.893 41.064 1.00 42.90 481 GLY B CA 1
ATOM 7892 C C . GLY B 1 502 ? 24.583 -2.416 41.284 1.00 45.63 481 GLY B C 1
ATOM 7893 O O . GLY B 1 502 ? 23.801 -1.717 41.930 1.00 42.19 481 GLY B O 1
ATOM 7894 N N . ASN B 1 503 ? 25.690 -1.935 40.728 1.00 44.08 482 ASN B N 1
ATOM 7895 C CA . ASN B 1 503 ? 26.208 -0.611 41.027 1.00 48.73 482 ASN B CA 1
ATOM 7896 C C . ASN B 1 503 ? 26.197 0.283 39.792 1.00 50.29 482 ASN B C 1
ATOM 7897 O O . ASN B 1 503 ? 26.205 -0.185 38.650 1.00 48.49 482 ASN B O 1
ATOM 7902 N N . THR B 1 504 ? 26.183 1.589 40.048 1.00 46.81 483 THR B N 1
ATOM 7903 C CA . THR B 1 504 ? 26.285 2.593 39.001 1.00 45.82 483 THR B CA 1
ATOM 7904 C C . THR B 1 504 ? 26.900 3.845 39.611 1.00 49.44 483 THR B C 1
ATOM 7905 O O . THR B 1 504 ? 26.892 4.032 40.830 1.00 49.73 483 THR B O 1
ATOM 7909 N N . ALA B 1 505 ? 27.468 4.688 38.753 1.00 51.79 484 ALA B N 1
ATOM 7910 C CA . ALA B 1 505 ? 28.183 5.864 39.229 1.00 51.66 484 ALA B CA 1
ATOM 7911 C C . ALA B 1 505 ? 27.228 6.880 39.849 1.00 48.88 484 ALA B C 1
ATOM 7912 O O . ALA B 1 505 ? 26.113 7.090 39.365 1.00 43.90 484 ALA B O 1
ATOM 7914 N N . GLN B 1 506 ? 27.673 7.503 40.936 1.00 52.36 485 GLN B N 1
ATOM 7915 C CA . GLN B 1 506 ? 26.923 8.593 41.542 1.00 56.45 485 GLN B CA 1
ATOM 7916 C C . GLN B 1 506 ? 26.976 9.830 40.649 1.00 54.94 485 GLN B C 1
ATOM 7917 O O . GLN B 1 506 ? 27.981 10.100 39.987 1.00 52.44 485 GLN B O 1
ATOM 7923 N N . VAL B 1 507 ? 25.886 10.588 40.641 1.00 50.78 486 VAL B N 1
ATOM 7924 C CA . VAL B 1 507 ? 25.805 11.813 39.848 1.00 52.93 486 VAL B CA 1
ATOM 7925 C C . VAL B 1 507 ? 25.562 12.979 40.797 1.00 52.77 486 VAL B C 1
ATOM 7926 O O . VAL B 1 507 ? 25.073 12.795 41.926 1.00 51.73 486 VAL B O 1
ATOM 7930 N N . PRO B 1 508 ? 25.904 14.200 40.378 1.00 49.04 487 PRO B N 1
ATOM 7931 C CA . PRO B 1 508 ? 25.722 15.356 41.263 1.00 51.68 487 PRO B CA 1
ATOM 7932 C C . PRO B 1 508 ? 24.254 15.602 41.577 1.00 50.70 487 PRO B C 1
ATOM 7933 O O . PRO B 1 508 ? 23.366 15.322 40.770 1.00 46.99 487 PRO B O 1
ATOM 7937 N N . ALA B 1 509 ? 24.006 16.129 42.774 1.00 51.19 488 ALA B N 1
ATOM 7938 C CA . ALA B 1 509 ? 22.670 16.594 43.107 1.00 52.66 488 ALA B CA 1
ATOM 7939 C C . ALA B 1 509 ? 22.226 17.651 42.103 1.00 49.22 488 ALA B C 1
ATOM 7940 O O . ALA B 1 509 ? 23.032 18.433 41.590 1.00 47.25 488 ALA B O 1
ATOM 7942 N N . GLY B 1 510 ? 20.928 17.667 41.817 1.00 48.81 489 GLY B N 1
ATOM 7943 C CA . GLY B 1 510 ? 20.409 18.565 40.809 1.00 50.14 489 GLY B CA 1
ATOM 7944 C C . GLY B 1 510 ? 20.528 18.069 39.387 1.00 47.85 489 GLY B C 1
ATOM 7945 O O . GLY B 1 510 ? 20.238 18.831 38.459 1.00 45.20 489 GLY B O 1
ATOM 7946 N N . THR B 1 511 ? 20.946 16.819 39.181 1.00 46.21 490 THR B N 1
ATOM 7947 C CA . THR B 1 511 ? 20.990 16.231 37.846 1.00 43.64 490 THR B CA 1
ATOM 7948 C C . THR B 1 511 ? 19.578 15.809 37.463 1.00 40.75 490 THR B C 1
ATOM 7949 O O . THR B 1 511 ? 19.046 14.832 38.000 1.00 42.44 490 THR B O 1
ATOM 7953 N N . TRP B 1 512 ? 18.952 16.555 36.557 1.00 39.99 491 TRP B N 1
ATOM 7954 C CA . TRP B 1 512 ? 17.585 16.271 36.118 1.00 44.80 491 TRP B CA 1
ATOM 7955 C C . TRP B 1 512 ? 17.469 16.548 34.628 1.00 49.42 491 TRP B C 1
ATOM 7956 O O . TRP B 1 512 ? 16.863 17.540 34.204 1.00 44.79 491 TRP B O 1
ATOM 7967 N N . PRO B 1 513 ? 18.032 15.673 33.797 1.00 49.03 492 PRO B N 1
ATOM 7968 C CA . PRO B 1 513 ? 17.994 15.905 32.352 1.00 46.13 492 PRO B CA 1
ATOM 7969 C C . PRO B 1 513 ? 16.591 15.715 31.803 1.00 40.02 492 PRO B C 1
ATOM 7970 O O . PRO B 1 513 ? 15.794 14.926 32.317 1.00 40.35 492 PRO B O 1
ATOM 7974 N N . ASP B 1 514 ? 16.295 16.451 30.737 1.00 35.57 493 ASP B N 1
ATOM 7975 C CA . ASP B 1 514 ? 15.059 16.262 29.993 1.00 40.46 493 ASP B CA 1
ATOM 7976 C C . ASP B 1 514 ? 15.299 15.232 28.896 1.00 40.22 493 ASP B C 1
ATOM 7977 O O . ASP B 1 514 ? 16.242 15.361 28.111 1.00 46.76 493 ASP B O 1
ATOM 7982 N N . LEU B 1 515 ? 14.465 14.204 28.856 1.00 38.94 494 LEU B N 1
ATOM 7983 C CA . LEU B 1 515 ? 14.521 13.234 27.776 1.00 45.66 494 LEU B CA 1
ATOM 7984 C C . LEU B 1 515 ? 13.142 13.096 27.155 1.00 42.54 494 LEU B C 1
ATOM 7985 O O . LEU B 1 515 ? 12.124 13.429 27.767 1.00 39.73 494 LEU B O 1
ATOM 7990 N N . LYS B 1 516 ? 13.124 12.625 25.914 1.00 39.87 495 LYS B N 1
ATOM 7991 C CA . LYS B 1 516 ? 11.883 12.339 25.209 1.00 39.41 495 LYS B CA 1
ATOM 7992 C C . LYS B 1 516 ? 11.600 10.856 25.384 1.00 36.99 495 LYS B C 1
ATOM 7993 O O . LYS B 1 516 ? 12.341 10.012 24.870 1.00 40.23 495 LYS B O 1
ATOM 7999 N N . TRP B 1 517 ? 10.558 10.541 26.146 1.00 34.53 496 TRP B N 1
ATOM 8000 C CA . TRP B 1 517 ? 10.224 9.146 26.376 1.00 36.22 496 TRP B CA 1
ATOM 8001 C C . TRP B 1 517 ? 9.897 8.474 25.051 1.00 40.50 496 TRP B C 1
ATOM 8002 O O . TRP B 1 517 ? 9.104 8.989 24.258 1.00 39.35 496 TRP B O 1
ATOM 8013 N N . GLY B 1 518 ? 10.537 7.336 24.799 1.00 37.83 497 GLY B N 1
ATOM 8014 C CA . GLY B 1 518 ? 10.311 6.584 23.587 1.00 36.08 497 GLY B CA 1
ATOM 8015 C C . GLY B 1 518 ? 11.398 6.703 22.539 1.00 40.24 497 GLY B C 1
ATOM 8016 O O . GLY B 1 518 ? 11.387 5.923 21.580 1.00 44.75 497 GLY B O 1
ATOM 8017 N N . GLU B 1 519 ? 12.337 7.636 22.676 1.00 38.97 498 GLU B N 1
ATOM 8018 C CA A GLU B 1 519 ? 13.416 7.763 21.707 0.50 41.06 498 GLU B CA 1
ATOM 8019 C CA B GLU B 1 519 ? 13.426 7.790 21.720 0.50 41.05 498 GLU B CA 1
ATOM 8020 C C . GLU B 1 519 ? 14.682 7.111 22.251 1.00 42.26 498 GLU B C 1
ATOM 8021 O O . GLU B 1 519 ? 15.083 7.351 23.396 1.00 40.59 498 GLU B O 1
ATOM 8032 N N . TRP B 1 520 ? 15.289 6.261 21.428 1.00 38.37 499 TRP B N 1
ATOM 8033 C CA . TRP B 1 520 ? 16.527 5.592 21.782 1.00 40.08 499 TRP B CA 1
ATOM 8034 C C . TRP B 1 520 ? 17.705 6.523 21.519 1.00 41.76 499 TRP B C 1
ATOM 8035 O O . TRP B 1 520 ? 17.545 7.654 21.054 1.00 43.80 499 TRP B O 1
ATOM 8046 N N . GLU B 1 521 ? 18.911 6.045 21.808 1.00 42.93 500 GLU B N 1
ATOM 8047 C CA . GLU B 1 521 ? 20.120 6.810 21.533 1.00 47.60 500 GLU B CA 1
ATOM 8048 C C . GLU B 1 521 ? 21.187 5.872 20.996 1.00 51.64 500 GLU B C 1
ATOM 8049 O O . GLU B 1 521 ? 21.545 4.893 21.658 1.00 52.50 500 GLU B O 1
ATOM 8055 N N . ARG B 1 522 ? 21.688 6.164 19.797 1.00 51.54 501 ARG B N 1
ATOM 8056 C CA . ARG B 1 522 ? 22.809 5.404 19.265 1.00 53.41 501 ARG B CA 1
ATOM 8057 C C . ARG B 1 522 ? 24.073 5.769 20.027 1.00 52.24 501 ARG B C 1
ATOM 8058 O O . ARG B 1 522 ? 24.373 6.951 20.223 1.00 53.99 501 ARG B O 1
ATOM 8066 N N . LEU B 1 523 ? 24.818 4.753 20.461 1.00 50.35 502 LEU B N 1
ATOM 8067 C CA . LEU B 1 523 ? 26.049 4.975 21.203 1.00 50.06 502 LEU B CA 1
ATOM 8068 C C . LEU B 1 523 ? 27.301 4.584 20.436 1.00 54.34 502 LEU B C 1
ATOM 8069 O O . LEU B 1 523 ? 28.387 5.064 20.780 1.00 55.15 502 LEU B O 1
ATOM 8074 N N . LYS B 1 524 ? 27.182 3.741 19.412 1.00 55.09 503 LYS B N 1
ATOM 8075 C CA . LYS B 1 524 ? 28.323 3.359 18.593 1.00 57.34 503 LYS B CA 1
ATOM 8076 C C . LYS B 1 524 ? 27.898 3.288 17.135 1.00 57.65 503 LYS B C 1
ATOM 8077 O O . LYS B 1 524 ? 26.847 2.723 16.818 1.00 54.73 503 LYS B O 1
ATOM 8083 N N . GLY B 1 525 ? 28.714 3.863 16.256 1.00 60.04 504 GLY B N 1
ATOM 8084 C CA . GLY B 1 525 ? 28.415 3.832 14.842 1.00 61.11 504 GLY B CA 1
ATOM 8085 C C . GLY B 1 525 ? 28.601 2.453 14.238 1.00 62.74 504 GLY B C 1
ATOM 8086 O O . GLY B 1 525 ? 29.326 1.600 14.751 1.00 62.17 504 GLY B O 1
ATOM 8087 N N . GLY B 1 526 ? 27.926 2.238 13.113 1.00 64.69 505 GLY B N 1
ATOM 8088 C CA . GLY B 1 526 ? 27.997 0.969 12.417 1.00 67.58 505 GLY B CA 1
ATOM 8089 C C . GLY B 1 526 ? 26.666 0.573 11.815 1.00 70.71 505 GLY B C 1
ATOM 8090 O O . GLY B 1 526 ? 25.630 0.637 12.484 1.00 67.51 505 GLY B O 1
ATOM 8091 N N . ASP B 1 527 ? 26.679 0.169 10.544 1.00 76.81 506 ASP B N 1
ATOM 8092 C CA . ASP B 1 527 ? 25.466 -0.227 9.847 1.00 80.50 506 ASP B CA 1
ATOM 8093 C C . ASP B 1 527 ? 25.443 -1.687 9.420 1.00 80.81 506 ASP B C 1
ATOM 8094 O O . ASP B 1 527 ? 24.387 -2.166 8.993 1.00 82.62 506 ASP B O 1
ATOM 8099 N N . ASP B 1 528 ? 26.565 -2.403 9.508 1.00 78.02 507 ASP B N 1
ATOM 8100 C CA . ASP B 1 528 ? 26.597 -3.813 9.142 1.00 77.36 507 ASP B CA 1
ATOM 8101 C C . ASP B 1 528 ? 25.676 -4.604 10.063 1.00 72.39 507 ASP B C 1
ATOM 8102 O O . ASP B 1 528 ? 24.618 -5.083 9.641 1.00 68.97 507 ASP B O 1
ATOM 8107 N N . VAL B 1 529 ? 26.067 -4.729 11.327 1.00 67.29 508 VAL B N 1
ATOM 8108 C CA . VAL B 1 529 ? 25.252 -5.351 12.362 1.00 61.57 508 VAL B CA 1
ATOM 8109 C C . VAL B 1 529 ? 25.044 -4.325 13.465 1.00 58.56 508 VAL B C 1
ATOM 8110 O O . VAL B 1 529 ? 25.993 -3.644 13.869 1.00 58.94 508 VAL B O 1
ATOM 8114 N N . VAL B 1 530 ? 23.809 -4.204 13.942 1.00 51.41 509 VAL B N 1
ATOM 8115 C CA . VAL B 1 530 ? 23.464 -3.249 14.986 1.00 50.78 509 VAL B CA 1
ATOM 8116 C C . VAL B 1 530 ? 22.864 -4.019 16.151 1.00 49.09 509 VAL B C 1
ATOM 8117 O O . VAL B 1 530 ? 21.942 -4.823 15.966 1.00 48.92 509 VAL B O 1
ATOM 8121 N N . ILE B 1 531 ? 23.389 -3.772 17.347 1.00 49.29 510 ILE B N 1
ATOM 8122 C CA . ILE B 1 531 ? 22.905 -4.397 18.570 1.00 46.93 510 ILE B CA 1
ATOM 8123 C C . ILE B 1 531 ? 21.958 -3.430 19.260 1.00 47.73 510 ILE B C 1
ATOM 8124 O O . ILE B 1 531 ? 22.285 -2.250 19.438 1.00 46.20 510 ILE B O 1
ATOM 8129 N N . LEU B 1 532 ? 20.782 -3.924 19.640 1.00 42.35 511 LEU B N 1
ATOM 8130 C CA . LEU B 1 532 ? 19.799 -3.155 20.390 1.00 44.14 511 LEU B CA 1
ATOM 8131 C C . LEU B 1 532 ? 19.737 -3.720 21.803 1.00 43.10 511 LEU B C 1
ATOM 8132 O O . LEU B 1 532 ? 19.445 -4.906 21.984 1.00 40.85 511 LEU B O 1
ATOM 8137 N N . ALA B 1 533 ? 20.015 -2.880 22.796 1.00 41.59 512 ALA B N 1
ATOM 8138 C CA . ALA B 1 533 ? 20.049 -3.351 24.174 1.00 40.93 512 ALA B CA 1
ATOM 8139 C C . ALA B 1 533 ? 19.920 -2.168 25.120 1.00 42.44 512 ALA B C 1
ATOM 8140 O O . ALA B 1 533 ? 20.307 -1.045 24.788 1.00 41.75 512 ALA B O 1
ATOM 8142 N N . GLY B 1 534 ? 19.382 -2.443 26.309 1.00 40.87 513 GLY B N 1
ATOM 8143 C CA . GLY B 1 534 ? 19.288 -1.444 27.348 1.00 39.82 513 GLY B CA 1
ATOM 8144 C C . GLY B 1 534 ? 19.740 -2.012 28.680 1.00 42.68 513 GLY B C 1
ATOM 8145 O O . GLY B 1 534 ? 19.837 -3.226 28.864 1.00 41.08 513 GLY B O 1
ATOM 8146 N N . GLY B 1 535 ? 20.025 -1.104 29.609 1.00 42.94 514 GLY B N 1
ATOM 8147 C CA . GLY B 1 535 ? 20.361 -1.515 30.964 1.00 40.40 514 GLY B CA 1
ATOM 8148 C C . GLY B 1 535 ? 21.574 -2.423 31.011 1.00 42.54 514 GLY B C 1
ATOM 8149 O O . GLY B 1 535 ? 22.600 -2.168 30.371 1.00 39.78 514 GLY B O 1
ATOM 8150 N N . LYS B 1 536 ? 21.457 -3.504 31.788 1.00 46.54 515 LYS B N 1
ATOM 8151 C CA . LYS B 1 536 ? 22.578 -4.423 31.957 1.00 50.14 515 LYS B CA 1
ATOM 8152 C C . LYS B 1 536 ? 22.990 -5.049 30.631 1.00 43.56 515 LYS B C 1
ATOM 8153 O O . LYS B 1 536 ? 24.182 -5.265 30.382 1.00 44.67 515 LYS B O 1
ATOM 8159 N N . ALA B 1 537 ? 22.017 -5.351 29.768 1.00 39.21 516 ALA B N 1
ATOM 8160 C CA . ALA B 1 537 ? 22.324 -5.922 28.460 1.00 37.34 516 ALA B CA 1
ATOM 8161 C C . ALA B 1 537 ? 23.121 -4.955 27.596 1.00 41.87 516 ALA B C 1
ATOM 8162 O O . ALA B 1 537 ? 23.941 -5.385 26.776 1.00 40.52 516 ALA B O 1
ATOM 8164 N N . LEU B 1 538 ? 22.885 -3.650 27.754 1.00 44.07 517 LEU B N 1
ATOM 8165 C CA . LEU B 1 538 ? 23.639 -2.657 26.996 1.00 43.24 517 LEU B CA 1
ATOM 8166 C C . LEU B 1 538 ? 25.110 -2.662 27.391 1.00 43.17 517 LEU B C 1
ATOM 8167 O O . LEU B 1 538 ? 25.988 -2.501 26.534 1.00 46.52 517 LEU B O 1
ATOM 8172 N N . ASP B 1 539 ? 25.399 -2.837 28.684 1.00 42.96 518 ASP B N 1
ATOM 8173 C CA . ASP B 1 539 ? 26.787 -2.934 29.120 1.00 46.88 518 ASP B CA 1
ATOM 8174 C C . ASP B 1 539 ? 27.489 -4.096 28.430 1.00 48.04 518 ASP B C 1
ATOM 8175 O O . ASP B 1 539 ? 28.634 -3.963 27.982 1.00 49.51 518 ASP B O 1
ATOM 8180 N N . TYR B 1 540 ? 26.807 -5.241 28.324 1.00 45.95 519 TYR B N 1
ATOM 8181 C CA . TYR B 1 540 ? 27.357 -6.379 27.592 1.00 43.65 519 TYR B CA 1
ATOM 8182 C C . TYR B 1 540 ? 27.556 -6.041 26.120 1.00 44.83 519 TYR B C 1
ATOM 8183 O O . TYR B 1 540 ? 28.571 -6.412 25.522 1.00 49.49 519 TYR B O 1
ATOM 8192 N N . ALA B 1 541 ? 26.593 -5.338 25.521 1.00 45.79 520 ALA B N 1
ATOM 8193 C CA . ALA B 1 541 ? 26.667 -5.036 24.095 1.00 48.16 520 ALA B CA 1
ATOM 8194 C C . ALA B 1 541 ? 27.819 -4.088 23.784 1.00 50.01 520 ALA B C 1
ATOM 8195 O O . ALA B 1 541 ? 28.535 -4.278 22.793 1.00 49.90 520 ALA B O 1
ATOM 8197 N N . LEU B 1 542 ? 28.011 -3.058 24.613 1.00 50.07 521 LEU B N 1
ATOM 8198 C CA . LEU B 1 542 ? 29.110 -2.123 24.386 1.00 50.20 521 LEU B CA 1
ATOM 8199 C C . LEU B 1 542 ? 30.463 -2.808 24.538 1.00 54.82 521 LEU B C 1
ATOM 8200 O O . LEU B 1 542 ? 31.391 -2.547 23.762 1.00 53.08 521 LEU B O 1
ATOM 8205 N N . LYS B 1 543 ? 30.594 -3.685 25.536 1.00 53.01 522 LYS B N 1
ATOM 8206 C CA . LYS B 1 543 ? 31.839 -4.425 25.709 1.00 54.88 522 LYS B CA 1
ATOM 8207 C C . LYS B 1 543 ? 32.090 -5.363 24.534 1.00 55.47 522 LYS B C 1
ATOM 8208 O O . LYS B 1 543 ? 33.236 -5.546 24.109 1.00 56.28 522 LYS B O 1
ATOM 8214 N N . ALA B 1 544 ? 31.023 -5.949 23.983 1.00 56.74 523 ALA B N 1
ATOM 8215 C CA . ALA B 1 544 ? 31.175 -6.915 22.898 1.00 57.53 523 ALA B CA 1
ATOM 8216 C C . ALA B 1 544 ? 31.659 -6.249 21.615 1.00 57.56 523 ALA B C 1
ATOM 8217 O O . ALA B 1 544 ? 32.472 -6.823 20.881 1.00 58.44 523 ALA B O 1
ATOM 8219 N N . ALA B 1 545 ? 31.162 -5.050 21.320 1.00 57.38 524 ALA B N 1
ATOM 8220 C CA . ALA B 1 545 ? 31.529 -4.317 20.115 1.00 61.08 524 ALA B CA 1
ATOM 8221 C C . ALA B 1 545 ? 32.751 -3.425 20.313 1.00 69.71 524 ALA B C 1
ATOM 8222 O O . ALA B 1 545 ? 33.033 -2.584 19.453 1.00 69.70 524 ALA B O 1
ATOM 8224 N N . GLU B 1 546 ? 33.484 -3.606 21.416 1.00 75.34 525 GLU B N 1
ATOM 8225 C CA . GLU B 1 546 ? 34.516 -2.653 21.818 1.00 80.04 525 GLU B CA 1
ATOM 8226 C C . GLU B 1 546 ? 35.560 -2.433 20.728 1.00 82.45 525 GLU B C 1
ATOM 8227 O O . GLU B 1 546 ? 35.994 -1.298 20.496 1.00 86.30 525 GLU B O 1
ATOM 8233 N N . ASP B 1 547 ? 35.973 -3.500 20.043 1.00 79.58 526 ASP B N 1
ATOM 8234 C CA . ASP B 1 547 ? 37.024 -3.419 19.034 1.00 80.75 526 ASP B CA 1
ATOM 8235 C C . ASP B 1 547 ? 36.521 -3.775 17.639 1.00 76.83 526 ASP B C 1
ATOM 8236 O O . ASP B 1 547 ? 37.318 -4.146 16.771 1.00 74.85 526 ASP B O 1
ATOM 8241 N N . LEU B 1 548 ? 35.215 -3.659 17.399 1.00 70.56 527 LEU B N 1
ATOM 8242 C CA . LEU B 1 548 ? 34.586 -4.103 16.156 1.00 68.77 527 LEU B CA 1
ATOM 8243 C C . LEU B 1 548 ? 33.962 -2.909 15.443 1.00 68.52 527 LEU B C 1
ATOM 8244 O O . LEU B 1 548 ? 32.789 -2.575 15.679 1.00 65.52 527 LEU B O 1
ATOM 8249 N N . PRO B 1 549 ? 34.714 -2.220 14.586 1.00 72.01 528 PRO B N 1
ATOM 8250 C CA . PRO B 1 549 ? 34.116 -1.140 13.793 1.00 72.63 528 PRO B CA 1
ATOM 8251 C C . PRO B 1 549 ? 33.078 -1.693 12.831 1.00 76.70 528 PRO B C 1
ATOM 8252 O O . PRO B 1 549 ? 33.221 -2.797 12.299 1.00 81.13 528 PRO B O 1
ATOM 8256 N N . GLY B 1 550 ? 32.014 -0.923 12.623 1.00 76.34 529 GLY B N 1
ATOM 8257 C CA . GLY B 1 550 ? 30.906 -1.369 11.811 1.00 75.96 529 GLY B CA 1
ATOM 8258 C C . GLY B 1 550 ? 29.832 -2.129 12.560 1.00 70.43 529 GLY B C 1
ATOM 8259 O O . GLY B 1 550 ? 28.758 -2.371 11.993 1.00 67.48 529 GLY B O 1
ATOM 8260 N N . VAL B 1 551 ? 30.090 -2.529 13.803 1.00 66.77 530 VAL B N 1
ATOM 8261 C CA . VAL B 1 551 ? 29.065 -3.108 14.664 1.00 59.89 530 VAL B CA 1
ATOM 8262 C C . VAL B 1 551 ? 28.453 -1.958 15.457 1.00 59.28 530 VAL B C 1
ATOM 8263 O O . VAL B 1 551 ? 29.058 -1.441 16.397 1.00 60.61 530 VAL B O 1
ATOM 8267 N N . GLY B 1 552 ? 27.249 -1.550 15.065 1.00 58.55 531 GLY B N 1
ATOM 8268 C CA . GLY B 1 552 ? 26.559 -0.491 15.772 1.00 55.57 531 GLY B CA 1
ATOM 8269 C C . GLY B 1 552 ? 25.974 -0.966 17.089 1.00 54.39 531 GLY B C 1
ATOM 8270 O O . GLY B 1 552 ? 25.633 -2.136 17.263 1.00 56.15 531 GLY B O 1
ATOM 8271 N N . VAL B 1 553 ? 25.876 -0.038 18.040 1.00 52.15 532 VAL B N 1
ATOM 8272 C CA . VAL B 1 553 ? 25.228 -0.289 19.323 1.00 49.19 532 VAL B CA 1
ATOM 8273 C C . VAL B 1 553 ? 24.250 0.843 19.596 1.00 49.82 532 VAL B C 1
ATOM 8274 O O . VAL B 1 553 ? 24.629 2.020 19.572 1.00 49.03 532 VAL B O 1
ATOM 8278 N N . VAL B 1 554 ? 22.996 0.488 19.860 1.00 45.71 533 VAL B N 1
ATOM 8279 C CA . VAL B 1 554 ? 21.942 1.450 20.154 1.00 44.26 533 VAL B CA 1
ATOM 8280 C C . VAL B 1 554 ? 21.466 1.209 21.578 1.00 43.20 533 VAL B C 1
ATOM 8281 O O . VAL B 1 554 ? 21.144 0.073 21.945 1.00 39.10 533 VAL B O 1
ATOM 8285 N N . ASN B 1 555 ? 21.441 2.272 22.382 1.00 42.54 534 ASN B N 1
ATOM 8286 C CA . ASN B 1 555 ? 20.839 2.203 23.706 1.00 40.12 534 ASN B CA 1
ATOM 8287 C C . ASN B 1 555 ? 19.325 2.150 23.566 1.00 42.09 534 ASN B C 1
ATOM 8288 O O . ASN B 1 555 ? 18.668 3.191 23.471 1.00 43.49 534 ASN B O 1
ATOM 8293 N N . ALA B 1 556 ? 18.766 0.939 23.540 1.00 39.22 535 ALA B N 1
ATOM 8294 C CA . ALA B 1 556 ? 17.318 0.744 23.481 1.00 36.19 535 ALA B CA 1
ATOM 8295 C C . ALA B 1 556 ? 16.739 0.899 24.888 1.00 38.02 535 ALA B C 1
ATOM 8296 O O . ALA B 1 556 ? 16.291 -0.051 25.533 1.00 39.12 535 ALA B O 1
ATOM 8298 N N . ARG B 1 557 ? 16.748 2.146 25.358 1.00 35.51 536 ARG B N 1
ATOM 8299 C CA . ARG B 1 557 ? 16.371 2.467 26.728 1.00 35.45 536 ARG B CA 1
ATOM 8300 C C . ARG B 1 557 ? 14.865 2.504 26.948 1.00 35.98 536 ARG B C 1
ATOM 8301 O O . ARG B 1 557 ? 14.431 2.763 28.075 1.00 36.61 536 ARG B O 1
ATOM 8309 N N . PHE B 1 558 ? 14.058 2.274 25.917 1.00 35.70 537 PHE B N 1
ATOM 8310 C CA . PHE B 1 558 ? 12.610 2.214 26.073 1.00 34.17 537 PHE B CA 1
ATOM 8311 C C . PHE B 1 558 ? 12.089 0.953 25.406 1.00 36.13 537 PHE B C 1
ATOM 8312 O O . PHE B 1 558 ? 12.334 0.727 24.216 1.00 35.82 537 PHE B O 1
ATOM 8320 N N . VAL B 1 559 ? 11.399 0.123 26.184 1.00 31.36 538 VAL B N 1
ATOM 8321 C CA . VAL B 1 559 ? 10.761 -1.070 25.646 1.00 34.71 538 VAL B CA 1
ATOM 8322 C C . VAL B 1 559 ? 9.308 -0.790 25.275 1.00 34.04 538 VAL B C 1
ATOM 8323 O O . VAL B 1 559 ? 8.761 -1.437 24.375 1.00 33.83 538 VAL B O 1
ATOM 8327 N N . LYS B 1 560 ? 8.672 0.171 25.949 1.00 30.07 539 LYS B N 1
ATOM 8328 C CA . LYS B 1 560 ? 7.339 0.620 25.573 1.00 32.50 539 LYS B CA 1
ATOM 8329 C C . LYS B 1 560 ? 7.227 2.127 25.777 1.00 32.13 539 LYS B C 1
ATOM 8330 O O . LYS B 1 560 ? 7.358 2.616 26.906 1.00 35.83 539 LYS B O 1
ATOM 8336 N N . PRO B 1 561 ? 7.030 2.903 24.703 1.00 35.49 540 PRO B N 1
ATOM 8337 C CA . PRO B 1 561 ? 7.019 2.395 23.332 1.00 36.00 540 PRO B CA 1
ATOM 8338 C C . PRO B 1 561 ? 8.434 2.134 22.843 1.00 35.15 540 PRO B C 1
ATOM 8339 O O . PRO B 1 561 ? 9.385 2.616 23.458 1.00 35.06 540 PRO B O 1
ATOM 8343 N N . LEU B 1 562 ? 8.575 1.371 21.766 1.00 35.77 541 LEU B N 1
ATOM 8344 C CA . LEU B 1 562 ? 9.852 1.317 21.077 1.00 39.18 541 LEU B CA 1
ATOM 8345 C C . LEU B 1 562 ? 10.068 2.615 20.305 1.00 40.08 541 LEU B C 1
ATOM 8346 O O . LEU B 1 562 ? 9.127 3.366 20.033 1.00 37.89 541 LEU B O 1
ATOM 8351 N N . ASP B 1 563 ? 11.325 2.878 19.949 1.00 41.52 542 ASP B N 1
ATOM 8352 C CA . ASP B 1 563 ? 11.641 3.981 19.042 1.00 42.76 542 ASP B CA 1
ATOM 8353 C C . ASP B 1 563 ? 11.338 3.490 17.632 1.00 42.29 542 ASP B C 1
ATOM 8354 O O . ASP B 1 563 ? 12.204 2.960 16.936 1.00 43.60 542 ASP B O 1
ATOM 8359 N N . GLU B 1 564 ? 10.080 3.658 17.217 1.00 43.58 543 GLU B N 1
ATOM 8360 C CA . GLU B 1 564 ? 9.640 3.139 15.924 1.00 48.43 543 GLU B CA 1
ATOM 8361 C C . GLU B 1 564 ? 10.441 3.743 14.778 1.00 48.45 543 GLU B C 1
ATOM 8362 O O . GLU B 1 564 ? 10.798 3.041 13.823 1.00 47.37 543 GLU B O 1
ATOM 8368 N N . GLU B 1 565 ? 10.738 5.042 14.859 1.00 46.02 544 GLU B N 1
ATOM 8369 C CA . GLU B 1 565 ? 11.457 5.711 13.779 1.00 46.70 544 GLU B CA 1
ATOM 8370 C C . GLU B 1 565 ? 12.871 5.162 13.630 1.00 48.60 544 GLU B C 1
ATOM 8371 O O . GLU B 1 565 ? 13.324 4.897 12.510 1.00 49.72 544 GLU B O 1
ATOM 8377 N N . MET B 1 566 ? 13.585 4.980 14.742 1.00 47.62 545 MET B N 1
ATOM 8378 C CA . MET B 1 566 ? 14.950 4.477 14.647 1.00 48.43 545 MET B CA 1
ATOM 8379 C C . MET B 1 566 ? 14.969 2.996 14.287 1.00 46.54 545 MET B C 1
ATOM 8380 O O . MET B 1 566 ? 15.848 2.545 13.546 1.00 48.31 545 MET B O 1
ATOM 8385 N N . LEU B 1 567 ? 14.010 2.221 14.801 1.00 43.86 546 LEU B N 1
ATOM 8386 C CA . LEU B 1 567 ? 13.959 0.804 14.456 1.00 43.20 546 LEU B CA 1
ATOM 8387 C C . LEU B 1 567 ? 13.695 0.615 12.968 1.00 45.18 546 LEU B C 1
ATOM 8388 O O . LEU B 1 567 ? 14.287 -0.265 12.331 1.00 47.94 546 LEU B O 1
ATOM 8393 N N . ARG B 1 568 ? 12.817 1.443 12.395 1.00 45.93 547 ARG B N 1
ATOM 8394 C CA . ARG B 1 568 ? 12.553 1.369 10.961 1.00 51.70 547 ARG B CA 1
ATOM 8395 C C . ARG B 1 568 ? 13.811 1.667 10.156 1.00 55.86 547 ARG B C 1
ATOM 8396 O O . ARG B 1 568 ? 14.124 0.957 9.193 1.00 53.20 547 ARG B O 1
ATOM 8404 N N . GLU B 1 569 ? 14.549 2.710 10.543 1.00 55.83 548 GLU B N 1
ATOM 8405 C CA . GLU B 1 569 ? 15.769 3.065 9.824 1.00 57.85 548 GLU B CA 1
ATOM 8406 C C . GLU B 1 569 ? 16.834 1.986 9.980 1.00 59.83 548 GLU B C 1
ATOM 8407 O O . GLU B 1 569 ? 17.438 1.546 8.994 1.00 62.86 548 GLU B O 1
ATOM 8413 N N . VAL B 1 570 ? 17.078 1.547 11.215 1.00 58.53 549 VAL B N 1
ATOM 8414 C CA . VAL B 1 570 ? 18.120 0.555 11.456 1.00 60.04 549 VAL B CA 1
ATOM 8415 C C . VAL B 1 570 ? 17.715 -0.797 10.881 1.00 59.51 549 VAL B C 1
ATOM 8416 O O . VAL B 1 570 ? 18.541 -1.511 10.298 1.00 60.16 549 VAL B O 1
ATOM 8420 N N . GLY B 1 571 ? 16.438 -1.163 11.018 1.00 57.04 550 GLY B N 1
ATOM 8421 C CA . GLY B 1 571 ? 15.984 -2.440 10.498 1.00 58.86 550 GLY B CA 1
ATOM 8422 C C . GLY B 1 571 ? 16.012 -2.519 8.985 1.00 63.03 550 GLY B C 1
ATOM 8423 O O . GLY B 1 571 ? 16.154 -3.607 8.421 1.00 61.32 550 GLY B O 1
ATOM 8424 N N . GLY B 1 572 ? 15.887 -1.378 8.310 1.00 64.48 551 GLY B N 1
ATOM 8425 C CA . GLY B 1 572 ? 15.893 -1.355 6.861 1.00 65.58 551 GLY B CA 1
ATOM 8426 C C . GLY B 1 572 ? 17.275 -1.242 6.248 1.00 68.66 551 GLY B C 1
ATOM 8427 O O . GLY B 1 572 ? 17.467 -1.583 5.077 1.00 70.45 551 GLY B O 1
ATOM 8428 N N . ARG B 1 573 ? 18.249 -0.770 7.026 1.00 72.19 552 ARG B N 1
ATOM 8429 C CA . ARG B 1 573 ? 19.588 -0.518 6.507 1.00 75.47 552 ARG B CA 1
ATOM 8430 C C . ARG B 1 573 ? 20.609 -1.573 6.906 1.00 76.32 552 ARG B C 1
ATOM 8431 O O . ARG B 1 573 ? 21.578 -1.787 6.171 1.00 80.62 552 ARG B O 1
ATOM 8439 N N . ALA B 1 574 ? 20.417 -2.247 8.034 1.00 70.75 553 ALA B N 1
ATOM 8440 C CA . ALA B 1 574 ? 21.376 -3.233 8.509 1.00 67.36 553 ALA B CA 1
ATOM 8441 C C . ALA B 1 574 ? 21.109 -4.597 7.885 1.00 64.33 553 ALA B C 1
ATOM 8442 O O . ALA B 1 574 ? 19.969 -4.946 7.563 1.00 64.90 553 ALA B O 1
ATOM 8444 N N . ARG B 1 575 ? 22.181 -5.375 7.719 1.00 62.46 554 ARG B N 1
ATOM 8445 C CA . ARG B 1 575 ? 22.013 -6.744 7.248 1.00 66.79 554 ARG B CA 1
ATOM 8446 C C . ARG B 1 575 ? 21.513 -7.660 8.356 1.00 65.36 554 ARG B C 1
ATOM 8447 O O . ARG B 1 575 ? 20.782 -8.618 8.081 1.00 67.45 554 ARG B O 1
ATOM 8455 N N . ALA B 1 576 ? 21.860 -7.365 9.606 1.00 62.11 555 ALA B N 1
ATOM 8456 C CA . ALA B 1 576 ? 21.423 -8.184 10.724 1.00 57.08 555 ALA B CA 1
ATOM 8457 C C . ALA B 1 576 ? 21.292 -7.319 11.967 1.00 54.84 555 ALA B C 1
ATOM 8458 O O . ALA B 1 576 ? 22.018 -6.336 12.142 1.00 54.20 555 ALA B O 1
ATOM 8460 N N . LEU B 1 577 ? 20.347 -7.691 12.823 1.00 51.31 556 LEU B N 1
ATOM 8461 C CA . LEU B 1 577 ? 20.166 -7.060 14.119 1.00 51.57 556 LEU B CA 1
ATOM 8462 C C . LEU B 1 577 ? 20.364 -8.094 15.217 1.00 48.85 556 LEU B C 1
ATOM 8463 O O . LEU B 1 577 ? 20.108 -9.286 15.023 1.00 48.24 556 LEU B O 1
ATOM 8468 N N . ILE B 1 578 ? 20.836 -7.627 16.367 1.00 45.39 557 ILE B N 1
ATOM 8469 C CA . ILE B 1 578 ? 20.881 -8.416 17.592 1.00 43.55 557 ILE B CA 1
ATOM 8470 C C . ILE B 1 578 ? 20.124 -7.647 18.665 1.00 42.89 557 ILE B C 1
ATOM 8471 O O . ILE B 1 578 ? 20.412 -6.469 18.904 1.00 43.80 557 ILE B O 1
ATOM 8476 N N . THR B 1 579 ? 19.149 -8.298 19.293 1.00 40.01 558 THR B N 1
ATOM 8477 C CA . THR B 1 579 ? 18.517 -7.756 20.489 1.00 38.35 558 THR B CA 1
ATOM 8478 C C . THR B 1 579 ? 19.039 -8.516 21.700 1.00 40.48 558 THR B C 1
ATOM 8479 O O . THR B 1 579 ? 19.235 -9.733 21.643 1.00 39.41 558 THR B O 1
ATOM 8483 N N . VAL B 1 580 ? 19.308 -7.787 22.780 1.00 39.06 559 VAL B N 1
ATOM 8484 C CA . VAL B 1 580 ? 19.799 -8.369 24.023 1.00 39.95 559 VAL B CA 1
ATOM 8485 C C . VAL B 1 580 ? 18.958 -7.819 25.166 1.00 40.56 559 VAL B C 1
ATOM 8486 O O . VAL B 1 580 ? 18.680 -6.616 25.218 1.00 39.51 559 VAL B O 1
ATOM 8490 N N . GLU B 1 581 ? 18.554 -8.697 26.082 1.00 36.71 560 GLU B N 1
ATOM 8491 C CA . GLU B 1 581 ? 17.732 -8.273 27.205 1.00 37.21 560 GLU B CA 1
ATOM 8492 C C . GLU B 1 581 ? 18.015 -9.152 28.415 1.00 37.00 560 GLU B C 1
ATOM 8493 O O . GLU B 1 581 ? 18.252 -10.357 28.284 1.00 36.42 560 GLU B O 1
ATOM 8499 N N . ASP B 1 582 ? 18.005 -8.528 29.592 1.00 35.10 561 ASP B N 1
ATOM 8500 C CA . ASP B 1 582 ? 18.071 -9.248 30.865 1.00 36.21 561 ASP B CA 1
ATOM 8501 C C . ASP B 1 582 ? 16.641 -9.602 31.285 1.00 33.16 561 ASP B C 1
ATOM 8502 O O . ASP B 1 582 ? 16.074 -9.071 32.244 1.00 32.33 561 ASP B O 1
ATOM 8507 N N . ASN B 1 583 ? 16.053 -10.516 30.514 1.00 33.13 562 ASN B N 1
ATOM 8508 C CA . ASN B 1 583 ? 14.635 -10.857 30.572 1.00 30.61 562 ASN B CA 1
ATOM 8509 C C . ASN B 1 583 ? 14.453 -12.111 29.731 1.00 30.73 562 ASN B C 1
ATOM 8510 O O . ASN B 1 583 ? 15.278 -12.408 28.863 1.00 31.37 562 ASN B O 1
ATOM 8515 N N . THR B 1 584 ? 13.374 -12.846 29.988 1.00 30.24 563 THR B N 1
ATOM 8516 C CA . THR B 1 584 ? 13.100 -14.009 29.154 1.00 32.32 563 THR B CA 1
ATOM 8517 C C . THR B 1 584 ? 12.945 -13.581 27.698 1.00 32.36 563 THR B C 1
ATOM 8518 O O . THR B 1 584 ? 12.474 -12.479 27.397 1.00 31.73 563 THR B O 1
ATOM 8522 N N . VAL B 1 585 ? 13.380 -14.455 26.787 1.00 32.16 564 VAL B N 1
ATOM 8523 C CA . VAL B 1 585 ? 13.182 -14.209 25.364 1.00 36.36 564 VAL B CA 1
ATOM 8524 C C . VAL B 1 585 ? 11.723 -14.313 24.950 1.00 35.21 564 VAL B C 1
ATOM 8525 O O . VAL B 1 585 ? 11.377 -13.921 23.830 1.00 37.86 564 VAL B O 1
ATOM 8529 N N . VAL B 1 586 ? 10.859 -14.819 25.823 1.00 33.21 565 VAL B N 1
ATOM 8530 C CA . VAL B 1 586 ? 9.461 -15.061 25.484 1.00 34.25 565 VAL B CA 1
ATOM 8531 C C . VAL B 1 586 ? 8.672 -13.778 25.721 1.00 34.18 565 VAL B C 1
ATOM 8532 O O . VAL B 1 586 ? 8.454 -13.371 26.866 1.00 35.70 565 VAL B O 1
ATOM 8536 N N . GLY B 1 587 ? 8.240 -13.142 24.632 1.00 33.53 566 GLY B N 1
ATOM 8537 C CA . GLY B 1 587 ? 7.354 -11.996 24.715 1.00 33.80 566 GLY B CA 1
ATOM 8538 C C . GLY B 1 587 ? 7.958 -10.735 25.284 1.00 34.98 566 GLY B C 1
ATOM 8539 O O . GLY B 1 587 ? 7.211 -9.812 25.626 1.00 33.86 566 GLY B O 1
ATOM 8540 N N . GLY B 1 588 ? 9.276 -10.656 25.392 1.00 31.14 567 GLY B N 1
ATOM 8541 C CA . GLY B 1 588 ? 9.933 -9.499 25.991 1.00 31.18 567 GLY B CA 1
ATOM 8542 C C . GLY B 1 588 ? 10.361 -8.482 24.953 1.00 35.55 567 GLY B C 1
ATOM 8543 O O . GLY B 1 588 ? 9.640 -8.205 23.986 1.00 35.94 567 GLY B O 1
ATOM 8544 N N . PHE B 1 589 ? 11.557 -7.925 25.151 1.00 33.60 568 PHE B N 1
ATOM 8545 C CA . PHE B 1 589 ? 12.050 -6.873 24.265 1.00 35.09 568 PHE B CA 1
ATOM 8546 C C . PHE B 1 589 ? 12.293 -7.400 22.857 1.00 37.09 568 PHE B C 1
ATOM 8547 O O . PHE B 1 589 ? 11.913 -6.756 21.872 1.00 35.49 568 PHE B O 1
ATOM 8555 N N . GLY B 1 590 ? 12.941 -8.563 22.741 1.00 39.13 569 GLY B N 1
ATOM 8556 C CA . GLY B 1 590 ? 13.136 -9.160 21.431 1.00 35.64 569 GLY B CA 1
ATOM 8557 C C . GLY B 1 590 ? 11.825 -9.426 20.718 1.00 38.59 569 GLY B C 1
ATOM 8558 O O . GLY B 1 590 ? 11.698 -9.178 19.515 1.00 37.78 569 GLY B O 1
ATOM 8559 N N . GLY B 1 591 ? 10.835 -9.945 21.447 1.00 35.33 570 GLY B N 1
ATOM 8560 C CA . GLY B 1 591 ? 9.522 -10.143 20.857 1.00 31.99 570 GLY B CA 1
ATOM 8561 C C . GLY B 1 591 ? 8.888 -8.841 20.409 1.00 33.52 570 GLY B C 1
ATOM 8562 O O . GLY B 1 591 ? 8.249 -8.782 19.355 1.00 34.56 570 GLY B O 1
ATOM 8563 N N . ALA B 1 592 ? 9.069 -7.776 21.196 1.00 30.87 571 ALA B N 1
ATOM 8564 C CA . ALA B 1 592 ? 8.544 -6.468 20.816 1.00 34.59 571 ALA B CA 1
ATOM 8565 C C . ALA B 1 592 ? 9.187 -5.973 19.527 1.00 35.70 571 ALA B C 1
ATOM 8566 O O . ALA B 1 592 ? 8.510 -5.390 18.671 1.00 34.01 571 ALA B O 1
ATOM 8568 N N . VAL B 1 593 ? 10.497 -6.185 19.378 1.00 34.99 572 VAL B N 1
ATOM 8569 C CA . VAL B 1 593 ? 11.184 -5.764 18.161 1.00 37.37 572 VAL B CA 1
ATOM 8570 C C . VAL B 1 593 ? 10.676 -6.552 16.959 1.00 37.46 572 VAL B C 1
ATOM 8571 O O . VAL B 1 593 ? 10.428 -5.983 15.889 1.00 38.25 572 VAL B O 1
ATOM 8575 N N . LEU B 1 594 ? 10.498 -7.867 17.118 1.00 33.61 573 LEU B N 1
ATOM 8576 C CA . LEU B 1 594 ? 9.982 -8.685 16.024 1.00 35.46 573 LEU B CA 1
ATOM 8577 C C . LEU B 1 594 ? 8.554 -8.289 15.656 1.00 36.47 573 LEU B C 1
ATOM 8578 O O . LEU B 1 594 ? 8.200 -8.253 14.472 1.00 37.32 573 LEU B O 1
ATOM 8583 N N . GLU B 1 595 ? 7.721 -7.986 16.657 1.00 34.37 574 GLU B N 1
ATOM 8584 C CA . GLU B 1 595 ? 6.363 -7.526 16.373 1.00 35.74 574 GLU B CA 1
ATOM 8585 C C . GLU B 1 595 ? 6.374 -6.205 15.615 1.00 35.62 574 GLU B C 1
ATOM 8586 O O . GLU B 1 595 ? 5.627 -6.032 14.644 1.00 38.43 574 GLU B O 1
ATOM 8592 N N . ALA B 1 596 ? 7.219 -5.263 16.039 1.00 35.07 575 ALA B N 1
ATOM 8593 C CA . ALA B 1 596 ? 7.277 -3.966 15.370 1.00 36.30 575 ALA B CA 1
ATOM 8594 C C . ALA B 1 596 ? 7.828 -4.094 13.955 1.00 41.14 575 ALA B C 1
ATOM 8595 O O . ALA B 1 596 ? 7.312 -3.463 13.024 1.00 42.75 575 ALA B O 1
ATOM 8597 N N . LEU B 1 597 ? 8.885 -4.894 13.776 1.00 40.85 576 LEU B N 1
ATOM 8598 C CA . LEU B 1 597 ? 9.435 -5.103 12.439 1.00 42.84 576 LEU B CA 1
ATOM 8599 C C . LEU B 1 597 ? 8.403 -5.724 11.506 1.00 41.33 576 LEU B C 1
ATOM 8600 O O . LEU B 1 597 ? 8.312 -5.351 10.330 1.00 44.26 576 LEU B O 1
ATOM 8605 N N . ASN B 1 598 ? 7.615 -6.674 12.011 1.00 40.69 577 ASN B N 1
ATOM 8606 C CA . ASN B 1 598 ? 6.612 -7.312 11.164 1.00 41.41 577 ASN B CA 1
ATOM 8607 C C . ASN B 1 598 ? 5.526 -6.328 10.754 1.00 42.89 577 ASN B C 1
ATOM 8608 O O . ASN B 1 598 ? 5.052 -6.359 9.612 1.00 45.94 577 ASN B O 1
ATOM 8613 N N . SER B 1 599 ? 5.122 -5.446 11.671 1.00 40.21 578 SER B N 1
ATOM 8614 C CA . SER B 1 599 ? 4.120 -4.440 11.341 1.00 44.72 578 SER B CA 1
ATOM 8615 C C . SER B 1 599 ? 4.618 -3.494 10.259 1.00 47.44 578 SER B C 1
ATOM 8616 O O . SER B 1 599 ? 3.816 -2.949 9.493 1.00 49.59 578 SER B O 1
ATOM 8619 N N . MET B 1 600 ? 5.930 -3.289 10.181 1.00 48.89 579 MET B N 1
ATOM 8620 C CA . MET B 1 600 ? 6.545 -2.461 9.153 1.00 49.66 579 MET B CA 1
ATOM 8621 C C . MET B 1 600 ? 6.923 -3.253 7.908 1.00 52.53 579 MET B C 1
ATOM 8622 O O . MET B 1 600 ? 7.499 -2.678 6.977 1.00 54.00 579 MET B O 1
ATOM 8627 N N . ASN B 1 601 ? 6.614 -4.553 7.874 1.00 51.81 580 ASN B N 1
ATOM 8628 C CA . ASN B 1 601 ? 6.950 -5.431 6.749 1.00 54.94 580 ASN B CA 1
ATOM 8629 C C . ASN B 1 601 ? 8.444 -5.394 6.440 1.00 55.15 580 ASN B C 1
ATOM 8630 O O . ASN B 1 601 ? 8.862 -5.461 5.283 1.00 57.15 580 ASN B O 1
ATOM 8635 N N . LEU B 1 602 ? 9.252 -5.285 7.486 1.00 51.64 581 LEU B N 1
ATOM 8636 C CA . LEU B 1 602 ? 10.699 -5.381 7.375 1.00 52.16 581 LEU B CA 1
ATOM 8637 C C . LEU B 1 602 ? 11.129 -6.755 7.864 1.00 50.81 581 LEU B C 1
ATOM 8638 O O . LEU B 1 602 ? 10.623 -7.249 8.876 1.00 49.73 581 LEU B O 1
ATOM 8643 N N . HIS B 1 603 ? 12.055 -7.378 7.140 1.00 51.42 582 HIS B N 1
ATOM 8644 C CA . HIS B 1 603 ? 12.485 -8.747 7.433 1.00 51.34 582 HIS B CA 1
ATOM 8645 C C . HIS B 1 603 ? 14.007 -8.855 7.480 1.00 53.61 582 HIS B C 1
ATOM 8646 O O . HIS B 1 603 ? 14.602 -9.643 6.740 1.00 54.48 582 HIS B O 1
ATOM 8653 N N . PRO B 1 604 ? 14.673 -8.101 8.352 1.00 51.04 583 PRO B N 1
ATOM 8654 C CA . PRO B 1 604 ? 16.112 -8.300 8.526 1.00 52.62 583 PRO B CA 1
ATOM 8655 C C . PRO B 1 604 ? 16.386 -9.548 9.351 1.00 54.10 583 PRO B C 1
ATOM 8656 O O . PRO B 1 604 ? 15.525 -10.054 10.073 1.00 51.52 583 PRO B O 1
ATOM 8660 N N . THR B 1 605 ? 17.611 -10.051 9.226 1.00 54.71 584 THR B N 1
ATOM 8661 C CA . THR B 1 605 ? 18.049 -11.117 10.115 1.00 53.70 584 THR B CA 1
ATOM 8662 C C . THR B 1 605 ? 18.138 -10.568 11.534 1.00 51.13 584 THR B C 1
ATOM 8663 O O . THR B 1 605 ? 18.691 -9.486 11.759 1.00 49.83 584 THR B O 1
ATOM 8667 N N . VAL B 1 606 ? 17.561 -11.292 12.490 1.00 46.50 585 VAL B N 1
ATOM 8668 C CA . VAL B 1 606 ? 17.527 -10.863 13.882 1.00 47.02 585 VAL B CA 1
ATOM 8669 C C . VAL B 1 606 ? 17.926 -12.035 14.768 1.00 48.79 585 VAL B C 1
ATOM 8670 O O . VAL B 1 606 ? 17.433 -13.154 14.586 1.00 49.01 585 VAL B O 1
ATOM 8674 N N . ARG B 1 607 ? 18.831 -11.780 15.709 1.00 44.89 586 ARG B N 1
ATOM 8675 C CA A ARG B 1 607 ? 19.219 -12.748 16.728 0.50 45.85 586 ARG B CA 1
ATOM 8676 C CA B ARG B 1 607 ? 19.218 -12.749 16.729 0.50 45.85 586 ARG B CA 1
ATOM 8677 C C . ARG B 1 607 ? 18.718 -12.228 18.071 1.00 43.95 586 ARG B C 1
ATOM 8678 O O . ARG B 1 607 ? 19.227 -11.225 18.583 1.00 44.07 586 ARG B O 1
ATOM 8693 N N . VAL B 1 608 ? 17.717 -12.900 18.633 1.00 42.43 587 VAL B N 1
ATOM 8694 C CA . VAL B 1 608 ? 17.122 -12.488 19.900 1.00 39.33 587 VAL B CA 1
ATOM 8695 C C . VAL B 1 608 ? 17.884 -13.186 21.021 1.00 42.48 587 VAL B C 1
ATOM 8696 O O . VAL B 1 608 ? 17.839 -14.411 21.147 1.00 39.93 587 VAL B O 1
ATOM 8700 N N . LEU B 1 609 ? 18.587 -12.405 21.837 1.00 40.82 588 LEU B N 1
ATOM 8701 C CA . LEU B 1 609 ? 19.378 -12.929 22.942 1.00 40.23 588 LEU B CA 1
ATOM 8702 C C . LEU B 1 609 ? 18.724 -12.540 24.260 1.00 38.58 588 LEU B C 1
ATOM 8703 O O . LEU B 1 609 ? 18.320 -11.387 24.444 1.00 39.20 588 LEU B O 1
ATOM 8708 N N . GLY B 1 610 ? 18.610 -13.504 25.164 1.00 38.02 589 GLY B N 1
ATOM 8709 C CA . GLY B 1 610 ? 17.983 -13.245 26.446 1.00 38.12 589 GLY B CA 1
ATOM 8710 C C . GLY B 1 610 ? 18.004 -14.497 27.293 1.00 35.71 589 GLY B C 1
ATOM 8711 O O . GLY B 1 610 ? 18.678 -15.473 26.969 1.00 34.32 589 GLY B O 1
ATOM 8712 N N . ILE B 1 611 ? 17.253 -14.459 28.384 1.00 35.27 590 ILE B N 1
ATOM 8713 C CA . ILE B 1 611 ? 17.159 -15.623 29.267 1.00 36.44 590 ILE B CA 1
ATOM 8714 C C . ILE B 1 611 ? 16.262 -16.667 28.605 1.00 36.78 590 ILE B C 1
ATOM 8715 O O . ILE B 1 611 ? 15.175 -16.316 28.123 1.00 36.89 590 ILE B O 1
ATOM 8720 N N . PRO B 1 612 ? 16.673 -17.931 28.540 1.00 37.90 591 PRO B N 1
ATOM 8721 C CA . PRO B 1 612 ? 15.817 -18.947 27.917 1.00 36.03 591 PRO B CA 1
ATOM 8722 C C . PRO B 1 612 ? 14.536 -19.164 28.709 1.00 38.34 591 PRO B C 1
ATOM 8723 O O . PRO B 1 612 ? 14.402 -18.755 29.865 1.00 37.11 591 PRO B O 1
ATOM 8727 N N . ASP B 1 613 ? 13.577 -19.821 28.053 1.00 36.83 592 ASP B N 1
ATOM 8728 C CA . ASP B 1 613 ? 12.282 -20.126 28.654 1.00 37.13 592 ASP B CA 1
ATOM 8729 C C . ASP B 1 613 ? 12.421 -21.242 29.685 1.00 42.57 592 ASP B C 1
ATOM 8730 O O . ASP B 1 613 ? 11.737 -22.268 29.601 1.00 39.07 592 ASP B O 1
ATOM 8735 N N . GLU B 1 614 ? 13.316 -21.056 30.652 1.00 37.84 593 GLU B N 1
ATOM 8736 C CA . GLU B 1 614 ? 13.574 -22.029 31.704 1.00 31.72 593 GLU B CA 1
ATOM 8737 C C . GLU B 1 614 ? 13.926 -21.250 32.960 1.00 35.77 593 GLU B C 1
ATOM 8738 O O . GLU B 1 614 ? 14.612 -20.227 32.879 1.00 36.55 593 GLU B O 1
ATOM 8744 N N . PHE B 1 615 ? 13.450 -21.721 34.110 1.00 34.05 594 PHE B N 1
ATOM 8745 C CA . PHE B 1 615 ? 13.828 -21.085 35.366 1.00 35.10 594 PHE B CA 1
ATOM 8746 C C . PHE B 1 615 ? 15.320 -21.278 35.607 1.00 36.06 594 PHE B C 1
ATOM 8747 O O . PHE B 1 615 ? 15.882 -22.334 35.301 1.00 35.44 594 PHE B O 1
ATOM 8755 N N . GLN B 1 616 ? 15.962 -20.250 36.159 1.00 33.53 595 GLN B N 1
ATOM 8756 C CA . GLN B 1 616 ? 17.412 -20.220 36.329 1.00 38.70 595 GLN B CA 1
ATOM 8757 C C . GLN B 1 616 ? 17.759 -20.452 37.795 1.00 38.46 595 GLN B C 1
ATOM 8758 O O . GLN B 1 616 ? 17.383 -19.654 38.661 1.00 39.17 595 GLN B O 1
ATOM 8764 N N . GLU B 1 617 ? 18.488 -21.531 38.064 1.00 38.84 596 GLU B N 1
ATOM 8765 C CA . GLU B 1 617 ? 18.881 -21.868 39.422 1.00 39.24 596 GLU B CA 1
ATOM 8766 C C . GLU B 1 617 ? 19.900 -20.862 39.958 1.00 39.58 596 GLU B C 1
ATOM 8767 O O . GLU B 1 617 ? 20.502 -20.084 39.216 1.00 42.39 596 GLU B O 1
ATOM 8773 N N . HIS B 1 618 ? 20.094 -20.903 41.275 1.00 41.68 597 HIS B N 1
ATOM 8774 C CA . HIS B 1 618 ? 21.036 -20.011 41.939 1.00 42.58 597 HIS B CA 1
ATOM 8775 C C . HIS B 1 618 ? 22.448 -20.175 41.385 1.00 46.69 597 HIS B C 1
ATOM 8776 O O . HIS B 1 618 ? 22.940 -21.294 41.204 1.00 44.98 597 HIS B O 1
ATOM 8783 N N . ALA B 1 619 ? 23.094 -19.037 41.129 1.00 46.23 598 ALA B N 1
ATOM 8784 C CA . ALA B 1 619 ? 24.449 -18.929 40.603 1.00 46.32 598 ALA B CA 1
ATOM 8785 C C . ALA B 1 619 ? 24.773 -17.443 40.567 1.00 45.21 598 ALA B C 1
ATOM 8786 O O . ALA B 1 619 ? 23.919 -16.633 40.925 1.00 40.64 598 ALA B O 1
ATOM 8788 N N . THR B 1 620 ? 25.972 -17.049 40.155 1.00 43.93 599 THR B N 1
ATOM 8789 C CA . THR B 1 620 ? 26.181 -15.625 39.934 1.00 45.56 599 THR B CA 1
ATOM 8790 C C . THR B 1 620 ? 25.387 -15.185 38.711 1.00 44.52 599 THR B C 1
ATOM 8791 O O . THR B 1 620 ? 25.107 -15.979 37.808 1.00 45.14 599 THR B O 1
ATOM 8795 N N . ALA B 1 621 ? 24.997 -13.908 38.694 1.00 41.30 600 ALA B N 1
ATOM 8796 C CA . ALA B 1 621 ? 24.309 -13.383 37.519 1.00 38.69 600 ALA B CA 1
ATOM 8797 C C . ALA B 1 621 ? 25.183 -13.511 36.278 1.00 40.61 600 ALA B C 1
ATOM 8798 O O . ALA B 1 621 ? 24.690 -13.839 35.192 1.00 42.43 600 ALA B O 1
ATOM 8800 N N . GLU B 1 622 ? 26.492 -13.288 36.429 1.00 40.41 601 GLU B N 1
ATOM 8801 C CA . GLU B 1 622 ? 27.407 -13.423 35.301 1.00 43.59 601 GLU B CA 1
ATOM 8802 C C . GLU B 1 622 ? 27.427 -14.850 34.765 1.00 47.13 601 GLU B C 1
ATOM 8803 O O . GLU B 1 622 ? 27.491 -15.063 33.548 1.00 50.37 601 GLU B O 1
ATOM 8809 N N . SER B 1 623 ? 27.393 -15.842 35.657 1.00 45.31 602 SER B N 1
ATOM 8810 C CA . SER B 1 623 ? 27.358 -17.230 35.207 1.00 47.86 602 SER B CA 1
ATOM 8811 C C . SER B 1 623 ? 26.061 -17.532 34.467 1.00 43.40 602 SER B C 1
ATOM 8812 O O . SER B 1 623 ? 26.079 -18.166 33.405 1.00 46.16 602 SER B O 1
ATOM 8815 N N . VAL B 1 624 ? 24.928 -17.085 35.009 1.00 40.85 603 VAL B N 1
ATOM 8816 C CA . VAL B 1 624 ? 23.655 -17.274 34.319 1.00 42.17 603 VAL B CA 1
ATOM 8817 C C . VAL B 1 624 ? 23.700 -16.615 32.949 1.00 42.69 603 VAL B C 1
ATOM 8818 O O . VAL B 1 624 ? 23.283 -17.205 31.943 1.00 42.48 603 VAL B O 1
ATOM 8822 N N . HIS B 1 625 ? 24.233 -15.392 32.884 1.00 40.08 604 HIS B N 1
ATOM 8823 C CA . HIS B 1 625 ? 24.259 -14.654 31.626 1.00 40.63 604 HIS B CA 1
ATOM 8824 C C . HIS B 1 625 ? 25.198 -15.302 30.619 1.00 42.38 604 HIS B C 1
ATOM 8825 O O . HIS B 1 625 ? 24.918 -15.299 29.415 1.00 45.80 604 HIS B O 1
ATOM 8832 N N . ALA B 1 626 ? 26.322 -15.850 31.090 1.00 44.34 605 ALA B N 1
ATOM 8833 C CA . ALA B 1 626 ? 27.234 -16.557 30.196 1.00 44.97 605 ALA B CA 1
ATOM 8834 C C . ALA B 1 626 ? 26.548 -17.758 29.556 1.00 47.53 605 ALA B C 1
ATOM 8835 O O . ALA B 1 626 ? 26.643 -17.971 28.343 1.00 51.22 605 ALA B O 1
ATOM 8837 N N . ARG B 1 627 ? 25.846 -18.556 30.361 1.00 46.13 606 ARG B N 1
ATOM 8838 C CA . ARG B 1 627 ? 25.192 -19.746 29.830 1.00 49.20 606 ARG B CA 1
ATOM 8839 C C . ARG B 1 627 ? 23.914 -19.407 29.070 1.00 45.97 606 ARG B C 1
ATOM 8840 O O . ARG B 1 627 ? 23.539 -20.140 28.148 1.00 44.24 606 ARG B O 1
ATOM 8848 N N . ALA B 1 628 ? 23.240 -18.308 29.429 1.00 40.69 607 ALA B N 1
ATOM 8849 C CA . ALA B 1 628 ? 22.095 -17.849 28.649 1.00 44.10 607 ALA B CA 1
ATOM 8850 C C . ALA B 1 628 ? 22.511 -17.261 27.308 1.00 49.02 607 ALA B C 1
ATOM 8851 O O . ALA B 1 628 ? 21.686 -17.197 26.389 1.00 44.25 607 ALA B O 1
ATOM 8853 N N . GLY B 1 629 ? 23.756 -16.811 27.183 1.00 49.13 608 GLY B N 1
ATOM 8854 C CA . GLY B 1 629 ? 24.253 -16.300 25.925 1.00 49.43 608 GLY B CA 1
ATOM 8855 C C . GLY B 1 629 ? 24.064 -14.817 25.695 1.00 48.85 608 GLY B C 1
ATOM 8856 O O . GLY B 1 629 ? 23.909 -14.398 24.541 1.00 46.24 608 GLY B O 1
ATOM 8857 N N . ILE B 1 630 ? 24.088 -13.997 26.748 1.00 46.42 609 ILE B N 1
ATOM 8858 C CA . ILE B 1 630 ? 23.927 -12.556 26.596 1.00 45.28 609 ILE B CA 1
ATOM 8859 C C . ILE B 1 630 ? 25.143 -11.765 27.052 1.00 46.45 609 ILE B C 1
ATOM 8860 O O . ILE B 1 630 ? 25.160 -10.542 26.887 1.00 45.46 609 ILE B O 1
ATOM 8865 N N . ASP B 1 631 ? 26.163 -12.409 27.620 1.00 48.89 610 ASP B N 1
ATOM 8866 C CA . ASP B 1 631 ? 27.325 -11.628 28.018 1.00 47.94 610 ASP B CA 1
ATOM 8867 C C . ASP B 1 631 ? 28.183 -11.300 26.796 1.00 51.54 610 ASP B C 1
ATOM 8868 O O . ASP B 1 631 ? 27.931 -11.767 25.681 1.00 50.00 610 ASP B O 1
ATOM 8873 N N . ALA B 1 632 ? 29.214 -10.483 27.021 1.00 52.98 611 ALA B N 1
ATOM 8874 C CA . ALA B 1 632 ? 30.017 -9.985 25.908 1.00 55.46 611 ALA B CA 1
ATOM 8875 C C . ALA B 1 632 ? 30.668 -11.087 25.077 1.00 54.53 611 ALA B C 1
ATOM 8876 O O . ALA B 1 632 ? 30.639 -10.976 23.839 1.00 53.59 611 ALA B O 1
ATOM 8878 N N . PRO B 1 633 ? 31.271 -12.138 25.651 1.00 54.20 612 PRO B N 1
ATOM 8879 C CA . PRO B 1 633 ? 31.809 -13.203 24.784 1.00 56.49 612 PRO B CA 1
ATOM 8880 C C . PRO B 1 633 ? 30.739 -13.899 23.962 1.00 54.43 612 PRO B C 1
ATOM 8881 O O . PRO B 1 633 ? 30.988 -14.259 22.805 1.00 53.21 612 PRO B O 1
ATOM 8885 N N . ALA B 1 634 ? 29.549 -14.102 24.534 1.00 50.86 613 ALA B N 1
ATOM 8886 C CA . ALA B 1 634 ? 28.482 -14.773 23.800 1.00 51.97 613 ALA B CA 1
ATOM 8887 C C . ALA B 1 634 ? 27.967 -13.916 22.652 1.00 55.61 613 ALA B C 1
ATOM 8888 O O . ALA B 1 634 ? 27.648 -14.439 21.577 1.00 54.90 613 ALA B O 1
ATOM 8890 N N . ILE B 1 635 ? 27.883 -12.597 22.856 1.00 53.49 614 ILE B N 1
ATOM 8891 C CA . ILE B 1 635 ? 27.458 -11.707 21.781 1.00 48.72 614 ILE B CA 1
ATOM 8892 C C . ILE B 1 635 ? 28.474 -11.715 20.646 1.00 50.52 614 ILE B C 1
ATOM 8893 O O . ILE B 1 635 ? 28.105 -11.730 19.466 1.00 54.27 614 ILE B O 1
ATOM 8898 N N . ARG B 1 636 ? 29.769 -11.711 20.982 1.00 51.55 615 ARG B N 1
ATOM 8899 C CA . ARG B 1 636 ? 30.803 -11.755 19.951 1.00 57.38 615 ARG B CA 1
ATOM 8900 C C . ARG B 1 636 ? 30.729 -13.047 19.147 1.00 57.38 615 ARG B C 1
ATOM 8901 O O . ARG B 1 636 ? 31.005 -13.054 17.942 1.00 55.63 615 ARG B O 1
ATOM 8909 N N . THR B 1 637 ? 30.369 -14.153 19.800 1.00 59.78 616 THR B N 1
ATOM 8910 C CA . THR B 1 637 ? 30.168 -15.404 19.076 1.00 58.19 616 THR B CA 1
ATOM 8911 C C . THR B 1 637 ? 29.010 -15.282 18.092 1.00 52.77 616 THR B C 1
ATOM 8912 O O . THR B 1 637 ? 29.097 -15.764 16.957 1.00 53.56 616 THR B O 1
ATOM 8916 N N . VAL B 1 638 ? 27.917 -14.636 18.506 1.00 50.42 617 VAL B N 1
ATOM 8917 C CA . VAL B 1 638 ? 26.799 -14.415 17.594 1.00 52.51 617 VAL B CA 1
ATOM 8918 C C . VAL B 1 638 ? 27.214 -13.482 16.461 1.00 57.01 617 VAL B C 1
ATOM 8919 O O . VAL B 1 638 ? 26.853 -13.699 15.297 1.00 59.74 617 VAL B O 1
ATOM 8923 N N . LEU B 1 639 ? 27.988 -12.439 16.777 1.00 53.97 618 LEU B N 1
ATOM 8924 C CA . LEU B 1 639 ? 28.486 -11.540 15.739 1.00 55.54 618 LEU B CA 1
ATOM 8925 C C . LEU B 1 639 ? 29.320 -12.292 14.707 1.00 58.66 618 LEU B C 1
ATOM 8926 O O . LEU B 1 639 ? 29.198 -12.045 13.502 1.00 60.46 618 LEU B O 1
ATOM 8931 N N . ALA B 1 640 ? 30.171 -13.216 15.159 1.00 57.01 619 ALA B N 1
ATOM 8932 C CA . ALA B 1 640 ? 30.953 -14.021 14.225 1.00 61.37 619 ALA B CA 1
ATOM 8933 C C . ALA B 1 640 ? 30.053 -14.893 13.356 1.00 64.53 619 ALA B C 1
ATOM 8934 O O . ALA B 1 640 ? 30.316 -15.069 12.161 1.00 64.57 619 ALA B O 1
ATOM 8936 N N . GLU B 1 641 ? 28.990 -15.456 13.941 1.00 62.50 620 GLU B N 1
ATOM 8937 C CA . GLU B 1 641 ? 28.044 -16.247 13.158 1.00 66.06 620 GLU B CA 1
ATOM 8938 C C . GLU B 1 641 ? 27.349 -15.405 12.097 1.00 67.42 620 GLU B C 1
ATOM 8939 O O . GLU B 1 641 ? 27.005 -15.918 11.025 1.00 70.55 620 GLU B O 1
ATOM 8945 N N . LEU B 1 642 ? 27.141 -14.118 12.369 1.00 63.14 621 LEU B N 1
ATOM 8946 C CA . LEU B 1 642 ? 26.512 -13.205 11.423 1.00 60.97 621 LEU B CA 1
ATOM 8947 C C . LEU B 1 642 ? 27.491 -12.658 10.391 1.00 63.46 621 LEU B C 1
ATOM 8948 O O . LEU B 1 642 ? 27.113 -11.790 9.597 1.00 65.07 621 LEU B O 1
ATOM 8953 N N . GLY B 1 643 ? 28.731 -13.139 10.387 1.00 62.93 622 GLY B N 1
ATOM 8954 C CA . GLY B 1 643 ? 29.703 -12.733 9.396 1.00 66.49 622 GLY B CA 1
ATOM 8955 C C . GLY B 1 643 ? 30.603 -11.585 9.791 1.00 66.92 622 GLY B C 1
ATOM 8956 O O . GLY B 1 643 ? 31.357 -11.096 8.942 1.00 67.69 622 GLY B O 1
ATOM 8957 N N . VAL B 1 644 ? 30.550 -11.133 11.040 1.00 64.76 623 VAL B N 1
ATOM 8958 C CA . VAL B 1 644 ? 31.431 -10.065 11.500 1.00 66.29 623 VAL B CA 1
ATOM 8959 C C . VAL B 1 644 ? 32.831 -10.626 11.705 1.00 70.17 623 VAL B C 1
ATOM 8960 O O . VAL B 1 644 ? 33.004 -11.740 12.215 1.00 70.14 623 VAL B O 1
ATOM 8964 N N . ASP B 1 645 ? 33.840 -9.857 11.298 1.00 74.15 624 ASP B N 1
ATOM 8965 C CA . ASP B 1 645 ? 35.241 -10.250 11.449 1.00 77.50 624 ASP B CA 1
ATOM 8966 C C . ASP B 1 645 ? 35.656 -10.022 12.898 1.00 78.99 624 ASP B C 1
ATOM 8967 O O . ASP B 1 645 ? 36.119 -8.944 13.275 1.00 82.59 624 ASP B O 1
ATOM 8972 N N . VAL B 1 646 ? 35.472 -11.040 13.725 1.00 78.40 625 VAL B N 1
ATOM 8973 C CA . VAL B 1 646 ? 35.831 -10.989 15.141 1.00 78.64 625 VAL B CA 1
ATOM 8974 C C . VAL B 1 646 ? 37.210 -11.619 15.305 1.00 84.73 625 VAL B C 1
ATOM 8975 O O . VAL B 1 646 ? 37.407 -12.762 14.870 1.00 88.47 625 VAL B O 1
ATOM 8979 N N . PRO B 1 647 ? 38.180 -10.922 15.922 1.00 88.01 626 PRO B N 1
ATOM 8980 C CA . PRO B 1 647 ? 39.548 -11.419 16.122 1.00 92.79 626 PRO B CA 1
ATOM 8981 C C . PRO B 1 647 ? 39.605 -12.746 16.874 1.00 93.61 626 PRO B C 1
ATOM 8982 O O . PRO B 1 647 ? 38.849 -12.919 17.830 1.00 93.65 626 PRO B O 1
#

CATH classification: 3.40.50.970 (+2 more: 3.40.50.970, 3.40.50.920)